Protein AF-A0A2T8T087-F1 (afdb_monomer)

Organism: Salmonella enterica (NCBI:txid28901)

pLDDT: mean 82.42, std 15.11, range [34.19, 97.88]

Secondary structure (DSSP, 8-state):
--------------S---EETTEEEE-TT-EEEEESTTS-TTSGGGB--EEEEPTTS-EEEEPSSEEE-TTS-EEETTEE-EEE-SS--EEEEE-TTS-EEEEES-GGGG-TTHHHHHHHSTTGGGTSBPTTSSBHHHHS---S-EEEEE--TT-EE-STTEEEE-TTS-EEEE-SSSSEE--TT----TTTSSEEE-TT-SSS-TTBGGGT-S-TTSS--HHHHHHHHHHHHHTT--EEEE-TT-EEEE-S-EEE-SEETTEE-EEEEEES--TT-SS---EEEE-TTS--EEE-SSEEEEEEEEEEE--S-S-EEEEEE-SSEEEESS-SSTTTPPP--B-S-EE-TTS-EESSBEEEEETTEEEEEEEEEE-TTS-EEEEEEEESSSS--TTT--EEEEEPP-GGGSPTTSS-TT--SEEESS--S-EEEEEEEEEEEEEEEE----TTSTT---EEEEEEEEEEEEEEEEEEEES--STT----EEEEEEEEEEEEEEEEEEEEEEEES-EEEEEEEE--S--SS--EEEEEEEEES-EEES-EE-----TT-S-BPPPEEEE-SEEES-EEES-EEEEEESSB--EEEEE-TTSEEES-EEES-EEEEEESS--TTSEEEEE-SEEES-EEE--B----TTS---SSEEEE-SSTT-EEEES-EESS-EEE-SPTT-EEE-S--SS--EEETTT----S---PPEETTT--SSS-TT-SEEEEEEE--S-EEEEPPPHHHHHHHT-SEEEEEEEEEE-TT--EEEEETTEEEEEE-S-SEEEEEEETTEEEE-

Sequence (798 aa):
MSDSINANVVVSMPSQLFTMARSFKAAANGKIYIGQIDTDPTNPDNQIPVYLEREDGTHVQAAQPIIINAGGYPVYNGQIAKFVTVQGHSMAVYDANGSQQFYFPNVLKYDPDQFEQRLSSPGGDKIVGSTYGGTVYSDYQRSPFVKKGIFTSGLSTTSKNDAYLYFDGLWYVWAGDLPHTISGDEVPDVETTKWSCVGLLNGYEICSALNYGDAWGVRDDSALLRKAVISLIRVGYARFCINAGVSVNLFTECVIPFYLDGRGVSFRLYGETCIGSMGRMSELVVALGIRGLVIEAIQTEIDHITIRQWTGNAGQKIVSHTVDTVTLSFDPWPDNRTPVMWPFGAQSGDGTTYTSFLEFTTDHGGYYAGGVTRNGDGTVTLTNVHPVGSDSYLDLATTVNFFQSHAPRYEEGSFLDTAAIITLAVSENPFIHNIWVLAAFRAFAHSLGSGAGPGALMGNMGMWSDILVDGAVYFISNTDLTIESQQGINNGMFSNIQLSSTRRGIRARRAYNLALNNVQHIASVSVPFDGVTILAGEIEGVTVSGCQFGWTSIDWVTETFVPKLFKCTRLRYASVTGCVFGRHSEKMTRGAVIDVKDGAIFGLTLTGNSMVTVDEDGSTDNYGWIETNELKSSVISGNSTGTGGSFGGSEHLSLRTATNNRLNFINTYFGQPVHTNAEAGVFDIEKVSSVNYFDSTTDYRDAGKILIFGDVNNAAVWPDNSRNIIPFGGVLTGGKTLGLPTQETLALLKRRKVLVDLSTVNFSGHSIQVYSESSLVATISSPGVYEFLQVGATYIKL

Radius of gyration: 44.44 Å; Cα contacts (8 Å, |Δi|>4): 2136; chains: 1; bounding box: 96×54×150 Å

Structure (mmCIF, N/CA/C/O backbone):
data_AF-A0A2T8T087-F1
#
_entry.id   AF-A0A2T8T087-F1
#
loop_
_atom_site.group_PDB
_atom_site.id
_atom_site.type_symbol
_atom_site.label_atom_id
_atom_site.label_alt_id
_atom_site.label_comp_id
_atom_site.label_asym_id
_atom_site.label_entity_id
_atom_site.label_seq_id
_atom_site.pdbx_PDB_ins_code
_atom_site.Cartn_x
_atom_site.Cartn_y
_atom_site.Cartn_z
_atom_site.occupancy
_atom_site.B_iso_or_equiv
_atom_site.auth_seq_id
_atom_site.auth_comp_id
_atom_site.auth_asym_id
_atom_site.auth_atom_id
_atom_site.pdbx_PDB_model_num
ATOM 1 N N . MET A 1 1 ? 8.169 37.744 38.898 1.00 40.69 1 MET A N 1
ATOM 2 C CA . MET A 1 1 ? 7.891 36.844 40.031 1.00 40.69 1 MET A CA 1
ATOM 3 C C . MET A 1 1 ? 6.397 36.851 40.255 1.00 40.69 1 MET A C 1
ATOM 5 O O . MET A 1 1 ? 5.815 37.927 40.329 1.00 40.69 1 MET A O 1
ATOM 9 N N . SER A 1 2 ? 5.833 35.651 40.205 1.00 47.81 2 SER A N 1
ATOM 10 C CA . SER A 1 2 ? 4.455 35.256 40.502 1.00 47.81 2 SER A CA 1
ATOM 11 C C . SER A 1 2 ? 4.070 35.671 41.940 1.00 47.81 2 SER A C 1
ATOM 13 O O . SER A 1 2 ? 4.947 35.992 42.731 1.00 47.81 2 SER A O 1
ATOM 15 N N . ASP A 1 3 ? 2.801 35.839 42.311 1.00 44.50 3 ASP A N 1
ATOM 16 C CA . ASP A 1 3 ? 1.844 34.741 42.452 1.00 44.50 3 ASP A CA 1
ATOM 17 C C . ASP A 1 3 ? 0.388 35.200 42.295 1.00 44.50 3 ASP A C 1
ATOM 19 O O . ASP A 1 3 ? -0.114 36.058 43.020 1.00 44.50 3 ASP A O 1
ATOM 23 N N . SER A 1 4 ? -0.312 34.555 41.363 1.00 50.62 4 SER A N 1
ATOM 24 C CA . SER A 1 4 ? -1.771 34.480 41.332 1.00 50.62 4 SER A CA 1
ATOM 25 C C . SER A 1 4 ? -2.193 33.342 42.267 1.00 50.62 4 SER A C 1
ATOM 27 O O . SER A 1 4 ? -2.104 32.175 41.886 1.00 50.62 4 SER A O 1
ATOM 29 N N . ILE A 1 5 ? -2.648 33.663 43.480 1.00 51.00 5 ILE A N 1
ATOM 30 C CA . ILE A 1 5 ? -3.284 32.691 44.382 1.00 51.00 5 ILE A CA 1
ATOM 31 C C . ILE A 1 5 ? -4.667 32.333 43.822 1.00 51.00 5 ILE A C 1
ATOM 33 O O . ILE A 1 5 ? -5.597 33.130 43.883 1.00 51.00 5 ILE A O 1
ATOM 37 N N . ASN A 1 6 ? -4.796 31.114 43.298 1.00 51.41 6 ASN A N 1
ATOM 38 C CA . ASN A 1 6 ? -6.069 30.483 42.954 1.00 51.41 6 ASN A CA 1
ATOM 39 C C . ASN A 1 6 ? -6.223 29.205 43.789 1.00 51.41 6 ASN A C 1
ATOM 41 O O . ASN A 1 6 ? -5.843 28.133 43.333 1.00 51.41 6 ASN A O 1
ATOM 45 N N . ALA A 1 7 ? -6.714 29.368 45.025 1.00 51.66 7 ALA A N 1
ATOM 46 C CA . ALA A 1 7 ? -7.455 28.404 45.862 1.00 51.66 7 ALA A CA 1
ATOM 47 C C . ALA A 1 7 ? -7.332 28.818 47.343 1.00 51.66 7 ALA A C 1
ATOM 49 O O . ALA A 1 7 ? -6.542 28.260 48.100 1.00 51.66 7 ALA A O 1
ATOM 50 N N . ASN A 1 8 ? -8.115 29.810 47.779 1.00 52.50 8 ASN A N 1
ATOM 51 C CA . ASN A 1 8 ? -8.232 30.103 49.208 1.00 52.50 8 ASN A CA 1
ATOM 52 C C . ASN A 1 8 ? -9.241 29.133 49.825 1.00 52.50 8 ASN A C 1
ATOM 54 O O . ASN A 1 8 ? -10.442 29.401 49.827 1.00 52.50 8 ASN A O 1
ATOM 58 N N . VAL A 1 9 ? -8.763 28.004 50.349 1.00 52.44 9 VAL A N 1
ATOM 59 C CA . VAL A 1 9 ? -9.567 27.214 51.286 1.00 52.44 9 VAL A CA 1
ATOM 60 C C . VAL A 1 9 ? -9.647 28.018 52.580 1.00 52.44 9 VAL A C 1
ATOM 62 O O . VAL A 1 9 ? -8.633 28.277 53.229 1.00 52.44 9 VAL A O 1
ATOM 65 N N . VAL A 1 10 ? -10.847 28.479 52.929 1.00 59.88 10 VAL A N 1
ATOM 66 C CA . VAL A 1 10 ? -11.072 29.244 54.159 1.00 59.88 10 VAL A CA 1
ATOM 67 C C . VAL A 1 10 ? -10.753 28.350 55.358 1.00 59.88 10 VAL A C 1
ATOM 69 O O . VAL A 1 10 ? -11.374 27.303 55.534 1.00 59.88 10 VAL A O 1
ATOM 72 N N . VAL A 1 11 ? -9.814 28.775 56.210 1.00 55.56 11 VAL A N 1
ATOM 73 C CA . VAL A 1 11 ? -9.599 28.152 57.524 1.00 55.56 11 VAL A CA 1
ATOM 74 C C . VAL A 1 11 ? -10.847 28.422 58.364 1.00 55.56 11 VAL A C 1
ATOM 76 O O . VAL A 1 11 ? -11.062 29.538 58.834 1.00 55.56 11 VAL A O 1
ATOM 79 N N . SER A 1 12 ? -11.701 27.413 58.507 1.00 63.41 12 SER A N 1
ATOM 80 C CA . SER A 1 12 ? -12.933 27.467 59.295 1.00 63.41 12 SER A CA 1
ATOM 81 C C . SER A 1 12 ? -12.900 26.403 60.386 1.00 63.41 12 SER A C 1
ATOM 83 O O . SER A 1 12 ? -12.212 25.392 60.259 1.00 63.41 12 SER A O 1
ATOM 85 N N . MET A 1 13 ? -13.615 26.647 61.487 1.00 64.50 13 MET A N 1
ATOM 86 C CA . MET A 1 13 ? -13.826 25.629 62.513 1.00 64.50 13 MET A CA 1
ATOM 87 C C . MET A 1 13 ? -14.930 24.680 62.016 1.00 64.50 13 MET A C 1
ATOM 89 O O . MET A 1 13 ? -16.068 25.132 61.892 1.00 64.50 13 MET A O 1
ATOM 93 N N . PRO A 1 14 ? -14.641 23.395 61.741 1.00 64.81 14 PRO A N 1
ATOM 94 C CA . PRO A 1 14 ? -15.618 22.470 61.158 1.00 64.81 14 PRO A CA 1
ATOM 95 C C . PRO A 1 14 ? -16.689 22.004 62.159 1.00 64.81 14 PRO A C 1
ATOM 97 O O . PRO A 1 14 ? -17.688 21.404 61.769 1.00 64.81 14 PRO A O 1
ATOM 100 N N . SER A 1 15 ? -16.502 22.266 63.456 1.00 69.31 15 SER A N 1
ATOM 101 C CA . SER A 1 15 ? -17.454 21.881 64.500 1.00 69.31 15 SER A CA 1
ATOM 102 C C . SER A 1 15 ? -18.584 22.902 64.634 1.00 69.31 15 SER A C 1
ATOM 104 O O . SER A 1 15 ? -18.368 24.026 65.090 1.00 69.31 15 SER A O 1
ATOM 106 N N . GLN A 1 16 ? -19.804 22.483 64.297 1.00 75.12 16 GLN A N 1
ATOM 107 C CA . GLN A 1 16 ? -20.998 23.321 64.388 1.00 75.12 16 GLN A CA 1
ATOM 108 C C . GLN A 1 16 ? -21.443 23.536 65.847 1.00 75.12 16 GLN A C 1
ATOM 110 O O . GLN A 1 16 ? -21.582 22.588 66.622 1.00 75.12 16 GLN A O 1
ATOM 115 N N . LEU A 1 17 ? -21.709 24.796 66.202 1.00 85.06 17 LEU A N 1
ATOM 116 C CA . LEU A 1 17 ? -22.251 25.209 67.500 1.00 85.06 17 LEU A CA 1
ATOM 117 C C . LEU A 1 17 ? -23.786 25.246 67.481 1.00 85.06 17 LEU A C 1
ATOM 119 O O . LEU A 1 17 ? -24.386 25.809 66.564 1.00 85.06 17 LEU A O 1
ATOM 123 N N . PHE A 1 18 ? -24.419 24.745 68.542 1.00 88.50 18 PHE A N 1
ATOM 124 C CA . PHE A 1 18 ? -25.855 24.879 68.787 1.00 88.50 18 PHE A CA 1
ATOM 125 C C . PHE A 1 18 ? -26.132 26.029 69.761 1.00 88.50 18 PHE A C 1
ATOM 127 O O . PHE A 1 18 ? -25.744 26.009 70.934 1.00 88.50 18 PHE A O 1
ATOM 134 N N . THR A 1 19 ? -26.825 27.051 69.265 1.00 88.62 19 THR A N 1
ATOM 135 C CA . THR A 1 19 ? -27.181 28.262 70.011 1.00 88.62 19 THR A CA 1
ATOM 136 C C . THR A 1 19 ? -28.680 28.324 70.300 1.00 88.62 19 THR A C 1
ATOM 138 O O . THR A 1 19 ? -29.470 27.524 69.807 1.00 88.62 19 THR A O 1
ATOM 141 N N . MET A 1 20 ? -29.088 29.265 71.143 1.00 86.25 20 MET A N 1
ATOM 142 C CA . MET A 1 20 ? -30.492 29.567 71.405 1.00 86.25 20 MET A CA 1
ATOM 143 C C . MET A 1 20 ? -31.086 30.367 70.238 1.00 86.25 20 MET A C 1
ATOM 145 O O . MET A 1 20 ? -30.453 31.281 69.712 1.00 86.25 20 MET A O 1
ATOM 149 N N . ALA A 1 21 ? -32.338 30.096 69.874 1.00 84.00 21 ALA A N 1
ATOM 150 C CA . ALA A 1 21 ? -32.967 30.697 68.694 1.00 84.00 21 ALA A CA 1
ATOM 151 C C . ALA A 1 21 ? -33.260 32.201 68.836 1.00 84.00 21 ALA A C 1
ATOM 153 O O . ALA A 1 21 ? -33.361 32.918 67.844 1.00 84.00 21 ALA A O 1
ATOM 154 N N . ARG A 1 22 ? -33.423 32.692 70.073 1.00 82.50 22 ARG A N 1
ATOM 155 C CA . ARG A 1 22 ? -33.849 34.077 70.371 1.00 82.50 22 ARG A CA 1
ATOM 156 C C . ARG A 1 22 ? -32.794 34.919 71.089 1.00 82.50 22 ARG A C 1
ATOM 158 O O . ARG A 1 22 ? -33.056 36.063 71.446 1.00 82.50 22 ARG A O 1
ATOM 165 N N . SER A 1 23 ? -31.615 34.361 71.341 1.00 79.88 23 SER A N 1
ATOM 166 C CA . SER A 1 23 ? -30.508 35.064 71.992 1.00 79.88 23 SER A CA 1
ATOM 167 C C . SER A 1 23 ? -29.196 34.391 71.629 1.00 79.88 23 SER A C 1
ATOM 169 O O . SER A 1 23 ? -29.137 33.168 71.633 1.00 79.88 23 SER A O 1
ATOM 171 N N . PHE A 1 24 ? -28.128 35.147 71.400 1.00 79.88 24 PHE A N 1
ATOM 172 C CA . PHE A 1 24 ? -26.825 34.563 71.084 1.00 79.88 24 PHE A CA 1
ATOM 173 C C . PHE A 1 24 ? -26.152 33.971 72.338 1.00 79.88 24 PHE A C 1
ATOM 175 O O . PHE A 1 24 ? -25.300 34.590 72.971 1.00 79.88 24 PHE A O 1
ATOM 182 N N . LYS A 1 25 ? -26.610 32.784 72.745 1.00 84.62 25 LYS A N 1
ATOM 183 C CA . LYS A 1 25 ? -26.120 31.983 73.875 1.00 84.62 25 LYS A CA 1
ATOM 184 C C . LYS A 1 25 ? -26.056 30.521 73.443 1.00 84.62 25 LYS A C 1
ATOM 186 O O . LYS A 1 25 ? -26.870 30.110 72.620 1.00 84.62 25 LYS A O 1
ATOM 191 N N . ALA A 1 26 ? -25.136 29.738 73.999 1.00 86.12 26 ALA A N 1
ATOM 192 C CA . ALA A 1 26 ? -25.125 28.292 73.793 1.00 86.12 26 ALA A CA 1
ATOM 193 C C . ALA A 1 26 ? -26.443 27.671 74.285 1.00 86.12 26 ALA A C 1
ATOM 195 O O . ALA A 1 26 ? -26.951 28.066 75.340 1.00 86.12 26 ALA A O 1
ATOM 196 N N . ALA A 1 27 ? -26.966 26.678 73.563 1.00 88.12 27 ALA A N 1
ATOM 197 C CA . ALA A 1 27 ? -28.073 25.838 74.026 1.00 88.12 27 ALA A CA 1
ATOM 198 C C . ALA A 1 27 ? -27.571 24.824 75.075 1.00 88.12 27 ALA A C 1
ATOM 200 O O . ALA A 1 27 ? -27.705 23.613 74.919 1.00 88.12 27 ALA A O 1
ATOM 201 N N . ALA A 1 28 ? -26.918 25.332 76.124 1.00 87.62 28 ALA A N 1
ATOM 202 C CA . ALA A 1 28 ? -26.245 24.546 77.149 1.00 87.62 28 ALA A CA 1
ATOM 203 C C . ALA A 1 28 ? -27.222 23.597 77.853 1.00 87.62 28 ALA A C 1
ATOM 205 O O . ALA A 1 28 ? -28.325 24.005 78.216 1.00 87.62 28 ALA A O 1
ATOM 206 N N . ASN A 1 29 ? -26.805 22.343 78.054 1.00 88.81 29 ASN A N 1
ATOM 207 C CA . ASN A 1 29 ? -27.636 21.238 78.551 1.00 88.81 29 ASN A CA 1
ATOM 208 C C . ASN A 1 29 ? -28.898 20.974 77.707 1.00 88.81 29 ASN A C 1
ATOM 210 O O . ASN A 1 29 ? -29.851 20.355 78.182 1.00 88.81 29 ASN A O 1
ATOM 214 N N . GLY A 1 30 ? -28.906 21.443 76.459 1.00 90.50 30 GLY A N 1
ATOM 215 C CA . GLY A 1 30 ? -29.943 21.153 75.485 1.00 90.50 30 GLY A CA 1
ATOM 216 C C . GLY A 1 30 ? -29.872 19.725 74.945 1.00 90.50 30 GLY A C 1
ATOM 217 O O . GLY A 1 30 ? -28.929 18.973 75.212 1.00 90.50 30 GLY A O 1
ATOM 218 N N . LYS A 1 31 ? -30.897 19.363 74.176 1.00 93.69 31 LYS A N 1
ATOM 219 C CA . LYS A 1 31 ? -31.112 18.026 73.611 1.00 93.69 31 LYS A CA 1
ATOM 220 C C . LYS A 1 31 ? -31.311 18.112 72.104 1.00 93.69 31 LYS A C 1
ATOM 222 O O . LYS A 1 31 ? -32.127 18.910 71.645 1.00 93.69 31 LYS A O 1
ATOM 227 N N . ILE A 1 32 ? -30.610 17.267 71.358 1.00 93.94 32 ILE A N 1
ATOM 228 C CA . ILE A 1 32 ? -30.771 17.113 69.910 1.00 93.94 32 ILE A CA 1
ATOM 229 C C . ILE A 1 32 ? -31.409 15.750 69.636 1.00 93.94 32 ILE A C 1
ATOM 231 O O . ILE A 1 32 ? -30.939 14.729 70.144 1.00 93.94 32 ILE A O 1
ATOM 235 N N . TYR A 1 33 ? -32.462 15.753 68.826 1.00 94.69 33 TYR A N 1
ATOM 236 C CA . TYR A 1 33 ? -33.149 14.564 68.329 1.00 94.69 33 TYR A CA 1
ATOM 237 C C . TYR A 1 33 ? -33.004 14.484 66.811 1.00 94.69 33 TYR A C 1
ATOM 239 O O . TYR A 1 33 ? -33.107 15.507 66.133 1.00 94.69 33 TYR A O 1
ATOM 247 N N . ILE A 1 34 ? -32.800 13.276 66.299 1.00 94.56 34 ILE A N 1
ATOM 248 C CA . ILE A 1 34 ? -32.529 12.943 64.903 1.00 94.56 34 ILE A CA 1
ATOM 249 C C . ILE A 1 34 ? -33.490 11.838 64.454 1.00 94.56 34 ILE A C 1
ATOM 251 O O . ILE A 1 34 ? -33.555 10.771 65.071 1.00 94.56 34 ILE A O 1
ATOM 255 N N . GLY A 1 35 ? -34.229 12.073 63.374 1.00 92.88 35 GLY A N 1
ATOM 256 C CA . GLY A 1 35 ? -35.286 11.165 62.927 1.00 92.88 35 GLY A CA 1
ATOM 257 C C . GLY A 1 35 ? -35.407 11.039 61.417 1.00 92.88 35 GLY A C 1
ATOM 258 O O . GLY A 1 35 ? -34.583 11.556 60.661 1.00 92.88 35 GLY A O 1
ATOM 259 N N . GLN A 1 36 ? -36.428 10.310 60.972 1.00 88.56 36 GLN A N 1
ATOM 260 C CA . GLN A 1 36 ? -36.738 10.160 59.552 1.00 88.56 36 GLN A CA 1
ATOM 261 C C . GLN A 1 36 ? -37.130 11.511 58.938 1.00 88.56 36 GLN A C 1
ATOM 263 O O . GLN A 1 36 ? -37.748 12.355 59.591 1.00 88.56 36 GLN A O 1
ATOM 268 N N . ILE A 1 37 ? -36.774 11.713 57.668 1.00 87.50 37 ILE A N 1
ATOM 269 C CA . ILE A 1 37 ? -37.111 12.927 56.914 1.00 87.50 37 ILE A CA 1
ATOM 270 C C . ILE A 1 37 ? -38.618 13.211 57.000 1.00 87.50 37 ILE A C 1
ATOM 272 O O . ILE A 1 37 ? -39.433 12.299 56.908 1.00 87.50 37 ILE A O 1
ATOM 276 N N . ASP A 1 38 ? -38.966 14.484 57.174 1.00 85.38 38 ASP A N 1
ATOM 277 C CA . ASP A 1 38 ? -40.332 15.010 57.262 1.00 85.38 38 ASP A CA 1
ATOM 278 C C . ASP A 1 38 ? -41.157 14.486 58.460 1.00 85.38 38 ASP A C 1
ATOM 280 O O . ASP A 1 38 ? -42.370 14.690 58.518 1.00 85.38 38 ASP A O 1
ATOM 284 N N . THR A 1 39 ? -40.504 13.881 59.462 1.00 89.12 39 THR A N 1
ATOM 285 C CA . THR A 1 39 ? -41.138 13.401 60.705 1.00 89.12 39 THR A CA 1
ATOM 286 C C . THR A 1 39 ? -40.597 14.101 61.956 1.00 89.12 39 THR A C 1
ATOM 288 O O . THR A 1 39 ? -39.467 14.591 61.965 1.00 89.12 39 THR A O 1
ATOM 291 N N . ASP A 1 40 ? -41.393 14.122 63.034 1.00 90.12 40 ASP A N 1
ATOM 292 C CA . ASP A 1 40 ? -40.982 14.656 64.340 1.00 90.12 40 ASP A CA 1
ATOM 293 C C . ASP A 1 40 ? -40.046 13.666 65.070 1.00 90.12 40 ASP A C 1
ATOM 295 O O . ASP A 1 40 ? -40.511 12.596 65.480 1.00 90.12 40 ASP A O 1
ATOM 299 N N . PRO A 1 41 ? -38.758 14.006 65.279 1.00 91.62 41 PRO A N 1
ATOM 300 C CA . PRO A 1 41 ? -37.764 13.104 65.860 1.00 91.62 41 PRO A CA 1
ATOM 301 C C . PRO A 1 41 ? -37.868 12.978 67.391 1.00 91.62 41 PRO A C 1
ATOM 303 O O . PRO A 1 41 ? -37.130 12.201 68.001 1.00 91.62 41 PRO A O 1
ATOM 306 N N . THR A 1 42 ? -38.759 13.728 68.048 1.00 90.12 42 THR A N 1
ATOM 307 C CA . THR A 1 42 ? -39.006 13.561 69.491 1.00 90.12 42 THR A CA 1
ATOM 308 C C . THR A 1 42 ? -39.821 12.311 69.809 1.00 90.12 42 THR A C 1
ATOM 310 O O . THR A 1 42 ? -39.727 11.794 70.923 1.00 90.12 42 THR A O 1
ATOM 313 N N . ASN A 1 43 ? -40.562 11.786 68.829 1.00 90.19 43 ASN A N 1
ATOM 314 C CA . ASN A 1 43 ? -41.203 10.483 68.927 1.00 90.19 43 ASN A CA 1
ATOM 315 C C . ASN A 1 43 ? -40.152 9.370 68.725 1.00 90.19 43 ASN A C 1
ATOM 317 O O . ASN A 1 43 ? -39.529 9.340 67.661 1.00 90.19 43 ASN A O 1
ATOM 321 N N . PRO A 1 44 ? -39.961 8.442 69.686 1.00 89.75 44 PRO A N 1
ATOM 322 C CA . PRO A 1 44 ? -39.013 7.336 69.550 1.00 89.75 44 PRO A CA 1
ATOM 323 C C . PRO A 1 44 ? -39.192 6.497 68.278 1.00 89.75 44 PRO A C 1
ATOM 325 O O . PRO A 1 44 ? -38.196 6.063 67.709 1.00 89.75 44 PRO A O 1
ATOM 328 N N . ASP A 1 45 ? -40.426 6.329 67.790 1.00 90.38 45 ASP A N 1
ATOM 329 C CA . ASP A 1 45 ? -40.709 5.544 66.575 1.00 90.38 45 ASP A CA 1
ATOM 330 C C . ASP A 1 45 ? -40.149 6.191 65.299 1.00 90.38 45 ASP A C 1
ATOM 332 O O . ASP A 1 45 ? -39.882 5.515 64.305 1.00 90.38 45 ASP A O 1
ATOM 336 N N . ASN A 1 46 ? -39.947 7.509 65.332 1.00 91.19 46 ASN A N 1
ATOM 337 C CA . ASN A 1 46 ? -39.411 8.281 64.218 1.00 91.19 46 ASN A CA 1
ATOM 338 C C . ASN A 1 46 ? -37.884 8.428 64.290 1.00 91.19 46 ASN A C 1
ATOM 340 O O . ASN A 1 46 ? -37.281 8.939 63.345 1.00 91.19 46 ASN A O 1
ATOM 344 N N . GLN A 1 47 ? -37.245 8.023 65.394 1.00 92.38 47 GLN A N 1
ATOM 345 C CA . GLN A 1 47 ? -35.803 8.174 65.588 1.00 92.38 47 GLN A CA 1
ATOM 346 C C . GLN A 1 47 ? -35.023 7.174 64.739 1.00 92.38 47 GLN A C 1
ATOM 348 O O . GLN A 1 47 ? -35.361 5.995 64.651 1.00 92.38 47 GLN A O 1
ATOM 353 N N . ILE A 1 48 ? -33.934 7.647 64.136 1.00 91.44 48 ILE A N 1
ATOM 354 C CA . ILE A 1 48 ? -33.018 6.800 63.366 1.00 91.44 48 ILE A CA 1
ATOM 355 C C . ILE A 1 48 ? -31.715 6.565 64.143 1.00 91.44 48 ILE A C 1
ATOM 357 O O . ILE A 1 48 ? -31.371 7.355 65.027 1.00 91.44 48 ILE A O 1
ATOM 361 N N . PRO A 1 49 ? -30.954 5.500 63.843 1.00 90.25 49 PRO A N 1
ATOM 362 C CA . PRO A 1 49 ? -29.654 5.283 64.467 1.00 90.25 49 PRO A CA 1
ATOM 363 C C . PRO A 1 49 ? -28.692 6.453 64.220 1.00 90.25 49 PRO A C 1
ATOM 365 O O . PRO A 1 49 ? -28.493 6.878 63.081 1.00 90.25 49 PRO A O 1
ATOM 368 N N . VAL A 1 50 ? -28.074 6.939 65.298 1.00 90.81 50 VAL A N 1
ATOM 369 C CA . VAL A 1 50 ? -26.995 7.933 65.259 1.00 90.81 50 VAL A CA 1
ATOM 370 C C . VAL A 1 50 ? -25.712 7.267 65.731 1.00 90.81 50 VAL A C 1
ATOM 372 O O . VAL A 1 50 ? -25.724 6.509 66.703 1.00 90.81 50 VAL A O 1
ATOM 375 N N . TYR A 1 51 ? -24.602 7.562 65.067 1.00 90.94 51 TYR A N 1
ATOM 376 C CA . TYR A 1 51 ? -23.301 6.989 65.380 1.00 90.94 51 TYR A CA 1
ATOM 377 C C . TYR A 1 51 ? -22.324 8.078 65.811 1.00 90.94 51 TYR A C 1
ATOM 379 O O . TYR A 1 51 ? -22.229 9.122 65.177 1.00 90.94 51 TYR A O 1
ATOM 387 N N . LEU A 1 52 ? -21.589 7.823 66.886 1.00 89.12 52 LEU A N 1
ATOM 388 C CA . LEU A 1 52 ? -20.368 8.531 67.241 1.00 89.12 52 LEU A CA 1
ATOM 389 C C . LEU A 1 52 ? -19.248 8.068 66.304 1.00 89.12 52 LEU A C 1
ATOM 391 O O . LEU A 1 52 ? -18.923 6.879 66.296 1.00 89.12 52 LEU A O 1
ATOM 395 N N . GLU A 1 53 ? -18.650 8.996 65.566 1.00 87.62 53 GLU A N 1
ATOM 396 C CA . GLU A 1 53 ? -17.442 8.761 64.773 1.00 87.62 53 GLU A CA 1
ATOM 397 C C . GLU A 1 53 ? -16.211 9.062 65.637 1.00 87.62 53 GLU A C 1
ATOM 399 O O . GLU A 1 53 ? -16.073 10.160 66.189 1.00 87.62 53 GLU A O 1
ATOM 404 N N . ARG A 1 54 ? -15.342 8.066 65.810 1.00 85.06 54 ARG A N 1
ATOM 405 C CA . ARG A 1 54 ? -14.080 8.199 66.548 1.00 85.06 54 ARG A CA 1
ATOM 406 C C . ARG A 1 54 ? -12.977 8.763 65.652 1.00 85.06 54 ARG A C 1
ATOM 408 O O . ARG A 1 54 ? -13.093 8.773 64.434 1.00 85.06 54 ARG A O 1
ATOM 415 N N . GLU A 1 55 ? -11.871 9.178 66.265 1.00 81.62 55 GLU A N 1
ATOM 416 C CA . GLU A 1 55 ? -10.693 9.702 65.554 1.00 81.62 55 GLU A CA 1
ATOM 417 C C . GLU A 1 55 ? -10.069 8.690 64.573 1.00 81.62 55 GLU A C 1
ATOM 419 O O . GLU A 1 55 ? -9.447 9.089 63.595 1.00 81.62 55 GLU A O 1
ATOM 424 N N . ASP A 1 56 ? -10.263 7.388 64.808 1.00 78.12 56 ASP A N 1
ATOM 425 C CA . ASP A 1 56 ? -9.825 6.297 63.926 1.00 78.12 56 ASP A CA 1
ATOM 426 C C . ASP A 1 56 ? -10.820 5.983 62.785 1.00 78.12 56 ASP A C 1
ATOM 428 O O . ASP A 1 56 ? -10.608 5.035 62.027 1.00 78.12 56 ASP A O 1
ATOM 432 N N . GLY A 1 57 ? -11.909 6.753 62.660 1.00 78.62 57 GLY A N 1
ATOM 433 C CA . GLY A 1 57 ? -12.963 6.571 61.656 1.00 78.62 57 GLY A CA 1
ATOM 434 C C . GLY A 1 57 ? -13.974 5.463 61.978 1.00 78.62 57 GLY A C 1
ATOM 435 O O . GLY A 1 57 ? -14.865 5.184 61.170 1.00 78.62 57 GLY A O 1
ATOM 436 N N . THR A 1 58 ? -13.873 4.808 63.141 1.00 84.25 58 THR A N 1
ATOM 437 C CA . THR A 1 58 ? -14.840 3.783 63.561 1.00 84.25 58 THR A CA 1
ATOM 438 C C . THR A 1 58 ? -16.127 4.394 64.121 1.00 84.25 58 THR A C 1
ATOM 440 O O . THR A 1 58 ? -16.135 5.499 64.666 1.00 84.25 58 THR A O 1
ATOM 443 N N . HIS A 1 59 ? -17.234 3.654 63.996 1.00 87.75 59 HIS A N 1
ATOM 444 C CA . HIS A 1 59 ? -18.578 4.120 64.340 1.00 87.75 59 HIS A CA 1
ATOM 445 C C . HIS A 1 59 ? -19.154 3.340 65.527 1.00 87.75 59 HIS A C 1
ATOM 447 O O . HIS A 1 59 ? -19.225 2.111 65.496 1.00 87.75 59 HIS A O 1
ATOM 453 N N . VAL A 1 60 ? -19.613 4.048 66.562 1.00 89.50 60 VAL A N 1
ATOM 454 C CA . VAL A 1 60 ? -20.300 3.463 67.727 1.00 89.50 60 VAL A CA 1
ATOM 455 C C . VAL A 1 60 ? -21.694 4.057 67.837 1.00 89.50 60 VAL A C 1
ATOM 457 O O . VAL A 1 60 ? -21.837 5.272 67.896 1.00 89.50 60 VAL A O 1
ATOM 460 N N . GLN A 1 61 ? -22.733 3.226 67.888 1.00 89.56 61 GLN A N 1
ATOM 461 C CA . GLN A 1 61 ? -24.101 3.730 68.006 1.00 89.56 61 GLN A CA 1
ATOM 462 C C . GLN A 1 61 ? -24.296 4.473 69.337 1.00 89.56 61 GLN A C 1
ATOM 464 O O . GLN A 1 61 ? -23.996 3.940 70.407 1.00 89.56 61 GLN A O 1
ATOM 469 N N . ALA A 1 62 ? -24.807 5.700 69.262 1.00 88.62 62 ALA A N 1
ATOM 470 C CA . ALA A 1 62 ? -25.106 6.548 70.406 1.00 88.62 62 ALA A CA 1
ATOM 471 C C . ALA A 1 62 ? -26.617 6.591 70.667 1.00 88.62 62 ALA A C 1
ATOM 473 O O . ALA A 1 62 ? -27.430 6.595 69.740 1.00 88.62 62 ALA A O 1
ATOM 474 N N . ALA A 1 63 ? -26.995 6.633 71.944 1.00 89.25 63 ALA A N 1
ATOM 475 C CA . ALA A 1 63 ? -28.385 6.812 72.340 1.00 89.25 63 ALA A CA 1
ATOM 476 C C . ALA A 1 63 ? -28.826 8.269 72.137 1.00 89.25 63 ALA A C 1
ATOM 478 O O . ALA A 1 63 ? -28.060 9.202 72.385 1.00 89.25 63 ALA A O 1
ATOM 479 N N . GLN A 1 64 ? -30.076 8.452 71.719 1.00 92.62 64 GLN A N 1
ATOM 480 C CA . GLN A 1 64 ? -30.720 9.759 71.641 1.00 92.62 64 GLN A CA 1
ATOM 481 C C . GLN A 1 64 ? -31.508 10.053 72.932 1.00 92.62 64 GLN A C 1
ATOM 483 O O . GLN A 1 64 ? -32.013 9.115 73.554 1.00 92.62 64 GLN A O 1
ATOM 488 N N . PRO A 1 65 ? -31.656 11.325 73.351 1.00 92.38 65 PRO A N 1
ATOM 489 C CA . PRO A 1 65 ? -31.158 12.544 72.708 1.00 92.38 65 PRO A CA 1
ATOM 490 C C . PRO A 1 65 ? -29.658 12.780 72.913 1.00 92.38 65 PRO A C 1
ATOM 492 O O . PRO A 1 65 ? -29.097 12.440 73.954 1.00 92.38 65 PRO A O 1
ATOM 495 N N . ILE A 1 66 ? -29.032 13.453 71.949 1.00 93.19 66 ILE A N 1
ATOM 496 C CA . ILE A 1 66 ? -27.640 13.906 72.053 1.00 93.19 66 ILE A CA 1
ATOM 497 C C . ILE A 1 66 ? -27.601 15.159 72.932 1.00 93.19 66 ILE A C 1
ATOM 499 O O . ILE A 1 66 ? -28.412 16.073 72.759 1.00 93.19 66 ILE A O 1
ATOM 503 N N . ILE A 1 67 ? -26.666 15.207 73.879 1.00 92.56 67 ILE A N 1
ATOM 504 C CA . ILE A 1 67 ? -26.565 16.293 74.860 1.00 92.56 67 ILE A CA 1
ATOM 505 C C . ILE A 1 67 ? -25.638 17.397 74.354 1.00 92.56 67 ILE A C 1
ATOM 507 O O . ILE A 1 67 ? -24.585 17.116 73.786 1.00 92.56 67 ILE A O 1
ATOM 511 N N . ILE A 1 68 ? -26.011 18.654 74.603 1.00 91.88 68 ILE A N 1
ATOM 512 C CA . ILE A 1 68 ? -25.208 19.841 74.278 1.00 91.88 68 ILE A CA 1
ATOM 513 C C . ILE A 1 68 ? -24.492 20.344 75.542 1.00 91.88 68 ILE A C 1
ATOM 515 O O . ILE A 1 68 ? -25.131 20.576 76.570 1.00 91.88 68 ILE A O 1
ATOM 519 N N . ASN A 1 69 ? -23.173 20.550 75.491 1.00 89.81 69 ASN A N 1
ATOM 520 C CA . ASN A 1 69 ? -22.405 21.076 76.628 1.00 89.81 69 ASN A CA 1
ATOM 521 C C . ASN A 1 69 ? -22.530 22.605 76.792 1.00 89.81 69 ASN A C 1
ATOM 523 O O . ASN A 1 69 ? -23.146 23.299 75.987 1.00 89.81 69 ASN A O 1
ATOM 527 N N . ALA A 1 70 ? -21.895 23.156 77.832 1.00 86.94 70 ALA A N 1
ATOM 528 C CA . ALA A 1 70 ? -21.897 24.596 78.110 1.00 86.94 70 ALA A CA 1
ATOM 529 C C . ALA A 1 70 ? -21.306 25.463 76.978 1.00 86.94 70 ALA A C 1
ATOM 531 O O . ALA A 1 70 ? -21.645 26.639 76.871 1.00 86.94 70 ALA A O 1
ATOM 532 N N . GLY A 1 71 ? -20.445 24.885 76.134 1.00 84.44 71 GLY A N 1
ATOM 533 C CA . GLY A 1 71 ? -19.867 25.544 74.966 1.00 84.44 71 GLY A CA 1
ATOM 534 C C . GLY A 1 71 ? -20.755 25.508 73.722 1.00 84.44 71 GLY A C 1
ATOM 535 O O . GLY A 1 71 ? -20.396 26.140 72.740 1.00 84.44 71 GLY A O 1
ATOM 536 N N . GLY A 1 72 ? -21.895 24.807 73.748 1.00 87.06 72 GLY A N 1
ATOM 537 C CA . GLY A 1 72 ? -22.787 24.662 72.592 1.00 87.06 72 GLY A CA 1
ATOM 538 C C . GLY A 1 72 ? -22.427 23.500 71.663 1.00 87.06 72 GLY A C 1
ATOM 539 O O . GLY A 1 72 ? -22.973 23.420 70.567 1.00 87.06 72 GLY A O 1
ATOM 540 N N . TYR A 1 73 ? -21.537 22.597 72.079 1.00 89.81 73 TYR A N 1
ATOM 541 C CA . TYR A 1 73 ? -21.130 21.441 71.280 1.00 89.81 73 TYR A CA 1
ATOM 542 C C . TYR A 1 73 ? -21.895 20.176 71.677 1.00 89.81 73 TYR A C 1
ATOM 544 O O . TYR A 1 73 ? -22.141 19.975 72.872 1.00 89.81 73 TYR A O 1
ATOM 552 N N . PRO A 1 74 ? -22.218 19.293 70.716 1.00 90.75 74 PRO A N 1
ATOM 553 C CA . PRO A 1 74 ? -22.721 17.967 71.032 1.00 90.75 74 PRO A CA 1
ATOM 554 C C . PRO A 1 74 ? -21.622 17.151 71.725 1.00 90.75 74 PRO A C 1
ATOM 556 O O . PRO A 1 74 ? -20.457 17.160 71.313 1.00 90.75 74 PRO A O 1
ATOM 559 N N . VAL A 1 75 ? -21.985 16.462 72.805 1.00 89.44 75 VAL A N 1
ATOM 560 C CA . VAL A 1 75 ? -21.044 15.689 73.618 1.00 89.44 75 VAL A CA 1
ATOM 561 C C . VAL A 1 75 ? -21.490 14.253 73.834 1.00 89.44 75 VAL A C 1
ATOM 563 O O . VAL A 1 75 ? -22.676 13.957 73.970 1.00 89.44 75 VAL A O 1
ATOM 566 N N . TYR A 1 76 ? -20.504 13.369 73.946 1.00 87.50 76 TYR A N 1
ATOM 567 C CA . TYR A 1 76 ? -20.664 11.998 74.413 1.00 87.50 76 TYR A CA 1
ATOM 568 C C . TYR A 1 76 ? -19.784 11.802 75.649 1.00 87.50 76 TYR A C 1
ATOM 570 O O . TYR A 1 76 ? -18.589 12.088 75.610 1.00 87.50 76 TYR A O 1
ATOM 578 N N . ASN A 1 77 ? -20.367 11.385 76.778 1.00 84.94 77 ASN A N 1
ATOM 579 C CA . ASN A 1 77 ? -19.663 11.266 78.067 1.00 84.94 77 ASN A CA 1
ATOM 580 C C . ASN A 1 77 ? -18.838 12.515 78.465 1.00 84.94 77 ASN A C 1
ATOM 582 O O . ASN A 1 77 ? -17.774 12.408 79.069 1.00 84.94 77 ASN A O 1
ATOM 586 N N . GLY A 1 78 ? -19.327 13.713 78.124 1.00 81.56 78 GLY A N 1
ATOM 587 C CA . GLY A 1 78 ? -18.688 14.989 78.469 1.00 81.56 78 GLY A CA 1
ATOM 588 C C . GLY A 1 78 ? -17.580 15.454 77.515 1.00 81.56 78 GLY A C 1
ATOM 589 O O . GLY A 1 78 ? -17.117 16.585 77.655 1.00 81.56 78 GLY A O 1
ATOM 590 N N . GLN A 1 79 ? -17.194 14.645 76.526 1.00 84.38 79 GLN A N 1
ATOM 591 C CA . GLN A 1 79 ? -16.245 15.027 75.477 1.00 84.38 79 GLN A CA 1
ATOM 592 C C . GLN A 1 79 ? -16.976 15.473 74.210 1.00 84.38 79 GLN A C 1
ATOM 594 O O . GLN A 1 79 ? -18.028 14.926 73.878 1.00 84.38 79 GLN A O 1
ATOM 599 N N . ILE A 1 80 ? -16.423 16.469 73.509 1.00 86.25 80 ILE A N 1
ATOM 600 C CA . ILE A 1 80 ? -16.941 16.913 72.207 1.00 86.25 80 ILE A CA 1
ATOM 601 C C . ILE A 1 80 ? -16.777 15.771 71.212 1.00 86.25 80 ILE A C 1
ATOM 603 O O . ILE A 1 80 ? -15.702 15.188 71.104 1.00 86.25 80 ILE A O 1
ATOM 607 N N . ALA A 1 81 ? -17.860 15.457 70.515 1.00 86.31 81 ALA A N 1
ATOM 608 C CA . ALA A 1 81 ? -17.975 14.269 69.692 1.00 86.31 81 ALA A CA 1
ATOM 609 C C . ALA A 1 81 ? -18.598 14.605 68.335 1.00 86.31 81 ALA A C 1
ATOM 611 O O . ALA A 1 81 ? -19.494 15.449 68.249 1.00 86.31 81 ALA A O 1
ATOM 612 N N . LYS A 1 82 ? -18.154 13.910 67.283 1.00 87.00 82 LYS A N 1
ATOM 613 C CA . LYS A 1 82 ? -18.772 13.974 65.957 1.00 87.00 82 LYS A CA 1
ATOM 614 C C . LYS A 1 82 ? -19.848 12.897 65.859 1.00 87.00 82 LYS A C 1
ATOM 616 O O . LYS A 1 82 ? -19.574 11.721 66.081 1.00 87.00 82 LYS A O 1
ATOM 621 N N . PHE A 1 83 ? -21.067 13.309 65.530 1.00 88.75 83 PHE A N 1
ATOM 622 C CA . PHE A 1 83 ? -22.195 12.404 65.335 1.00 88.75 83 PHE A CA 1
ATOM 623 C C . PHE A 1 83 ? -22.579 12.367 63.858 1.00 88.75 83 PHE A C 1
ATOM 625 O O . PHE A 1 83 ? -22.706 13.418 63.232 1.00 88.75 83 PHE A O 1
ATOM 632 N N . VAL A 1 84 ? -22.769 11.167 63.316 1.00 86.25 84 VAL A N 1
ATOM 633 C CA . VAL A 1 84 ? -23.097 10.929 61.906 1.00 86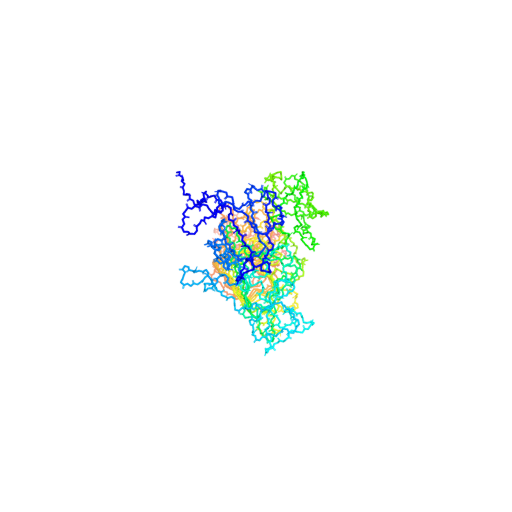.25 84 VAL A CA 1
ATOM 634 C C . VAL A 1 84 ? -24.276 9.970 61.752 1.00 86.25 84 VAL A C 1
ATOM 636 O O . VAL A 1 84 ? -24.564 9.140 62.620 1.00 86.25 84 VAL A O 1
ATOM 639 N N . THR A 1 85 ? -24.964 10.090 60.620 1.00 86.38 85 THR A N 1
ATOM 640 C CA . THR A 1 85 ? -26.094 9.245 60.213 1.00 86.38 85 THR A CA 1
ATOM 641 C C . THR A 1 85 ? -25.854 8.699 58.813 1.00 86.38 85 THR A C 1
ATOM 643 O O . THR A 1 85 ? -25.240 9.366 57.990 1.00 86.38 85 THR A O 1
ATOM 646 N N . VAL A 1 86 ? -26.390 7.515 58.517 1.00 78.00 86 VAL A N 1
ATOM 647 C CA . VAL A 1 86 ? -26.217 6.856 57.205 1.00 78.00 86 VAL A CA 1
ATOM 648 C C . VAL A 1 86 ? -27.076 7.490 56.101 1.00 78.00 86 VAL A C 1
ATOM 650 O O . VAL A 1 86 ? -26.734 7.425 54.926 1.00 78.00 86 VAL A O 1
ATOM 653 N N . GLN A 1 87 ? -28.198 8.105 56.471 1.00 76.94 87 GLN A N 1
ATOM 654 C CA . GLN A 1 87 ? -29.190 8.660 55.550 1.00 76.94 87 GLN A CA 1
ATOM 655 C C . GLN A 1 87 ? -29.566 10.090 55.949 1.00 76.94 87 GLN A C 1
ATOM 657 O O . GLN A 1 87 ? -29.259 10.533 57.059 1.00 76.94 87 GLN A O 1
ATOM 662 N N . GLY A 1 88 ? -30.251 10.807 55.054 1.00 81.19 88 GLY A N 1
ATOM 663 C CA . GLY A 1 88 ? -30.828 12.111 55.379 1.00 81.19 88 GLY A CA 1
ATOM 664 C C . GLY A 1 88 ? -31.819 12.019 56.534 1.00 81.19 88 GLY A C 1
ATOM 665 O O . GLY A 1 88 ? -32.487 10.998 56.708 1.00 81.19 88 GLY A O 1
ATOM 666 N N . HIS A 1 89 ? -31.901 13.081 57.330 1.00 89.50 89 HIS A N 1
ATOM 667 C CA . HIS A 1 89 ? -32.628 13.062 58.594 1.00 89.50 89 HIS A CA 1
ATOM 668 C C . HIS A 1 89 ? -33.363 14.376 58.875 1.00 89.50 89 HIS A C 1
ATOM 670 O O . HIS A 1 89 ? -32.994 15.438 58.358 1.00 89.50 89 HIS A O 1
ATOM 676 N N . SER A 1 90 ? -34.395 14.293 59.714 1.00 90.94 90 SER A N 1
ATOM 677 C CA . SER A 1 90 ? -34.971 15.441 60.414 1.00 90.94 90 SER A CA 1
ATOM 678 C C . SER A 1 90 ? -34.199 15.704 61.711 1.00 90.94 90 SER A C 1
ATOM 680 O O . SER A 1 90 ? -33.597 14.791 62.282 1.00 90.94 90 SER A O 1
ATOM 682 N N . MET A 1 91 ? -34.190 16.951 62.183 1.00 93.88 91 MET A N 1
ATOM 683 C CA . MET A 1 91 ? -33.500 17.337 63.416 1.00 93.88 91 MET A CA 1
ATOM 684 C C . MET A 1 91 ? -34.343 18.303 64.249 1.00 93.88 91 MET A C 1
ATOM 686 O O . MET A 1 91 ? -34.821 19.314 63.736 1.00 93.88 91 MET A O 1
ATOM 690 N N . ALA A 1 92 ? -34.473 18.035 65.549 1.00 93.12 92 ALA A N 1
ATOM 691 C CA . ALA A 1 92 ? -35.084 18.948 66.513 1.00 93.12 92 ALA A CA 1
ATOM 692 C C . ALA A 1 92 ? -34.110 19.261 67.654 1.00 93.12 92 ALA A C 1
ATOM 694 O O . ALA A 1 92 ? -33.500 18.356 68.223 1.00 93.12 92 ALA A O 1
ATOM 695 N N . VAL A 1 93 ? -33.987 20.540 68.007 1.00 92.94 93 VAL A N 1
ATOM 696 C CA . VAL A 1 93 ? -33.069 21.023 69.048 1.00 92.94 93 VAL A CA 1
ATOM 697 C C . VAL A 1 93 ? -33.871 21.703 70.149 1.00 92.94 93 VAL A C 1
ATOM 699 O O . VAL A 1 93 ? -34.621 22.641 69.878 1.00 92.94 93 VAL A O 1
ATOM 702 N N . TYR A 1 94 ? -33.690 21.257 71.387 1.00 92.62 94 TYR A N 1
ATOM 703 C CA . TYR A 1 94 ? -34.347 21.775 72.586 1.00 92.62 94 TYR A CA 1
ATOM 704 C C . TYR A 1 94 ? -33.321 22.349 73.558 1.00 92.62 94 TYR A C 1
ATOM 706 O O . TYR A 1 94 ? -32.199 21.853 73.643 1.00 92.62 94 TYR A O 1
ATOM 714 N N . ASP A 1 95 ? -33.709 23.373 74.314 1.00 90.50 95 ASP A N 1
ATOM 715 C CA . ASP A 1 95 ? -32.898 23.905 75.411 1.00 90.50 95 ASP A CA 1
ATOM 716 C C . ASP A 1 95 ? -33.049 23.081 76.708 1.00 90.50 95 ASP A C 1
ATOM 718 O O . ASP A 1 95 ? -33.828 22.127 76.785 1.00 90.50 95 ASP A O 1
ATOM 722 N N . ALA A 1 96 ? -32.311 23.466 77.754 1.00 89.62 96 ALA A N 1
ATOM 723 C CA . ALA A 1 96 ? -32.385 22.830 79.072 1.00 89.62 96 ALA A CA 1
ATOM 724 C C . ALA A 1 96 ? -33.765 22.934 79.750 1.00 89.62 96 ALA A C 1
ATOM 726 O O . ALA A 1 96 ? -34.076 22.128 80.625 1.00 89.62 96 ALA A O 1
ATOM 727 N N . ASN A 1 97 ? -34.591 23.909 79.358 1.00 88.12 97 ASN A N 1
ATOM 728 C CA . ASN A 1 97 ? -35.941 24.107 79.886 1.00 88.12 97 ASN A CA 1
ATOM 729 C C . ASN A 1 97 ? -36.998 23.323 79.087 1.00 88.12 97 ASN A C 1
ATOM 731 O O . ASN A 1 97 ? -38.185 23.412 79.398 1.00 88.12 97 ASN A O 1
ATOM 735 N N . GLY A 1 98 ? -36.591 22.569 78.060 1.00 85.56 98 GLY A N 1
ATOM 736 C CA . GLY A 1 98 ? -37.493 21.808 77.199 1.00 85.56 98 GLY A CA 1
ATOM 737 C C . GLY A 1 98 ? -38.208 22.650 76.140 1.00 85.56 98 GLY A C 1
ATOM 738 O O . GLY A 1 98 ? -39.172 22.174 75.545 1.00 85.56 98 GLY A O 1
ATOM 739 N N . SER A 1 99 ? -37.754 23.877 75.872 1.00 88.94 99 SER A N 1
ATOM 740 C CA . SER A 1 99 ? -38.286 24.717 74.796 1.00 88.94 99 SER A CA 1
ATOM 741 C C . SER A 1 99 ? -37.565 24.435 73.478 1.00 88.94 99 SER A C 1
ATOM 743 O O . SER A 1 99 ? -36.330 24.439 73.419 1.00 88.94 99 SER A O 1
ATOM 745 N N . GLN A 1 100 ? -38.333 24.214 72.408 1.00 91.38 100 GLN A N 1
ATOM 746 C CA . GLN A 1 100 ? -37.800 23.968 71.069 1.00 91.38 100 GLN A CA 1
ATOM 747 C C . GLN A 1 100 ? -37.121 25.230 70.525 1.00 91.38 100 GLN A C 1
ATOM 749 O O . GLN A 1 100 ? -37.740 26.288 70.405 1.00 91.38 100 GLN A O 1
ATOM 754 N N . GLN A 1 101 ? -35.840 25.108 70.188 1.00 91.06 101 GLN A N 1
ATOM 755 C CA . GLN A 1 101 ? -35.058 26.167 69.556 1.00 91.06 101 GLN A CA 1
ATOM 756 C C . GLN A 1 101 ? -35.162 26.073 68.034 1.00 91.06 101 GLN A C 1
ATOM 758 O O . GLN A 1 101 ? -35.479 27.062 67.378 1.00 91.06 101 GLN A O 1
ATOM 763 N N . PHE A 1 102 ? -34.945 24.879 67.476 1.00 89.62 102 PHE A N 1
ATOM 764 C CA . PHE A 1 102 ? -34.948 24.659 66.031 1.00 89.62 102 PHE A CA 1
ATOM 765 C C . PHE A 1 102 ? -35.615 23.340 65.653 1.00 89.62 102 PHE A C 1
ATOM 767 O O . PHE A 1 102 ? -35.559 22.362 66.402 1.00 89.62 102 PHE A O 1
ATOM 774 N N . TYR A 1 103 ? -36.203 23.326 64.459 1.00 90.56 103 TYR A N 1
ATOM 775 C CA . TYR A 1 103 ? -36.714 22.137 63.793 1.00 90.56 103 TYR A CA 1
ATOM 776 C C . TYR A 1 103 ? -36.377 22.197 62.308 1.00 90.56 103 TYR A C 1
ATOM 778 O O . TYR A 1 103 ? -36.701 23.177 61.635 1.00 90.56 103 TYR A O 1
ATOM 786 N N . PHE A 1 104 ? -35.755 21.138 61.810 1.00 89.44 104 PHE A N 1
ATOM 787 C CA . PHE A 1 104 ? -35.434 20.951 60.406 1.00 89.44 104 PHE A CA 1
ATOM 788 C C . PHE A 1 104 ? -36.110 19.662 59.931 1.00 89.44 104 PHE A C 1
ATOM 790 O O . PHE A 1 104 ? -35.703 18.586 60.367 1.00 89.44 104 PHE A O 1
ATOM 797 N N . PRO A 1 105 ? -37.123 19.735 59.051 1.00 84.19 105 PRO A N 1
ATOM 798 C CA . PRO A 1 105 ? -37.801 18.538 58.550 1.00 84.19 105 PRO A CA 1
ATOM 799 C C . PRO A 1 105 ? -36.887 17.674 57.662 1.00 84.19 105 PRO A C 1
ATOM 801 O O . PRO A 1 105 ? -37.009 16.455 57.663 1.00 84.19 105 PRO A O 1
ATOM 804 N N . ASN A 1 106 ? -35.922 18.279 56.960 1.00 83.56 106 ASN A N 1
ATOM 805 C CA . ASN A 1 106 ? -34.896 17.573 56.190 1.00 83.56 106 ASN A CA 1
ATOM 806 C C . ASN A 1 106 ? -33.597 18.388 56.165 1.00 83.56 106 ASN A C 1
ATOM 808 O O . ASN A 1 106 ? -33.555 19.455 55.548 1.00 83.56 106 ASN A O 1
ATOM 812 N N . VAL A 1 107 ? -32.541 17.894 56.810 1.00 80.31 107 VAL A N 1
ATOM 813 C CA . VAL A 1 107 ? -31.250 18.597 56.892 1.00 80.31 107 VAL A CA 1
ATOM 814 C C . VAL A 1 107 ? -30.499 18.592 55.549 1.00 80.31 107 VAL A C 1
ATOM 816 O O . VAL A 1 107 ? -29.904 19.608 55.197 1.00 80.31 107 VAL A O 1
ATOM 819 N N . LEU A 1 108 ? -30.613 17.536 54.727 1.00 70.62 108 LEU A N 1
ATOM 820 C CA . LEU A 1 108 ? -29.921 17.435 53.424 1.00 70.62 108 LEU A CA 1
ATOM 821 C C . LEU A 1 108 ? -30.395 18.457 52.382 1.00 70.62 108 LEU A C 1
ATOM 823 O O . LEU A 1 108 ? -29.706 18.695 51.394 1.00 70.62 108 LEU A O 1
ATOM 827 N N . LYS A 1 109 ? -31.561 19.082 52.581 1.00 59.97 109 LYS A N 1
ATOM 828 C CA . LYS A 1 109 ? -32.035 20.185 51.726 1.00 59.97 109 LYS A CA 1
ATOM 829 C C . LYS A 1 109 ? -31.153 21.438 51.846 1.00 59.97 109 LYS A C 1
ATOM 831 O O . LYS A 1 109 ? -31.219 22.314 50.987 1.00 59.97 109 LYS A O 1
ATOM 836 N N . TYR A 1 110 ? -30.362 21.521 52.911 1.00 57.94 110 TYR A N 1
ATOM 837 C CA . TYR A 1 110 ? -29.500 22.652 53.240 1.00 57.94 110 TYR A CA 1
ATOM 838 C C . TYR A 1 110 ? -28.008 22.331 53.054 1.00 57.94 110 TYR A C 1
ATOM 840 O O . TYR A 1 110 ? -27.172 23.167 53.388 1.00 57.94 110 TYR A O 1
ATOM 848 N N . ASP A 1 111 ? -27.686 21.145 52.524 1.00 60.00 111 ASP A N 1
ATOM 849 C CA . ASP A 1 111 ? -26.317 20.691 52.287 1.00 60.00 111 ASP A CA 1
ATOM 850 C C . ASP A 1 111 ? -25.776 21.243 50.947 1.00 60.00 111 ASP A C 1
ATOM 852 O O . ASP A 1 111 ? -26.394 21.008 49.899 1.00 60.00 111 ASP A O 1
ATOM 856 N N . PRO A 1 112 ? -24.662 22.002 50.942 1.00 56.56 112 PRO A N 1
ATOM 857 C CA . PRO A 1 112 ? -24.041 22.500 49.715 1.00 56.56 112 PRO A CA 1
ATOM 858 C C . PRO A 1 112 ? -23.512 21.398 48.769 1.00 56.56 112 PRO A C 1
ATOM 860 O O . PRO A 1 112 ? -23.359 21.678 47.577 1.00 56.56 112 PRO A O 1
ATOM 863 N N . ASP A 1 113 ? -23.324 20.152 49.226 1.00 62.09 113 ASP A N 1
ATOM 864 C CA . ASP A 1 113 ? -22.708 19.068 48.431 1.00 62.09 113 ASP A CA 1
ATOM 865 C C . ASP A 1 113 ? -23.659 18.338 47.453 1.00 62.09 113 ASP A C 1
ATOM 867 O O . ASP A 1 113 ? -23.259 17.417 46.736 1.00 62.09 113 ASP A O 1
ATOM 871 N N . GLN A 1 114 ? -24.914 18.782 47.298 1.00 62.53 114 GLN A N 1
ATOM 872 C CA . GLN A 1 114 ? -25.811 18.227 46.263 1.00 62.53 114 GLN A CA 1
ATOM 873 C C . GLN A 1 114 ? -25.377 18.550 44.824 1.00 62.53 114 GLN A C 1
ATOM 875 O O . GLN A 1 114 ? -25.882 17.958 43.866 1.00 62.53 114 GLN A O 1
ATOM 880 N N . PHE A 1 115 ? -24.477 19.515 44.639 1.00 69.81 115 PHE A N 1
ATOM 881 C CA . PHE A 1 115 ? -24.058 19.961 43.315 1.00 69.81 115 PHE A CA 1
ATOM 882 C C . PHE A 1 115 ? -23.242 18.894 42.569 1.00 69.81 115 PHE A C 1
ATOM 884 O O . PHE A 1 115 ? -23.535 18.615 41.406 1.00 69.81 115 PHE A O 1
ATOM 891 N N . GLU A 1 116 ? -22.294 18.235 43.241 1.00 70.75 116 GLU A N 1
ATOM 892 C CA . GLU A 1 116 ? -21.443 17.198 42.639 1.00 70.75 116 GLU A CA 1
ATOM 893 C C . GLU A 1 116 ? -22.255 15.959 42.229 1.00 70.75 116 GLU A C 1
ATOM 895 O O . GLU A 1 116 ? -22.118 15.445 41.114 1.00 70.75 116 GLU A O 1
ATOM 900 N N . GLN A 1 117 ? -23.193 15.529 43.078 1.00 71.31 117 GLN A N 1
ATOM 901 C CA . GLN A 1 117 ? -24.109 14.426 42.765 1.00 71.31 117 GLN A CA 1
ATOM 902 C C . GLN A 1 117 ? -25.037 14.749 41.584 1.00 71.31 117 GLN A C 1
ATOM 904 O O . GLN A 1 117 ? -25.329 13.887 40.757 1.00 71.31 117 GLN A O 1
ATOM 909 N N . ARG A 1 118 ? -25.489 16.003 41.454 1.00 75.75 118 ARG A N 1
ATOM 910 C CA . ARG A 1 118 ? -26.324 16.431 40.320 1.00 75.75 118 ARG A CA 1
ATOM 911 C C . ARG A 1 118 ? -25.540 16.499 39.012 1.00 75.75 118 ARG A C 1
ATOM 913 O O . ARG A 1 118 ? -26.080 16.098 37.983 1.00 75.75 118 ARG A O 1
ATOM 920 N N . LEU A 1 119 ? -24.289 16.957 39.042 1.00 77.69 119 LEU A N 1
ATOM 921 C CA . LEU A 1 119 ? -23.419 16.983 37.862 1.00 77.69 119 LEU A CA 1
ATOM 922 C C . LEU A 1 119 ? -23.017 15.580 37.388 1.00 77.69 119 LEU A C 1
ATOM 924 O O . LEU A 1 119 ? -22.933 15.354 36.185 1.00 77.69 119 LEU A O 1
ATOM 928 N N . SER A 1 120 ? -22.804 14.642 38.315 1.00 74.69 120 SER A N 1
ATOM 929 C CA . SER A 1 120 ? -22.456 13.245 38.007 1.00 74.69 120 SER A CA 1
ATOM 930 C C . SER A 1 120 ? -23.654 12.377 37.595 1.00 74.69 120 SER A C 1
ATOM 932 O O . SER A 1 120 ? -23.471 11.289 37.048 1.00 74.69 120 SER A O 1
ATOM 934 N N . SER A 1 121 ? -24.885 12.844 37.824 1.00 75.56 121 SER A N 1
ATOM 935 C CA . SER A 1 121 ? -26.101 12.123 37.440 1.00 75.56 121 SER A CA 1
ATOM 936 C C . SER A 1 121 ? -26.360 12.137 35.920 1.00 75.56 121 SER A C 1
ATOM 938 O O . SER A 1 121 ? -25.955 13.076 35.226 1.00 75.56 121 SER A O 1
ATOM 940 N N . PRO A 1 122 ? -27.078 11.139 35.365 1.00 68.50 122 PRO A N 1
ATOM 941 C CA . PRO A 1 122 ? -27.505 11.165 33.967 1.00 68.50 122 PRO A CA 1
ATOM 942 C C . PRO A 1 122 ? -28.307 12.434 33.640 1.00 68.50 122 PRO A C 1
ATOM 944 O O . PRO A 1 122 ? -29.373 12.672 34.205 1.00 68.50 122 PRO A O 1
ATOM 947 N N . GLY A 1 123 ? -27.811 13.239 32.697 1.00 73.31 123 GLY A N 1
ATOM 948 C CA . GLY A 1 123 ? -28.392 14.542 32.358 1.00 73.31 123 GLY A CA 1
ATOM 949 C C . GLY A 1 123 ? -27.777 15.732 33.103 1.00 73.31 123 GLY A C 1
ATOM 950 O O . GLY A 1 123 ? -28.286 16.843 32.958 1.00 73.31 123 GLY A O 1
ATOM 951 N N . GLY A 1 124 ? -26.700 15.536 33.870 1.00 80.25 124 GLY A N 1
ATOM 952 C CA . GLY A 1 124 ? -25.930 16.625 34.479 1.00 80.25 124 GLY A CA 1
ATOM 953 C C . GLY A 1 124 ? -25.372 17.618 33.451 1.00 80.25 124 GLY A C 1
ATOM 954 O O . GLY A 1 124 ? -25.369 18.820 33.667 1.00 80.25 124 GLY A O 1
ATOM 955 N N . ASP A 1 125 ? -25.031 17.168 32.252 1.00 79.00 125 ASP A N 1
ATOM 956 C CA . ASP A 1 125 ? -24.663 18.018 31.111 1.00 79.00 125 ASP A CA 1
ATOM 957 C C . ASP A 1 125 ? -25.779 18.985 30.655 1.00 79.00 125 ASP A C 1
ATOM 959 O O . ASP A 1 125 ? -25.502 20.045 30.088 1.00 79.00 125 ASP A O 1
ATOM 963 N N . LYS A 1 126 ? -27.048 18.666 30.937 1.00 84.94 126 LYS A N 1
ATOM 964 C CA . LYS A 1 126 ? -28.210 19.533 30.660 1.00 84.94 126 LYS A CA 1
ATOM 965 C C . LYS A 1 126 ? -28.409 20.629 31.701 1.00 84.94 126 LYS A C 1
ATOM 967 O O . LYS A 1 126 ? -29.251 21.498 31.494 1.00 84.94 126 LYS A O 1
ATOM 972 N N . ILE A 1 127 ? -27.702 20.577 32.831 1.00 84.06 127 ILE A N 1
ATOM 973 C CA . ILE A 1 127 ? -27.836 21.570 33.910 1.00 84.06 127 ILE A CA 1
ATOM 974 C C . ILE A 1 127 ? -26.647 22.535 33.963 1.00 84.06 127 ILE A C 1
ATOM 976 O O . ILE A 1 127 ? -26.719 23.544 34.662 1.00 84.06 127 ILE A O 1
ATOM 980 N N . VAL A 1 128 ? -25.577 22.253 33.212 1.00 82.19 128 VAL A N 1
ATOM 981 C CA . VAL A 1 128 ? -24.414 23.136 33.071 1.00 82.19 128 VAL A CA 1
ATOM 982 C C . VAL A 1 128 ? -24.649 24.084 31.902 1.00 82.19 128 VAL A C 1
ATOM 984 O O . VAL A 1 128 ? -24.862 23.642 30.775 1.00 82.19 128 VAL A O 1
ATOM 987 N N . GLY A 1 129 ? -24.628 25.389 32.170 1.00 83.31 129 GLY A N 1
ATOM 988 C CA . GLY A 1 129 ? -24.745 26.418 31.138 1.00 83.31 129 GLY A CA 1
ATOM 989 C C . GLY A 1 129 ? -23.531 26.439 30.208 1.00 83.31 129 GLY A C 1
ATOM 990 O O . GLY A 1 129 ? -22.411 26.164 30.633 1.00 83.31 129 GLY A O 1
ATOM 991 N N . SER A 1 130 ? -23.758 26.786 28.945 1.00 85.25 130 SER A N 1
ATOM 992 C CA . SER A 1 130 ? -22.702 26.984 27.954 1.00 85.25 130 SER A CA 1
ATOM 993 C C . SER A 1 130 ? -22.426 28.470 27.694 1.00 85.25 130 SER A C 1
ATOM 995 O O . SER A 1 130 ? -23.346 29.291 27.658 1.00 85.25 130 SER A O 1
ATOM 997 N N . THR A 1 131 ? -21.163 28.791 27.398 1.00 84.00 131 THR A N 1
ATOM 998 C CA . THR A 1 131 ? -20.702 30.088 26.876 1.00 84.00 131 THR A CA 1
ATOM 999 C C . THR A 1 131 ? -21.399 30.507 25.571 1.00 84.00 131 THR A C 1
ATOM 1001 O O . THR A 1 131 ? -21.464 31.699 25.279 1.00 84.00 131 THR A O 1
ATOM 1004 N N . TYR A 1 132 ? -21.959 29.568 24.801 1.00 77.50 132 TYR A N 1
ATOM 1005 C CA . TYR A 1 132 ? -22.637 29.828 23.523 1.00 77.50 132 TYR A CA 1
ATOM 1006 C C . TYR A 1 132 ? -24.159 30.049 23.640 1.00 77.50 132 TYR A C 1
ATOM 1008 O O . TYR A 1 132 ? -24.836 30.179 22.622 1.00 77.50 132 TYR A O 1
ATOM 1016 N N . GLY A 1 133 ? -24.713 30.154 24.857 1.00 70.19 133 GLY A N 1
ATOM 1017 C CA . GLY A 1 133 ? -26.118 30.548 25.064 1.00 70.19 133 GLY A CA 1
ATOM 1018 C C . GLY A 1 133 ? -27.114 29.389 25.187 1.00 70.19 133 GLY A C 1
ATOM 1019 O O . GLY A 1 133 ? -28.262 29.509 24.762 1.00 70.19 133 GLY A O 1
ATOM 1020 N N . GLY A 1 134 ? -26.691 28.283 25.799 1.00 83.00 134 GLY A N 1
ATOM 1021 C CA . GLY A 1 134 ? -27.521 27.105 26.052 1.00 83.00 134 GLY A CA 1
ATOM 1022 C C . GLY A 1 134 ? -27.010 26.282 27.233 1.00 83.00 134 GLY A C 1
ATOM 1023 O O . GLY A 1 134 ? -26.543 26.827 28.232 1.00 83.00 134 GLY A O 1
ATOM 1024 N N . THR A 1 135 ? -27.087 24.961 27.117 1.00 84.25 135 THR A N 1
ATOM 1025 C CA . THR A 1 135 ? -26.479 24.010 28.062 1.00 84.25 135 THR A CA 1
ATOM 1026 C C . THR A 1 135 ? -25.302 23.325 27.387 1.00 84.25 135 THR A C 1
ATOM 1028 O O . THR A 1 135 ? -25.254 23.251 26.165 1.00 84.25 135 THR A O 1
ATOM 1031 N N . VAL A 1 136 ? -24.380 22.754 28.147 1.00 81.00 136 VAL A N 1
ATOM 1032 C CA . VAL A 1 136 ? -23.307 21.926 27.583 1.00 81.00 136 VAL A CA 1
ATOM 1033 C C . VAL A 1 136 ? -23.882 20.824 26.664 1.00 81.00 136 VAL A C 1
ATOM 1035 O O . VAL A 1 136 ? -23.360 20.574 25.582 1.00 81.00 136 VAL A O 1
ATOM 1038 N N . TYR A 1 137 ? -25.051 20.273 27.004 1.00 78.19 137 TYR A N 1
ATOM 1039 C CA . TYR A 1 137 ? -25.796 19.320 26.170 1.00 78.19 137 TYR A CA 1
ATOM 1040 C C . TYR A 1 137 ? -26.337 19.861 24.828 1.00 78.19 137 TYR A C 1
ATOM 1042 O O . TYR A 1 137 ? -26.585 19.078 23.901 1.00 78.19 137 TYR A O 1
ATOM 1050 N N . SER A 1 138 ? -26.607 21.165 24.707 1.00 74.50 138 SER A N 1
ATOM 1051 C CA . SER A 1 138 ? -27.091 21.757 23.446 1.00 74.50 138 SER A CA 1
ATOM 1052 C C . SER A 1 138 ? -25.974 22.016 22.444 1.00 74.50 138 SER A C 1
ATOM 1054 O O . SER A 1 138 ? -26.259 22.178 21.262 1.00 74.50 138 SER A O 1
ATOM 1056 N N . ASP A 1 139 ? -24.731 22.014 22.910 1.00 71.44 139 ASP A N 1
ATOM 1057 C CA . ASP A 1 139 ? -23.566 22.347 22.098 1.00 71.44 139 ASP A CA 1
ATOM 1058 C C . ASP A 1 139 ? -22.926 21.119 21.452 1.00 71.44 139 ASP A C 1
ATOM 1060 O O . ASP A 1 139 ? -22.183 21.237 20.480 1.00 71.44 139 ASP A O 1
ATOM 1064 N N . TYR A 1 140 ? -23.219 19.923 21.970 1.00 71.50 140 TYR A N 1
ATOM 1065 C CA . TYR A 1 140 ? -22.716 18.685 21.393 1.00 71.50 140 TYR A CA 1
ATOM 1066 C C . TYR A 1 140 ? -23.404 18.361 20.068 1.00 71.50 140 TYR A C 1
ATOM 1068 O O . TYR A 1 140 ? -24.635 18.315 19.969 1.00 71.50 140 TYR A O 1
ATOM 1076 N N . GLN A 1 141 ? -22.601 18.010 19.064 1.00 60.59 141 GLN A N 1
ATOM 1077 C CA . GLN A 1 141 ? -23.099 17.389 17.845 1.00 60.59 141 GLN A CA 1
ATOM 1078 C C . GLN A 1 141 ? -23.523 15.950 18.181 1.00 60.59 141 GLN A C 1
ATOM 1080 O O . GLN A 1 141 ? -22.696 15.057 18.358 1.00 60.59 141 GLN A O 1
ATOM 1085 N N . ARG A 1 142 ? -24.829 15.724 18.364 1.00 63.72 142 ARG A N 1
ATOM 1086 C CA . ARG A 1 142 ? -25.339 14.402 18.756 1.00 63.72 142 ARG A CA 1
ATOM 1087 C C . ARG A 1 142 ? -25.143 13.406 17.622 1.00 63.72 142 ARG A C 1
ATOM 1089 O O . ARG A 1 142 ? -25.558 13.669 16.495 1.00 63.72 142 ARG A O 1
ATOM 1096 N N . SER A 1 143 ? -24.583 12.241 17.951 1.00 73.62 143 SER A N 1
ATOM 1097 C CA . SER A 1 143 ? -24.671 11.074 17.073 1.00 73.62 143 SER A CA 1
ATOM 1098 C C . SER A 1 143 ? -26.140 10.840 16.694 1.00 73.62 143 SER A C 1
ATOM 1100 O O . SER A 1 143 ? -27.009 10.941 17.569 1.00 73.62 143 SER A O 1
ATOM 1102 N N . PRO A 1 144 ? -26.448 10.526 15.421 1.00 85.06 144 PRO A N 1
ATOM 1103 C CA . PRO A 1 144 ? -27.807 10.168 15.032 1.00 85.06 144 PRO A CA 1
ATOM 1104 C C . PRO A 1 144 ? -28.281 8.892 15.739 1.00 85.06 144 PRO A C 1
ATOM 1106 O O . PRO A 1 144 ? -29.488 8.703 15.880 1.00 85.06 144 PRO A O 1
ATOM 1109 N N . PHE A 1 145 ? -27.353 8.049 16.207 1.00 92.44 145 PHE A N 1
ATOM 1110 C CA . PHE A 1 145 ? -27.629 6.787 16.884 1.00 92.44 145 PHE A CA 1
ATOM 1111 C C . PHE A 1 145 ? -27.899 6.980 18.377 1.00 92.44 145 PHE A C 1
ATOM 1113 O O . PHE A 1 145 ? -27.157 7.655 19.095 1.00 92.44 145 PHE A O 1
ATOM 1120 N N . VAL A 1 146 ? -28.963 6.343 18.857 1.00 90.31 146 VAL A N 1
ATOM 1121 C CA . VAL A 1 146 ? -29.468 6.465 20.223 1.00 90.31 146 VAL A CA 1
ATOM 1122 C C . VAL A 1 146 ? -29.206 5.166 20.971 1.00 90.31 146 VAL A C 1
ATOM 1124 O O . VAL A 1 146 ? -29.749 4.123 20.619 1.00 90.31 146 VAL A O 1
ATOM 1127 N N . LYS A 1 147 ? -28.418 5.240 22.046 1.00 92.12 147 LYS A N 1
ATOM 1128 C CA . LYS A 1 147 ? -28.162 4.117 22.960 1.00 92.12 147 LYS A CA 1
ATOM 1129 C C . LYS A 1 147 ? -29.471 3.691 23.641 1.00 92.12 147 LYS A C 1
ATOM 1131 O O . LYS A 1 147 ? -29.988 4.425 24.483 1.00 92.12 147 LYS A O 1
ATOM 1136 N N . LYS A 1 148 ? -30.026 2.536 23.263 1.00 92.44 148 LYS A N 1
ATOM 1137 C CA . LYS A 1 148 ? -31.304 2.011 23.782 1.00 92.44 148 LYS A CA 1
ATOM 1138 C C . LYS A 1 148 ? -31.148 1.029 24.932 1.00 92.44 148 LYS A C 1
ATOM 1140 O O . LYS A 1 148 ? -32.013 0.983 25.799 1.00 92.44 148 LYS A O 1
ATOM 1145 N N . GLY A 1 149 ? -30.071 0.254 24.945 1.00 91.31 149 GLY A N 1
ATOM 1146 C CA . GLY A 1 149 ? -29.835 -0.745 25.980 1.00 91.31 149 GLY A CA 1
ATOM 1147 C C . GLY A 1 149 ? -28.829 -1.799 25.547 1.00 91.31 149 GLY A C 1
ATOM 1148 O O . GLY A 1 149 ? -28.094 -1.607 24.583 1.00 91.31 149 GLY A O 1
ATOM 1149 N N . ILE A 1 150 ? -28.806 -2.908 26.277 1.00 94.69 150 ILE A N 1
ATOM 1150 C CA . ILE A 1 150 ? -27.978 -4.077 25.970 1.00 94.69 150 ILE A CA 1
ATOM 1151 C C . ILE A 1 150 ? -28.702 -4.921 24.919 1.00 94.69 150 ILE A C 1
ATOM 1153 O O . ILE A 1 150 ? -29.925 -5.032 24.954 1.00 94.69 150 ILE A O 1
ATOM 1157 N N . PHE A 1 151 ? -27.957 -5.503 23.989 1.00 95.44 151 PHE A N 1
ATOM 1158 C CA . PHE A 1 151 ? -28.461 -6.414 22.970 1.00 95.44 151 PHE A CA 1
ATOM 1159 C C . PHE A 1 151 ? -28.970 -7.701 23.636 1.00 95.44 151 PHE A C 1
ATOM 1161 O O . PHE A 1 151 ? -28.187 -8.554 24.056 1.00 95.44 151 PHE A O 1
ATOM 1168 N N . THR A 1 152 ? -30.289 -7.821 23.781 1.00 93.75 152 THR A N 1
ATOM 1169 C CA . THR A 1 152 ? -30.950 -8.966 24.416 1.00 93.75 152 THR A CA 1
ATOM 1170 C C . THR A 1 152 ? -32.238 -9.336 23.688 1.00 93.75 152 THR A C 1
ATOM 1172 O O . THR A 1 152 ? -32.908 -8.494 23.086 1.00 93.75 152 THR A O 1
ATOM 1175 N N . SER A 1 153 ? -32.588 -10.623 23.764 1.00 94.31 153 SER A N 1
ATOM 1176 C CA . SER A 1 153 ? -33.805 -11.179 23.171 1.00 94.31 153 SER A CA 1
ATOM 1177 C C . SER A 1 153 ? -35.057 -10.408 23.594 1.00 94.31 153 SER A C 1
ATOM 1179 O O . SER A 1 153 ? -35.248 -10.108 24.772 1.00 94.31 153 SER A O 1
ATOM 1181 N N . GLY A 1 154 ? -35.962 -10.173 22.644 1.00 90.25 154 GLY A N 1
ATOM 1182 C CA . GLY A 1 154 ? -37.275 -9.569 22.884 1.00 90.25 154 GLY A CA 1
ATOM 1183 C C . GLY A 1 154 ? -37.304 -8.039 22.817 1.00 90.25 154 GLY A C 1
ATOM 1184 O O . GLY A 1 154 ? -38.391 -7.459 22.805 1.00 90.25 154 GLY A O 1
ATOM 1185 N N . LEU A 1 155 ? -36.153 -7.366 22.712 1.00 90.31 155 LEU A N 1
ATOM 1186 C CA . LEU A 1 155 ? -36.116 -5.934 22.412 1.00 90.31 155 LEU A CA 1
ATOM 1187 C C . LEU A 1 155 ? -36.501 -5.687 20.952 1.00 90.31 155 LEU A C 1
ATOM 1189 O O . LEU A 1 155 ? -36.063 -6.401 20.054 1.00 90.31 155 LEU A O 1
ATOM 1193 N N . SER A 1 156 ? -37.324 -4.664 20.715 1.00 90.50 156 SER A N 1
ATOM 1194 C CA . SER A 1 156 ? -37.749 -4.275 19.368 1.00 90.50 156 SER A CA 1
ATOM 1195 C C . SER A 1 156 ? -37.094 -2.967 18.941 1.00 90.50 156 SER A C 1
ATOM 1197 O O . SER A 1 156 ? -37.219 -1.950 19.623 1.00 90.50 156 SER A O 1
ATOM 1199 N N . THR A 1 157 ? -36.425 -3.008 17.796 1.00 91.31 157 THR A N 1
ATOM 1200 C CA . THR A 1 157 ? -35.901 -1.853 17.071 1.00 91.31 157 THR A CA 1
ATOM 1201 C C . THR A 1 157 ? -37.031 -1.238 16.257 1.00 91.31 157 THR A C 1
ATOM 1203 O O . THR A 1 157 ? -37.650 -1.904 15.425 1.00 91.31 157 THR A O 1
ATOM 1206 N N . THR A 1 158 ? -37.304 0.041 16.495 1.00 93.19 158 THR A N 1
ATOM 1207 C CA . THR A 1 158 ? -38.396 0.787 15.839 1.00 93.19 158 THR A CA 1
ATOM 1208 C C . THR A 1 158 ? -37.883 1.910 14.944 1.00 93.19 158 THR A C 1
ATOM 1210 O O . THR A 1 158 ? -38.610 2.399 14.082 1.00 93.19 158 THR A O 1
ATOM 1213 N N . SER A 1 159 ? -36.617 2.288 15.114 1.00 93.81 159 SER A N 1
ATOM 1214 C CA . SER A 1 159 ? -35.906 3.271 14.308 1.00 93.81 159 SER A CA 1
ATOM 1215 C C . SER A 1 159 ? -34.571 2.705 13.832 1.00 93.81 159 SER A C 1
ATOM 1217 O O . SER A 1 159 ? -33.909 1.974 14.560 1.00 93.81 159 SER A O 1
ATOM 1219 N N . LYS A 1 160 ? -34.113 3.123 12.644 1.00 93.38 160 LYS A N 1
ATOM 1220 C CA . LYS A 1 160 ? -32.767 2.801 12.118 1.00 93.38 160 LYS A CA 1
ATOM 1221 C C . LYS A 1 160 ? -31.636 3.298 13.022 1.00 93.38 160 LYS A C 1
ATOM 1223 O O . LYS A 1 160 ? -30.491 2.890 12.864 1.00 93.38 160 LYS A O 1
ATOM 1228 N N . ASN A 1 161 ? -31.972 4.185 13.954 1.00 93.88 161 ASN A N 1
ATOM 1229 C CA . ASN A 1 161 ? -31.036 4.811 14.864 1.00 93.88 161 ASN A CA 1
ATOM 1230 C C . ASN A 1 161 ? -30.977 4.133 16.241 1.00 93.88 161 ASN A C 1
ATOM 1232 O O . ASN A 1 161 ? -30.191 4.562 17.083 1.00 93.88 161 ASN A O 1
ATOM 1236 N N . ASP A 1 162 ? -31.811 3.125 16.500 1.00 95.25 162 ASP A N 1
ATOM 1237 C CA . ASP A 1 162 ? -31.837 2.423 17.782 1.00 95.25 162 ASP A CA 1
ATOM 1238 C C . ASP A 1 162 ? -30.592 1.531 17.905 1.00 95.25 162 ASP A C 1
ATOM 1240 O O . ASP A 1 162 ? -30.438 0.568 17.154 1.00 95.25 162 ASP A O 1
ATOM 1244 N N . ALA A 1 163 ? -29.694 1.875 18.834 1.00 95.94 163 ALA A N 1
ATOM 1245 C CA . ALA A 1 163 ? -28.418 1.197 19.029 1.00 95.94 163 ALA A CA 1
ATOM 1246 C C . ALA A 1 163 ? -28.403 0.353 20.307 1.00 95.94 163 ALA A C 1
ATOM 1248 O O . ALA A 1 163 ? -28.794 0.827 21.381 1.00 95.94 163 ALA A O 1
ATOM 1249 N N . TYR A 1 164 ? -27.874 -0.864 20.207 1.00 96.56 164 TYR A N 1
ATOM 1250 C CA . TYR A 1 164 ? -27.798 -1.826 21.305 1.00 96.56 164 TYR A CA 1
ATOM 1251 C C . TYR A 1 164 ? -26.356 -2.274 21.545 1.00 96.56 164 TYR A C 1
ATOM 1253 O O . TYR A 1 164 ? -25.636 -2.586 20.599 1.00 96.56 164 TYR A O 1
ATOM 1261 N N . LEU A 1 165 ? -25.936 -2.286 22.809 1.00 96.50 165 LEU A N 1
ATOM 1262 C CA . LEU A 1 165 ? -24.593 -2.686 23.226 1.00 96.50 165 LEU A CA 1
ATOM 1263 C C . LEU A 1 165 ? -24.466 -4.208 23.214 1.00 96.50 165 LEU A C 1
ATOM 1265 O O . LEU A 1 165 ? -25.235 -4.886 23.899 1.00 96.50 165 LEU A O 1
ATOM 1269 N N . TYR A 1 166 ? -23.485 -4.735 22.492 1.00 96.38 166 TYR A N 1
ATOM 1270 C CA . TYR A 1 166 ? -23.176 -6.162 22.481 1.00 96.38 166 TYR A CA 1
ATOM 1271 C C . TYR A 1 166 ? -22.009 -6.504 23.416 1.00 96.38 166 TYR A C 1
ATOM 1273 O O . TYR A 1 166 ? -21.348 -5.621 23.965 1.00 96.38 166 TYR A O 1
ATOM 1281 N N . PHE A 1 167 ? -21.760 -7.800 23.628 1.00 94.75 167 PHE A N 1
ATOM 1282 C CA . PHE A 1 167 ? -20.753 -8.264 24.591 1.00 94.75 167 PHE A CA 1
ATOM 1283 C C . PHE A 1 167 ? -19.319 -7.860 24.221 1.00 94.75 167 PHE A C 1
ATOM 1285 O O . PHE A 1 167 ? -18.450 -7.853 25.088 1.00 94.75 167 PHE A O 1
ATOM 1292 N N . ASP A 1 168 ? -19.064 -7.540 22.951 1.00 93.12 168 ASP A N 1
ATOM 1293 C CA . ASP A 1 168 ? -17.762 -7.082 22.460 1.00 93.12 168 ASP A CA 1
ATOM 1294 C C . ASP A 1 168 ? -17.489 -5.600 22.772 1.00 93.12 168 ASP A C 1
ATOM 1296 O O . ASP A 1 168 ? -16.447 -5.073 22.393 1.00 93.12 168 ASP A O 1
ATOM 1300 N N . GLY A 1 169 ? -18.410 -4.928 23.472 1.00 94.00 169 GLY A N 1
ATOM 1301 C CA . GLY A 1 169 ? -18.282 -3.530 23.876 1.00 94.00 169 GLY A CA 1
ATOM 1302 C C . GLY A 1 169 ? -18.710 -2.526 22.804 1.00 94.00 169 GLY A C 1
ATOM 1303 O O . GLY A 1 169 ? -18.660 -1.320 23.055 1.00 94.00 169 GLY A O 1
ATOM 1304 N N . LEU A 1 170 ? -19.161 -2.993 21.636 1.00 96.69 170 LEU A N 1
ATOM 1305 C CA . LEU A 1 170 ? -19.582 -2.148 20.521 1.00 96.69 170 LEU A CA 1
ATOM 1306 C C . LEU A 1 170 ? -21.109 -2.034 20.438 1.00 96.69 170 LEU A C 1
ATOM 1308 O O . LEU A 1 170 ? -21.864 -2.891 20.907 1.00 96.69 170 LEU A O 1
ATOM 1312 N N . TRP A 1 171 ? -21.571 -0.944 19.833 1.00 97.38 171 TRP A N 1
ATOM 1313 C CA . TRP A 1 171 ? -22.982 -0.644 19.625 1.00 97.38 171 TRP A CA 1
ATOM 1314 C C . TRP A 1 171 ? -23.422 -1.031 18.216 1.00 97.38 171 TRP A C 1
ATOM 1316 O O . TRP A 1 171 ? -22.725 -0.746 17.243 1.00 97.38 171 TRP A O 1
ATOM 1326 N N . TYR A 1 172 ? -24.609 -1.623 18.105 1.00 97.69 172 TYR A N 1
ATOM 1327 C CA . TYR A 1 172 ? -25.148 -2.151 16.853 1.00 97.69 172 TYR A CA 1
ATOM 1328 C C . TYR A 1 172 ? -26.542 -1.611 16.550 1.00 97.69 172 TYR A C 1
ATOM 1330 O O . TYR A 1 172 ? -27.367 -1.483 17.453 1.00 97.69 172 TYR A O 1
ATOM 1338 N N . VAL A 1 173 ? -26.809 -1.335 15.274 1.00 97.06 173 VAL A N 1
ATOM 1339 C CA . VAL A 1 173 ? -28.100 -0.850 14.761 1.00 97.06 173 VAL A CA 1
ATOM 1340 C C . VAL A 1 173 ? -28.639 -1.770 13.674 1.00 97.06 173 VAL A C 1
ATOM 1342 O O . VAL A 1 173 ? -27.872 -2.367 12.917 1.00 97.06 173 VAL A O 1
ATOM 1345 N N . TRP A 1 174 ? -29.961 -1.876 13.572 1.00 96.38 174 TRP A N 1
ATOM 1346 C CA . TRP A 1 174 ? -30.602 -2.706 12.557 1.00 96.38 174 TRP A CA 1
ATOM 1347 C C . TRP A 1 174 ? -30.807 -1.935 11.252 1.00 96.38 174 TRP A C 1
ATOM 1349 O O . TRP A 1 174 ? -31.521 -0.929 11.202 1.00 96.38 174 TRP A O 1
ATOM 1359 N N . ALA A 1 175 ? -30.227 -2.437 10.165 1.00 93.44 175 ALA A N 1
ATOM 1360 C CA . ALA A 1 175 ? -30.359 -1.837 8.843 1.00 93.44 175 ALA A CA 1
ATOM 1361 C C . ALA A 1 175 ? -31.366 -2.557 7.927 1.00 93.44 175 ALA A C 1
ATOM 1363 O O . ALA A 1 175 ? -31.667 -2.034 6.851 1.00 93.44 175 ALA A O 1
ATOM 1364 N N . GLY A 1 176 ? -31.957 -3.678 8.355 1.00 93.12 176 GLY A N 1
ATOM 1365 C CA . GLY A 1 176 ? -33.041 -4.376 7.644 1.00 93.12 176 GLY A CA 1
ATOM 1366 C C . GLY A 1 176 ? -34.422 -3.742 7.856 1.00 93.12 176 GLY A C 1
ATOM 1367 O O . GLY A 1 176 ? -34.535 -2.646 8.405 1.00 93.12 176 GLY A O 1
ATOM 1368 N N . ASP A 1 177 ? -35.493 -4.407 7.435 1.00 94.19 177 ASP A N 1
ATOM 1369 C CA . ASP A 1 177 ? -36.855 -3.864 7.553 1.00 94.19 177 ASP A CA 1
ATOM 1370 C C . ASP A 1 177 ? -37.288 -3.674 9.015 1.00 94.19 177 ASP A C 1
ATOM 1372 O O . ASP A 1 177 ? -36.895 -4.436 9.895 1.00 94.19 177 ASP A O 1
ATOM 1376 N N . LEU A 1 178 ? -38.063 -2.618 9.283 1.00 95.50 178 LEU A N 1
ATOM 1377 C CA . LEU A 1 178 ? -38.524 -2.252 10.626 1.00 95.50 178 LEU A CA 1
ATOM 1378 C C . LEU A 1 178 ? -40.036 -2.488 10.779 1.00 95.50 178 LEU A C 1
ATOM 1380 O O . LEU A 1 178 ? -40.769 -2.283 9.808 1.00 95.50 178 LEU A O 1
ATOM 1384 N N . PRO A 1 179 ? -40.526 -2.802 11.995 1.00 95.25 179 PRO A N 1
ATOM 1385 C CA . PRO A 1 179 ? -39.754 -3.041 13.216 1.00 95.25 179 PRO A CA 1
ATOM 1386 C C . PRO A 1 179 ? -39.073 -4.416 13.206 1.00 95.25 179 PRO A C 1
ATOM 1388 O O . PRO A 1 179 ? -39.557 -5.346 12.569 1.00 95.25 179 PRO A O 1
ATOM 1391 N N . HIS A 1 180 ? -37.975 -4.546 13.947 1.00 95.50 180 HIS A N 1
ATOM 1392 C CA . HIS A 1 180 ? -37.256 -5.814 14.107 1.00 95.50 180 HIS A CA 1
ATOM 1393 C C . HIS A 1 180 ? -37.147 -6.184 15.579 1.00 95.50 180 HIS A C 1
ATOM 1395 O O . HIS A 1 180 ? -36.751 -5.343 16.385 1.00 95.50 180 HIS A O 1
ATOM 1401 N N . THR A 1 181 ? -37.489 -7.418 15.938 1.00 95.06 181 THR A N 1
ATOM 1402 C CA . THR A 1 181 ? -37.396 -7.915 17.316 1.00 95.06 181 THR A CA 1
ATOM 1403 C C . THR A 1 181 ? -36.240 -8.894 17.420 1.00 95.06 181 THR A C 1
ATOM 1405 O O . THR A 1 181 ? -36.225 -9.891 16.704 1.00 95.06 181 THR A O 1
ATOM 1408 N N . ILE A 1 182 ? -35.315 -8.624 18.343 1.00 94.75 182 ILE A N 1
ATOM 1409 C CA . ILE A 1 182 ? -34.113 -9.435 18.544 1.00 94.75 182 ILE A CA 1
ATOM 1410 C C . ILE A 1 182 ? -34.512 -10.842 19.006 1.00 94.75 182 ILE A C 1
ATOM 1412 O O . ILE A 1 182 ? -35.181 -10.976 20.043 1.00 94.75 182 ILE A O 1
ATOM 1416 N N . SER A 1 183 ? -34.119 -11.884 18.269 1.00 92.56 183 SER A N 1
ATOM 1417 C CA . SER A 1 183 ? -34.350 -13.277 18.686 1.00 92.56 183 SER A CA 1
ATOM 1418 C C . SER A 1 183 ? -33.316 -13.748 19.717 1.00 92.56 183 SER A C 1
ATOM 1420 O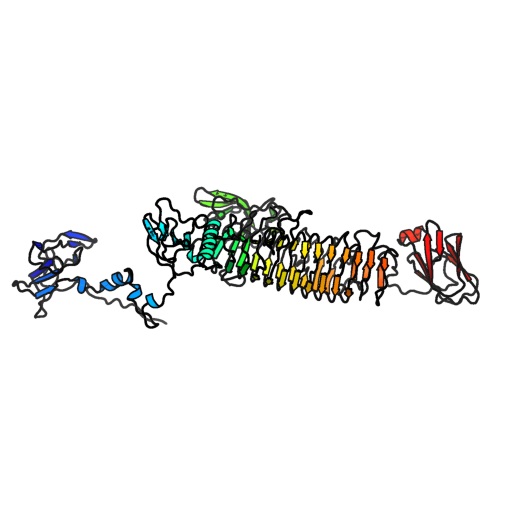 O . SER A 1 183 ? -32.276 -13.125 19.922 1.00 92.56 183 SER A O 1
ATOM 1422 N N . GLY A 1 184 ? -33.612 -14.842 20.427 1.00 89.62 184 GLY A N 1
ATOM 1423 C CA . GLY A 1 184 ? -32.750 -15.343 21.508 1.00 89.62 184 GLY A CA 1
ATOM 1424 C C . GLY A 1 184 ? -31.408 -15.913 21.050 1.00 89.62 184 GLY A C 1
ATOM 1425 O O . GLY A 1 184 ? -30.472 -15.984 21.841 1.00 89.62 184 GLY A O 1
ATOM 1426 N N . ASP A 1 185 ? -31.326 -16.305 19.785 1.00 89.88 185 ASP A N 1
ATOM 1427 C CA . ASP A 1 185 ? -30.164 -16.854 19.090 1.00 89.88 185 ASP A CA 1
ATOM 1428 C C . ASP A 1 185 ? -29.506 -15.845 18.132 1.00 89.88 185 ASP A C 1
ATOM 1430 O O . ASP A 1 185 ? -28.530 -16.179 17.461 1.00 89.88 185 ASP A O 1
ATOM 1434 N N . GLU A 1 186 ? -30.019 -14.613 18.063 1.00 94.56 186 GLU A N 1
ATOM 1435 C CA . GLU A 1 186 ? -29.511 -13.599 17.148 1.00 94.56 186 GLU A CA 1
ATOM 1436 C C . GLU A 1 186 ? -28.146 -13.067 17.587 1.00 94.56 186 GLU A C 1
ATOM 1438 O O . GLU A 1 186 ? -27.911 -12.741 18.753 1.00 94.56 186 GLU A O 1
ATOM 1443 N N . VAL A 1 187 ? -27.247 -12.926 16.616 1.00 93.56 187 VAL A N 1
ATOM 1444 C CA . VAL A 1 187 ? -25.921 -12.334 16.786 1.00 93.56 187 VAL A CA 1
ATOM 1445 C C . VAL A 1 187 ? -25.810 -11.163 15.812 1.00 93.56 187 VAL A C 1
ATOM 1447 O O . VAL A 1 187 ? -26.175 -11.324 14.645 1.00 93.56 187 VAL A O 1
ATOM 1450 N N . PRO A 1 188 ? -25.294 -9.993 16.229 1.00 95.25 188 PRO A N 1
ATOM 1451 C CA . PRO A 1 188 ? -25.117 -8.852 15.343 1.00 95.25 188 PRO A CA 1
ATOM 1452 C C . PRO A 1 188 ? -23.864 -9.005 14.460 1.00 95.25 188 PRO A C 1
ATOM 1454 O O . PRO A 1 188 ? -22.967 -8.162 14.459 1.00 95.25 188 PRO A O 1
ATOM 1457 N N . ASP A 1 189 ? -23.787 -10.100 13.702 1.00 93.94 189 ASP A N 1
ATOM 1458 C CA . ASP A 1 189 ? -22.732 -10.330 12.716 1.00 93.94 189 ASP A CA 1
ATOM 1459 C C . ASP A 1 189 ? -22.983 -9.455 11.486 1.00 93.94 189 ASP A C 1
ATOM 1461 O O . ASP A 1 189 ? -23.954 -9.636 10.749 1.00 93.94 189 ASP A O 1
ATOM 1465 N N . VAL A 1 190 ? -22.096 -8.492 11.258 1.00 94.44 190 VAL A N 1
ATOM 1466 C CA . VAL A 1 190 ? -22.269 -7.492 10.206 1.00 94.44 190 VAL A CA 1
ATOM 1467 C C . VAL A 1 190 ? -22.130 -8.075 8.800 1.00 94.44 190 VAL A C 1
ATOM 1469 O O . VAL A 1 190 ? -22.621 -7.461 7.851 1.00 94.44 190 VAL A O 1
ATOM 1472 N N . GLU A 1 191 ? -21.498 -9.237 8.646 1.00 90.88 191 GLU A N 1
ATOM 1473 C CA . GLU A 1 191 ? -21.294 -9.874 7.343 1.00 90.88 191 GLU A CA 1
ATOM 1474 C C . GLU A 1 191 ? -22.509 -10.692 6.917 1.00 90.88 191 GLU A C 1
ATOM 1476 O O . GLU A 1 191 ? -22.930 -10.621 5.762 1.00 90.88 191 GLU A O 1
ATOM 1481 N N . THR A 1 192 ? -23.083 -11.455 7.848 1.00 91.19 192 THR A N 1
ATOM 1482 C CA . THR A 1 192 ? -24.154 -12.418 7.551 1.00 91.19 192 THR A CA 1
ATOM 1483 C C . THR A 1 192 ? -25.553 -11.896 7.871 1.00 91.19 192 THR A C 1
ATOM 1485 O O . THR A 1 192 ? -26.535 -12.378 7.302 1.00 91.19 192 THR A O 1
ATOM 1488 N N . THR A 1 193 ? -25.670 -10.885 8.733 1.00 93.00 193 THR A N 1
ATOM 1489 C CA . THR A 1 193 ? -26.952 -10.283 9.124 1.00 93.00 193 THR A CA 1
ATOM 1490 C C . THR A 1 193 ? -27.094 -8.849 8.605 1.00 93.00 193 THR A C 1
ATOM 1492 O O . THR A 1 193 ? -26.226 -8.315 7.914 1.00 93.00 193 THR A O 1
ATOM 1495 N N . LYS A 1 194 ? -28.218 -8.196 8.934 1.00 94.00 194 LYS A N 1
ATOM 1496 C CA . LYS A 1 194 ? -28.457 -6.774 8.634 1.00 94.00 194 LYS A CA 1
ATOM 1497 C C . LYS A 1 194 ? -28.082 -5.843 9.791 1.00 94.00 194 LYS A C 1
ATOM 1499 O O . LYS A 1 194 ? -28.434 -4.665 9.743 1.00 94.00 194 LYS A O 1
ATOM 1504 N N . TRP A 1 195 ? -27.392 -6.332 10.819 1.00 96.38 195 TRP A N 1
ATOM 1505 C CA . TRP A 1 195 ? -26.853 -5.476 11.875 1.00 96.38 195 TRP A CA 1
ATOM 1506 C C . TRP A 1 195 ? -25.628 -4.708 11.392 1.00 96.38 195 TRP A C 1
ATOM 1508 O O . TRP A 1 195 ? -24.792 -5.239 10.670 1.00 96.38 195 TRP A O 1
ATOM 1518 N N . SER A 1 196 ? -25.504 -3.454 11.806 1.00 96.94 196 SER A N 1
ATOM 1519 C CA . SER A 1 196 ? -24.336 -2.614 11.546 1.00 96.94 196 SER A CA 1
ATOM 1520 C C . SER A 1 196 ? -23.730 -2.157 12.858 1.00 96.94 196 SER A C 1
ATOM 1522 O O . SER A 1 196 ? -24.438 -1.624 13.708 1.00 96.94 196 SER A O 1
ATOM 1524 N N . CYS A 1 197 ? -22.421 -2.316 13.004 1.00 97.38 197 CYS A N 1
ATOM 1525 C CA . CYS A 1 197 ? -21.664 -1.746 14.107 1.00 97.38 197 CYS A CA 1
ATOM 1526 C C . CYS A 1 197 ? -21.502 -0.231 13.909 1.00 97.38 197 CYS A C 1
ATOM 1528 O O . CYS A 1 197 ? -20.998 0.218 12.883 1.00 97.38 197 CYS A O 1
ATOM 1530 N N . VAL A 1 198 ? -21.905 0.560 14.900 1.00 96.38 198 VAL A N 1
ATOM 1531 C CA . VAL A 1 198 ? -21.736 2.025 14.936 1.00 96.38 198 VAL A CA 1
ATOM 1532 C C . VAL A 1 198 ? -20.645 2.454 15.925 1.00 96.38 198 VAL A C 1
ATOM 1534 O O . VAL A 1 198 ? -20.571 3.621 16.314 1.00 96.38 198 VAL A O 1
ATOM 1537 N N . GLY A 1 199 ? -19.785 1.509 16.315 1.00 95.69 199 GLY A N 1
ATOM 1538 C CA . GLY A 1 199 ? -18.628 1.719 17.179 1.00 95.69 199 GLY A CA 1
ATOM 1539 C C . GLY A 1 199 ? -18.977 1.839 18.665 1.00 95.69 199 GLY A C 1
ATOM 1540 O O . GLY A 1 199 ? -19.945 1.265 19.153 1.00 95.69 199 GLY A O 1
ATOM 1541 N N . LEU A 1 200 ? -18.168 2.597 19.394 1.00 95.12 200 LEU A N 1
ATOM 1542 C CA . LEU A 1 200 ? -18.237 2.859 20.829 1.00 95.12 200 LEU A CA 1
ATOM 1543 C C . LEU A 1 200 ? -19.244 3.971 21.153 1.00 95.12 200 LEU A C 1
ATOM 1545 O O . LEU A 1 200 ? -19.691 4.091 22.301 1.00 95.12 200 LEU A O 1
ATOM 1549 N N . LEU A 1 201 ? -19.609 4.789 20.153 1.00 92.06 201 LEU A N 1
ATOM 1550 C CA . LEU A 1 201 ? -20.440 5.983 20.320 1.00 92.06 201 LEU A CA 1
ATOM 1551 C C . LEU A 1 201 ? -19.887 6.857 21.459 1.00 92.06 201 LEU A C 1
ATOM 1553 O O . LEU A 1 201 ? -20.595 7.190 22.418 1.00 92.06 201 LEU A O 1
ATOM 1557 N N . ASN A 1 202 ? -18.588 7.143 21.378 1.00 89.31 202 ASN A N 1
ATOM 1558 C CA . ASN A 1 202 ? -17.767 7.818 22.390 1.00 89.31 202 ASN A CA 1
ATOM 1559 C C . ASN A 1 202 ? -17.509 9.304 22.072 1.00 89.31 202 ASN A C 1
ATOM 1561 O O . ASN A 1 202 ? -16.685 9.936 22.722 1.00 89.31 202 ASN A O 1
ATOM 1565 N N . GLY A 1 203 ? -18.227 9.868 21.096 1.00 85.44 203 GLY A N 1
ATOM 1566 C CA . GLY A 1 203 ? -18.123 11.277 20.701 1.00 85.44 203 GLY A CA 1
ATOM 1567 C C . GLY A 1 203 ? -17.244 11.530 19.475 1.00 85.44 203 GLY A C 1
ATOM 1568 O O . GLY A 1 203 ? -17.312 12.623 18.920 1.00 85.44 203 GLY A O 1
ATOM 1569 N N . TYR A 1 204 ? -16.486 10.533 19.009 1.00 89.94 204 TYR A N 1
ATOM 1570 C CA . TYR A 1 204 ? -15.828 10.593 17.702 1.00 89.94 204 TYR A CA 1
ATOM 1571 C C . TYR A 1 204 ? -16.832 10.409 16.555 1.00 89.94 204 TYR A C 1
ATOM 1573 O O . TYR A 1 204 ? -17.935 9.884 16.740 1.00 89.94 204 TYR A O 1
ATOM 1581 N N . GLU A 1 205 ? -16.447 10.840 15.350 1.00 91.31 205 GLU A N 1
ATOM 1582 C CA . GLU A 1 205 ? -17.247 10.604 14.149 1.00 91.31 205 GLU A CA 1
ATOM 1583 C C . GLU A 1 205 ? -17.489 9.106 13.920 1.00 91.31 205 GLU A C 1
ATOM 1585 O O . GLU A 1 205 ? -16.624 8.271 14.173 1.00 91.31 205 GLU A O 1
ATOM 1590 N N . ILE A 1 206 ? -18.639 8.758 13.341 1.00 93.31 206 ILE A N 1
ATOM 1591 C CA . ILE A 1 206 ? -19.020 7.356 13.103 1.00 93.31 206 ILE A CA 1
ATOM 1592 C C . ILE A 1 206 ? -18.008 6.608 12.230 1.00 93.31 206 ILE A C 1
ATOM 1594 O O . ILE A 1 206 ? -17.812 5.413 12.421 1.00 93.31 206 ILE A O 1
ATOM 1598 N N . CYS A 1 207 ? -17.355 7.301 11.299 1.00 94.75 207 CYS A N 1
ATOM 1599 C CA . CYS A 1 207 ? -16.338 6.755 10.401 1.00 94.75 207 CYS A CA 1
ATOM 1600 C C . CYS A 1 207 ? -14.904 6.814 10.946 1.00 94.75 207 CYS A C 1
ATOM 1602 O O . CYS A 1 207 ? -13.995 6.372 10.251 1.00 94.75 207 CYS A O 1
ATOM 1604 N N . SER A 1 208 ? -14.674 7.373 12.136 1.00 94.94 208 SER A N 1
ATOM 1605 C CA . SER A 1 208 ? -13.339 7.484 12.737 1.00 94.94 208 SER A CA 1
ATOM 1606 C C . SER A 1 208 ? -12.887 6.152 13.332 1.00 94.94 208 SER A C 1
ATOM 1608 O O . SER A 1 208 ? -13.655 5.494 14.031 1.00 94.94 208 SER A O 1
ATOM 1610 N N . ALA A 1 209 ? -11.620 5.786 13.126 1.00 95.88 209 ALA A N 1
ATOM 1611 C CA . ALA A 1 209 ? -11.007 4.618 13.757 1.00 95.88 209 ALA A CA 1
ATOM 1612 C C . ALA A 1 209 ? -11.130 4.653 15.295 1.00 95.88 209 ALA A C 1
ATOM 1614 O O . ALA A 1 209 ? -11.438 3.633 15.914 1.00 95.88 209 ALA A O 1
ATOM 1615 N N . LEU A 1 210 ? -11.004 5.836 15.908 1.00 94.75 210 LEU A N 1
ATOM 1616 C CA . LEU A 1 210 ? -11.142 6.044 17.359 1.00 94.75 210 LEU A CA 1
ATOM 1617 C C . LEU A 1 210 ? -12.564 5.787 17.891 1.00 94.75 210 LEU A C 1
ATOM 1619 O O . LEU A 1 210 ? -12.760 5.609 19.095 1.00 94.75 210 LEU A O 1
ATOM 1623 N N . ASN A 1 211 ? -13.570 5.738 17.012 1.00 95.31 211 ASN A N 1
ATOM 1624 C CA . ASN A 1 211 ? -14.909 5.291 17.383 1.00 95.31 211 ASN A CA 1
ATOM 1625 C C . ASN A 1 211 ? -15.011 3.758 17.447 1.00 95.31 211 ASN A C 1
ATOM 1627 O O . ASN A 1 211 ? -15.964 3.262 18.021 1.00 95.31 211 ASN A O 1
ATOM 1631 N N . TYR A 1 212 ? -14.080 2.977 16.901 1.00 95.81 212 TYR A N 1
ATOM 1632 C CA . TYR A 1 212 ? -14.171 1.505 16.904 1.00 95.81 212 TYR A CA 1
ATOM 1633 C C . TYR A 1 212 ? -13.187 0.831 17.861 1.00 95.81 212 TYR A C 1
ATOM 1635 O O . TYR A 1 212 ? -13.425 -0.306 18.257 1.00 95.81 212 TYR A O 1
ATOM 1643 N N . GLY A 1 213 ? -12.113 1.515 18.253 1.00 90.75 213 GLY A N 1
ATOM 1644 C CA . GLY A 1 213 ? -11.121 0.983 19.181 1.00 90.75 213 GLY A CA 1
ATOM 1645 C C . GLY A 1 213 ? -10.071 2.019 19.567 1.00 90.75 213 GLY A C 1
ATOM 1646 O O . GLY A 1 213 ? -9.873 3.010 18.863 1.00 90.75 213 GLY A O 1
ATOM 1647 N N . ASP A 1 214 ? -9.401 1.774 20.687 1.00 84.19 214 ASP A N 1
ATOM 1648 C CA . ASP A 1 214 ? -8.318 2.590 21.250 1.00 84.19 214 ASP A CA 1
ATOM 1649 C C . ASP A 1 214 ? -6.939 1.901 21.188 1.00 84.19 214 ASP A C 1
ATOM 1651 O O . ASP A 1 214 ? -5.925 2.537 21.463 1.00 84.19 214 ASP A O 1
ATOM 1655 N N . ALA A 1 215 ? -6.889 0.630 20.771 1.00 87.44 215 ALA A N 1
ATOM 1656 C CA . ALA A 1 215 ? -5.683 -0.205 20.719 1.00 87.44 215 ALA A CA 1
ATOM 1657 C C . ALA A 1 215 ? -5.283 -0.640 19.291 1.00 87.44 215 ALA A C 1
ATOM 1659 O O . ALA A 1 215 ? -4.729 -1.724 19.100 1.00 87.44 215 ALA A O 1
ATOM 1660 N N . TRP A 1 216 ? -5.574 0.192 18.288 1.00 92.94 216 TRP A N 1
ATOM 1661 C CA . TRP A 1 216 ? -5.158 -0.040 16.900 1.00 92.94 216 TRP A CA 1
ATOM 1662 C C . TRP A 1 216 ? -3.638 -0.197 16.782 1.00 92.94 216 TRP A C 1
ATOM 1664 O O . TRP A 1 216 ? -2.877 0.493 17.466 1.00 92.94 216 TRP A O 1
ATOM 1674 N N . GLY A 1 217 ? -3.194 -1.108 15.921 1.00 90.12 217 GLY A N 1
ATOM 1675 C CA . GLY A 1 217 ? -1.776 -1.317 15.632 1.00 90.12 217 GLY A CA 1
ATOM 1676 C C . GLY A 1 217 ? -1.048 -2.140 16.694 1.00 90.12 217 GLY A C 1
ATOM 1677 O O . GLY A 1 217 ? 0.160 -2.353 16.581 1.00 90.12 217 GLY A O 1
ATOM 1678 N N . VAL A 1 218 ? -1.766 -2.631 17.711 1.00 89.12 218 VAL A N 1
ATOM 1679 C CA . VAL A 1 218 ? -1.211 -3.496 18.762 1.00 89.12 218 VAL A CA 1
ATOM 1680 C C . VAL A 1 218 ? -1.351 -4.975 18.410 1.00 89.12 218 VAL A C 1
ATOM 1682 O O . VAL A 1 218 ? -0.465 -5.744 18.769 1.00 89.12 218 VAL A O 1
ATOM 1685 N N . ARG A 1 219 ? -2.424 -5.389 17.723 1.00 91.75 219 ARG A N 1
ATOM 1686 C CA . ARG A 1 219 ? -2.729 -6.787 17.338 1.00 91.75 219 ARG A CA 1
ATOM 1687 C C . ARG A 1 219 ? -3.230 -6.858 15.892 1.00 91.75 219 ARG A C 1
ATOM 1689 O O . ARG A 1 219 ? -3.059 -5.897 15.150 1.00 91.75 219 ARG A O 1
ATOM 1696 N N . ASP A 1 220 ? -3.802 -7.990 15.484 1.00 93.69 220 ASP A N 1
ATOM 1697 C CA . ASP A 1 220 ? -4.569 -8.093 14.238 1.00 93.69 220 ASP A CA 1
ATOM 1698 C C . ASP A 1 220 ? -5.829 -7.204 14.265 1.00 93.69 220 ASP A C 1
ATOM 1700 O O . ASP A 1 220 ? -6.807 -7.512 14.950 1.00 93.69 220 ASP A O 1
ATOM 1704 N N . ASP A 1 221 ? -5.836 -6.136 13.467 1.00 96.06 221 ASP A N 1
ATOM 1705 C CA . ASP A 1 221 ? -6.972 -5.222 13.336 1.00 96.06 221 ASP A CA 1
ATOM 1706 C C . ASP A 1 221 ? -7.931 -5.608 12.192 1.00 96.06 221 ASP A C 1
ATOM 1708 O O . ASP A 1 221 ? -8.961 -4.958 11.986 1.00 96.06 221 ASP A O 1
ATOM 1712 N N . SER A 1 222 ? -7.630 -6.668 11.433 1.00 95.06 222 SER A N 1
ATOM 1713 C CA . SER A 1 222 ? -8.327 -7.005 10.181 1.00 95.06 222 SER A CA 1
ATOM 1714 C C . SER A 1 222 ? -9.826 -7.223 10.388 1.00 95.06 222 SER A C 1
ATOM 1716 O O . SER A 1 222 ? -10.640 -6.702 9.624 1.00 95.06 222 SER A O 1
ATOM 1718 N N . ALA A 1 223 ? -10.211 -7.953 11.440 1.00 94.00 223 ALA A N 1
ATOM 1719 C CA . ALA A 1 223 ? -11.614 -8.233 11.743 1.00 94.00 223 ALA A CA 1
ATOM 1720 C C . ALA A 1 223 ? -12.378 -6.971 12.179 1.00 94.00 223 ALA A C 1
ATOM 1722 O O . ALA A 1 223 ? -13.536 -6.783 11.799 1.00 94.00 223 ALA A O 1
ATOM 1723 N N . LEU A 1 224 ? -11.734 -6.088 12.950 1.00 95.38 224 LEU A N 1
ATOM 1724 C CA . LEU A 1 224 ? -12.345 -4.839 13.401 1.00 95.38 224 LEU A CA 1
ATOM 1725 C C . LEU A 1 224 ? -12.515 -3.857 12.239 1.00 95.38 224 LEU A C 1
ATOM 1727 O O . LEU A 1 224 ? -13.596 -3.285 12.085 1.00 95.38 224 LEU A O 1
ATOM 1731 N N . LEU A 1 225 ? -11.495 -3.715 11.385 1.00 96.00 225 LEU A N 1
ATOM 1732 C CA . LEU A 1 225 ? -11.579 -2.889 10.182 1.00 96.00 225 LEU A CA 1
ATOM 1733 C C . LEU A 1 225 ? -12.683 -3.397 9.253 1.00 96.00 225 LEU A C 1
ATOM 1735 O O . LEU A 1 225 ? -13.544 -2.620 8.847 1.00 96.00 225 LEU A O 1
ATOM 1739 N N . ARG A 1 226 ? -12.706 -4.700 8.956 1.00 95.00 226 ARG A N 1
ATOM 1740 C CA . ARG A 1 226 ? -13.734 -5.315 8.104 1.00 95.00 226 ARG A CA 1
ATOM 1741 C C . ARG A 1 226 ? -15.137 -5.068 8.656 1.00 95.00 226 ARG A C 1
ATOM 1743 O O . ARG A 1 226 ? -16.029 -4.652 7.912 1.00 95.00 226 ARG A O 1
ATOM 1750 N N . LYS A 1 227 ? -15.307 -5.231 9.973 1.00 95.38 227 LYS A N 1
ATOM 1751 C CA . LYS A 1 227 ? -16.565 -4.945 10.669 1.00 95.38 227 LYS A CA 1
ATOM 1752 C C . LYS A 1 227 ? -16.983 -3.482 10.501 1.00 95.38 227 LYS A C 1
ATOM 1754 O O . LYS A 1 227 ? -18.141 -3.213 10.168 1.00 95.38 227 LYS A O 1
ATOM 1759 N N . ALA A 1 228 ? -16.056 -2.548 10.712 1.00 96.12 228 ALA A N 1
ATOM 1760 C CA . ALA A 1 228 ? -16.300 -1.118 10.558 1.00 96.12 228 ALA A CA 1
ATOM 1761 C C . ALA A 1 228 ? -16.698 -0.775 9.117 1.00 96.12 228 ALA A C 1
ATOM 1763 O O . ALA A 1 228 ? -17.745 -0.170 8.906 1.00 96.12 228 ALA A O 1
ATOM 1764 N N . VAL A 1 229 ? -15.928 -1.222 8.121 1.00 95.12 229 VAL A N 1
ATOM 1765 C CA . VAL A 1 229 ? -16.162 -0.916 6.701 1.00 95.12 229 VAL A CA 1
ATOM 1766 C C . VAL A 1 229 ? -17.545 -1.374 6.237 1.00 95.12 229 VAL A C 1
ATOM 1768 O O . VAL A 1 229 ? -18.306 -0.568 5.699 1.00 95.12 229 VAL A O 1
ATOM 1771 N N . ILE A 1 230 ? -17.908 -2.637 6.480 1.00 95.00 230 ILE A N 1
ATOM 1772 C CA . ILE A 1 230 ? -19.215 -3.181 6.070 1.00 95.00 230 ILE A CA 1
ATOM 1773 C C . ILE A 1 230 ? -20.355 -2.405 6.735 1.00 95.00 230 ILE A C 1
ATOM 1775 O O . ILE A 1 230 ? -21.335 -2.032 6.084 1.00 95.00 230 ILE A O 1
ATOM 1779 N N . SER A 1 231 ? -20.204 -2.108 8.025 1.00 95.88 231 SER A N 1
ATOM 1780 C CA . SER A 1 231 ? -21.211 -1.371 8.786 1.00 95.88 231 SER A CA 1
ATOM 1781 C C . SER A 1 231 ? -21.395 0.045 8.256 1.00 95.88 231 SER A C 1
ATOM 1783 O O . SER A 1 231 ? -22.528 0.475 8.045 1.00 95.88 231 SER A O 1
ATOM 1785 N N . LEU A 1 232 ? -20.288 0.737 7.988 1.00 95.31 232 LEU A N 1
ATOM 1786 C CA . LEU A 1 232 ? -20.226 2.099 7.472 1.00 95.31 232 LEU A CA 1
ATOM 1787 C C . LEU A 1 232 ? -20.890 2.235 6.106 1.00 95.31 232 LEU A C 1
ATOM 1789 O O . LEU A 1 232 ? -21.701 3.142 5.906 1.00 95.31 232 LEU A O 1
ATOM 1793 N N . ILE A 1 233 ? -20.635 1.291 5.201 1.00 93.88 233 ILE A N 1
ATOM 1794 C CA . ILE A 1 233 ? -21.339 1.208 3.917 1.00 93.88 233 ILE A CA 1
ATOM 1795 C C . ILE A 1 233 ? -22.847 1.070 4.158 1.00 93.88 233 ILE A C 1
ATOM 1797 O O . ILE A 1 233 ? -23.640 1.820 3.585 1.00 93.88 233 ILE A O 1
ATOM 1801 N N . ARG A 1 234 ? -23.255 0.153 5.044 1.00 93.12 234 ARG A N 1
ATOM 1802 C CA . ARG A 1 234 ? -24.671 -0.144 5.302 1.00 93.12 234 ARG A CA 1
ATOM 1803 C C . ARG A 1 234 ? -25.420 1.019 5.969 1.00 93.12 234 ARG A C 1
ATOM 1805 O O . ARG A 1 234 ? -26.596 1.223 5.673 1.00 93.12 234 ARG A O 1
ATOM 1812 N N . VAL A 1 235 ? -24.757 1.807 6.819 1.00 92.62 235 VAL A N 1
ATOM 1813 C CA . VAL A 1 235 ? -25.347 3.002 7.458 1.00 92.62 235 VAL A CA 1
ATOM 1814 C C . VAL A 1 235 ? -25.214 4.285 6.624 1.00 92.62 235 VAL A C 1
ATOM 1816 O O . VAL A 1 235 ? -25.635 5.348 7.073 1.00 92.62 235 VAL A O 1
ATOM 1819 N N . GLY A 1 236 ? -24.661 4.206 5.409 1.00 90.94 236 GLY A N 1
ATOM 1820 C CA . GLY A 1 236 ? -24.558 5.340 4.482 1.00 90.94 236 GLY A CA 1
ATOM 1821 C C . GLY A 1 236 ? -23.348 6.255 4.699 1.00 90.94 236 GLY A C 1
ATOM 1822 O O . GLY A 1 236 ? -23.261 7.309 4.075 1.00 90.94 236 GLY A O 1
ATOM 1823 N N . TYR A 1 237 ? -22.393 5.853 5.536 1.00 91.56 237 TYR A N 1
ATOM 1824 C CA . TYR A 1 237 ? -21.120 6.535 5.762 1.00 91.56 237 TYR A CA 1
ATOM 1825 C C . TYR A 1 237 ? -20.001 5.775 5.053 1.00 91.56 237 TYR A C 1
ATOM 1827 O O . TYR A 1 237 ? -19.096 5.304 5.721 1.00 91.56 237 TYR A O 1
ATOM 1835 N N . ALA A 1 238 ? -20.050 5.607 3.729 1.00 90.06 238 ALA A N 1
ATOM 1836 C CA . ALA A 1 238 ? -19.111 4.775 2.958 1.00 90.06 238 ALA A CA 1
ATOM 1837 C C . ALA A 1 238 ? -17.665 5.335 2.874 1.00 90.06 238 ALA A C 1
ATOM 1839 O O . ALA A 1 238 ? -17.058 5.408 1.807 1.00 90.06 238 ALA A O 1
ATOM 1840 N N . ARG A 1 239 ? -17.123 5.762 4.015 1.00 94.62 239 ARG A N 1
ATOM 1841 C CA . ARG A 1 239 ? -15.771 6.240 4.246 1.00 94.62 239 ARG A CA 1
ATOM 1842 C C . ARG A 1 239 ? -15.257 5.697 5.579 1.00 94.62 239 ARG A C 1
ATOM 1844 O O . ARG A 1 239 ? -16.029 5.643 6.532 1.00 94.62 239 ARG A O 1
ATOM 1851 N N . PHE A 1 240 ? -13.971 5.389 5.681 1.00 96.69 240 PHE A N 1
ATOM 1852 C CA . PHE A 1 240 ? -13.295 5.139 6.958 1.00 96.69 240 PHE A CA 1
ATOM 1853 C C . PHE A 1 240 ? -12.106 6.085 7.115 1.00 96.69 240 PHE A C 1
ATOM 1855 O O . PHE A 1 240 ? -11.314 6.243 6.185 1.00 96.69 240 PHE A O 1
ATOM 1862 N N . CYS A 1 241 ? -12.019 6.721 8.282 1.00 95.62 241 CYS A N 1
ATOM 1863 C CA . CYS A 1 241 ? -11.026 7.733 8.611 1.00 95.62 241 CYS A CA 1
ATOM 1864 C C . CYS A 1 241 ? -10.009 7.167 9.609 1.00 95.62 241 CYS A C 1
ATOM 1866 O O . CYS A 1 241 ? -10.361 6.871 10.754 1.00 95.62 241 CYS A O 1
ATOM 1868 N N . ILE A 1 242 ? -8.748 7.058 9.198 1.00 95.44 242 ILE A N 1
ATOM 1869 C CA . ILE A 1 242 ? -7.629 6.687 10.069 1.00 95.44 242 ILE A CA 1
ATOM 1870 C C . ILE A 1 242 ? -7.082 7.969 10.687 1.00 95.44 242 ILE A C 1
ATOM 1872 O O . ILE A 1 242 ? -6.457 8.785 10.009 1.00 95.44 242 ILE A O 1
ATOM 1876 N N . ASN A 1 243 ? -7.346 8.167 11.975 1.00 93.81 243 ASN A N 1
ATOM 1877 C CA . ASN A 1 243 ? -6.946 9.386 12.668 1.00 93.81 243 ASN A CA 1
ATOM 1878 C C . ASN A 1 243 ? -5.420 9.528 12.770 1.00 93.81 243 ASN A C 1
ATOM 1880 O O . ASN A 1 243 ? -4.679 8.547 12.672 1.00 93.81 243 ASN A O 1
ATOM 1884 N N . ALA A 1 244 ? -4.941 10.750 12.989 1.00 91.19 244 ALA A N 1
ATOM 1885 C CA . ALA A 1 244 ? -3.511 11.025 13.073 1.00 91.19 244 ALA A CA 1
ATOM 1886 C C . ALA A 1 244 ? -2.848 10.241 14.223 1.00 91.19 244 ALA A C 1
ATOM 1888 O O . ALA A 1 244 ? -3.194 10.413 15.396 1.00 91.19 244 ALA A O 1
ATOM 1889 N N . GLY A 1 245 ? -1.841 9.426 13.900 1.00 88.25 245 GLY A N 1
ATOM 1890 C CA . GLY A 1 245 ? -1.109 8.599 14.867 1.00 88.25 245 GLY A CA 1
ATOM 1891 C C . GLY A 1 245 ? -1.751 7.238 15.129 1.00 88.25 245 GLY A C 1
ATOM 1892 O O . GLY A 1 245 ? -1.311 6.539 16.037 1.00 88.25 245 GLY A O 1
ATOM 1893 N N . VAL A 1 246 ? -2.788 6.879 14.368 1.00 91.88 246 VAL A N 1
ATOM 1894 C CA . VAL A 1 246 ? -3.373 5.538 14.360 1.00 91.88 246 VAL A CA 1
ATOM 1895 C C . VAL A 1 246 ? -2.688 4.704 13.282 1.00 91.88 246 VAL A C 1
ATOM 1897 O O . VAL A 1 246 ? -2.646 5.101 12.115 1.00 91.88 246 VAL A O 1
ATOM 1900 N N . SER A 1 247 ? -2.219 3.521 13.671 1.00 91.94 247 SER A N 1
ATOM 1901 C CA . SER A 1 247 ? -1.705 2.500 12.758 1.00 91.94 247 SER A CA 1
ATOM 1902 C C . SER A 1 247 ? -2.666 1.318 12.745 1.00 91.94 247 SER A C 1
ATOM 1904 O O . SER A 1 247 ? -3.064 0.856 13.806 1.00 91.94 247 SER A O 1
ATOM 1906 N N . VAL A 1 248 ? -3.049 0.828 11.567 1.00 95.31 248 VAL A N 1
ATOM 1907 C CA . VAL A 1 248 ? -3.954 -0.321 11.408 1.00 95.31 248 VAL A CA 1
ATOM 1908 C C . VAL A 1 248 ? -3.174 -1.515 10.867 1.00 95.31 248 VAL A C 1
ATOM 1910 O O . VAL A 1 248 ? -2.664 -1.460 9.748 1.00 95.31 248 VAL A O 1
ATOM 1913 N N . ASN A 1 249 ? -3.097 -2.600 11.633 1.00 94.88 249 ASN A N 1
ATOM 1914 C CA . ASN A 1 249 ? -2.373 -3.817 11.268 1.00 94.88 249 ASN A CA 1
ATOM 1915 C C . ASN A 1 249 ? -3.293 -4.831 10.569 1.00 94.88 249 ASN A C 1
ATOM 1917 O O . ASN A 1 249 ? -4.175 -5.419 11.194 1.00 94.88 249 ASN A O 1
ATOM 1921 N N . LEU A 1 250 ? -3.047 -5.104 9.284 1.00 96.19 250 LEU A N 1
ATOM 1922 C CA . LEU A 1 250 ? -3.743 -6.146 8.529 1.00 96.19 250 LEU A CA 1
ATOM 1923 C C . LEU A 1 250 ? -2.906 -7.403 8.405 1.00 96.19 250 LEU A C 1
ATOM 1925 O O . LEU A 1 250 ? -1.841 -7.448 7.788 1.00 96.19 250 LEU A O 1
ATOM 1929 N N . PHE A 1 251 ? -3.436 -8.450 8.995 1.00 94.44 251 PHE A N 1
ATOM 1930 C CA . PHE A 1 251 ? -2.792 -9.732 9.222 1.00 94.44 251 PHE A CA 1
ATOM 1931 C C . PHE A 1 251 ? -3.544 -10.854 8.510 1.00 94.44 251 PHE A C 1
ATOM 1933 O O . PHE A 1 251 ? -2.947 -11.891 8.209 1.00 94.44 251 PHE A O 1
ATOM 1940 N N . THR A 1 252 ? -4.806 -10.602 8.180 1.00 94.62 252 THR A N 1
ATOM 1941 C CA . THR A 1 252 ? -5.636 -11.367 7.260 1.00 94.62 252 THR A CA 1
ATOM 1942 C C . THR A 1 252 ? -6.243 -10.415 6.228 1.00 94.62 252 THR A C 1
ATOM 1944 O O . THR A 1 252 ? -6.061 -9.198 6.285 1.00 94.62 252 THR A O 1
ATOM 1947 N N . GLU A 1 253 ? -6.910 -10.965 5.220 1.00 94.06 253 GLU A N 1
ATOM 1948 C CA . GLU A 1 253 ? -7.457 -10.162 4.131 1.00 94.06 253 GLU A CA 1
ATOM 1949 C C . GLU A 1 253 ? -8.708 -9.400 4.578 1.00 94.06 253 GLU A C 1
ATOM 1951 O O . GLU A 1 253 ? -9.707 -9.990 5.002 1.00 94.06 253 GLU A O 1
ATOM 1956 N N . CYS A 1 254 ? -8.684 -8.079 4.421 1.00 95.06 254 CYS A N 1
ATOM 1957 C CA . CYS A 1 254 ? -9.848 -7.233 4.648 1.00 95.06 254 CYS A CA 1
ATOM 1958 C C . CYS A 1 254 ? -10.497 -6.927 3.298 1.00 95.06 254 CYS A C 1
ATOM 1960 O O . CYS A 1 254 ? -9.943 -6.164 2.513 1.00 95.06 254 CYS A O 1
ATOM 1962 N N . VAL A 1 255 ? -11.655 -7.529 3.012 1.00 92.94 255 VAL A N 1
ATOM 1963 C CA . VAL A 1 255 ? -12.333 -7.382 1.716 1.00 92.94 255 VAL A CA 1
ATOM 1964 C C . VAL A 1 255 ? -13.465 -6.371 1.827 1.00 92.94 255 VAL A C 1
ATOM 1966 O O . VAL A 1 255 ? -14.372 -6.530 2.642 1.00 92.94 255 VAL A O 1
ATOM 1969 N N . ILE A 1 256 ? -13.422 -5.357 0.970 1.00 92.44 256 ILE A N 1
ATOM 1970 C CA . ILE A 1 256 ? -14.522 -4.436 0.703 1.00 92.44 256 ILE A 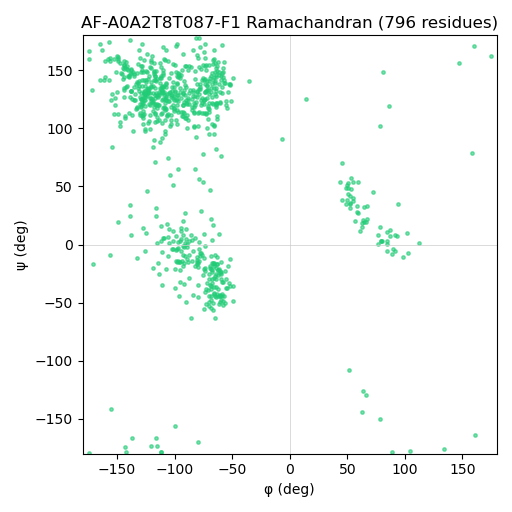CA 1
ATOM 1971 C C . ILE A 1 256 ? -15.292 -5.010 -0.487 1.00 92.44 256 ILE A C 1
ATOM 1973 O O . ILE A 1 256 ? -14.738 -5.014 -1.585 1.00 92.44 256 ILE A O 1
ATOM 1977 N N . PRO A 1 257 ? -16.521 -5.513 -0.300 1.00 89.69 257 PRO A N 1
ATOM 1978 C CA . PRO A 1 257 ? -17.218 -6.262 -1.339 1.00 89.69 257 PRO A CA 1
ATOM 1979 C C . PRO A 1 257 ? -17.722 -5.355 -2.468 1.00 89.69 257 PRO A C 1
ATOM 1981 O O . PRO A 1 257 ? -18.054 -4.194 -2.234 1.00 89.69 257 PRO A O 1
ATOM 1984 N N . PHE A 1 258 ? -17.867 -5.911 -3.676 1.00 87.94 258 PHE A N 1
ATOM 1985 C CA . PHE A 1 258 ? -18.475 -5.205 -4.817 1.00 87.94 258 PHE A CA 1
ATOM 1986 C C . PHE A 1 258 ? -19.958 -4.897 -4.588 1.00 87.94 258 PHE A C 1
ATOM 1988 O O . PHE A 1 258 ? -20.437 -3.803 -4.896 1.00 87.94 258 PHE A O 1
ATOM 1995 N N . TYR A 1 259 ? -20.683 -5.865 -4.021 1.00 88.81 259 TYR A N 1
ATOM 1996 C CA . TYR A 1 259 ? -22.084 -5.733 -3.643 1.00 88.81 259 TYR A CA 1
ATOM 1997 C C . TYR A 1 259 ? -22.255 -5.921 -2.141 1.00 88.81 259 TYR A C 1
ATOM 1999 O O . TYR A 1 259 ? -21.754 -6.885 -1.566 1.00 88.81 259 TYR A O 1
ATOM 2007 N N . LEU A 1 260 ? -23.061 -5.058 -1.531 1.00 91.25 260 LEU A N 1
ATOM 2008 C CA . LEU A 1 260 ? -23.588 -5.259 -0.188 1.00 91.25 260 LEU A CA 1
ATOM 2009 C C . LEU A 1 260 ? -25.105 -5.104 -0.249 1.00 91.25 260 LEU A C 1
ATOM 2011 O O . LEU A 1 260 ? -25.620 -4.112 -0.764 1.00 91.25 260 LEU A O 1
ATOM 2015 N N . ASP A 1 261 ? -25.834 -6.110 0.233 1.00 90.31 261 ASP A N 1
ATOM 2016 C CA . ASP A 1 261 ? -27.301 -6.100 0.282 1.00 90.31 261 ASP A CA 1
ATOM 2017 C C . ASP A 1 261 ? -27.977 -5.823 -1.081 1.00 90.31 261 ASP A C 1
ATOM 2019 O O . ASP A 1 261 ? -29.001 -5.145 -1.165 1.00 90.31 261 ASP A O 1
ATOM 2023 N N . GLY A 1 262 ? -27.392 -6.354 -2.163 1.00 88.44 262 GLY A N 1
ATOM 2024 C CA . GLY A 1 262 ? -27.893 -6.199 -3.535 1.00 88.44 262 GLY A CA 1
ATOM 2025 C C . GLY A 1 262 ? -27.604 -4.834 -4.169 1.00 88.44 262 GLY A C 1
ATOM 2026 O O . GLY A 1 262 ? -28.118 -4.546 -5.249 1.00 88.44 262 GLY A O 1
ATOM 2027 N N . ARG A 1 263 ? -26.797 -3.985 -3.521 1.00 87.88 263 ARG A N 1
ATOM 2028 C CA . ARG A 1 263 ? -26.419 -2.655 -4.012 1.00 87.88 263 ARG A CA 1
ATOM 2029 C C . ARG A 1 263 ? -24.924 -2.576 -4.254 1.00 87.88 263 ARG A C 1
ATOM 2031 O O . ARG A 1 263 ? -24.142 -3.139 -3.494 1.00 87.88 263 ARG A O 1
ATOM 2038 N N . GLY A 1 264 ? -24.555 -1.890 -5.330 1.00 87.88 264 GLY A N 1
ATOM 2039 C CA . GLY A 1 264 ? -23.163 -1.599 -5.636 1.00 87.88 264 GLY A CA 1
ATOM 2040 C C . GLY A 1 264 ? -22.527 -0.753 -4.540 1.00 87.88 264 GLY A C 1
ATOM 2041 O O . GLY A 1 264 ? -23.160 0.173 -4.027 1.00 87.88 264 GLY A O 1
ATOM 2042 N N . VAL A 1 265 ? -21.295 -1.087 -4.177 1.00 90.19 265 VAL A N 1
ATOM 2043 C CA . VAL A 1 265 ? -20.541 -0.406 -3.124 1.00 90.19 265 VAL A CA 1
ATOM 2044 C C . VAL A 1 265 ? -19.521 0.523 -3.762 1.00 90.19 265 VAL A C 1
ATOM 2046 O O . VAL A 1 265 ? -18.769 0.100 -4.630 1.00 90.19 265 VAL A O 1
ATOM 2049 N N . SER A 1 266 ? -19.457 1.763 -3.289 1.00 91.00 266 SER A N 1
ATOM 2050 C CA . SER A 1 266 ? -18.296 2.641 -3.465 1.00 91.00 266 SER A CA 1
ATOM 2051 C C . SER A 1 266 ? -17.745 2.966 -2.086 1.00 91.00 266 SER A C 1
ATOM 2053 O O . SER A 1 266 ? -18.525 3.041 -1.135 1.00 91.00 266 SER A O 1
ATOM 2055 N N . PHE A 1 267 ? -16.433 3.135 -1.948 1.00 93.06 267 PHE A N 1
ATOM 2056 C CA . PHE A 1 267 ? -15.821 3.313 -0.633 1.00 93.06 267 PHE A CA 1
ATOM 2057 C C . PHE A 1 267 ? -14.646 4.291 -0.643 1.00 93.06 267 PHE A C 1
ATOM 2059 O O . PHE A 1 267 ? -13.864 4.324 -1.587 1.00 93.06 267 PHE A O 1
ATOM 2066 N N . ARG A 1 268 ? -14.498 5.068 0.432 1.00 95.38 268 ARG A N 1
ATOM 2067 C CA . ARG A 1 268 ? -13.353 5.962 0.640 1.00 95.38 268 ARG A CA 1
ATOM 2068 C C . ARG A 1 268 ? -12.528 5.536 1.853 1.00 95.38 268 ARG A C 1
ATOM 2070 O O . ARG A 1 268 ? -13.059 5.415 2.952 1.00 95.38 268 ARG A O 1
ATOM 2077 N N . LEU A 1 269 ? -11.222 5.386 1.687 1.00 95.25 269 LEU A N 1
ATOM 2078 C CA . LEU A 1 269 ? -10.281 5.255 2.795 1.00 95.25 269 LEU A CA 1
ATOM 2079 C C . LEU A 1 269 ? -9.463 6.542 2.901 1.00 95.25 269 LEU A C 1
ATOM 2081 O O . LEU A 1 269 ? -8.806 6.931 1.942 1.00 95.25 269 LEU A O 1
ATOM 2085 N N . TYR A 1 270 ? -9.518 7.203 4.051 1.00 94.62 270 TYR A N 1
ATOM 2086 C CA . TYR A 1 270 ? -8.889 8.506 4.254 1.00 94.62 270 TYR A CA 1
ATOM 2087 C C . TYR A 1 270 ? -8.059 8.500 5.537 1.00 94.62 270 TYR A C 1
ATOM 2089 O O . TYR A 1 270 ? -8.550 8.065 6.578 1.00 94.62 270 TYR A O 1
ATOM 2097 N N . GLY A 1 271 ? -6.822 8.983 5.495 1.00 94.19 271 GLY A N 1
ATOM 2098 C CA . GLY A 1 271 ? -6.052 9.298 6.698 1.00 94.19 271 GLY A CA 1
ATOM 2099 C C . GLY A 1 271 ? -6.094 10.792 7.020 1.00 94.19 271 GLY A C 1
ATOM 2100 O O . GLY A 1 271 ? -6.200 11.630 6.137 1.00 94.19 271 GLY A O 1
ATOM 2101 N N . GLU A 1 272 ? -6.031 11.162 8.297 1.00 91.62 272 GLU A N 1
ATOM 2102 C CA . GLU A 1 272 ? -5.925 12.577 8.688 1.00 91.62 272 GLU A CA 1
ATOM 2103 C C . GLU A 1 272 ? -4.534 13.163 8.418 1.00 91.62 272 GLU A C 1
ATOM 2105 O O . GLU A 1 272 ? -4.403 14.383 8.303 1.00 91.62 272 GLU A O 1
ATOM 2110 N N . THR A 1 273 ? -3.498 12.320 8.332 1.00 87.44 273 THR A N 1
ATOM 2111 C CA . THR A 1 273 ? -2.123 12.750 8.061 1.00 87.44 273 THR A CA 1
ATOM 2112 C C . THR A 1 273 ? -1.339 11.758 7.199 1.00 87.44 273 THR A C 1
ATOM 2114 O O . THR A 1 273 ? -1.384 10.546 7.395 1.00 87.44 273 THR A O 1
ATOM 2117 N N . CYS A 1 274 ? -0.511 12.301 6.305 1.00 75.94 274 CYS A N 1
ATOM 2118 C CA . CYS A 1 274 ? 0.572 11.606 5.602 1.00 75.94 274 CYS A CA 1
ATOM 2119 C C . CYS A 1 274 ? 1.926 12.294 5.912 1.00 75.94 274 CYS A C 1
ATOM 2121 O O . CYS A 1 274 ? 1.978 13.185 6.762 1.00 75.94 274 CYS A O 1
ATOM 2123 N N . ILE A 1 275 ? 3.024 11.886 5.257 1.00 66.12 275 ILE A N 1
ATOM 2124 C CA . ILE A 1 275 ? 4.404 12.409 5.443 1.00 66.12 275 ILE A CA 1
ATOM 2125 C C . ILE A 1 275 ? 4.479 13.908 5.735 1.00 66.12 275 ILE A C 1
ATOM 2127 O O . ILE A 1 275 ? 3.831 14.711 5.072 1.00 66.12 275 ILE A O 1
ATOM 2131 N N . GLY A 1 276 ? 5.392 14.286 6.636 1.00 55.19 276 GLY A N 1
ATOM 2132 C CA . GLY A 1 276 ? 5.772 15.681 6.897 1.00 55.19 276 GLY A CA 1
ATOM 2133 C C . GLY A 1 276 ? 5.158 16.268 8.170 1.00 55.19 276 GLY A C 1
ATOM 2134 O O . GLY A 1 276 ? 5.555 17.345 8.606 1.00 55.19 276 GLY A O 1
ATOM 2135 N N . SER A 1 277 ? 4.244 15.543 8.817 1.00 52.91 277 SER A N 1
ATOM 2136 C CA . SER A 1 277 ? 3.764 15.807 10.178 1.00 52.91 277 SER A CA 1
ATOM 2137 C C . SER A 1 277 ? 4.857 15.477 11.210 1.00 52.91 277 SER A C 1
ATOM 2139 O O . SER A 1 277 ? 5.285 14.331 11.318 1.00 52.91 277 SER A O 1
ATOM 2141 N N . MET A 1 278 ? 5.310 16.458 12.002 1.00 51.38 278 MET A N 1
ATOM 2142 C CA . MET A 1 278 ? 6.367 16.305 13.025 1.00 51.38 278 MET A CA 1
ATOM 2143 C C . MET A 1 278 ? 5.992 15.405 14.229 1.00 51.38 278 MET A C 1
ATOM 2145 O O . MET A 1 278 ? 6.660 15.470 15.260 1.00 51.38 278 MET A O 1
ATOM 2149 N N . GLY A 1 279 ? 4.950 14.566 14.160 1.00 64.25 279 GLY A N 1
ATOM 2150 C CA . GLY A 1 279 ? 4.664 13.697 15.306 1.00 64.25 279 GLY A CA 1
ATOM 2151 C C . GLY A 1 279 ? 3.621 12.596 15.174 1.00 64.25 279 GLY A C 1
ATOM 2152 O O . GLY A 1 279 ? 3.624 11.718 16.033 1.00 64.25 279 GLY A O 1
ATOM 2153 N N . ARG A 1 280 ? 2.729 12.596 14.170 1.00 81.06 280 ARG A N 1
ATOM 2154 C CA . ARG A 1 280 ? 1.657 11.582 14.062 1.00 81.06 280 ARG A CA 1
ATOM 2155 C C . ARG A 1 280 ? 1.233 11.331 12.612 1.00 81.06 280 ARG A C 1
ATOM 2157 O O . ARG A 1 280 ? 0.768 12.264 11.955 1.00 81.06 280 ARG A O 1
ATOM 2164 N N . MET A 1 281 ? 1.375 10.088 12.145 1.00 86.75 281 MET A N 1
ATOM 2165 C CA . MET A 1 281 ? 1.001 9.622 10.798 1.00 86.75 281 MET A CA 1
ATOM 2166 C C . MET A 1 281 ? -0.212 8.691 10.866 1.00 86.75 281 MET A C 1
ATOM 2168 O O . MET A 1 281 ? -0.342 7.946 11.835 1.00 86.75 281 MET A O 1
ATOM 2172 N N . SER A 1 282 ? -1.078 8.718 9.855 1.00 92.69 282 SER A N 1
ATOM 2173 C CA . SER A 1 282 ? -2.093 7.685 9.637 1.00 92.69 282 SER A CA 1
ATOM 2174 C C . SER A 1 282 ? -1.470 6.527 8.855 1.00 92.69 282 SER A C 1
ATOM 2176 O O . SER A 1 282 ? -1.010 6.723 7.726 1.00 92.69 282 SER A O 1
ATOM 2178 N N . GLU A 1 283 ? -1.436 5.326 9.437 1.00 92.06 283 GLU A N 1
ATOM 2179 C CA . GLU A 1 283 ? -0.752 4.173 8.840 1.00 92.06 283 GLU A CA 1
ATOM 2180 C C . GLU A 1 283 ? -1.681 2.981 8.567 1.00 92.06 283 GLU A C 1
ATOM 2182 O O . GLU A 1 283 ? -2.499 2.598 9.402 1.00 92.06 283 GLU A O 1
ATOM 2187 N N . LEU A 1 284 ? -1.473 2.325 7.424 1.00 95.38 284 LEU A N 1
ATOM 2188 C CA . LEU A 1 284 ? -1.951 0.974 7.136 1.00 95.38 284 LEU A CA 1
ATOM 2189 C C . LEU A 1 284 ? -0.749 0.043 6.968 1.00 95.38 284 LEU A C 1
ATOM 2191 O O . LEU A 1 284 ? 0.070 0.198 6.060 1.00 95.38 284 LEU A O 1
ATOM 2195 N N . VAL A 1 285 ? -0.650 -0.947 7.841 1.00 94.19 285 VAL A N 1
ATOM 2196 C CA . VAL A 1 285 ? 0.514 -1.820 7.946 1.00 94.19 285 VAL A CA 1
ATOM 2197 C C . VAL A 1 285 ? 0.075 -3.247 7.657 1.00 94.19 285 VAL A C 1
ATOM 2199 O O . VAL A 1 285 ? -0.812 -3.770 8.320 1.00 94.19 285 VAL A O 1
ATOM 2202 N N . VAL A 1 286 ? 0.660 -3.894 6.651 1.00 95.56 286 VAL A N 1
ATOM 2203 C CA . VAL A 1 286 ? 0.141 -5.180 6.149 1.00 95.56 286 VAL A CA 1
ATOM 2204 C C . VAL A 1 286 ? 1.181 -6.278 6.276 1.00 95.56 286 VAL A C 1
ATOM 2206 O O . VAL A 1 286 ? 2.347 -6.079 5.947 1.00 95.56 286 VAL A O 1
ATOM 2209 N N . ALA A 1 287 ? 0.782 -7.456 6.741 1.00 93.19 287 ALA A N 1
ATOM 2210 C CA . ALA A 1 287 ? 1.645 -8.627 6.816 1.00 93.19 287 ALA A CA 1
ATOM 2211 C C . ALA A 1 287 ? 2.111 -9.114 5.436 1.00 93.19 287 ALA A C 1
ATOM 2213 O O . ALA A 1 287 ? 1.451 -8.921 4.417 1.00 93.19 287 ALA A O 1
ATOM 2214 N N . LEU A 1 288 ? 3.282 -9.745 5.395 1.00 90.56 288 LEU A N 1
ATOM 2215 C CA . LEU A 1 288 ? 3.848 -10.255 4.150 1.00 90.56 288 LEU A CA 1
ATOM 2216 C C . LEU A 1 288 ? 3.092 -11.509 3.682 1.00 90.56 288 LEU A C 1
ATOM 2218 O O . LEU A 1 288 ? 2.693 -12.339 4.495 1.00 90.56 288 LEU A O 1
ATOM 2222 N N . GLY A 1 289 ? 2.898 -11.647 2.368 1.00 90.50 289 GLY A N 1
ATOM 2223 C CA . GLY A 1 289 ? 2.296 -12.838 1.755 1.00 90.50 289 GLY A CA 1
ATOM 2224 C C . GLY A 1 289 ? 0.763 -12.890 1.709 1.00 90.50 289 GLY A C 1
ATOM 2225 O O . GLY A 1 289 ? 0.225 -13.878 1.216 1.00 90.50 289 GLY A O 1
ATOM 2226 N N . ILE A 1 290 ? 0.056 -11.848 2.157 1.00 92.69 290 ILE A N 1
ATOM 2227 C CA . ILE A 1 290 ? -1.411 -11.733 2.036 1.00 92.69 290 ILE A CA 1
ATOM 2228 C C . ILE A 1 290 ? -1.816 -10.693 0.979 1.00 92.69 290 ILE A C 1
ATOM 2230 O O . ILE A 1 290 ? -0.984 -9.903 0.532 1.00 92.69 290 ILE A O 1
ATOM 2234 N N . ARG A 1 291 ? -3.099 -10.665 0.585 1.00 92.19 291 ARG A N 1
ATOM 2235 C CA . ARG A 1 291 ? -3.662 -9.641 -0.326 1.00 92.19 291 ARG A CA 1
ATOM 2236 C C . ARG A 1 291 ? -3.916 -8.272 0.330 1.00 92.19 291 ARG A C 1
ATOM 2238 O O . ARG A 1 291 ? -4.252 -7.320 -0.374 1.00 92.19 291 ARG A O 1
ATOM 2245 N N . GLY A 1 292 ? -3.782 -8.193 1.656 1.00 94.50 292 GLY A N 1
ATOM 2246 C CA . GLY A 1 292 ? -3.946 -6.969 2.436 1.00 94.50 292 GLY A CA 1
ATOM 2247 C C . GLY A 1 292 ? -5.376 -6.437 2.425 1.00 94.50 292 GLY A C 1
ATOM 2248 O O . GLY A 1 292 ? -6.322 -7.178 2.709 1.00 94.50 292 GLY A O 1
ATOM 2249 N N . LEU A 1 293 ? -5.528 -5.151 2.108 1.00 95.56 293 LEU A N 1
ATOM 2250 C CA . LEU A 1 293 ? -6.829 -4.527 1.883 1.00 95.56 293 LEU A CA 1
ATOM 2251 C C . LEU A 1 293 ? -7.287 -4.798 0.446 1.00 95.56 293 LEU A C 1
ATOM 2253 O O . LEU A 1 293 ? -6.698 -4.295 -0.509 1.00 95.56 293 LEU A O 1
ATOM 2257 N N . VAL A 1 294 ? -8.351 -5.576 0.289 1.00 94.06 294 VAL A N 1
ATOM 2258 C CA . VAL A 1 294 ? -8.906 -5.956 -1.012 1.00 94.06 294 VAL A CA 1
ATOM 2259 C C . VAL A 1 294 ? -10.119 -5.090 -1.317 1.00 94.06 294 VAL A C 1
ATOM 2261 O O . VAL A 1 294 ? -11.120 -5.137 -0.607 1.00 94.06 294 VAL A O 1
ATOM 2264 N N . ILE A 1 295 ? -10.041 -4.311 -2.389 1.00 91.31 295 ILE A N 1
ATOM 2265 C CA . ILE A 1 295 ? -11.100 -3.410 -2.827 1.00 91.31 295 ILE A CA 1
ATOM 2266 C C . ILE A 1 295 ? -11.799 -4.023 -4.031 1.00 91.31 295 ILE A C 1
ATOM 2268 O O . ILE A 1 295 ? -11.306 -3.975 -5.163 1.00 91.31 295 ILE A O 1
ATOM 2272 N N . GLU A 1 296 ? -12.968 -4.596 -3.770 1.00 88.56 296 GLU A N 1
ATOM 2273 C CA . GLU A 1 296 ? -13.901 -5.039 -4.797 1.00 88.56 296 GLU A CA 1
ATOM 2274 C C . GLU A 1 296 ? -14.995 -3.990 -5.068 1.00 88.56 296 GLU A C 1
ATOM 2276 O O . GLU A 1 296 ? -15.866 -4.216 -5.885 1.00 88.56 296 GLU A O 1
ATOM 2281 N N . ALA A 1 297 ? -14.983 -2.828 -4.418 1.00 85.88 297 ALA A N 1
ATOM 2282 C CA . ALA A 1 297 ? -15.972 -1.770 -4.642 1.00 85.88 297 ALA A CA 1
ATOM 2283 C C . ALA A 1 297 ? -15.935 -1.202 -6.081 1.00 85.88 297 ALA A C 1
ATOM 2285 O O . ALA A 1 297 ? -14.865 -1.107 -6.677 1.00 85.88 297 ALA A O 1
ATOM 2286 N N . ILE A 1 298 ? -17.083 -0.742 -6.596 1.00 84.06 298 ILE A N 1
ATOM 2287 C CA . ILE A 1 298 ? -17.261 -0.131 -7.928 1.00 84.06 298 ILE A CA 1
ATOM 2288 C C . ILE A 1 298 ? -16.336 1.075 -8.104 1.00 84.06 298 ILE A C 1
ATOM 2290 O O . ILE A 1 298 ? -15.603 1.153 -9.083 1.00 84.06 298 ILE A O 1
ATOM 2294 N N . GLN A 1 299 ? -16.342 2.005 -7.148 1.00 87.25 299 GLN A N 1
ATOM 2295 C CA . GLN A 1 299 ? -15.436 3.154 -7.126 1.00 87.25 299 GLN A CA 1
ATOM 2296 C C . GLN A 1 299 ? -14.748 3.241 -5.773 1.00 87.25 299 GLN A C 1
ATOM 2298 O O . GLN A 1 299 ? -15.374 3.010 -4.733 1.00 87.25 299 GLN A O 1
ATOM 2303 N N . THR A 1 300 ? -13.469 3.603 -5.788 1.00 90.56 300 THR A N 1
ATOM 2304 C CA . THR A 1 300 ? -12.701 3.802 -4.562 1.00 90.56 300 THR A CA 1
ATOM 2305 C C . THR A 1 300 ? -11.915 5.097 -4.585 1.00 90.56 300 THR A C 1
ATOM 2307 O O . THR A 1 300 ? -11.414 5.523 -5.624 1.00 90.56 300 THR A O 1
ATOM 2310 N N . GLU A 1 301 ? -11.771 5.684 -3.407 1.00 94.88 301 GLU A N 1
ATOM 2311 C CA . GLU A 1 301 ? -10.863 6.797 -3.161 1.00 94.88 301 GLU A CA 1
ATOM 2312 C C . GLU A 1 301 ? -9.952 6.441 -1.989 1.00 94.88 301 GLU A C 1
ATOM 2314 O O . GLU A 1 301 ? -10.432 5.952 -0.964 1.00 94.88 301 GLU A O 1
ATOM 2319 N N . ILE A 1 302 ? -8.646 6.624 -2.163 1.00 95.56 302 ILE A N 1
ATOM 2320 C CA . ILE A 1 302 ? -7.633 6.388 -1.134 1.00 95.56 302 ILE A CA 1
ATOM 2321 C C . ILE A 1 302 ? -6.790 7.645 -1.023 1.00 95.56 302 ILE A C 1
ATOM 2323 O O . ILE A 1 302 ? -6.192 8.069 -2.013 1.00 95.56 302 ILE A O 1
ATOM 2327 N N . ASP A 1 303 ? -6.752 8.218 0.174 1.00 94.81 303 ASP A N 1
ATOM 2328 C CA . ASP A 1 303 ? -6.174 9.538 0.379 1.00 94.81 303 ASP A CA 1
ATOM 2329 C C . ASP A 1 303 ? -5.481 9.694 1.742 1.00 94.81 303 ASP A C 1
ATOM 2331 O O . ASP A 1 303 ? -5.916 9.119 2.744 1.00 94.81 303 ASP A O 1
ATOM 2335 N N . HIS A 1 304 ? -4.412 10.496 1.762 1.00 92.62 304 HIS A N 1
ATOM 2336 C CA . HIS A 1 304 ? -3.663 10.935 2.946 1.00 92.62 304 HIS A CA 1
ATOM 2337 C C . HIS A 1 304 ? -3.237 9.790 3.879 1.00 92.62 304 HIS A C 1
ATOM 2339 O O . HIS A 1 304 ? -3.425 9.857 5.092 1.00 92.62 304 HIS A O 1
ATOM 2345 N N . ILE A 1 305 ? -2.642 8.725 3.334 1.00 92.75 305 ILE A N 1
ATOM 2346 C CA . ILE A 1 305 ? -2.271 7.540 4.119 1.00 92.75 305 ILE A CA 1
ATOM 2347 C C . ILE A 1 305 ? -0.831 7.088 3.866 1.00 92.75 305 ILE A C 1
ATOM 2349 O O . ILE A 1 305 ? -0.338 7.081 2.737 1.00 92.75 305 ILE A O 1
ATOM 2353 N N . THR A 1 306 ? -0.156 6.661 4.933 1.00 93.50 306 THR A N 1
ATOM 2354 C CA . THR A 1 306 ? 1.112 5.929 4.842 1.00 93.50 306 THR A CA 1
ATOM 2355 C C . THR A 1 306 ? 0.834 4.431 4.835 1.00 93.50 306 THR A C 1
ATOM 2357 O O . THR A 1 306 ? 0.117 3.926 5.695 1.00 93.50 306 THR A O 1
ATOM 2360 N N . ILE A 1 307 ? 1.415 3.698 3.893 1.00 94.06 307 ILE A N 1
ATOM 2361 C CA . ILE A 1 307 ? 1.317 2.245 3.815 1.00 94.06 307 ILE A CA 1
ATOM 2362 C C . ILE A 1 307 ? 2.696 1.602 3.897 1.00 94.06 307 ILE A C 1
ATOM 2364 O O . ILE A 1 307 ? 3.647 2.057 3.259 1.00 94.06 307 ILE A O 1
ATOM 2368 N N . ARG A 1 308 ? 2.824 0.522 4.671 1.00 91.44 308 ARG A N 1
ATOM 2369 C CA . ARG A 1 308 ? 4.105 -0.186 4.804 1.00 91.44 308 ARG A CA 1
ATOM 2370 C C . ARG A 1 308 ? 3.951 -1.675 5.058 1.00 91.44 308 ARG A C 1
ATOM 2372 O O . ARG A 1 308 ? 2.915 -2.146 5.530 1.00 91.44 308 ARG A O 1
ATOM 2379 N N . GLN A 1 309 ? 5.010 -2.422 4.766 1.00 93.56 309 GLN A N 1
ATOM 2380 C CA . GLN A 1 309 ? 5.070 -3.832 5.133 1.00 93.56 309 GLN A CA 1
ATOM 2381 C C . GLN A 1 309 ? 5.237 -3.982 6.651 1.00 93.56 309 GLN A C 1
ATOM 2383 O O . GLN A 1 309 ? 6.097 -3.343 7.259 1.00 93.56 309 GLN A O 1
ATOM 2388 N N . TRP A 1 310 ? 4.436 -4.854 7.256 1.00 93.56 310 TRP A N 1
ATOM 2389 C CA . TRP A 1 310 ? 4.534 -5.199 8.665 1.00 93.56 310 TRP A CA 1
ATOM 2390 C C . TRP A 1 310 ? 5.746 -6.086 8.937 1.00 93.56 310 TRP A C 1
ATOM 2392 O O . TRP A 1 310 ? 5.950 -7.111 8.282 1.00 93.56 310 TRP A O 1
ATOM 2402 N N . THR A 1 311 ? 6.505 -5.704 9.954 1.00 91.62 311 THR A N 1
ATOM 2403 C CA . THR A 1 311 ? 7.718 -6.391 10.410 1.00 91.62 311 THR A CA 1
ATOM 2404 C C . THR A 1 311 ? 7.754 -6.599 11.915 1.00 91.62 311 THR A C 1
ATOM 2406 O O . THR A 1 311 ? 8.600 -7.354 12.375 1.00 91.62 311 THR A O 1
ATOM 2409 N N . GLY A 1 312 ? 6.861 -5.953 12.665 1.00 91.62 312 GLY A N 1
ATOM 2410 C CA . GLY A 1 312 ? 6.819 -5.926 14.125 1.00 91.62 312 GLY A CA 1
ATOM 2411 C C . GLY A 1 312 ? 6.297 -4.579 14.633 1.00 91.62 312 GLY A C 1
ATOM 2412 O O . GLY A 1 312 ? 6.369 -3.566 13.927 1.00 91.62 312 GLY A O 1
ATOM 2413 N N . ASN A 1 313 ? 5.759 -4.563 15.851 1.00 89.75 313 ASN A N 1
ATOM 2414 C CA . ASN A 1 313 ? 5.253 -3.345 16.484 1.00 89.75 313 ASN A CA 1
ATOM 2415 C C . ASN A 1 313 ? 6.399 -2.387 16.860 1.00 89.75 313 ASN A C 1
ATOM 2417 O O . ASN A 1 313 ? 7.458 -2.804 17.326 1.00 89.75 313 ASN A O 1
ATOM 2421 N N . ALA A 1 314 ? 6.170 -1.089 16.660 1.00 85.44 314 ALA A N 1
ATOM 2422 C CA . ALA A 1 314 ? 7.110 -0.012 16.976 1.00 85.44 314 ALA A CA 1
ATOM 2423 C C . ALA A 1 314 ? 7.135 0.326 18.483 1.00 85.44 314 ALA A C 1
ATOM 2425 O O . ALA A 1 314 ? 6.276 -0.132 19.240 1.00 85.44 314 ALA A O 1
ATOM 2426 N N . GLY A 1 315 ? 8.104 1.140 18.915 1.00 87.94 315 GLY A N 1
ATOM 2427 C CA . GLY A 1 315 ? 8.131 1.761 20.250 1.00 87.94 315 GLY A CA 1
ATOM 2428 C C . GLY A 1 315 ? 8.310 0.798 21.431 1.00 87.94 315 GLY A C 1
ATOM 2429 O O . GLY A 1 315 ? 7.754 1.025 22.505 1.00 87.94 315 GLY A O 1
ATOM 2430 N N . GLN A 1 316 ? 9.051 -0.294 21.250 1.00 91.50 316 GLN A N 1
ATOM 2431 C CA . GLN A 1 316 ? 9.202 -1.333 22.271 1.00 91.50 316 GLN A CA 1
ATOM 2432 C C . GLN A 1 316 ? 10.279 -0.945 23.285 1.00 91.50 316 GLN A C 1
ATOM 2434 O O . GLN A 1 316 ? 11.445 -0.778 22.930 1.00 91.50 316 GLN A O 1
ATOM 2439 N N . LYS A 1 317 ? 9.917 -0.828 24.566 1.00 95.56 317 LYS A N 1
ATOM 2440 C CA . LYS A 1 317 ? 10.882 -0.486 25.622 1.00 95.56 317 LYS A CA 1
ATOM 2441 C C . LYS A 1 317 ? 11.872 -1.631 25.853 1.00 95.56 317 LYS A C 1
ATOM 2443 O O . LYS A 1 317 ? 11.452 -2.783 25.997 1.00 95.56 317 LYS A O 1
ATOM 2448 N N . ILE A 1 318 ? 13.154 -1.292 25.959 1.00 96.44 318 ILE A N 1
ATOM 2449 C CA . ILE A 1 318 ? 14.246 -2.202 26.320 1.00 96.44 318 ILE A CA 1
ATOM 2450 C C . ILE A 1 318 ? 14.289 -2.338 27.849 1.00 96.44 318 ILE A C 1
ATOM 2452 O O . ILE A 1 318 ? 14.287 -1.347 28.581 1.00 96.44 318 ILE A O 1
ATOM 2456 N N . VAL A 1 319 ? 14.281 -3.576 28.340 1.00 96.19 319 VAL A N 1
ATOM 2457 C CA . VAL A 1 319 ? 14.290 -3.915 29.776 1.00 96.19 319 VAL A CA 1
ATOM 2458 C C . VAL A 1 319 ? 15.692 -4.281 30.246 1.00 96.19 319 VAL A C 1
ATOM 2460 O O . VAL A 1 319 ? 16.085 -3.931 31.357 1.00 96.19 319 VAL A O 1
ATOM 2463 N N . SER A 1 320 ? 16.4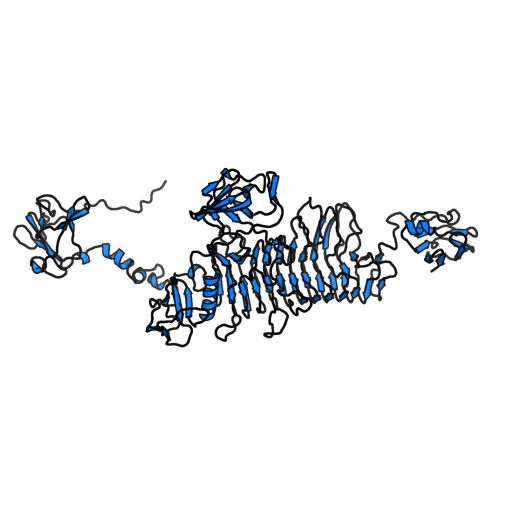52 -4.978 29.406 1.00 95.19 320 SER A N 1
ATOM 2464 C CA . SER A 1 320 ? 17.844 -5.336 29.664 1.00 95.19 320 SER A CA 1
ATOM 2465 C C . SER A 1 320 ? 18.580 -5.595 28.352 1.00 95.19 320 SER A C 1
ATOM 2467 O O . SER A 1 320 ? 17.958 -5.860 27.322 1.00 95.19 320 SER A O 1
ATOM 2469 N N . HIS A 1 321 ? 19.906 -5.528 28.389 1.00 95.06 321 HIS A N 1
ATOM 2470 C CA . HIS A 1 321 ? 20.771 -5.899 27.275 1.00 95.06 321 HIS A CA 1
ATOM 2471 C C . HIS A 1 321 ? 22.055 -6.557 27.799 1.00 95.06 321 HIS A C 1
ATOM 2473 O O . HIS A 1 321 ? 22.449 -6.358 28.952 1.00 95.06 321 HIS A O 1
ATOM 2479 N N . THR A 1 322 ? 22.703 -7.342 26.945 1.00 94.38 322 THR A N 1
ATOM 2480 C CA . THR A 1 322 ? 24.103 -7.772 27.091 1.00 94.38 322 THR A CA 1
ATOM 2481 C C . THR A 1 322 ? 24.912 -7.188 25.932 1.00 94.38 322 THR A C 1
ATOM 2483 O O . THR A 1 322 ? 24.437 -6.308 25.220 1.00 94.38 322 THR A O 1
ATOM 2486 N N . VAL A 1 323 ? 26.138 -7.675 25.727 1.00 87.69 323 VAL A N 1
ATOM 2487 C CA . VAL A 1 323 ? 26.941 -7.318 24.548 1.00 87.69 323 VAL A CA 1
ATOM 2488 C C . VAL A 1 323 ? 26.292 -7.762 23.226 1.00 87.69 323 VAL A C 1
ATOM 2490 O O . VAL A 1 323 ? 26.544 -7.148 22.200 1.00 87.69 323 VAL A O 1
ATOM 2493 N N . ASP A 1 324 ? 25.455 -8.804 23.257 1.00 92.38 324 ASP A N 1
ATOM 2494 C CA . ASP A 1 324 ? 24.928 -9.518 22.087 1.00 92.38 324 ASP A CA 1
ATOM 2495 C C . ASP A 1 324 ? 23.430 -9.875 22.191 1.00 92.38 324 ASP A C 1
ATOM 2497 O O . ASP A 1 324 ? 22.899 -10.613 21.356 1.00 92.38 324 ASP A O 1
ATOM 2501 N N . THR A 1 325 ? 22.724 -9.384 23.212 1.00 96.12 325 THR A N 1
ATOM 2502 C CA . THR A 1 325 ? 21.282 -9.615 23.383 1.00 96.12 325 THR A CA 1
ATOM 2503 C C . THR A 1 325 ? 20.557 -8.354 23.825 1.00 96.12 325 THR A C 1
ATOM 2505 O O . THR A 1 325 ? 21.118 -7.505 24.518 1.00 96.12 325 THR A O 1
ATOM 2508 N N . VAL A 1 326 ? 19.282 -8.251 23.452 1.00 96.94 326 VAL A N 1
ATOM 2509 C CA . VAL A 1 326 ? 18.382 -7.158 23.847 1.00 96.94 326 VAL A CA 1
ATOM 2510 C C . VAL A 1 326 ? 17.051 -7.756 24.265 1.00 96.94 326 VAL A C 1
ATOM 2512 O O . VAL A 1 326 ? 16.429 -8.465 23.481 1.00 96.94 326 VAL A O 1
ATOM 2515 N N . THR A 1 327 ? 16.589 -7.465 25.477 1.00 96.94 327 THR A N 1
ATOM 2516 C CA . THR A 1 327 ? 15.290 -7.932 25.979 1.00 96.94 327 THR A CA 1
ATOM 2517 C C . THR A 1 327 ? 14.277 -6.797 25.976 1.00 96.94 327 THR A C 1
ATOM 2519 O O . THR A 1 327 ? 14.485 -5.753 26.594 1.00 96.94 327 THR A O 1
ATOM 2522 N N . LEU A 1 328 ? 13.168 -7.020 25.283 1.00 96.38 328 LEU A N 1
ATOM 2523 C CA . LEU A 1 328 ? 12.056 -6.102 25.093 1.00 96.38 328 LEU A CA 1
ATOM 2524 C C . LEU A 1 328 ? 10.944 -6.391 26.099 1.00 96.38 328 LEU A C 1
ATOM 2526 O O . LEU A 1 328 ? 10.671 -7.540 26.443 1.00 96.38 328 LEU A O 1
ATOM 2530 N N . SER A 1 329 ? 10.283 -5.330 26.545 1.00 93.94 329 SER A N 1
ATOM 2531 C CA . SER A 1 329 ? 9.217 -5.367 27.557 1.00 93.94 329 SER A CA 1
ATOM 2532 C C . SER A 1 329 ? 7.917 -6.033 27.104 1.00 93.94 329 SER A C 1
ATOM 2534 O O . SER A 1 329 ? 7.108 -6.399 27.952 1.00 93.94 329 SER A O 1
ATOM 2536 N N . PHE A 1 330 ? 7.711 -6.174 25.796 1.00 90.44 330 PHE A N 1
ATOM 2537 C CA . PHE A 1 330 ? 6.524 -6.771 25.198 1.00 90.44 330 PHE A CA 1
ATOM 2538 C C . PHE A 1 330 ? 6.894 -7.462 23.880 1.00 90.44 330 PHE A C 1
ATOM 2540 O O . PHE A 1 330 ? 7.917 -7.130 23.278 1.00 90.44 330 PHE A O 1
ATOM 2547 N N . ASP A 1 331 ? 6.075 -8.422 23.441 1.00 91.44 331 ASP A N 1
ATOM 2548 C CA . ASP A 1 331 ? 6.263 -9.129 22.172 1.00 91.44 331 ASP A CA 1
ATOM 2549 C C . ASP A 1 331 ? 5.917 -8.229 20.970 1.00 91.44 331 ASP A C 1
ATOM 2551 O O . ASP A 1 331 ? 4.741 -7.912 20.761 1.00 91.44 331 ASP A O 1
ATOM 2555 N N . PRO A 1 332 ? 6.898 -7.846 20.130 1.00 92.56 332 PRO A N 1
ATOM 2556 C CA . PRO A 1 332 ? 6.631 -7.057 18.929 1.00 92.56 332 PRO A CA 1
ATOM 2557 C C . PRO A 1 332 ? 5.818 -7.818 17.873 1.00 92.56 332 PRO A C 1
ATOM 2559 O O . PRO A 1 332 ? 5.290 -7.197 16.948 1.00 92.56 332 PRO A O 1
ATOM 2562 N N . TRP A 1 333 ? 5.728 -9.146 17.991 1.00 93.19 333 TRP A N 1
ATOM 2563 C CA . TRP A 1 333 ? 5.009 -10.047 17.094 1.00 93.19 333 TRP A CA 1
ATOM 2564 C C . TRP A 1 333 ? 3.868 -10.749 17.846 1.00 93.19 333 TRP A C 1
ATOM 2566 O O . TRP A 1 333 ? 3.949 -11.957 18.098 1.00 93.19 333 TRP A O 1
ATOM 2576 N N . PRO A 1 334 ? 2.801 -10.009 18.205 1.00 88.19 334 PRO A N 1
ATOM 2577 C CA . PRO A 1 334 ? 1.650 -10.527 18.946 1.00 88.19 334 PRO A CA 1
ATOM 2578 C C . PRO A 1 334 ? 0.961 -11.682 18.204 1.00 88.19 334 PRO A C 1
ATOM 2580 O O . PRO A 1 334 ? 1.259 -11.980 17.050 1.00 88.19 334 PRO A O 1
ATOM 2583 N N . ASP A 1 335 ? 0.013 -12.342 18.872 1.00 88.62 335 ASP A N 1
ATOM 2584 C CA . ASP A 1 335 ? -0.798 -13.425 18.294 1.00 88.62 335 ASP A CA 1
ATOM 2585 C C . ASP A 1 335 ? 0.054 -14.605 1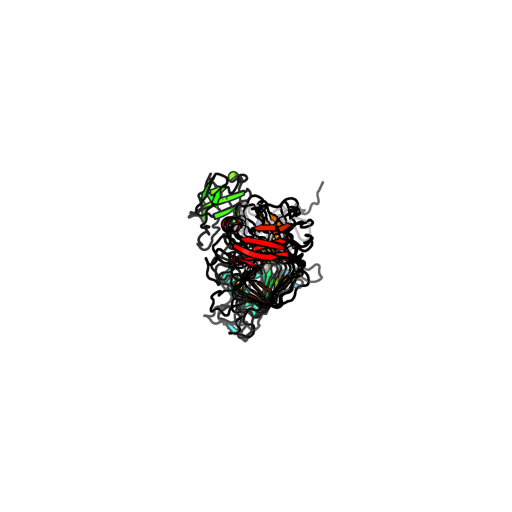7.770 1.00 88.62 335 ASP A C 1
ATOM 2587 O O . ASP A 1 335 ? -0.289 -15.277 16.797 1.00 88.62 335 ASP A O 1
ATOM 2591 N N . ASN A 1 336 ? 1.184 -14.862 18.448 1.00 85.19 336 ASN A N 1
ATOM 2592 C CA . ASN A 1 336 ? 2.168 -15.913 18.153 1.00 85.19 336 ASN A CA 1
ATOM 2593 C C . ASN A 1 336 ? 2.782 -15.838 16.745 1.00 85.19 336 ASN A C 1
ATOM 2595 O O . ASN A 1 336 ? 3.208 -16.856 16.191 1.00 85.19 336 ASN A O 1
ATOM 2599 N N . ARG A 1 337 ? 2.855 -14.643 16.156 1.00 87.69 337 ARG A N 1
ATOM 2600 C CA . ARG A 1 337 ? 3.416 -14.458 14.814 1.00 87.69 337 ARG A CA 1
ATOM 2601 C C . ARG A 1 337 ? 4.909 -14.747 14.765 1.00 87.69 337 ARG A C 1
ATOM 2603 O O . ARG A 1 337 ? 5.662 -14.400 15.667 1.00 87.69 337 ARG A O 1
ATOM 2610 N N . THR A 1 338 ? 5.376 -15.366 13.690 1.00 88.19 338 THR A N 1
ATOM 2611 C CA . THR A 1 338 ? 6.814 -15.583 13.506 1.00 88.19 338 THR A CA 1
ATOM 2612 C C . THR A 1 338 ? 7.502 -14.260 13.147 1.00 88.19 338 THR A C 1
ATOM 2614 O O . THR A 1 338 ? 7.021 -13.572 12.243 1.00 88.19 338 THR A O 1
ATOM 2617 N N . PRO A 1 339 ? 8.615 -13.898 13.813 1.00 90.31 339 PRO A N 1
ATOM 2618 C CA . PRO A 1 339 ? 9.433 -12.761 13.410 1.00 90.31 339 PRO A CA 1
ATOM 2619 C C . PRO A 1 339 ? 9.898 -12.903 11.961 1.00 90.31 339 PRO A C 1
ATOM 2621 O O . PRO A 1 339 ? 10.279 -13.993 11.526 1.00 90.31 339 PRO A O 1
ATOM 2624 N N . VAL A 1 340 ? 9.880 -11.803 11.212 1.00 89.00 340 VAL A N 1
ATOM 2625 C CA . VAL A 1 340 ? 10.354 -11.803 9.826 1.00 89.00 340 VAL A CA 1
ATOM 2626 C C . VAL A 1 340 ? 11.878 -11.732 9.832 1.00 89.00 340 VAL A C 1
ATOM 2628 O O . VAL A 1 340 ? 12.455 -10.669 10.044 1.00 89.00 340 VAL A O 1
ATOM 2631 N N . MET A 1 341 ? 12.518 -12.877 9.597 1.00 91.12 341 MET A N 1
ATOM 2632 C CA . MET A 1 341 ? 13.961 -12.976 9.382 1.00 91.12 341 MET A CA 1
ATOM 2633 C C . MET A 1 341 ? 14.248 -12.903 7.882 1.00 91.12 341 MET A C 1
ATOM 2635 O O . MET A 1 341 ? 13.761 -13.724 7.102 1.00 91.12 341 MET A O 1
ATOM 2639 N N . TRP A 1 342 ? 15.024 -11.911 7.464 1.00 91.94 342 TRP A N 1
ATOM 2640 C CA . TRP A 1 342 ? 15.389 -11.687 6.071 1.00 91.94 342 TRP A CA 1
ATOM 2641 C C . TRP A 1 342 ? 16.461 -12.697 5.639 1.00 91.94 342 TRP A C 1
ATOM 2643 O O . TRP A 1 342 ? 17.480 -12.788 6.316 1.00 91.94 342 TRP A O 1
ATOM 2653 N N . PRO A 1 343 ? 16.273 -13.461 4.547 1.00 90.50 343 PRO A N 1
ATOM 2654 C CA . PRO A 1 343 ? 17.069 -14.658 4.247 1.00 90.50 343 PRO A CA 1
ATOM 2655 C C . PRO A 1 343 ? 18.315 -14.394 3.379 1.00 90.50 343 PRO A C 1
ATOM 2657 O O . PRO A 1 343 ? 18.727 -15.264 2.615 1.00 90.50 343 PRO A O 1
ATOM 2660 N N . PHE A 1 344 ? 18.891 -13.193 3.431 1.00 87.12 344 PHE A N 1
ATOM 2661 C CA . PHE A 1 344 ? 20.064 -12.824 2.632 1.00 87.12 344 PHE A CA 1
ATOM 2662 C C . PHE A 1 344 ? 21.195 -12.275 3.503 1.00 87.12 344 PHE A C 1
ATOM 2664 O O . PHE A 1 344 ? 20.981 -11.824 4.628 1.00 87.12 344 PHE A O 1
ATOM 2671 N N . GLY A 1 345 ? 22.412 -12.334 2.956 1.00 86.12 345 GLY A N 1
ATOM 2672 C CA . GLY A 1 345 ? 23.633 -12.006 3.680 1.00 86.12 345 GLY A CA 1
ATOM 2673 C C . GLY A 1 345 ? 23.750 -10.529 4.058 1.00 86.12 345 GLY A C 1
ATOM 2674 O O . GLY A 1 345 ? 23.473 -9.653 3.238 1.00 86.12 345 GLY A O 1
ATOM 2675 N N . ALA A 1 346 ? 24.213 -10.261 5.278 1.00 89.31 346 ALA A N 1
ATOM 2676 C CA . ALA A 1 346 ? 24.594 -8.929 5.745 1.00 89.31 346 ALA A CA 1
ATOM 2677 C C . ALA A 1 346 ? 25.843 -9.009 6.632 1.00 89.31 346 ALA A C 1
ATOM 2679 O O . ALA A 1 346 ? 26.101 -10.034 7.266 1.00 89.31 346 ALA A O 1
ATOM 2680 N N . GLN A 1 347 ? 26.606 -7.919 6.683 1.00 91.81 347 GLN A N 1
ATOM 2681 C CA . GLN A 1 347 ? 27.731 -7.760 7.600 1.00 91.81 347 GLN A CA 1
ATOM 2682 C C . GLN A 1 347 ? 27.457 -6.564 8.516 1.00 91.81 347 GLN A C 1
ATOM 2684 O O . GLN A 1 347 ? 27.068 -5.499 8.037 1.00 91.81 347 GLN A O 1
ATOM 2689 N N . SER A 1 348 ? 27.611 -6.754 9.824 1.00 92.38 348 SER A N 1
ATOM 2690 C CA . SER A 1 348 ? 27.522 -5.688 10.828 1.00 92.38 348 SER A CA 1
ATOM 2691 C C . SER A 1 348 ? 28.768 -4.798 10.817 1.00 92.38 348 SER A C 1
ATOM 2693 O O . SER A 1 348 ? 29.819 -5.169 10.288 1.00 92.38 348 SER A O 1
ATOM 2695 N N . GLY A 1 349 ? 28.675 -3.639 11.470 1.00 89.75 349 GLY A N 1
ATOM 2696 C CA . GLY A 1 349 ? 29.779 -2.688 11.616 1.00 89.75 349 GLY A CA 1
ATOM 2697 C C . GLY A 1 349 ? 30.993 -3.244 12.372 1.00 89.75 349 GLY A C 1
ATOM 2698 O O . GLY A 1 349 ? 32.100 -2.746 12.194 1.00 89.75 349 GLY A O 1
ATOM 2699 N N . ASP A 1 350 ? 30.811 -4.298 13.171 1.00 90.50 350 ASP A N 1
ATOM 2700 C CA . ASP A 1 350 ? 31.887 -5.008 13.878 1.00 90.50 350 ASP A CA 1
ATOM 2701 C C . ASP A 1 350 ? 32.431 -6.242 13.127 1.00 90.50 350 ASP A C 1
ATOM 2703 O O . ASP A 1 350 ? 33.295 -6.954 13.639 1.00 90.50 350 ASP A O 1
ATOM 2707 N N . GLY A 1 351 ? 31.958 -6.490 11.901 1.00 91.50 351 GLY A N 1
ATOM 2708 C CA . GLY A 1 351 ? 32.425 -7.570 11.029 1.00 91.50 351 GLY A CA 1
ATOM 2709 C C . GLY A 1 351 ? 31.664 -8.895 11.151 1.00 91.50 351 GLY A C 1
ATOM 2710 O O . GLY A 1 351 ? 31.912 -9.798 10.342 1.00 91.50 351 GLY A O 1
ATOM 2711 N N . THR A 1 352 ? 30.720 -9.023 12.090 1.00 93.81 352 THR A N 1
ATOM 2712 C CA . THR A 1 352 ? 29.859 -10.212 12.232 1.00 93.81 352 THR A CA 1
ATOM 2713 C C . THR A 1 352 ? 29.026 -10.436 10.968 1.00 93.81 352 THR A C 1
ATOM 2715 O O . THR A 1 352 ? 28.414 -9.521 10.420 1.00 93.81 352 THR A O 1
ATOM 2718 N N . THR A 1 353 ? 29.017 -11.672 10.466 1.00 95.06 353 THR A N 1
ATOM 2719 C CA . THR A 1 353 ? 28.312 -12.035 9.227 1.00 95.06 353 THR A CA 1
ATOM 2720 C C . THR A 1 353 ? 27.024 -12.783 9.541 1.00 95.06 353 THR A C 1
ATOM 2722 O O . THR A 1 353 ? 27.032 -13.767 10.279 1.00 95.06 353 THR A O 1
ATOM 2725 N N . TYR A 1 354 ? 25.933 -12.351 8.921 1.00 93.94 354 TYR A N 1
ATOM 2726 C CA . TYR A 1 354 ? 24.620 -12.975 9.006 1.00 93.94 354 TYR A CA 1
ATOM 2727 C C . TYR A 1 354 ? 24.281 -13.637 7.677 1.00 93.94 354 TYR A C 1
ATOM 2729 O O . TYR A 1 354 ? 24.480 -13.039 6.624 1.00 93.94 354 TYR A O 1
ATOM 2737 N N . THR A 1 355 ? 23.733 -14.850 7.718 1.00 93.19 355 THR A N 1
ATOM 2738 C CA . THR A 1 355 ? 23.069 -15.489 6.564 1.00 93.19 355 THR A CA 1
ATOM 2739 C C . THR A 1 355 ? 21.592 -15.116 6.482 1.00 93.19 355 THR A C 1
ATOM 2741 O O . THR A 1 355 ? 21.015 -15.085 5.399 1.00 93.19 355 THR A O 1
ATOM 2744 N N . SER A 1 356 ? 20.996 -14.829 7.637 1.00 93.00 356 SER A N 1
ATOM 2745 C CA . SER A 1 356 ? 19.676 -14.245 7.788 1.00 93.00 356 SER A CA 1
ATOM 2746 C C . SER A 1 356 ? 19.657 -13.346 9.012 1.00 93.00 356 SER A C 1
ATOM 2748 O O . SER A 1 356 ? 20.337 -13.647 9.997 1.00 93.00 356 SER A O 1
ATOM 2750 N N . PHE A 1 357 ? 18.868 -12.283 8.983 1.00 94.75 357 PHE A N 1
ATOM 2751 C CA . PHE A 1 357 ? 18.840 -11.313 10.070 1.00 94.75 357 PHE A CA 1
ATOM 2752 C C . PHE A 1 357 ? 17.475 -10.654 10.208 1.00 94.75 357 PHE A C 1
ATOM 2754 O O . PHE A 1 357 ? 16.668 -10.637 9.282 1.00 94.75 357 PHE A O 1
ATOM 2761 N N . LEU A 1 358 ? 17.246 -10.060 11.364 1.00 94.38 358 LEU A N 1
ATOM 2762 C CA . LEU A 1 358 ? 16.245 -9.031 11.568 1.00 94.38 358 LEU A CA 1
ATOM 2763 C C . LEU A 1 358 ? 16.977 -7.715 11.827 1.00 94.38 358 LEU A C 1
ATOM 2765 O O . LEU A 1 358 ? 17.947 -7.696 12.573 1.00 94.38 358 LEU A O 1
ATOM 2769 N N . GLU A 1 359 ? 16.533 -6.625 11.209 1.00 94.00 359 GLU A N 1
ATOM 2770 C CA . GLU A 1 359 ? 17.076 -5.292 11.468 1.00 94.00 359 GLU A CA 1
ATOM 2771 C C . GLU A 1 359 ? 16.072 -4.454 12.256 1.00 94.00 359 GLU A C 1
ATOM 2773 O O . GLU A 1 359 ? 14.869 -4.463 11.973 1.00 94.00 359 GLU A O 1
ATOM 2778 N N . PHE A 1 360 ? 16.573 -3.719 13.239 1.00 94.38 360 PHE A N 1
ATOM 2779 C CA . PHE A 1 360 ? 15.789 -2.793 14.040 1.00 94.38 360 PHE A CA 1
ATOM 2780 C C . PHE A 1 360 ? 16.607 -1.553 14.389 1.00 94.38 360 PHE A C 1
ATOM 2782 O O . PHE A 1 360 ? 17.836 -1.590 14.457 1.00 94.38 360 PHE A O 1
ATOM 2789 N N . THR A 1 361 ? 15.912 -0.449 14.628 1.00 93.62 361 THR A N 1
ATOM 2790 C CA . THR A 1 361 ? 16.515 0.808 15.068 1.00 93.62 361 THR A CA 1
ATOM 2791 C C . THR A 1 361 ? 16.096 1.116 16.493 1.00 93.62 361 THR A C 1
ATOM 2793 O O . THR A 1 361 ? 14.971 0.835 16.916 1.00 93.62 361 THR A O 1
ATOM 2796 N N . THR A 1 362 ? 17.007 1.708 17.249 1.00 94.06 362 THR A N 1
ATOM 2797 C CA . THR A 1 362 ? 16.750 2.230 18.587 1.00 94.06 362 THR A CA 1
ATOM 2798 C C . THR A 1 362 ? 16.825 3.753 18.579 1.00 94.06 362 THR A C 1
ATOM 2800 O O . THR A 1 362 ? 17.036 4.388 17.543 1.00 94.06 362 THR A O 1
ATOM 2803 N N . ASP A 1 363 ? 16.644 4.358 19.744 1.00 93.38 363 ASP A N 1
ATOM 2804 C CA . ASP A 1 363 ? 16.962 5.761 20.009 1.00 93.38 363 ASP A CA 1
ATOM 2805 C C . ASP A 1 363 ? 18.469 6.083 19.915 1.00 93.38 363 ASP A C 1
ATOM 2807 O O . ASP A 1 363 ? 18.828 7.257 19.893 1.00 93.38 363 ASP A O 1
ATOM 2811 N N . HIS A 1 364 ? 19.339 5.069 19.801 1.00 93.50 364 HIS A N 1
ATOM 2812 C CA . HIS A 1 364 ? 20.800 5.209 19.788 1.00 93.50 364 HIS A CA 1
ATOM 2813 C C . HIS A 1 364 ? 21.506 4.307 18.752 1.00 93.50 364 HIS A C 1
ATOM 2815 O O . HIS A 1 364 ? 22.620 3.841 18.993 1.00 93.50 364 HIS A O 1
ATOM 2821 N N . GLY A 1 365 ? 20.890 4.060 17.591 1.00 92.75 365 GLY A N 1
ATOM 2822 C CA . GLY A 1 365 ? 21.550 3.392 16.460 1.00 92.75 365 GLY A CA 1
ATOM 2823 C C . GLY A 1 365 ? 20.731 2.287 15.798 1.00 92.75 365 GLY A C 1
ATOM 2824 O O . GLY A 1 365 ? 19.569 2.058 16.132 1.00 92.75 365 GLY A O 1
ATOM 2825 N N . GLY A 1 366 ? 21.340 1.611 14.824 1.00 94.38 366 GLY A N 1
ATOM 2826 C CA . GLY A 1 366 ? 20.742 0.493 14.090 1.00 94.38 366 GLY A CA 1
ATOM 2827 C C . GLY A 1 366 ? 21.441 -0.818 14.425 1.00 94.38 366 GLY A C 1
ATOM 2828 O O . GLY A 1 366 ? 22.661 -0.843 14.587 1.00 94.38 366 GLY A O 1
ATOM 2829 N N . TYR A 1 367 ? 20.686 -1.912 14.501 1.00 95.75 367 TYR A N 1
ATOM 2830 C CA . TYR A 1 367 ? 21.205 -3.226 14.877 1.00 95.75 367 TYR A CA 1
ATOM 2831 C C . TYR A 1 367 ? 20.630 -4.338 14.007 1.00 95.75 367 TYR A C 1
ATOM 2833 O O . TYR A 1 367 ? 19.463 -4.307 13.611 1.00 95.75 367 TYR A O 1
ATOM 2841 N N . TYR A 1 368 ? 21.450 -5.358 13.780 1.00 96.31 368 TYR A N 1
ATOM 2842 C CA . TYR A 1 368 ? 21.017 -6.663 13.304 1.00 96.31 368 TYR A CA 1
ATOM 2843 C C . TYR A 1 368 ? 20.833 -7.610 14.488 1.00 96.31 368 TYR A C 1
ATOM 2845 O O . TYR A 1 368 ? 21.582 -7.526 15.454 1.00 96.31 368 TYR A O 1
ATOM 2853 N N . ALA A 1 369 ? 19.866 -8.519 14.398 1.00 96.38 369 ALA A N 1
ATOM 2854 C CA . ALA A 1 369 ? 19.672 -9.652 15.296 1.00 96.38 369 ALA A CA 1
ATOM 2855 C C . ALA A 1 369 ? 19.628 -10.953 14.487 1.00 96.38 369 ALA A C 1
ATOM 2857 O O . ALA A 1 369 ? 19.043 -11.002 13.402 1.00 96.38 369 ALA A O 1
ATOM 2858 N N . GLY A 1 370 ? 20.220 -12.020 15.024 1.00 94.75 370 GLY A N 1
ATOM 2859 C CA . GLY A 1 370 ? 20.237 -13.346 14.399 1.00 94.75 370 GLY A CA 1
ATOM 2860 C C . GLY A 1 370 ? 19.088 -14.255 14.836 1.00 94.75 370 GLY A C 1
ATOM 2861 O O . GLY A 1 370 ? 18.818 -15.256 14.175 1.00 94.75 370 GLY A O 1
ATOM 2862 N N . GLY A 1 371 ? 18.399 -13.923 15.929 1.00 93.81 371 GLY A N 1
ATOM 2863 C CA . GLY A 1 371 ? 17.303 -14.734 16.445 1.00 93.81 371 GLY A CA 1
ATOM 2864 C C . GLY A 1 371 ? 16.431 -14.018 17.469 1.00 93.81 371 GLY A C 1
ATOM 2865 O O . GLY A 1 371 ? 16.721 -12.904 17.906 1.00 93.81 371 GLY A O 1
ATOM 2866 N N . VAL A 1 372 ? 15.335 -14.684 17.832 1.00 94.25 372 VAL A N 1
ATOM 2867 C CA . VAL A 1 372 ? 14.332 -14.189 18.778 1.00 94.25 372 VAL A CA 1
ATOM 2868 C C . VAL A 1 372 ? 13.903 -15.324 19.702 1.00 94.25 372 VAL A C 1
ATOM 2870 O O . VAL A 1 372 ? 13.548 -16.408 19.236 1.00 94.25 372 VAL A O 1
ATOM 2873 N N . THR A 1 373 ? 13.876 -15.050 21.002 1.00 94.19 373 THR A N 1
ATOM 2874 C CA . THR A 1 373 ? 13.394 -15.956 22.048 1.00 94.19 373 THR A CA 1
ATOM 2875 C C . THR A 1 373 ? 12.253 -15.289 22.806 1.00 94.19 373 THR A C 1
ATOM 2877 O O . THR A 1 373 ? 12.406 -14.182 23.317 1.00 94.19 373 THR A O 1
ATOM 2880 N N . ARG A 1 374 ? 11.101 -15.961 22.899 1.00 94.00 374 ARG A N 1
ATOM 2881 C CA . ARG A 1 374 ? 9.974 -15.515 23.732 1.00 94.00 374 ARG A CA 1
ATOM 2882 C C . ARG A 1 374 ? 10.123 -16.059 25.144 1.00 94.00 374 ARG A C 1
ATOM 2884 O O . ARG A 1 374 ? 10.239 -17.273 25.316 1.00 94.00 374 ARG A O 1
ATOM 2891 N N . ASN A 1 375 ? 10.085 -15.180 26.136 1.00 92.94 375 ASN A N 1
ATOM 2892 C CA . ASN A 1 375 ? 10.222 -15.552 27.537 1.00 92.94 375 ASN A CA 1
ATOM 2893 C C . ASN A 1 375 ? 8.842 -15.835 28.154 1.00 92.94 375 ASN A C 1
ATOM 2895 O O . ASN A 1 375 ? 7.818 -15.310 27.717 1.00 92.94 375 ASN A O 1
ATOM 2899 N N . GLY A 1 376 ? 8.799 -16.677 29.191 1.00 89.81 376 GLY A N 1
ATOM 2900 C CA . GLY A 1 376 ? 7.543 -17.069 29.848 1.00 89.81 376 GLY A CA 1
ATOM 2901 C C . GLY A 1 376 ? 6.844 -15.946 30.628 1.00 89.81 376 GLY A C 1
ATOM 2902 O O . GLY A 1 376 ? 5.707 -16.125 31.052 1.00 89.81 376 GLY A O 1
ATOM 2903 N N . ASP A 1 377 ? 7.509 -14.807 30.817 1.00 91.25 377 ASP A N 1
ATOM 2904 C CA . ASP A 1 377 ? 7.003 -13.618 31.511 1.00 91.25 377 ASP A CA 1
ATOM 2905 C C . ASP A 1 377 ? 6.401 -12.561 30.563 1.00 91.25 377 ASP A C 1
ATOM 2907 O O . ASP A 1 377 ? 5.977 -11.501 31.018 1.00 91.25 377 ASP A O 1
ATOM 2911 N N . GLY A 1 378 ? 6.343 -12.844 29.256 1.00 88.38 378 GLY A N 1
ATOM 2912 C CA . GLY A 1 378 ? 5.826 -11.929 28.232 1.00 88.38 378 GLY A CA 1
ATOM 2913 C C . GLY A 1 378 ? 6.875 -10.996 27.618 1.00 88.38 378 GLY A C 1
ATOM 2914 O O . GLY A 1 378 ? 6.548 -10.269 26.679 1.00 88.38 378 GLY A O 1
ATOM 2915 N N . THR A 1 379 ? 8.124 -11.032 28.095 1.00 94.31 379 THR A N 1
ATOM 2916 C CA . THR A 1 379 ? 9.245 -10.329 27.455 1.00 94.31 379 THR A CA 1
ATOM 2917 C C . THR A 1 379 ? 9.786 -11.113 26.256 1.00 94.31 379 THR A C 1
ATOM 2919 O O . THR A 1 379 ? 9.572 -12.322 26.119 1.00 94.31 379 THR A O 1
ATOM 2922 N N . VAL A 1 380 ? 10.505 -10.430 25.364 1.00 95.25 380 VAL A N 1
ATOM 2923 C CA . VAL A 1 380 ? 11.116 -11.048 24.177 1.00 95.25 380 VAL A CA 1
ATOM 2924 C C . VAL A 1 380 ? 12.581 -10.663 24.077 1.00 95.25 380 VAL A C 1
ATOM 2926 O O . VAL A 1 380 ? 12.910 -9.483 24.078 1.00 95.25 380 VAL A O 1
ATOM 2929 N N . THR A 1 381 ? 13.463 -11.649 23.955 1.00 96.25 381 THR A N 1
ATOM 2930 C CA . THR A 1 381 ? 14.906 -11.440 23.825 1.00 96.25 381 THR A CA 1
ATOM 2931 C C . THR A 1 381 ? 15.346 -11.633 22.377 1.00 96.25 381 THR A C 1
ATOM 2933 O O . THR A 1 381 ? 15.220 -12.721 21.818 1.00 96.25 381 THR A O 1
ATOM 2936 N N . LEU A 1 382 ? 15.890 -10.579 21.775 1.00 96.56 382 LEU A N 1
ATOM 2937 C CA . LEU A 1 382 ? 16.647 -10.636 20.529 1.00 96.56 382 LEU A CA 1
ATOM 2938 C C . LEU A 1 382 ? 18.057 -11.155 20.834 1.00 96.56 382 LEU A C 1
ATOM 2940 O O . LEU A 1 382 ? 18.677 -10.716 21.805 1.00 96.56 382 LEU A O 1
ATOM 2944 N N . THR A 1 383 ? 18.558 -12.082 20.021 1.00 96.44 383 THR A N 1
ATOM 2945 C CA . THR A 1 383 ? 19.860 -12.740 20.212 1.00 96.44 383 THR A CA 1
ATOM 2946 C C . THR A 1 383 ? 20.794 -12.510 19.032 1.00 96.44 383 THR A C 1
ATOM 2948 O O . THR A 1 383 ? 20.335 -12.262 17.912 1.00 96.44 383 THR A O 1
ATOM 2951 N N . ASN A 1 384 ? 22.104 -12.628 19.285 1.00 95.88 384 ASN A N 1
ATOM 2952 C CA . ASN A 1 384 ? 23.155 -12.338 18.309 1.00 95.88 384 ASN A CA 1
ATOM 2953 C C . ASN A 1 384 ? 22.945 -10.933 17.731 1.00 95.88 384 ASN A C 1
ATOM 2955 O O . ASN A 1 384 ? 22.688 -10.790 16.538 1.00 95.88 384 ASN A O 1
ATOM 2959 N N . VAL A 1 385 ? 22.906 -9.936 18.619 1.00 96.50 385 VAL A N 1
ATOM 2960 C CA . VAL A 1 385 ? 22.642 -8.533 18.298 1.00 96.50 385 VAL A CA 1
ATOM 2961 C C . VAL A 1 385 ? 23.957 -7.804 18.069 1.00 96.50 385 VAL A C 1
ATOM 2963 O O . VAL A 1 385 ? 24.771 -7.720 18.982 1.00 96.50 385 VAL A O 1
ATOM 2966 N N . HIS A 1 386 ? 24.144 -7.238 16.877 1.00 95.81 386 HIS A N 1
ATOM 2967 C CA . HIS A 1 386 ? 25.353 -6.493 16.520 1.00 95.81 386 HIS A CA 1
ATOM 2968 C C . HIS A 1 386 ? 25.007 -5.199 15.766 1.00 95.81 386 HIS A C 1
ATOM 2970 O O . HIS A 1 386 ? 24.005 -5.160 15.046 1.00 95.81 386 HIS A O 1
ATOM 2976 N N . PRO A 1 387 ? 25.801 -4.126 15.916 1.00 95.25 387 PRO A N 1
ATOM 2977 C CA . PRO A 1 387 ? 25.485 -2.822 15.341 1.00 95.25 387 PRO A CA 1
ATOM 2978 C C . PRO A 1 387 ? 25.596 -2.821 13.810 1.00 95.25 387 PRO A C 1
ATOM 2980 O O . PRO A 1 387 ? 26.497 -3.435 13.241 1.00 95.25 387 PRO A O 1
ATOM 2983 N N . VAL A 1 388 ? 24.711 -2.102 13.118 1.00 92.50 388 VAL A N 1
ATOM 2984 C CA . VAL A 1 388 ? 24.748 -1.960 11.648 1.00 92.50 388 VAL A CA 1
ATOM 2985 C C . VAL A 1 388 ? 25.959 -1.131 11.205 1.00 92.50 388 VAL A C 1
ATOM 2987 O O . VAL A 1 388 ? 26.560 -1.426 10.177 1.00 92.50 388 VAL A O 1
ATOM 2990 N N . GLY A 1 389 ? 26.353 -0.128 11.995 1.00 87.12 389 GLY A N 1
ATOM 2991 C CA . GLY A 1 389 ? 27.496 0.750 11.726 1.00 87.12 389 GLY A CA 1
ATOM 2992 C C . GLY A 1 389 ? 28.269 1.113 12.996 1.00 87.12 389 GLY A C 1
ATOM 2993 O O . GLY A 1 389 ? 27.929 0.662 14.085 1.00 87.12 389 GLY A O 1
ATOM 2994 N N . SER A 1 390 ? 29.312 1.936 12.865 1.00 81.31 390 SER A N 1
ATOM 2995 C CA . SER A 1 390 ? 30.173 2.342 13.992 1.00 81.31 390 SER A CA 1
ATOM 2996 C C . SER A 1 390 ? 29.477 3.225 15.034 1.00 81.31 390 SER A C 1
ATOM 2998 O O . SER A 1 390 ? 29.918 3.273 16.179 1.00 81.31 390 SER A O 1
ATOM 3000 N N . ASP A 1 391 ? 28.390 3.898 14.651 1.00 84.50 391 ASP A N 1
ATOM 3001 C CA . ASP A 1 391 ? 27.718 4.926 15.454 1.00 84.50 391 ASP A CA 1
ATOM 3002 C C . ASP A 1 391 ? 26.454 4.362 16.126 1.00 84.50 391 ASP A C 1
ATOM 3004 O O . ASP A 1 391 ? 25.348 4.875 15.960 1.00 84.50 391 ASP A O 1
ATOM 3008 N N . SER A 1 392 ? 26.578 3.227 16.816 1.00 89.00 392 SER A N 1
ATOM 3009 C CA . SER A 1 392 ? 25.459 2.558 17.497 1.00 89.00 392 SER A CA 1
ATOM 3010 C C . SER A 1 392 ? 25.847 2.168 18.925 1.00 89.00 392 SER A C 1
ATOM 3012 O O . SER A 1 392 ? 26.760 1.370 19.130 1.00 89.00 392 SER A O 1
ATOM 3014 N N . TYR A 1 393 ? 25.141 2.723 19.914 1.00 90.31 393 TYR A N 1
ATOM 3015 C CA . TYR A 1 393 ? 25.466 2.648 21.346 1.00 90.31 393 TYR A CA 1
ATOM 3016 C C . TYR A 1 393 ? 24.356 1.928 22.118 1.00 90.31 393 TYR A C 1
ATOM 3018 O O . TYR A 1 393 ? 23.375 2.534 22.552 1.00 90.31 393 TYR A O 1
ATOM 3026 N N . LEU A 1 394 ? 24.478 0.601 22.243 1.00 90.44 394 LEU A N 1
ATOM 3027 C CA . LEU A 1 394 ? 23.383 -0.232 22.762 1.00 90.44 394 LEU A CA 1
ATOM 3028 C C . LEU A 1 394 ? 23.146 -0.010 24.260 1.00 90.44 394 LEU A C 1
ATOM 3030 O O . LEU A 1 394 ? 22.023 -0.117 24.743 1.00 90.44 394 LEU A O 1
ATOM 3034 N N . ASP A 1 395 ? 24.206 0.347 24.972 1.00 90.56 395 ASP A N 1
ATOM 3035 C CA . ASP A 1 395 ? 24.229 0.694 26.387 1.00 90.56 395 ASP A CA 1
ATOM 3036 C C . ASP A 1 395 ? 23.417 1.953 26.722 1.00 90.56 395 ASP A C 1
ATOM 3038 O O . ASP A 1 395 ? 22.915 2.083 27.841 1.00 90.56 395 ASP A O 1
ATOM 3042 N N . LEU A 1 396 ? 23.245 2.852 25.750 1.00 92.81 396 LEU A N 1
ATOM 3043 C CA . LEU A 1 396 ? 22.425 4.059 25.871 1.00 92.81 396 LEU A CA 1
ATOM 3044 C C . LEU A 1 396 ? 20.989 3.861 25.366 1.00 92.81 396 LEU A C 1
ATOM 3046 O O . LEU A 1 396 ? 20.120 4.684 25.654 1.00 92.81 396 LEU A O 1
ATOM 3050 N N . ALA A 1 397 ? 20.727 2.780 24.627 1.00 93.38 397 ALA A N 1
ATOM 3051 C CA . ALA A 1 397 ? 19.433 2.532 24.014 1.00 93.38 397 ALA A CA 1
ATOM 3052 C C . ALA A 1 397 ? 18.358 2.194 25.058 1.00 93.38 397 ALA A C 1
ATOM 3054 O O . ALA A 1 397 ? 18.514 1.294 25.886 1.00 93.38 397 ALA A O 1
ATOM 3055 N N . THR A 1 398 ? 17.220 2.880 24.978 1.00 95.50 398 THR A N 1
ATOM 3056 C CA . THR A 1 398 ? 16.082 2.673 25.886 1.00 95.50 398 THR A CA 1
ATOM 3057 C C . THR A 1 398 ? 14.861 2.095 25.186 1.00 95.50 398 THR A C 1
ATOM 3059 O O . THR A 1 398 ? 14.030 1.442 25.826 1.00 95.50 398 THR A O 1
ATOM 3062 N N . THR A 1 399 ? 14.740 2.316 23.877 1.00 94.25 399 THR A N 1
ATOM 3063 C CA . THR A 1 399 ? 13.549 1.962 23.102 1.00 94.25 399 THR A CA 1
ATOM 3064 C C . THR A 1 399 ? 13.950 1.488 21.714 1.00 94.25 399 THR A C 1
ATOM 3066 O O . THR A 1 399 ? 14.760 2.121 21.043 1.00 94.25 399 THR A O 1
ATOM 3069 N N . VAL A 1 400 ? 13.350 0.393 21.255 1.00 93.50 400 VAL A N 1
ATOM 3070 C CA . VAL A 1 400 ? 13.336 0.015 19.840 1.00 93.50 400 VAL A CA 1
ATOM 3071 C C . VAL A 1 400 ? 12.260 0.842 19.150 1.00 93.50 400 VAL A C 1
ATOM 3073 O O . VAL A 1 400 ? 11.069 0.678 19.420 1.00 93.50 400 VAL A O 1
ATOM 3076 N N . ASN A 1 401 ? 12.678 1.739 18.263 1.00 89.88 401 ASN A N 1
ATOM 3077 C CA . ASN A 1 401 ? 11.787 2.656 17.566 1.00 89.88 401 ASN A CA 1
ATOM 3078 C C . ASN A 1 401 ? 10.971 1.920 16.508 1.00 89.88 401 ASN A C 1
ATOM 3080 O O . ASN A 1 401 ? 9.746 2.014 16.516 1.00 89.88 401 ASN A O 1
ATOM 3084 N N . PHE A 1 402 ? 11.619 1.153 15.631 1.00 88.19 402 PHE A N 1
ATOM 3085 C CA . PHE A 1 402 ? 10.933 0.364 14.611 1.00 88.19 402 PHE A CA 1
ATOM 3086 C C . PHE A 1 402 ? 11.784 -0.807 14.107 1.00 88.19 402 PHE A C 1
ATOM 3088 O O . PHE A 1 402 ? 13.009 -0.817 14.219 1.00 88.19 402 PHE A O 1
ATOM 3095 N N . PHE A 1 403 ? 11.107 -1.789 13.512 1.00 92.19 403 PHE A N 1
ATOM 3096 C CA . PHE A 1 403 ? 11.715 -2.914 12.805 1.00 92.19 403 PHE A CA 1
ATOM 3097 C C . PHE A 1 403 ? 11.757 -2.623 11.307 1.00 92.19 403 PHE A C 1
ATOM 3099 O O . PHE A 1 403 ? 10.732 -2.278 10.710 1.00 92.19 403 PHE A O 1
ATOM 3106 N N . GLN A 1 404 ? 12.921 -2.780 10.685 1.00 90.69 404 GLN A N 1
ATOM 3107 C CA . GLN A 1 404 ? 13.112 -2.421 9.286 1.00 90.69 404 GLN A CA 1
ATOM 3108 C C . GLN A 1 404 ? 12.573 -3.512 8.358 1.00 90.69 404 GLN A C 1
ATOM 3110 O O . GLN A 1 404 ? 12.878 -4.701 8.502 1.00 90.69 404 GLN A O 1
ATOM 3115 N N . SER A 1 405 ? 11.783 -3.094 7.367 1.00 91.44 405 SER A N 1
ATOM 3116 C CA . SER A 1 405 ? 11.389 -3.971 6.269 1.00 91.44 405 SER A CA 1
ATOM 3117 C C . SER A 1 405 ? 12.461 -4.003 5.196 1.00 91.44 405 SER A C 1
ATOM 3119 O O . SER A 1 405 ? 12.905 -2.966 4.705 1.00 91.44 405 SER A O 1
ATOM 3121 N N . HIS A 1 406 ? 12.810 -5.218 4.782 1.00 88.94 406 HIS A N 1
ATOM 3122 C CA . HIS A 1 406 ? 13.582 -5.477 3.574 1.00 88.94 406 HIS A CA 1
ATOM 3123 C C . HIS A 1 406 ? 12.782 -6.282 2.550 1.00 88.94 406 HIS A C 1
ATOM 3125 O O . HIS A 1 406 ? 13.349 -6.926 1.667 1.00 88.94 406 HIS A O 1
ATOM 3131 N N . ALA A 1 407 ? 11.451 -6.207 2.620 1.00 88.88 407 ALA A N 1
ATOM 3132 C CA . ALA A 1 407 ? 10.566 -6.785 1.616 1.00 88.88 407 ALA A CA 1
ATOM 3133 C C . ALA A 1 407 ? 10.945 -6.414 0.163 1.00 88.88 407 ALA A C 1
ATOM 3135 O O . ALA A 1 407 ? 10.874 -7.297 -0.692 1.00 88.88 407 ALA A O 1
ATOM 3136 N N . PRO A 1 408 ? 11.444 -5.192 -0.136 1.00 85.38 408 PRO A N 1
ATOM 3137 C CA . PRO A 1 408 ? 11.908 -4.824 -1.478 1.00 85.38 408 PRO A CA 1
ATOM 3138 C C . PRO A 1 408 ? 13.113 -5.620 -2.003 1.00 85.38 408 PRO A C 1
ATOM 3140 O O . PRO A 1 408 ? 13.397 -5.569 -3.198 1.00 85.38 408 PRO A O 1
ATOM 3143 N N . ARG A 1 409 ? 13.852 -6.322 -1.133 1.00 83.88 409 ARG A N 1
ATOM 3144 C CA . ARG A 1 409 ? 15.032 -7.119 -1.510 1.00 83.88 409 ARG A CA 1
ATOM 3145 C C . ARG A 1 409 ? 14.698 -8.571 -1.849 1.00 83.88 409 ARG A C 1
ATOM 3147 O O . ARG A 1 409 ? 15.568 -9.278 -2.347 1.00 83.88 409 ARG A O 1
ATOM 3154 N N . TYR A 1 410 ? 13.468 -9.019 -1.591 1.00 86.31 410 TYR A N 1
ATOM 3155 C CA . TYR A 1 410 ? 13.041 -10.359 -1.985 1.00 86.31 410 TYR A CA 1
ATOM 3156 C C . TYR A 1 410 ? 13.052 -10.530 -3.504 1.00 86.31 410 TYR A C 1
ATOM 3158 O O . TYR A 1 410 ? 12.887 -9.579 -4.276 1.00 86.31 410 TYR A O 1
ATOM 3166 N N . GLU A 1 411 ? 13.227 -11.775 -3.933 1.00 85.38 411 GLU A N 1
ATOM 3167 C CA . GLU A 1 411 ? 13.195 -12.113 -5.345 1.00 85.38 411 GLU A CA 1
ATOM 3168 C C . GLU A 1 411 ? 11.807 -11.860 -5.951 1.00 85.38 411 GLU A C 1
ATOM 3170 O O . GLU A 1 411 ? 10.753 -11.977 -5.318 1.00 85.38 411 GLU A O 1
ATOM 3175 N N . GLU A 1 412 ? 11.799 -11.494 -7.230 1.00 85.62 412 GLU A N 1
ATOM 3176 C CA . GLU A 1 412 ? 10.554 -11.340 -7.968 1.00 85.62 412 GLU A CA 1
ATOM 3177 C C . GLU A 1 412 ? 9.801 -12.679 -7.996 1.00 85.62 412 GLU A C 1
ATOM 3179 O O . GLU A 1 412 ? 10.314 -13.666 -8.511 1.00 85.62 412 GLU A O 1
ATOM 3184 N N . GLY A 1 413 ? 8.567 -12.703 -7.485 1.00 83.19 413 GLY A N 1
ATOM 3185 C CA . GLY A 1 413 ? 7.730 -13.911 -7.477 1.00 83.19 413 GLY A CA 1
ATOM 3186 C C . GLY A 1 413 ? 7.850 -14.778 -6.219 1.00 83.19 413 GLY A C 1
ATOM 3187 O O . GLY A 1 413 ? 7.268 -15.855 -6.188 1.00 83.19 413 GLY A O 1
ATOM 3188 N N . SER A 1 414 ? 8.544 -14.323 -5.164 1.00 88.81 414 SER A N 1
ATOM 3189 C CA . SER A 1 414 ? 8.604 -15.049 -3.880 1.00 88.81 414 SER A CA 1
ATOM 3190 C C . SER A 1 414 ? 7.244 -15.242 -3.191 1.00 88.81 414 SER A C 1
ATOM 3192 O O . SER A 1 414 ? 7.096 -16.146 -2.374 1.00 88.81 414 SER A O 1
ATOM 3194 N N . PHE A 1 415 ? 6.253 -14.406 -3.506 1.00 88.75 415 PHE A N 1
ATOM 3195 C CA . PHE A 1 415 ? 4.890 -14.495 -2.980 1.00 88.75 415 PHE A CA 1
ATOM 3196 C C . PHE A 1 415 ? 3.888 -14.688 -4.114 1.00 88.75 415 PHE A C 1
ATOM 3198 O O . PHE A 1 415 ? 4.194 -14.391 -5.269 1.00 88.75 415 PHE A O 1
ATOM 3205 N N . LEU A 1 416 ? 2.679 -15.145 -3.764 1.00 85.75 416 LEU A N 1
ATOM 3206 C CA . LEU A 1 416 ? 1.564 -15.254 -4.704 1.00 85.75 416 LEU A CA 1
ATOM 3207 C C . LEU A 1 416 ? 1.390 -13.953 -5.489 1.00 85.75 416 LEU A C 1
ATOM 3209 O O . LEU A 1 416 ? 1.495 -12.858 -4.929 1.00 85.75 416 LEU A O 1
ATOM 3213 N N . ASP A 1 417 ? 1.027 -14.064 -6.766 1.00 80.06 417 ASP A N 1
ATOM 3214 C CA . ASP A 1 417 ? 0.834 -12.893 -7.619 1.00 80.06 417 ASP A CA 1
ATOM 3215 C C . ASP A 1 417 ? -0.307 -11.982 -7.145 1.00 80.06 417 ASP A C 1
ATOM 3217 O O . ASP A 1 417 ? -0.384 -10.836 -7.571 1.00 80.06 417 ASP A O 1
ATOM 3221 N N . THR A 1 418 ? -1.129 -12.403 -6.188 1.00 86.38 418 THR A N 1
ATOM 3222 C CA . THR A 1 418 ? -2.129 -11.547 -5.539 1.00 86.38 418 THR A CA 1
ATOM 3223 C C . THR A 1 418 ? -1.614 -10.791 -4.310 1.00 86.38 418 THR A C 1
ATOM 3225 O O . THR A 1 418 ? -2.288 -9.872 -3.862 1.00 86.38 418 THR A O 1
ATOM 3228 N N . ALA A 1 419 ? -0.461 -11.152 -3.737 1.00 91.69 419 ALA A N 1
ATOM 3229 C CA . ALA A 1 419 ? 0.017 -10.572 -2.481 1.00 91.69 419 ALA A CA 1
ATOM 3230 C C . ALA A 1 419 ? 0.383 -9.086 -2.642 1.00 91.69 419 ALA A C 1
ATOM 3232 O O . ALA A 1 419 ? 1.166 -8.734 -3.528 1.00 91.69 419 ALA A O 1
ATOM 3233 N N . ALA A 1 420 ? -0.178 -8.219 -1.801 1.00 94.62 420 ALA A N 1
ATOM 3234 C CA . ALA A 1 420 ? 0.030 -6.772 -1.824 1.00 94.62 420 ALA A CA 1
ATOM 3235 C C . ALA A 1 420 ? -0.418 -6.133 -0.506 1.00 94.62 420 ALA A C 1
ATOM 3237 O O . ALA A 1 420 ? -1.136 -6.751 0.279 1.00 94.62 420 ALA A O 1
ATOM 3238 N N . ILE A 1 421 ? -0.041 -4.872 -0.292 1.00 96.56 421 ILE A N 1
ATOM 3239 C CA . ILE A 1 421 ? -0.654 -4.054 0.762 1.00 96.56 421 ILE A CA 1
ATOM 3240 C C . ILE A 1 421 ? -2.110 -3.745 0.388 1.00 96.56 421 ILE A C 1
ATOM 3242 O O . ILE A 1 421 ? -3.013 -3.934 1.204 1.00 96.56 421 ILE A O 1
ATOM 3246 N N . ILE A 1 422 ? -2.342 -3.300 -0.849 1.00 95.25 422 ILE A N 1
ATOM 3247 C CA . ILE A 1 422 ? -3.678 -3.005 -1.371 1.00 95.25 422 ILE A CA 1
ATOM 3248 C C . ILE A 1 422 ? -3.895 -3.789 -2.664 1.00 95.25 422 ILE A C 1
ATOM 3250 O O . ILE A 1 422 ? -3.090 -3.732 -3.592 1.00 95.25 422 ILE A O 1
ATOM 3254 N N . THR A 1 423 ? -5.011 -4.501 -2.748 1.00 93.31 423 THR A N 1
ATOM 3255 C CA . THR A 1 423 ? -5.434 -5.219 -3.951 1.00 93.31 423 THR A CA 1
ATOM 3256 C C . THR A 1 423 ? -6.667 -4.548 -4.539 1.00 93.31 423 THR A C 1
ATOM 3258 O O . THR A 1 423 ? -7.744 -4.592 -3.951 1.00 93.31 423 THR A O 1
ATOM 3261 N N . LEU A 1 424 ? -6.529 -3.957 -5.722 1.00 89.62 424 LEU A N 1
ATOM 3262 C CA . LEU A 1 424 ? -7.627 -3.412 -6.517 1.00 89.62 424 LEU A CA 1
ATOM 3263 C C . LEU A 1 424 ? -8.159 -4.523 -7.421 1.00 89.62 424 LEU A C 1
ATOM 3265 O O . LEU A 1 424 ? -7.545 -4.867 -8.435 1.00 89.62 424 LEU A O 1
ATOM 3269 N N . ALA A 1 425 ? -9.264 -5.140 -7.013 1.00 83.38 425 ALA A N 1
ATOM 3270 C CA . ALA A 1 425 ? -9.771 -6.319 -7.697 1.00 83.38 425 ALA A CA 1
ATOM 3271 C C . ALA A 1 425 ? -10.672 -5.945 -8.884 1.00 83.38 425 ALA A C 1
ATOM 3273 O O . ALA A 1 425 ? -10.343 -6.209 -10.036 1.00 83.38 425 ALA A O 1
ATOM 3274 N N . VAL A 1 426 ? -11.789 -5.282 -8.592 1.00 77.88 426 VAL A N 1
ATOM 3275 C CA . VAL A 1 426 ? -12.831 -4.917 -9.574 1.00 77.88 426 VAL A CA 1
ATOM 3276 C C . VAL A 1 426 ? -13.137 -3.416 -9.571 1.00 77.88 426 VAL A C 1
ATOM 3278 O O . VAL A 1 426 ? -14.074 -2.977 -10.227 1.00 77.88 426 VAL A O 1
ATOM 3281 N N . SER A 1 427 ? -12.320 -2.619 -8.877 1.00 74.19 427 SER A N 1
ATOM 3282 C CA . SER A 1 427 ? -12.494 -1.168 -8.823 1.00 74.19 427 SER A CA 1
ATOM 3283 C C . SER A 1 427 ? -12.303 -0.496 -10.181 1.00 74.19 427 SER A C 1
ATOM 3285 O O . SER A 1 427 ? -11.387 -0.831 -10.935 1.00 74.19 427 SER A O 1
ATOM 3287 N N . GLU A 1 428 ? -13.169 0.473 -10.473 1.00 76.81 428 GLU A N 1
ATOM 3288 C CA . GLU A 1 428 ? -13.159 1.265 -11.693 1.00 76.81 428 GLU A CA 1
ATOM 3289 C C . GLU A 1 428 ? -12.837 2.726 -11.387 1.00 76.81 428 GLU A C 1
ATOM 3291 O O . GLU A 1 428 ? -13.476 3.354 -10.541 1.00 76.81 428 GLU A O 1
ATOM 3296 N N . ASN A 1 429 ? -11.896 3.294 -12.146 1.00 82.31 429 ASN A N 1
ATOM 3297 C CA . ASN A 1 429 ? -11.499 4.698 -12.028 1.00 82.31 429 ASN A CA 1
ATOM 3298 C C . ASN A 1 429 ? -11.180 5.110 -10.575 1.00 82.31 429 ASN A C 1
ATOM 3300 O O . ASN A 1 429 ? -11.772 6.073 -10.080 1.00 82.31 429 ASN A O 1
ATOM 3304 N N . PRO A 1 430 ? -10.291 4.387 -9.867 1.00 89.56 430 PRO A N 1
ATOM 3305 C CA . PRO A 1 430 ? -9.930 4.765 -8.512 1.00 89.56 430 PRO A CA 1
ATOM 3306 C C . PRO A 1 430 ? -9.281 6.161 -8.491 1.00 89.56 430 PRO A C 1
ATOM 3308 O O . PRO A 1 430 ? -8.599 6.560 -9.441 1.00 89.56 430 PRO A O 1
ATOM 3311 N N . PHE A 1 431 ? -9.486 6.888 -7.393 1.00 93.69 431 PHE A N 1
ATOM 3312 C CA . PHE A 1 431 ? -8.775 8.128 -7.076 1.00 93.69 431 PHE A CA 1
ATOM 3313 C C . PHE A 1 431 ? -7.783 7.842 -5.957 1.00 93.69 431 PHE A C 1
ATOM 3315 O O . PHE A 1 431 ? -8.185 7.533 -4.838 1.00 93.69 431 PHE A O 1
ATOM 3322 N N . ILE A 1 432 ? -6.491 7.877 -6.260 1.00 95.50 432 ILE A N 1
ATOM 3323 C CA . ILE A 1 432 ? -5.449 7.466 -5.319 1.00 95.50 432 ILE A CA 1
ATOM 3324 C C . ILE A 1 432 ? -4.441 8.596 -5.200 1.00 95.50 432 ILE A C 1
ATOM 3326 O O . ILE A 1 432 ? -3.742 8.906 -6.163 1.00 95.50 432 ILE A O 1
ATOM 3330 N N . HIS A 1 433 ? -4.379 9.233 -4.035 1.00 95.06 433 HIS A N 1
ATOM 3331 C CA . HIS A 1 433 ? -3.543 10.414 -3.873 1.00 95.06 433 HIS A CA 1
ATOM 3332 C C . HIS A 1 433 ? -2.979 10.603 -2.467 1.00 95.06 433 HIS A C 1
ATOM 3334 O O . HIS A 1 433 ? -3.454 9.999 -1.511 1.00 95.06 433 HIS A O 1
ATOM 3340 N N . ASN A 1 434 ? -1.922 11.413 -2.351 1.00 93.62 434 ASN A N 1
ATOM 3341 C CA . ASN A 1 434 ? -1.251 11.719 -1.079 1.00 93.62 434 ASN A CA 1
ATOM 3342 C C . ASN A 1 434 ? -0.833 10.455 -0.306 1.00 93.62 434 ASN A C 1
ATOM 3344 O O . ASN A 1 434 ? -1.107 10.308 0.890 1.00 93.62 434 ASN A O 1
ATOM 3348 N N . ILE A 1 435 ? -0.196 9.515 -1.007 1.00 94.06 435 ILE A N 1
ATOM 3349 C CA . ILE A 1 435 ? 0.207 8.226 -0.434 1.00 94.06 435 ILE A CA 1
ATOM 3350 C C . ILE A 1 435 ? 1.713 8.168 -0.238 1.00 94.06 435 ILE A C 1
ATOM 3352 O O . ILE A 1 435 ? 2.486 8.533 -1.126 1.00 94.06 435 ILE A O 1
ATOM 3356 N N . TRP A 1 436 ? 2.124 7.606 0.897 1.00 93.62 436 TRP A N 1
ATOM 3357 C CA . TRP A 1 436 ? 3.489 7.125 1.080 1.00 93.62 436 TRP A CA 1
ATOM 3358 C C . TRP A 1 436 ? 3.537 5.614 1.143 1.00 93.62 436 TRP A C 1
ATOM 3360 O O . TRP A 1 436 ? 2.890 5.017 1.994 1.00 93.62 436 TRP A O 1
ATOM 3370 N N . VAL A 1 437 ? 4.341 4.996 0.293 1.00 93.75 437 VAL A N 1
ATOM 3371 C CA . VAL A 1 437 ? 4.670 3.577 0.379 1.00 93.75 437 VAL A CA 1
ATOM 3372 C C . VAL A 1 437 ? 6.069 3.423 0.954 1.00 93.75 437 VAL A C 1
ATOM 3374 O O . VAL A 1 437 ? 7.017 3.983 0.410 1.00 93.75 437 VAL A O 1
ATOM 3377 N N . LEU A 1 438 ? 6.200 2.615 2.002 1.00 90.25 438 LEU A N 1
ATOM 3378 C CA . LEU A 1 438 ? 7.469 2.323 2.664 1.00 90.25 438 LEU A CA 1
ATOM 3379 C C . LEU A 1 438 ? 7.793 0.828 2.620 1.00 90.25 438 LEU A C 1
ATOM 3381 O O . LEU A 1 438 ? 7.039 -0.001 3.143 1.00 90.25 438 LEU A O 1
ATOM 3385 N N . ALA A 1 439 ? 8.952 0.503 2.049 1.00 90.25 439 ALA A N 1
ATOM 3386 C CA . ALA A 1 439 ? 9.610 -0.798 2.106 1.00 90.25 439 ALA A CA 1
ATOM 3387 C C . ALA A 1 439 ? 8.653 -1.990 1.897 1.00 90.25 439 ALA A C 1
ATOM 3389 O O . ALA A 1 439 ? 8.580 -2.914 2.714 1.00 90.25 439 ALA A O 1
ATOM 3390 N N . ALA A 1 440 ? 7.900 -1.964 0.799 1.00 93.00 440 ALA A N 1
ATOM 3391 C CA . ALA A 1 440 ? 6.869 -2.948 0.480 1.00 93.00 440 ALA A CA 1
ATOM 3392 C C . ALA A 1 440 ? 7.381 -4.034 -0.477 1.00 93.00 440 ALA A C 1
ATOM 3394 O O . ALA A 1 440 ? 8.173 -3.760 -1.372 1.00 93.00 440 ALA A O 1
ATOM 3395 N N . PHE A 1 441 ? 6.888 -5.273 -0.379 1.00 93.12 441 PHE A N 1
ATOM 3396 C CA . PHE A 1 441 ? 7.095 -6.210 -1.494 1.00 93.12 441 PHE A CA 1
ATOM 3397 C C . PHE A 1 441 ? 6.316 -5.717 -2.721 1.00 93.12 441 PHE A C 1
ATOM 3399 O O . PHE A 1 441 ? 6.880 -5.433 -3.777 1.00 93.12 441 PHE A O 1
ATOM 3406 N N . ARG A 1 442 ? 5.007 -5.522 -2.549 1.00 94.31 442 ARG A N 1
ATOM 3407 C CA . ARG A 1 442 ? 4.114 -4.948 -3.554 1.00 94.31 442 ARG A CA 1
ATOM 3408 C C . ARG A 1 442 ? 3.180 -3.946 -2.894 1.00 94.31 442 ARG A C 1
ATOM 3410 O O . ARG A 1 442 ? 2.470 -4.311 -1.958 1.00 94.31 442 ARG A O 1
ATOM 3417 N N . ALA A 1 443 ? 3.154 -2.715 -3.398 1.00 95.56 443 ALA A N 1
ATOM 3418 C CA . ALA A 1 443 ? 2.246 -1.699 -2.873 1.00 95.56 443 ALA A CA 1
ATOM 3419 C C . ALA A 1 443 ? 0.811 -1.967 -3.340 1.00 95.56 443 ALA A C 1
ATOM 3421 O O . ALA A 1 443 ? -0.078 -2.183 -2.517 1.00 95.56 443 ALA A O 1
ATOM 3422 N N . PHE A 1 444 ? 0.622 -2.060 -4.659 1.00 94.69 444 PHE A N 1
ATOM 3423 C CA . PHE A 1 444 ? -0.673 -2.309 -5.277 1.00 94.69 444 PHE A CA 1
ATOM 3424 C C . PHE A 1 444 ? -0.646 -3.550 -6.171 1.00 94.69 444 PHE A C 1
ATOM 3426 O O . PHE A 1 444 ? 0.208 -3.698 -7.051 1.00 94.69 444 PHE A O 1
ATOM 3433 N N . ALA A 1 445 ? -1.617 -4.436 -5.973 1.00 91.62 445 ALA A N 1
ATOM 3434 C CA . ALA A 1 445 ? -1.977 -5.466 -6.937 1.00 91.62 445 ALA A CA 1
ATOM 3435 C C . ALA A 1 445 ? -3.235 -5.043 -7.699 1.00 91.62 445 ALA A C 1
ATOM 3437 O O . ALA A 1 445 ? -4.172 -4.515 -7.109 1.00 91.62 445 ALA A O 1
ATOM 3438 N N . HIS A 1 446 ? -3.266 -5.306 -9.001 1.00 85.50 446 HIS A N 1
ATOM 3439 C CA . HIS A 1 446 ? -4.416 -5.045 -9.857 1.00 85.50 446 HIS A CA 1
ATOM 3440 C C . HIS A 1 446 ? -4.873 -6.344 -10.519 1.00 85.50 446 HIS A C 1
ATOM 3442 O O . HIS A 1 446 ? -4.103 -6.962 -11.260 1.00 85.50 446 HIS A O 1
ATOM 3448 N N . SER A 1 447 ? -6.114 -6.767 -10.284 1.00 74.56 447 SER A N 1
ATOM 3449 C CA . SER A 1 447 ? -6.673 -7.951 -10.953 1.00 74.56 447 SER A CA 1
ATOM 3450 C C . SER A 1 447 ? -7.569 -7.559 -12.135 1.00 74.56 447 SER A C 1
ATOM 3452 O O . SER A 1 447 ? -7.340 -6.514 -12.752 1.00 74.56 447 SER A O 1
ATOM 3454 N N . LEU A 1 448 ? -8.507 -8.423 -12.531 1.00 62.81 448 LEU A N 1
ATOM 3455 C CA . LEU A 1 448 ? -9.436 -8.215 -13.645 1.00 62.81 448 LEU A CA 1
ATOM 3456 C C . LEU A 1 448 ? -10.369 -7.029 -13.341 1.00 62.81 448 LEU A C 1
ATOM 3458 O O . LEU A 1 448 ? -11.496 -7.227 -12.897 1.00 62.81 448 LEU A O 1
ATOM 3462 N N . GLY A 1 449 ? -9.912 -5.796 -13.573 1.00 53.72 449 GLY A N 1
ATOM 3463 C CA . GLY A 1 449 ? -10.775 -4.630 -13.416 1.00 53.72 449 GLY A CA 1
ATOM 3464 C C . GLY A 1 449 ? -11.914 -4.706 -14.428 1.00 53.72 449 GLY A C 1
ATOM 3465 O O . GLY A 1 449 ? -11.695 -4.808 -15.633 1.00 53.72 449 GLY A O 1
ATOM 3466 N N . SER A 1 450 ? -13.139 -4.730 -13.920 1.00 46.22 450 SER A N 1
ATOM 3467 C CA . SER A 1 450 ? -14.324 -5.126 -14.666 1.00 46.22 450 SER A CA 1
ATOM 3468 C C . SER A 1 450 ? -15.072 -3.921 -15.213 1.00 46.22 450 SER A C 1
ATOM 3470 O O . SER A 1 450 ? -16.224 -3.738 -14.857 1.00 46.22 450 SER A O 1
ATOM 3472 N N . GLY A 1 451 ? -14.482 -3.147 -16.126 1.00 43.97 451 GLY A N 1
ATOM 3473 C CA . GLY A 1 451 ? -15.140 -1.972 -16.732 1.00 43.97 451 GLY A CA 1
ATOM 3474 C C . GLY A 1 451 ? -16.435 -2.241 -17.533 1.00 43.97 451 GLY A C 1
ATOM 3475 O O . GLY A 1 451 ? -16.905 -1.353 -18.239 1.00 43.97 451 GLY A O 1
ATOM 3476 N N . ALA A 1 452 ? -16.993 -3.458 -17.491 1.00 41.09 452 ALA A N 1
ATOM 3477 C CA . ALA A 1 452 ? -18.306 -3.810 -18.044 1.00 41.09 452 ALA A CA 1
ATOM 3478 C C . ALA A 1 452 ? -19.017 -4.947 -17.265 1.00 41.09 452 ALA A C 1
ATOM 3480 O O . ALA A 1 452 ? -19.908 -5.603 -17.807 1.00 41.09 452 ALA A O 1
ATOM 3481 N N . GLY A 1 453 ? -18.615 -5.219 -16.016 1.00 43.62 453 GLY A N 1
ATOM 3482 C CA . GLY A 1 453 ? -19.000 -6.427 -15.274 1.00 43.62 453 GLY A CA 1
ATOM 3483 C C . GLY A 1 453 ? -18.047 -7.620 -15.495 1.00 43.62 453 GLY A C 1
ATOM 3484 O O . GLY A 1 453 ? -17.029 -7.485 -16.186 1.00 43.62 453 GLY A O 1
ATOM 3485 N N . PRO A 1 454 ? -18.330 -8.791 -14.884 1.00 38.50 454 PRO A N 1
ATOM 3486 C CA . PRO A 1 454 ? -17.468 -9.972 -14.959 1.00 38.50 454 PRO A CA 1
ATOM 3487 C C . PRO A 1 454 ? -17.171 -10.353 -16.419 1.00 38.50 454 PRO A C 1
ATOM 3489 O O . PRO A 1 454 ? -18.089 -10.679 -17.167 1.00 38.50 454 PRO A O 1
ATOM 3492 N N . GLY A 1 455 ? -15.898 -10.315 -16.834 1.00 45.28 455 GLY A N 1
ATOM 3493 C CA . GLY A 1 455 ? -15.472 -10.737 -18.179 1.00 45.28 455 GLY A CA 1
ATOM 3494 C C . GLY A 1 455 ? -14.959 -9.643 -19.128 1.00 45.28 455 GLY A C 1
ATOM 3495 O O . GLY A 1 455 ? -14.573 -9.975 -20.247 1.00 45.28 455 GLY A O 1
ATOM 3496 N N . ALA A 1 456 ? -14.881 -8.372 -18.715 1.00 51.94 456 ALA A N 1
ATOM 3497 C CA . ALA A 1 456 ? -14.050 -7.369 -19.396 1.00 51.94 456 ALA A CA 1
ATOM 3498 C C . ALA A 1 456 ? -12.663 -7.346 -18.741 1.00 51.94 456 ALA A C 1
ATOM 3500 O O . ALA A 1 456 ? -12.525 -7.046 -17.564 1.00 51.94 456 ALA A O 1
ATOM 3501 N N . LEU A 1 457 ? -11.634 -7.758 -19.473 1.00 56.62 457 LEU A N 1
ATOM 3502 C CA . LEU A 1 457 ? -10.428 -8.332 -18.866 1.00 56.62 457 LEU A CA 1
ATOM 3503 C C . LEU A 1 457 ? -9.310 -7.293 -18.624 1.00 56.62 457 LEU A C 1
ATOM 3505 O O . LEU A 1 457 ? -8.170 -7.653 -18.371 1.00 56.62 457 LEU A O 1
ATOM 3509 N N . MET A 1 458 ? -9.600 -5.990 -18.700 1.00 64.62 458 MET A N 1
ATOM 3510 C CA . MET A 1 458 ? -8.596 -4.927 -18.549 1.00 64.62 458 MET A CA 1
ATOM 3511 C C . MET A 1 458 ? -9.052 -3.872 -17.549 1.00 64.62 458 MET A C 1
ATOM 3513 O O . MET A 1 458 ? -10.071 -3.217 -17.758 1.00 64.62 458 MET A O 1
ATOM 3517 N N . GLY A 1 459 ? -8.264 -3.682 -16.492 1.00 66.19 459 GLY A N 1
ATOM 3518 C CA . GLY A 1 459 ? -8.613 -2.781 -15.409 1.00 66.19 459 GLY A CA 1
ATOM 3519 C C . GLY A 1 459 ? -8.331 -1.319 -15.708 1.00 66.19 459 GLY A C 1
ATOM 3520 O O . GLY A 1 459 ? -7.247 -0.977 -16.176 1.00 66.19 459 GLY A O 1
ATOM 3521 N N . ASN A 1 460 ? -9.318 -0.465 -15.439 1.00 80.25 460 ASN A N 1
ATOM 3522 C CA . ASN A 1 460 ? -9.188 0.976 -15.587 1.00 80.25 460 ASN A CA 1
ATOM 3523 C C . ASN A 1 460 ? -8.564 1.579 -14.325 1.00 80.25 460 ASN A C 1
ATOM 3525 O O . ASN A 1 460 ? -9.163 1.538 -13.251 1.00 80.25 460 ASN A O 1
ATOM 3529 N N . MET A 1 461 ? -7.372 2.145 -14.478 1.00 85.81 461 MET A N 1
ATOM 3530 C CA . MET A 1 461 ? -6.551 2.595 -13.365 1.00 85.81 461 MET A CA 1
ATOM 3531 C C . MET A 1 461 ? -6.949 3.956 -12.798 1.00 85.81 461 MET A C 1
ATOM 3533 O O . MET A 1 461 ? -6.503 4.257 -11.702 1.00 85.81 461 MET A O 1
ATOM 3537 N N . GLY A 1 462 ? -7.754 4.777 -13.476 1.00 89.94 462 GLY A N 1
ATOM 3538 C CA . GLY A 1 462 ? -8.169 6.074 -12.927 1.00 89.94 462 GLY A CA 1
ATOM 3539 C C . GLY A 1 462 ? -7.012 7.057 -12.696 1.00 89.94 462 GLY A C 1
ATOM 3540 O O . GLY A 1 462 ? -6.072 7.123 -13.493 1.00 89.94 462 GLY A O 1
ATOM 3541 N N . MET A 1 463 ? -7.094 7.850 -11.623 1.00 94.50 463 MET A N 1
ATOM 3542 C CA . MET A 1 463 ? -6.163 8.950 -11.340 1.00 94.50 463 MET A CA 1
ATOM 3543 C C . MET A 1 463 ? -5.277 8.662 -10.126 1.00 94.50 463 MET A C 1
ATOM 3545 O O . MET A 1 463 ? -5.772 8.305 -9.058 1.00 94.50 463 MET A O 1
ATOM 3549 N N . TRP A 1 464 ? -3.975 8.889 -10.295 1.00 96.75 464 TRP A N 1
ATOM 3550 C CA . TRP A 1 464 ? -2.935 8.697 -9.290 1.00 96.75 464 TRP A CA 1
ATOM 3551 C C . TRP A 1 464 ? -2.100 9.969 -9.172 1.00 96.75 464 TRP A C 1
ATOM 3553 O O . TRP A 1 464 ? -1.495 10.391 -10.167 1.00 96.75 464 TRP A O 1
ATOM 3563 N N . SER A 1 465 ? -2.040 10.577 -7.986 1.00 96.19 465 SER A N 1
ATOM 3564 C CA . SER A 1 465 ? -1.232 11.784 -7.796 1.00 96.19 465 SER A CA 1
ATOM 3565 C C . SER A 1 465 ? -0.554 11.913 -6.442 1.00 96.19 465 SER A C 1
ATOM 3567 O O . SER A 1 465 ? -1.055 11.431 -5.436 1.00 96.19 465 SER A O 1
ATOM 3569 N N . ASP A 1 466 ? 0.590 12.594 -6.418 1.00 94.94 466 ASP A N 1
ATOM 3570 C CA . ASP A 1 466 ? 1.264 12.993 -5.175 1.00 94.94 466 ASP A CA 1
ATOM 3571 C C . ASP A 1 466 ? 1.612 11.770 -4.310 1.00 94.94 466 ASP A C 1
ATOM 3573 O O . ASP A 1 466 ? 1.219 11.637 -3.150 1.00 94.94 466 ASP A O 1
ATOM 3577 N N . ILE A 1 467 ? 2.319 10.823 -4.932 1.00 95.62 467 ILE A N 1
ATOM 3578 C CA . ILE A 1 467 ? 2.681 9.543 -4.320 1.00 95.62 467 ILE A CA 1
ATOM 3579 C C . ILE A 1 467 ? 4.191 9.442 -4.217 1.00 95.62 467 ILE A C 1
ATOM 3581 O O . ILE A 1 467 ? 4.905 9.562 -5.215 1.00 95.62 467 ILE A O 1
ATOM 3585 N N . LEU A 1 468 ? 4.660 9.132 -3.015 1.00 93.75 468 LEU A N 1
ATOM 3586 C CA . LEU A 1 468 ? 6.034 8.730 -2.770 1.00 93.75 468 LEU A CA 1
ATOM 3587 C C . LEU A 1 468 ? 6.081 7.223 -2.534 1.00 93.75 468 LEU A C 1
ATOM 3589 O O . LEU A 1 468 ? 5.346 6.687 -1.709 1.00 93.75 468 LEU A O 1
ATOM 3593 N N . VAL A 1 469 ? 6.978 6.539 -3.226 1.00 92.94 469 VAL A N 1
ATOM 3594 C CA . VAL A 1 469 ? 7.331 5.145 -2.975 1.00 92.94 469 VAL A CA 1
ATOM 3595 C C . VAL A 1 469 ? 8.793 5.115 -2.587 1.00 92.94 469 VAL A C 1
ATOM 3597 O O . VAL A 1 469 ? 9.641 5.547 -3.361 1.00 92.94 469 VAL A O 1
ATOM 3600 N N . ASP A 1 470 ? 9.088 4.608 -1.400 1.00 89.12 470 ASP A N 1
ATOM 3601 C CA . ASP A 1 470 ? 10.444 4.429 -0.906 1.00 89.12 470 ASP A CA 1
ATOM 3602 C C . ASP A 1 470 ? 10.679 2.954 -0.578 1.00 89.12 470 ASP A C 1
ATOM 3604 O O . ASP A 1 470 ? 10.234 2.430 0.445 1.00 89.12 470 ASP A O 1
ATOM 3608 N N . GLY A 1 471 ? 11.334 2.263 -1.509 1.00 86.81 471 GLY A N 1
ATOM 3609 C CA . GLY A 1 471 ? 11.601 0.835 -1.423 1.00 86.81 471 GLY A CA 1
ATOM 3610 C C . GLY A 1 471 ? 10.381 -0.010 -1.783 1.00 86.81 471 GLY A C 1
ATOM 3611 O O . GLY A 1 471 ? 9.497 -0.240 -0.957 1.00 86.81 471 GLY A O 1
ATOM 3612 N N . ALA A 1 472 ? 10.361 -0.561 -2.999 1.00 90.88 472 ALA A N 1
ATOM 3613 C CA . ALA A 1 472 ? 9.390 -1.588 -3.373 1.00 90.88 472 ALA A CA 1
ATOM 3614 C C . ALA A 1 472 ? 9.914 -2.560 -4.440 1.00 90.88 472 ALA A C 1
ATOM 3616 O O . ALA A 1 472 ? 10.660 -2.148 -5.330 1.00 90.88 472 ALA A O 1
ATOM 3617 N N . VAL A 1 473 ? 9.484 -3.833 -4.428 1.00 90.69 473 VAL A N 1
ATOM 3618 C CA . VAL A 1 473 ? 9.702 -4.698 -5.611 1.00 90.69 473 VAL A CA 1
ATOM 3619 C C . VAL A 1 473 ? 8.797 -4.221 -6.744 1.00 90.69 473 VAL A C 1
ATOM 3621 O O . VAL A 1 473 ? 9.267 -3.980 -7.856 1.00 90.69 473 VAL A O 1
ATOM 3624 N N . TYR A 1 474 ? 7.510 -4.035 -6.448 1.00 92.56 474 TYR A N 1
ATOM 3625 C CA . TYR A 1 474 ? 6.524 -3.510 -7.388 1.00 92.56 474 TYR A CA 1
ATOM 3626 C C . TYR A 1 474 ? 5.748 -2.357 -6.751 1.00 92.56 474 TYR A C 1
ATOM 3628 O O . TYR A 1 474 ? 5.122 -2.546 -5.703 1.00 92.56 474 TYR A O 1
ATOM 3636 N N . PHE A 1 475 ? 5.715 -1.191 -7.398 1.00 94.44 475 PHE A N 1
ATOM 3637 C CA . PHE A 1 475 ? 4.714 -0.184 -7.045 1.00 94.44 475 PHE A CA 1
ATOM 3638 C C . PHE A 1 475 ? 3.320 -0.688 -7.453 1.00 94.44 475 PHE A C 1
ATOM 3640 O O . PHE A 1 475 ? 2.455 -0.849 -6.594 1.00 94.44 475 PHE A O 1
ATOM 3647 N N . ILE A 1 476 ? 3.130 -1.069 -8.718 1.00 93.69 476 ILE A N 1
ATOM 3648 C CA . ILE A 1 476 ? 1.891 -1.682 -9.216 1.00 93.69 476 ILE A CA 1
ATOM 3649 C C . ILE A 1 476 ? 2.216 -2.974 -9.967 1.00 93.69 476 ILE A C 1
ATOM 3651 O O . ILE A 1 476 ? 3.135 -3.009 -10.786 1.00 93.69 476 ILE A O 1
ATOM 3655 N N . SER A 1 477 ? 1.447 -4.040 -9.736 1.00 91.69 477 SER A N 1
ATOM 3656 C CA . SER A 1 477 ? 1.547 -5.277 -10.521 1.00 91.69 477 SER A CA 1
ATOM 3657 C C . SER A 1 477 ? 0.188 -5.880 -10.848 1.00 91.69 477 SER A C 1
ATOM 3659 O O . SER A 1 477 ? -0.711 -5.842 -10.012 1.00 91.69 477 SER A O 1
ATOM 3661 N N . ASN A 1 478 ? 0.050 -6.524 -12.010 1.00 89.25 478 ASN A N 1
ATOM 3662 C CA . ASN A 1 478 ? -1.082 -7.426 -12.229 1.00 89.25 478 ASN A CA 1
ATOM 3663 C C . ASN A 1 478 ? -1.003 -8.665 -11.327 1.00 89.25 478 ASN A C 1
ATOM 3665 O O . ASN A 1 478 ? 0.091 -9.063 -10.916 1.00 89.25 478 ASN A O 1
ATOM 3669 N N . THR A 1 479 ? -2.167 -9.265 -11.062 1.00 87.56 479 THR A N 1
ATOM 3670 C CA . THR A 1 479 ? -2.296 -10.518 -10.294 1.00 87.56 479 THR A CA 1
ATOM 3671 C C . THR A 1 479 ? -2.121 -11.796 -11.105 1.00 87.56 479 THR A C 1
ATOM 3673 O O . THR A 1 479 ? -1.978 -12.862 -10.525 1.00 87.56 479 THR A O 1
ATOM 3676 N N . ASP A 1 480 ? -2.167 -11.709 -12.431 1.00 85.94 480 ASP A N 1
ATOM 3677 C CA . ASP A 1 480 ? -1.862 -12.820 -13.328 1.00 85.94 480 ASP A CA 1
ATOM 3678 C C . ASP A 1 480 ? -1.053 -12.291 -14.511 1.00 85.94 480 ASP A C 1
ATOM 3680 O O . ASP A 1 480 ? -1.541 -11.504 -15.332 1.00 85.94 480 ASP A O 1
ATOM 3684 N N . LEU A 1 481 ? 0.204 -12.720 -14.570 1.00 85.31 481 LEU A N 1
ATOM 3685 C CA . LEU A 1 481 ? 1.182 -12.321 -15.577 1.00 85.31 481 LEU A CA 1
ATOM 3686 C C . LEU A 1 481 ? 1.447 -13.420 -16.613 1.00 85.31 481 LEU A C 1
ATOM 3688 O O . LEU A 1 481 ? 2.343 -13.264 -17.448 1.00 85.31 481 LEU A O 1
ATOM 3692 N N . THR A 1 482 ? 0.700 -14.526 -16.571 1.00 85.06 482 THR A N 1
ATOM 3693 C CA . THR A 1 482 ? 0.859 -15.627 -17.524 1.00 85.06 482 THR A CA 1
ATOM 3694 C C . THR A 1 482 ? 0.562 -15.170 -18.954 1.00 85.06 482 THR A C 1
ATOM 3696 O O . THR A 1 482 ? -0.136 -14.187 -19.205 1.00 85.06 482 THR A O 1
ATOM 3699 N N . ILE A 1 483 ? 1.105 -15.880 -19.943 1.00 81.19 483 ILE A N 1
ATOM 3700 C CA . ILE A 1 483 ? 0.914 -15.515 -21.355 1.00 81.19 483 ILE A CA 1
ATOM 3701 C C . ILE A 1 483 ? -0.552 -15.620 -21.806 1.00 81.19 483 ILE A C 1
ATOM 3703 O O . ILE A 1 483 ? -0.960 -14.841 -22.672 1.00 81.19 483 ILE A O 1
ATOM 3707 N N . GLU A 1 484 ? -1.316 -16.530 -21.190 1.00 81.44 484 GLU A N 1
ATOM 3708 C CA . GLU A 1 484 ? -2.749 -16.765 -21.418 1.00 81.44 484 GLU A CA 1
ATOM 3709 C C . GLU A 1 484 ? -3.630 -15.745 -20.691 1.00 81.44 484 GLU A C 1
ATOM 3711 O O . GLU A 1 484 ? -4.781 -15.537 -21.082 1.00 81.44 484 GLU A O 1
ATOM 3716 N N . SER A 1 485 ? -3.076 -15.075 -19.673 1.00 81.00 485 SER A N 1
ATOM 3717 C CA . SER A 1 485 ? -3.765 -14.038 -18.921 1.00 81.00 485 SER A CA 1
ATOM 3718 C C . SER A 1 485 ? -4.281 -12.964 -19.857 1.00 81.00 485 SER A C 1
ATOM 3720 O O . SER A 1 485 ? -3.545 -12.301 -20.599 1.00 81.00 485 SER A O 1
ATOM 3722 N N . GLN A 1 486 ? -5.584 -12.756 -19.762 1.00 77.25 486 GLN A N 1
ATOM 3723 C CA . GLN A 1 486 ? -6.226 -11.607 -20.350 1.00 77.25 486 GLN A CA 1
ATOM 3724 C C . GLN A 1 486 ? -6.178 -10.408 -19.398 1.00 77.25 486 GLN A C 1
ATOM 3726 O O . GLN A 1 486 ? -6.778 -9.400 -19.727 1.00 77.25 486 GLN A O 1
ATOM 3731 N N . GLN A 1 487 ? -5.464 -10.433 -18.270 1.00 82.50 487 GLN A N 1
ATOM 3732 C CA . GLN A 1 487 ? -5.321 -9.233 -17.444 1.00 82.50 487 GLN A CA 1
ATOM 3733 C C . GLN A 1 487 ? -4.538 -8.135 -18.179 1.00 82.50 487 GLN A C 1
ATOM 3735 O O . GLN A 1 487 ? -3.758 -8.365 -19.113 1.00 82.50 487 GLN A O 1
ATOM 3740 N N . GLY A 1 488 ? -4.774 -6.903 -17.757 1.00 83.06 488 GLY A N 1
ATOM 3741 C CA . GLY A 1 488 ? -4.058 -5.732 -18.221 1.00 83.06 488 GLY A CA 1
ATOM 3742 C C . GLY A 1 488 ? -4.482 -4.513 -17.429 1.00 83.06 488 GLY A C 1
ATOM 3743 O O . GLY A 1 488 ? -5.492 -4.534 -16.725 1.00 83.06 488 GLY A O 1
ATOM 3744 N N . ILE A 1 489 ? -3.701 -3.457 -17.563 1.00 87.19 489 ILE A N 1
ATOM 3745 C CA . ILE A 1 489 ? -4.009 -2.145 -17.016 1.00 87.19 489 ILE A CA 1
ATOM 3746 C C . ILE A 1 489 ? -4.269 -1.168 -18.159 1.00 87.19 489 ILE A C 1
ATOM 3748 O O . ILE A 1 489 ? -3.635 -1.255 -19.216 1.00 87.19 489 ILE A O 1
ATOM 3752 N N . ASN A 1 490 ? -5.221 -0.269 -17.956 1.00 87.50 490 ASN A N 1
ATOM 3753 C CA . ASN A 1 490 ? -5.681 0.671 -18.963 1.00 87.50 490 ASN A CA 1
ATOM 3754 C C . ASN A 1 490 ? -6.039 2.029 -18.341 1.00 87.50 490 ASN A C 1
ATOM 3756 O O . ASN A 1 490 ? -6.451 2.075 -17.184 1.00 87.50 490 ASN A O 1
ATOM 3760 N N . ASN A 1 491 ? -5.963 3.107 -19.124 1.00 89.81 491 ASN A N 1
ATOM 3761 C CA . ASN A 1 491 ? -6.509 4.432 -18.787 1.00 89.81 491 ASN A CA 1
ATOM 3762 C C . ASN A 1 491 ? -6.017 5.008 -17.440 1.00 89.81 491 ASN A C 1
ATOM 3764 O O . ASN A 1 491 ? -6.790 5.593 -16.685 1.00 89.81 491 ASN A O 1
ATOM 3768 N N . GLY A 1 492 ? -4.736 4.823 -17.120 1.00 91.06 492 GLY A N 1
ATOM 3769 C CA . GLY A 1 492 ? -4.133 5.355 -15.897 1.00 91.06 492 GLY A CA 1
ATOM 3770 C C . GLY A 1 4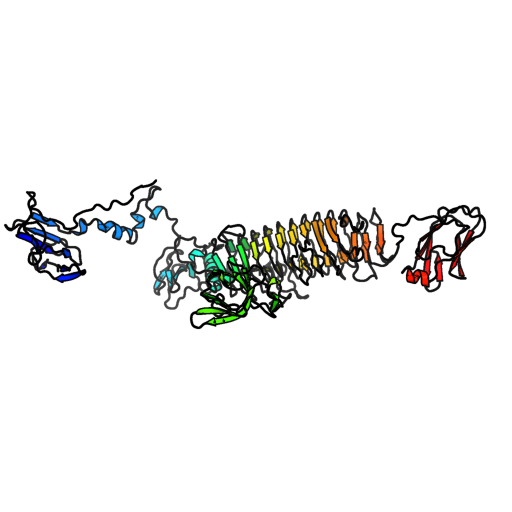92 ? -3.491 6.715 -16.100 1.00 91.06 492 GLY A C 1
ATOM 3771 O O . GLY A 1 492 ? -2.657 6.877 -16.989 1.00 91.06 492 GLY A O 1
ATOM 3772 N N . MET A 1 493 ? -3.830 7.675 -15.246 1.00 95.44 493 MET A N 1
ATOM 3773 C CA . MET A 1 493 ? -3.188 8.986 -15.190 1.00 95.44 493 MET A CA 1
ATOM 3774 C C . MET A 1 493 ? -2.314 9.086 -13.943 1.00 95.44 493 MET A C 1
ATOM 3776 O O . MET A 1 493 ? -2.832 9.058 -12.833 1.00 95.44 493 MET A O 1
ATOM 3780 N N . PHE A 1 494 ? -1.007 9.239 -14.131 1.00 97.50 494 PHE A N 1
ATOM 3781 C CA . PHE A 1 494 ? -0.008 9.338 -13.071 1.00 97.50 494 PHE A CA 1
ATOM 3782 C C . PHE A 1 494 ? 0.630 10.724 -13.093 1.00 97.50 494 PHE A C 1
ATOM 3784 O O . PHE A 1 494 ? 1.235 11.110 -14.097 1.00 97.50 494 PHE A O 1
ATOM 3791 N N . SER A 1 495 ? 0.504 11.467 -11.995 1.00 96.75 495 SER A N 1
ATOM 3792 C CA . SER A 1 495 ? 1.064 12.812 -11.848 1.00 96.75 495 SER A CA 1
ATOM 3793 C C . SER A 1 495 ? 1.839 12.943 -10.543 1.00 96.75 495 SER A C 1
ATOM 3795 O O . SER A 1 495 ? 1.341 12.528 -9.509 1.00 96.75 495 SER A O 1
ATOM 3797 N N . ASN A 1 496 ? 3.023 13.557 -10.549 1.00 95.44 496 ASN A N 1
ATOM 3798 C CA . ASN A 1 496 ? 3.806 13.788 -9.321 1.00 95.44 496 ASN A CA 1
ATOM 3799 C C . ASN A 1 496 ? 4.063 12.489 -8.530 1.00 95.44 496 ASN A C 1
ATOM 3801 O O . ASN A 1 496 ? 3.725 12.377 -7.351 1.00 95.44 496 ASN A O 1
ATOM 3805 N N . ILE A 1 497 ? 4.621 11.482 -9.200 1.00 95.88 497 ILE A N 1
ATOM 3806 C CA . ILE A 1 497 ? 4.941 10.194 -8.575 1.00 95.88 497 ILE A CA 1
ATOM 3807 C C . ILE A 1 497 ? 6.448 10.098 -8.418 1.00 95.88 497 ILE A C 1
ATOM 3809 O O . ILE A 1 497 ? 7.164 10.248 -9.404 1.00 95.88 497 ILE A O 1
ATOM 3813 N N . GLN A 1 498 ? 6.935 9.793 -7.223 1.00 93.12 498 GLN A N 1
ATOM 3814 C CA . GLN A 1 498 ? 8.345 9.515 -6.986 1.00 93.12 498 GLN A CA 1
ATOM 3815 C C . GLN A 1 498 ? 8.524 8.054 -6.584 1.00 93.12 498 GLN A C 1
ATOM 3817 O O . GLN A 1 498 ? 7.989 7.601 -5.579 1.00 93.12 498 GLN A O 1
ATOM 3822 N N . LEU A 1 499 ? 9.301 7.321 -7.373 1.00 91.31 499 LEU A N 1
ATOM 3823 C CA . LEU A 1 499 ? 9.672 5.933 -7.142 1.00 91.31 499 LEU A CA 1
ATOM 3824 C C . LEU A 1 499 ? 11.146 5.881 -6.740 1.00 91.31 499 LEU A C 1
ATOM 3826 O O . LEU A 1 499 ? 12.024 5.863 -7.598 1.00 91.31 499 LEU A O 1
ATOM 3830 N N . SER A 1 500 ? 11.420 5.866 -5.444 1.00 86.31 500 SER A N 1
ATOM 3831 C CA . SER A 1 500 ? 12.757 5.717 -4.867 1.00 86.31 500 SER A CA 1
ATOM 3832 C C . SER A 1 500 ? 13.006 4.252 -4.514 1.00 86.31 500 SER A C 1
ATOM 3834 O O . SER A 1 500 ? 12.134 3.579 -3.960 1.00 86.31 500 SER A O 1
ATOM 3836 N N . SER A 1 501 ? 14.181 3.723 -4.860 1.00 81.25 501 SER A N 1
ATOM 3837 C CA . SER A 1 501 ? 14.595 2.342 -4.536 1.00 81.25 501 SER A CA 1
ATOM 3838 C C . SER A 1 501 ? 13.566 1.282 -4.960 1.00 81.25 501 SER A C 1
ATOM 3840 O O . SER A 1 501 ? 13.381 0.256 -4.304 1.00 81.25 501 SER A O 1
ATOM 3842 N N . THR A 1 502 ? 12.845 1.557 -6.047 1.00 85.69 502 THR A N 1
ATOM 3843 C CA . THR A 1 502 ? 11.787 0.693 -6.567 1.00 85.69 502 THR A CA 1
ATOM 3844 C C . THR A 1 502 ? 12.333 -0.139 -7.724 1.00 85.69 502 THR A C 1
ATOM 3846 O O . THR A 1 502 ? 12.987 0.384 -8.621 1.00 85.69 502 THR A O 1
ATOM 3849 N N . ARG A 1 503 ? 12.090 -1.452 -7.728 1.00 86.38 503 ARG A N 1
ATOM 3850 C CA . ARG A 1 503 ? 12.587 -2.345 -8.790 1.00 86.38 503 ARG A CA 1
ATOM 3851 C C . ARG A 1 503 ? 11.720 -2.271 -10.045 1.00 86.38 503 ARG A C 1
ATOM 3853 O O . ARG A 1 503 ? 12.232 -2.219 -11.168 1.00 86.38 503 ARG A O 1
ATOM 3860 N N . ARG A 1 504 ? 10.399 -2.295 -9.875 1.00 89.56 504 ARG A N 1
ATOM 3861 C CA . ARG A 1 504 ? 9.409 -2.158 -10.949 1.00 89.56 504 ARG A CA 1
ATOM 3862 C C . ARG A 1 504 ? 8.406 -1.076 -10.570 1.00 89.56 504 ARG A C 1
ATOM 3864 O O . ARG A 1 504 ? 7.727 -1.206 -9.554 1.00 89.56 504 ARG A O 1
ATOM 3871 N N . GLY A 1 505 ? 8.260 -0.050 -11.404 1.00 92.69 505 GLY A N 1
ATOM 3872 C CA . GLY A 1 505 ? 7.147 0.888 -11.252 1.00 92.69 505 GLY A CA 1
ATOM 3873 C C . GLY A 1 505 ? 5.829 0.161 -11.508 1.00 92.69 505 GLY A C 1
ATOM 3874 O O . GLY A 1 505 ? 5.014 -0.041 -10.615 1.00 92.69 505 GLY A O 1
ATOM 3875 N N . ILE A 1 506 ? 5.664 -0.330 -12.729 1.00 93.44 506 ILE A N 1
ATOM 3876 C CA . ILE A 1 506 ? 4.486 -1.058 -13.175 1.00 93.44 506 ILE A CA 1
ATOM 3877 C C . ILE A 1 506 ? 4.932 -2.389 -13.779 1.00 93.44 506 ILE A C 1
ATOM 3879 O O . ILE A 1 506 ? 5.718 -2.409 -14.727 1.00 93.44 506 ILE A O 1
ATOM 3883 N N . ARG A 1 507 ? 4.405 -3.504 -13.265 1.00 92.56 507 ARG A N 1
ATOM 3884 C CA . ARG A 1 507 ? 4.575 -4.844 -13.841 1.00 92.56 507 ARG A CA 1
ATOM 3885 C C . ARG A 1 507 ? 3.233 -5.399 -14.309 1.00 92.56 507 ARG A C 1
ATOM 3887 O O . ARG A 1 507 ? 2.405 -5.803 -13.503 1.00 92.56 507 ARG A O 1
ATOM 3894 N N . ALA A 1 508 ? 3.008 -5.447 -15.612 1.00 90.38 508 ALA A N 1
ATOM 3895 C CA . ALA A 1 508 ? 1.706 -5.810 -16.164 1.00 90.38 508 ALA A CA 1
ATOM 3896 C C . ALA A 1 508 ? 1.805 -6.883 -17.246 1.00 90.38 508 ALA A C 1
ATOM 3898 O O . ALA A 1 508 ? 2.843 -7.070 -17.876 1.00 90.38 508 ALA A O 1
ATOM 3899 N N . ARG A 1 509 ? 0.699 -7.573 -17.526 1.00 88.50 509 ARG A N 1
ATOM 3900 C CA . ARG A 1 509 ? 0.616 -8.424 -18.722 1.00 88.50 509 ARG A CA 1
ATOM 3901 C C . ARG A 1 509 ? 0.474 -7.571 -19.987 1.00 88.50 509 ARG A C 1
ATOM 3903 O O . ARG A 1 509 ? 1.115 -7.860 -21.004 1.00 88.50 509 ARG A O 1
ATOM 3910 N N . ARG A 1 510 ? -0.341 -6.516 -19.903 1.00 88.81 510 ARG A N 1
ATOM 3911 C CA . ARG A 1 510 ? -0.607 -5.501 -20.936 1.00 88.81 510 ARG A CA 1
ATOM 3912 C C . ARG A 1 510 ? -0.760 -4.139 -20.269 1.00 88.81 510 ARG A C 1
ATOM 3914 O O . ARG A 1 510 ? -1.453 -4.058 -19.257 1.00 88.81 510 ARG A O 1
ATOM 3921 N N . ALA A 1 511 ? -0.140 -3.103 -20.822 1.00 91.88 511 ALA A N 1
ATOM 3922 C CA . ALA A 1 511 ? -0.204 -1.739 -20.300 1.00 91.88 511 ALA A CA 1
ATOM 3923 C C . ALA A 1 511 ? -0.634 -0.768 -21.401 1.00 91.88 511 ALA A C 1
ATOM 3925 O O . ALA A 1 511 ? 0.163 -0.454 -22.289 1.00 91.88 511 ALA A O 1
ATOM 3926 N N . TYR A 1 512 ? -1.893 -0.329 -21.359 1.00 91.88 512 TYR A N 1
ATOM 3927 C CA . TYR A 1 512 ? -2.503 0.482 -22.412 1.00 91.88 512 TYR A CA 1
ATOM 3928 C C . TYR A 1 512 ? -2.921 1.870 -21.912 1.00 91.88 512 TYR A C 1
ATOM 3930 O O . TYR A 1 512 ? -3.351 2.017 -20.773 1.00 91.88 512 TYR A O 1
ATOM 3938 N N . ASN A 1 513 ? -2.812 2.886 -22.770 1.00 93.62 513 ASN A N 1
ATOM 3939 C CA . ASN A 1 513 ? -3.337 4.241 -22.546 1.00 93.62 513 ASN A CA 1
ATOM 3940 C C . ASN A 1 513 ? -2.971 4.827 -21.170 1.00 93.62 513 ASN A C 1
ATOM 3942 O O . ASN A 1 513 ? -3.832 5.303 -20.431 1.00 93.62 513 ASN A O 1
ATOM 3946 N N . LEU A 1 514 ? -1.692 4.738 -20.800 1.00 95.94 514 LEU A N 1
ATOM 3947 C CA . LEU A 1 514 ? -1.184 5.305 -19.552 1.00 95.94 514 LEU A CA 1
ATOM 3948 C C . LEU A 1 514 ? -0.546 6.666 -19.822 1.00 95.94 514 LEU A C 1
ATOM 3950 O O . LEU A 1 514 ? 0.188 6.812 -20.796 1.00 95.94 514 LEU A O 1
ATOM 3954 N N . ALA A 1 515 ? -0.776 7.635 -18.946 1.00 97.38 515 ALA A N 1
ATOM 3955 C CA . ALA A 1 515 ? -0.170 8.957 -19.014 1.00 97.38 515 ALA A CA 1
ATOM 3956 C C . ALA A 1 515 ? 0.696 9.196 -17.777 1.00 97.38 515 ALA A C 1
ATOM 3958 O O . ALA A 1 515 ? 0.187 9.203 -16.659 1.00 97.38 515 ALA A O 1
ATOM 3959 N N . LEU A 1 516 ? 1.998 9.392 -17.974 1.00 97.81 516 LEU A N 1
ATOM 3960 C CA . LEU A 1 516 ? 2.963 9.704 -16.925 1.00 97.81 516 LEU A CA 1
ATOM 3961 C C . LEU A 1 516 ? 3.397 11.165 -17.070 1.00 97.81 516 LEU A C 1
ATOM 3963 O O . LEU A 1 516 ? 3.996 11.541 -18.079 1.00 97.81 516 LEU A O 1
ATOM 3967 N N . ASN A 1 517 ? 3.114 11.975 -16.054 1.00 96.88 517 ASN A N 1
ATOM 3968 C CA . ASN A 1 517 ? 3.467 13.390 -15.992 1.00 96.88 517 ASN A CA 1
ATOM 3969 C C . ASN A 1 517 ? 4.240 13.664 -14.702 1.00 96.88 517 ASN A C 1
ATOM 3971 O O . ASN A 1 517 ? 3.767 13.329 -13.619 1.00 96.88 517 ASN A O 1
ATOM 3975 N N . ASN A 1 518 ? 5.425 14.271 -14.797 1.00 94.44 518 ASN A N 1
ATOM 3976 C CA . ASN A 1 518 ? 6.266 14.542 -13.623 1.00 94.44 518 ASN A CA 1
ATOM 3977 C C . ASN A 1 518 ? 6.477 13.291 -12.731 1.00 94.44 518 ASN A C 1
ATOM 3979 O O . ASN A 1 518 ? 6.346 13.336 -11.509 1.00 94.44 518 ASN A O 1
ATOM 3983 N N . VAL A 1 519 ? 6.741 12.143 -13.362 1.00 95.06 519 VAL A N 1
ATOM 3984 C CA . VAL A 1 519 ? 7.096 10.898 -12.669 1.00 95.06 519 VAL A CA 1
ATOM 3985 C C . VAL A 1 519 ? 8.608 10.823 -12.540 1.00 95.06 519 VAL A C 1
ATOM 3987 O O . VAL A 1 519 ? 9.328 11.041 -13.513 1.00 95.06 519 VAL A O 1
ATOM 3990 N N . GLN A 1 520 ? 9.087 10.487 -11.350 1.00 91.69 520 GLN A N 1
ATOM 3991 C CA . GLN A 1 520 ? 10.488 10.256 -11.051 1.00 91.69 520 GLN A CA 1
ATOM 3992 C C . GLN A 1 520 ? 10.710 8.784 -10.714 1.00 91.69 520 GLN A C 1
ATOM 3994 O O . GLN A 1 520 ? 9.995 8.234 -9.884 1.00 91.69 520 GLN A O 1
ATOM 3999 N N . HIS A 1 521 ? 11.699 8.136 -11.326 1.00 88.81 521 HIS A N 1
ATOM 4000 C CA . HIS A 1 521 ? 12.115 6.784 -10.944 1.00 88.81 521 HIS A CA 1
ATOM 4001 C C . HIS A 1 521 ? 13.615 6.753 -10.681 1.00 88.81 521 HIS A C 1
ATOM 4003 O O . HIS A 1 521 ? 14.425 6.868 -11.600 1.00 88.81 521 HIS A O 1
ATOM 4009 N N . ILE A 1 522 ? 13.970 6.612 -9.411 1.00 79.81 522 ILE A N 1
ATOM 4010 C CA . ILE A 1 522 ? 15.319 6.692 -8.869 1.00 79.81 522 ILE A CA 1
ATOM 4011 C C . ILE A 1 522 ? 15.646 5.317 -8.285 1.00 79.81 522 ILE A C 1
ATOM 4013 O O . ILE A 1 522 ? 15.131 4.927 -7.237 1.00 79.81 522 ILE A O 1
ATOM 4017 N N . ALA A 1 523 ? 16.491 4.557 -8.977 1.00 66.31 523 ALA A N 1
ATOM 4018 C CA . ALA A 1 523 ? 17.009 3.301 -8.454 1.00 66.31 523 ALA A CA 1
ATOM 4019 C C . ALA A 1 523 ? 18.205 3.630 -7.551 1.00 66.31 523 ALA A C 1
ATOM 4021 O O . ALA A 1 523 ? 19.277 3.961 -8.044 1.00 66.31 523 ALA A O 1
ATOM 4022 N N . SER A 1 524 ? 18.019 3.603 -6.231 1.00 55.84 524 SER A N 1
ATOM 4023 C CA . SER A 1 524 ? 19.117 3.813 -5.282 1.00 55.84 524 SER A CA 1
ATOM 4024 C C . SER A 1 524 ? 19.635 2.474 -4.742 1.00 55.84 524 SER A C 1
ATOM 4026 O O . SER A 1 524 ? 18.881 1.501 -4.678 1.00 55.84 524 SER A O 1
ATOM 4028 N N . VAL A 1 525 ? 20.907 2.467 -4.322 1.00 51.09 525 VAL A N 1
ATOM 4029 C CA . VAL A 1 525 ? 21.671 1.337 -3.748 1.00 51.09 525 VAL A CA 1
ATOM 4030 C C . VAL A 1 525 ? 22.240 0.352 -4.789 1.00 51.09 525 VAL A C 1
ATOM 4032 O O . VAL A 1 525 ? 21.657 0.144 -5.848 1.00 51.09 525 VAL A O 1
ATOM 4035 N N . SER A 1 526 ? 23.399 -0.250 -4.485 1.00 50.38 526 SER A N 1
ATOM 4036 C CA . SER A 1 526 ? 24.032 -1.365 -5.213 1.00 50.38 526 SER A CA 1
ATOM 4037 C C . SER A 1 526 ? 23.117 -2.595 -5.248 1.00 50.38 526 SER A C 1
ATOM 4039 O O . SER A 1 526 ? 23.288 -3.539 -4.477 1.00 50.38 526 SER A O 1
ATOM 4041 N N . VAL A 1 527 ? 22.090 -2.567 -6.092 1.00 50.53 527 VAL A N 1
ATOM 4042 C CA . VAL A 1 527 ? 21.132 -3.661 -6.243 1.00 50.53 527 VAL A CA 1
ATOM 4043 C C . VAL A 1 527 ? 21.446 -4.473 -7.505 1.00 50.53 527 VAL A C 1
ATOM 4045 O O . VAL A 1 527 ? 21.672 -3.887 -8.562 1.00 50.53 527 VAL A O 1
ATOM 4048 N N . PRO A 1 528 ? 21.432 -5.819 -7.445 1.00 55.44 528 PRO A N 1
ATOM 4049 C CA . PRO A 1 528 ? 21.796 -6.690 -8.567 1.00 55.44 528 PRO A CA 1
ATOM 4050 C C . PRO A 1 528 ? 20.680 -6.803 -9.630 1.00 55.44 528 PRO A C 1
ATOM 4052 O O . PRO A 1 528 ? 20.510 -7.848 -10.257 1.00 55.44 528 PRO A O 1
ATOM 4055 N N . PHE A 1 529 ? 19.845 -5.773 -9.795 1.00 64.56 529 PHE A N 1
ATOM 4056 C CA . PHE A 1 529 ? 18.697 -5.798 -10.699 1.00 64.56 529 PHE A CA 1
ATOM 4057 C C . PHE A 1 529 ? 18.493 -4.474 -11.446 1.00 64.56 529 PHE A C 1
ATOM 4059 O O . PHE A 1 529 ? 18.665 -3.396 -10.885 1.00 64.56 529 PHE A O 1
ATOM 4066 N N . ASP A 1 530 ? 18.027 -4.562 -12.700 1.00 68.19 530 ASP A N 1
ATOM 4067 C CA . ASP A 1 530 ? 17.557 -3.405 -13.477 1.00 68.19 530 ASP A CA 1
ATOM 4068 C C . ASP A 1 530 ? 16.420 -2.684 -12.733 1.00 68.19 530 ASP A C 1
ATOM 4070 O O . ASP A 1 530 ? 15.506 -3.352 -12.250 1.00 68.19 530 ASP A O 1
ATOM 4074 N N . GLY A 1 531 ? 16.386 -1.351 -12.723 1.00 78.06 531 GLY A N 1
ATOM 4075 C CA . GLY A 1 531 ? 15.166 -0.587 -12.427 1.00 78.06 531 GLY A CA 1
ATOM 4076 C C . GLY A 1 531 ? 14.323 -0.428 -13.696 1.00 78.06 531 GLY A C 1
ATOM 4077 O O . GLY A 1 531 ? 14.838 0.043 -14.711 1.00 78.06 531 GLY A O 1
ATOM 4078 N N . VAL A 1 532 ? 13.044 -0.828 -13.674 1.00 87.94 532 VAL A N 1
ATOM 4079 C CA . VAL A 1 532 ? 12.150 -0.732 -14.849 1.00 87.94 532 VAL A CA 1
ATOM 4080 C C . VAL A 1 532 ? 10.873 0.027 -14.501 1.00 87.94 532 VAL A C 1
ATOM 4082 O O . VAL A 1 532 ? 10.106 -0.420 -13.650 1.00 87.94 532 VAL A O 1
ATOM 4085 N N . THR A 1 533 ? 10.609 1.157 -15.158 1.00 92.56 533 THR A N 1
ATOM 4086 C CA . THR A 1 533 ? 9.389 1.946 -14.913 1.00 92.56 533 THR A CA 1
ATOM 4087 C C . THR A 1 533 ? 8.146 1.187 -15.361 1.00 92.56 533 THR A C 1
ATOM 4089 O O . THR A 1 533 ? 7.228 1.039 -14.562 1.00 92.56 533 THR A O 1
ATOM 4092 N N . ILE A 1 534 ? 8.117 0.657 -16.588 1.00 94.88 534 ILE A N 1
ATOM 4093 C CA . ILE A 1 534 ? 7.027 -0.198 -17.076 1.00 94.88 534 ILE A CA 1
ATOM 4094 C C . ILE A 1 534 ? 7.600 -1.471 -17.698 1.00 94.88 534 ILE A C 1
ATOM 4096 O O . ILE A 1 534 ? 8.248 -1.449 -18.748 1.00 94.88 534 ILE A O 1
ATOM 4100 N N . LEU A 1 535 ? 7.326 -2.595 -17.043 1.00 93.56 535 LEU A N 1
ATOM 4101 C CA . LEU A 1 535 ? 7.593 -3.940 -17.529 1.00 93.56 535 LEU A CA 1
ATOM 4102 C C . LEU A 1 535 ? 6.267 -4.580 -17.938 1.00 93.56 535 LEU A C 1
ATOM 4104 O O . LEU A 1 535 ? 5.444 -4.893 -17.076 1.00 93.56 535 LEU A O 1
ATOM 4108 N N . ALA A 1 536 ? 6.063 -4.801 -19.235 1.00 92.25 536 ALA A N 1
ATOM 4109 C CA . ALA A 1 536 ? 4.866 -5.485 -19.713 1.00 92.25 536 ALA A CA 1
ATOM 4110 C C . ALA A 1 536 ? 5.113 -6.321 -20.963 1.00 92.25 536 ALA A C 1
ATOM 4112 O O . ALA A 1 536 ? 6.025 -6.039 -21.727 1.00 92.25 536 ALA A O 1
ATOM 4113 N N . GLY A 1 537 ? 4.284 -7.337 -21.215 1.00 89.44 537 GLY A N 1
ATOM 4114 C CA . GLY A 1 537 ? 4.363 -8.088 -22.473 1.00 89.44 537 GLY A CA 1
ATOM 4115 C C . GLY A 1 537 ? 4.116 -7.181 -23.684 1.00 89.44 537 GLY A C 1
ATOM 4116 O O . GLY A 1 537 ? 4.872 -7.213 -24.658 1.00 89.44 537 GLY A O 1
ATOM 4117 N N . GLU A 1 538 ? 3.099 -6.325 -23.579 1.00 89.81 538 GLU A N 1
ATOM 4118 C CA . GLU A 1 538 ? 2.711 -5.344 -24.592 1.00 89.81 538 GLU A CA 1
ATOM 4119 C C . GLU A 1 538 ? 2.453 -3.979 -23.959 1.00 89.81 538 GLU A C 1
ATOM 4121 O O . GLU A 1 538 ? 1.793 -3.888 -22.918 1.00 89.81 538 GLU A O 1
ATOM 4126 N N . ILE A 1 539 ? 2.932 -2.931 -24.625 1.00 95.12 539 ILE A N 1
ATOM 4127 C CA . ILE A 1 539 ? 2.723 -1.535 -24.244 1.00 95.12 539 ILE A CA 1
ATOM 4128 C C . ILE A 1 539 ? 2.101 -0.801 -25.433 1.00 95.12 539 ILE A C 1
ATOM 4130 O O . ILE A 1 539 ? 2.620 -0.878 -26.550 1.00 95.12 539 ILE A O 1
ATOM 4134 N N . GLU A 1 540 ? 0.993 -0.097 -25.206 1.00 95.00 540 GLU A N 1
ATOM 4135 C CA . GLU A 1 540 ? 0.273 0.632 -26.256 1.00 95.00 540 GLU A CA 1
ATOM 4136 C C . GLU A 1 540 ? -0.276 1.974 -25.762 1.00 95.00 540 GLU A C 1
ATOM 4138 O O . GLU A 1 540 ? -0.834 2.049 -24.673 1.00 95.00 540 GLU A O 1
ATOM 4143 N N . GLY A 1 541 ? -0.146 3.044 -26.549 1.00 96.06 541 GLY A N 1
ATOM 4144 C CA . GLY A 1 541 ? -0.798 4.324 -26.239 1.00 96.06 541 GLY A CA 1
ATOM 4145 C C . GLY A 1 541 ? -0.258 5.022 -24.985 1.00 96.06 541 GLY A C 1
ATOM 4146 O O . GLY A 1 541 ? -0.967 5.817 -24.375 1.00 96.06 541 GLY A O 1
ATOM 4147 N N . VAL A 1 542 ? 0.967 4.701 -24.553 1.00 97.75 542 VAL A N 1
ATOM 4148 C CA . VAL A 1 542 ? 1.563 5.287 -23.344 1.00 97.75 542 VAL A CA 1
ATOM 4149 C C . VAL A 1 542 ? 2.216 6.629 -23.658 1.00 97.75 542 VAL A C 1
ATOM 4151 O O . VAL A 1 542 ? 3.067 6.717 -24.544 1.00 97.75 542 VAL A O 1
ATOM 4154 N N . THR A 1 543 ? 1.860 7.665 -22.904 1.00 97.88 543 THR A N 1
ATOM 4155 C CA . THR A 1 543 ? 2.461 8.999 -22.982 1.00 97.88 543 THR A CA 1
ATOM 4156 C C . THR A 1 543 ? 3.300 9.283 -21.740 1.00 97.88 543 THR A C 1
ATOM 4158 O O . THR A 1 543 ? 2.904 8.989 -20.614 1.00 97.88 543 THR A O 1
ATOM 4161 N N . VAL A 1 544 ? 4.492 9.836 -21.941 1.00 97.81 544 VAL A N 1
ATOM 4162 C CA . VAL A 1 544 ? 5.450 10.168 -20.885 1.00 97.81 544 VAL A CA 1
ATOM 4163 C C . VAL A 1 544 ? 5.959 11.577 -21.151 1.00 97.81 544 VAL A C 1
ATOM 4165 O O . VAL A 1 544 ? 6.557 11.834 -22.197 1.00 97.81 544 VAL A O 1
ATOM 4168 N N . SER A 1 545 ? 5.686 12.496 -20.229 1.00 95.50 545 SER A N 1
ATOM 4169 C CA . SER A 1 545 ? 5.961 13.923 -20.397 1.00 95.50 545 SER A CA 1
ATOM 4170 C C . SER A 1 545 ? 6.622 14.512 -19.155 1.00 95.50 545 SER A C 1
ATOM 4172 O O . SER A 1 545 ? 6.141 14.315 -18.036 1.00 95.50 545 SER A O 1
ATOM 4174 N N . GLY A 1 546 ? 7.736 15.228 -19.334 1.00 90.94 546 GLY A N 1
ATOM 4175 C CA . GLY A 1 546 ? 8.389 15.966 -18.242 1.00 90.94 546 GLY A CA 1
ATOM 4176 C C . GLY A 1 546 ? 8.832 15.093 -17.060 1.00 90.94 546 GLY A C 1
ATOM 4177 O O . GLY A 1 546 ? 8.847 15.559 -15.926 1.00 90.94 546 GLY A O 1
ATOM 4178 N N . CYS A 1 547 ? 9.112 13.811 -17.300 1.00 94.12 547 CYS A N 1
ATOM 4179 C CA . CYS A 1 547 ? 9.477 12.840 -16.267 1.00 94.12 547 CYS A CA 1
ATOM 4180 C C . CYS A 1 547 ? 10.999 12.751 -16.087 1.00 94.12 547 CYS A C 1
ATOM 4182 O O . CYS A 1 547 ? 11.761 13.177 -16.956 1.00 94.12 547 CYS A O 1
ATOM 4184 N N . GLN A 1 548 ? 11.453 12.168 -14.978 1.00 89.25 548 GLN A N 1
ATOM 4185 C CA . GLN A 1 548 ? 12.869 11.935 -14.701 1.00 89.25 548 GLN A CA 1
ATOM 4186 C C . GLN A 1 548 ? 13.117 10.464 -14.356 1.00 89.25 548 GLN A C 1
ATOM 4188 O O . GLN A 1 548 ? 12.451 9.892 -13.502 1.00 89.25 548 GLN A O 1
ATOM 4193 N N . PHE A 1 549 ? 14.090 9.821 -14.983 1.00 86.38 549 PHE A N 1
ATOM 4194 C CA . PHE A 1 549 ? 14.378 8.406 -14.751 1.00 86.38 549 PHE A CA 1
ATOM 4195 C C . PHE A 1 549 ? 15.877 8.209 -14.545 1.00 86.38 549 PHE A C 1
ATOM 4197 O O . PHE A 1 549 ? 16.664 8.803 -15.268 1.00 86.38 549 PHE A O 1
ATOM 4204 N N . GLY A 1 550 ? 16.294 7.352 -13.614 1.00 71.69 550 GLY A N 1
ATOM 4205 C CA . GLY A 1 550 ? 17.614 6.731 -13.686 1.00 71.69 550 GLY A CA 1
ATOM 4206 C C . GLY A 1 550 ? 18.753 7.241 -12.811 1.00 71.69 550 GLY A C 1
ATOM 4207 O O . GLY A 1 550 ? 19.887 6.807 -12.989 1.00 71.69 550 GLY A O 1
ATOM 4208 N N . TRP A 1 551 ? 18.491 8.109 -11.840 1.00 61.59 551 TRP A N 1
ATOM 4209 C CA . TRP A 1 551 ? 19.539 8.528 -10.908 1.00 61.59 551 TRP A CA 1
ATOM 4210 C C . TRP A 1 551 ? 19.914 7.392 -9.943 1.00 61.59 551 TRP A C 1
ATOM 4212 O O . TRP A 1 551 ? 19.079 6.948 -9.159 1.00 61.59 551 TRP A O 1
ATOM 4222 N N . THR A 1 552 ? 21.167 6.935 -10.004 1.00 54.16 552 THR A N 1
ATOM 4223 C CA . THR A 1 552 ? 21.807 6.075 -8.995 1.00 54.16 552 THR A CA 1
ATOM 4224 C C . THR A 1 552 ? 22.713 6.956 -8.138 1.00 54.16 552 THR A C 1
ATOM 4226 O O . THR A 1 552 ? 23.524 7.703 -8.677 1.00 54.16 552 THR A O 1
ATOM 4229 N N . SER A 1 553 ? 22.564 6.931 -6.816 1.00 44.59 553 SER A N 1
ATOM 4230 C CA . SER A 1 553 ? 23.083 7.981 -5.926 1.00 44.59 553 SER A CA 1
ATOM 4231 C C . SER A 1 553 ? 24.489 7.758 -5.336 1.00 44.59 553 SER A C 1
ATOM 4233 O O . SER A 1 553 ? 24.755 8.327 -4.281 1.00 44.59 553 SER A O 1
ATOM 4235 N N . ILE A 1 554 ? 25.365 6.906 -5.894 1.00 48.78 554 ILE A N 1
ATOM 4236 C CA . ILE A 1 554 ? 26.622 6.524 -5.205 1.00 48.78 554 ILE A CA 1
ATOM 4237 C C . ILE A 1 554 ? 27.822 6.341 -6.160 1.00 48.78 554 ILE A C 1
ATOM 4239 O O . ILE A 1 554 ? 27.728 5.602 -7.138 1.00 48.78 554 ILE A O 1
ATOM 4243 N N . ASP A 1 555 ? 28.959 6.939 -5.778 1.00 45.22 555 ASP A N 1
ATOM 4244 C CA . ASP A 1 555 ? 30.276 6.963 -6.453 1.00 45.22 555 ASP A CA 1
ATOM 4245 C C . ASP A 1 555 ? 31.091 5.644 -6.365 1.00 45.22 555 ASP A C 1
ATOM 4247 O O . ASP A 1 555 ? 32.261 5.624 -6.706 1.00 45.22 555 ASP A O 1
ATOM 4251 N N . TRP A 1 556 ? 30.522 4.534 -5.869 1.00 46.81 556 TRP A N 1
ATOM 4252 C CA . TRP A 1 556 ? 31.275 3.303 -5.524 1.00 46.81 556 TRP A CA 1
ATOM 4253 C C . TRP A 1 556 ? 30.570 1.995 -5.932 1.00 46.81 556 TRP A C 1
ATOM 4255 O O . TRP A 1 556 ? 30.754 0.948 -5.304 1.00 46.81 556 TRP A O 1
ATOM 4265 N N . VAL A 1 557 ? 29.691 2.039 -6.939 1.00 46.47 557 VAL A N 1
ATOM 4266 C CA . VAL A 1 557 ? 28.918 0.865 -7.383 1.00 46.47 557 VAL A CA 1
ATOM 4267 C C . VAL A 1 557 ? 29.632 0.166 -8.542 1.00 46.47 557 VAL A C 1
ATOM 4269 O O . VAL A 1 557 ? 29.714 0.701 -9.643 1.00 46.47 557 VAL A O 1
ATOM 4272 N N . THR A 1 558 ? 30.091 -1.067 -8.310 1.00 44.88 558 THR A N 1
ATOM 4273 C CA . THR A 1 558 ? 30.891 -1.861 -9.262 1.00 44.88 558 THR A CA 1
ATOM 4274 C C . THR A 1 558 ? 30.093 -2.518 -10.396 1.00 44.88 558 THR A C 1
ATOM 4276 O O . THR A 1 558 ? 30.699 -3.037 -11.332 1.00 44.88 558 THR A O 1
ATOM 4279 N N . GLU A 1 559 ? 28.757 -2.500 -10.339 1.00 45.91 559 GLU A N 1
ATOM 4280 C CA . GLU A 1 559 ? 27.851 -2.976 -11.394 1.00 45.91 559 GLU A CA 1
ATOM 4281 C C . GLU A 1 559 ? 26.626 -2.055 -11.461 1.00 45.91 559 GLU A C 1
ATOM 4283 O O . GLU A 1 559 ? 25.798 -2.052 -10.549 1.00 45.91 559 GLU A O 1
ATOM 4288 N N . THR A 1 560 ? 26.500 -1.247 -12.518 1.00 49.50 560 THR A N 1
ATOM 4289 C CA . THR A 1 560 ? 25.347 -0.345 -12.677 1.00 49.50 560 THR A CA 1
ATOM 4290 C C . THR A 1 560 ? 24.523 -0.709 -13.906 1.00 49.50 560 THR A C 1
ATOM 4292 O O . THR A 1 560 ? 25.006 -0.683 -15.039 1.00 49.50 560 THR A O 1
ATOM 4295 N N . PHE A 1 561 ? 23.253 -1.036 -13.670 1.00 54.81 561 PHE A N 1
ATOM 4296 C CA . PHE A 1 561 ? 22.274 -1.361 -14.703 1.00 54.81 561 PHE A CA 1
ATOM 4297 C C . PHE A 1 561 ? 21.663 -0.098 -15.320 1.00 54.81 561 PHE A C 1
ATOM 4299 O O . PHE A 1 561 ? 21.495 0.924 -14.653 1.00 54.81 561 PHE A O 1
ATOM 4306 N N . VAL A 1 562 ? 21.283 -0.170 -16.600 1.00 57.62 562 VAL A N 1
ATOM 4307 C CA . VAL A 1 562 ? 20.594 0.937 -17.279 1.00 57.62 562 VAL A CA 1
ATOM 4308 C C . VAL A 1 562 ? 19.136 1.003 -16.799 1.00 57.62 562 VAL A C 1
ATOM 4310 O O . VAL A 1 562 ? 18.413 0.013 -16.941 1.00 57.62 562 VAL A O 1
ATOM 4313 N N . PRO A 1 563 ? 18.665 2.150 -16.282 1.00 67.75 563 PRO A N 1
ATOM 4314 C CA . PRO A 1 563 ? 17.270 2.343 -15.912 1.00 67.75 563 PRO A CA 1
ATOM 4315 C C . PRO A 1 563 ? 16.401 2.309 -17.172 1.00 67.75 563 PRO A C 1
ATOM 4317 O O . PRO A 1 563 ? 16.586 3.098 -18.102 1.00 67.75 563 PRO A O 1
ATOM 4320 N N . LYS A 1 564 ? 15.452 1.373 -17.217 1.00 82.94 564 LYS A N 1
ATOM 4321 C CA . LYS A 1 564 ? 14.586 1.155 -18.380 1.00 82.94 564 LYS A CA 1
ATOM 4322 C C . LYS A 1 564 ? 13.257 1.856 -18.152 1.00 82.94 564 LYS A C 1
ATOM 4324 O O . LYS A 1 564 ? 12.565 1.588 -17.171 1.00 82.94 564 LYS A O 1
ATOM 4329 N N . LEU A 1 565 ? 12.855 2.714 -19.081 1.00 91.44 565 LEU A N 1
ATOM 4330 C CA . LEU A 1 565 ? 11.494 3.238 -19.105 1.00 91.44 565 LEU A CA 1
ATOM 4331 C C . LEU A 1 565 ? 10.522 2.126 -19.506 1.00 91.44 565 LEU A C 1
ATOM 4333 O O . LEU A 1 565 ? 9.568 1.845 -18.783 1.00 91.44 565 LEU A O 1
ATOM 4337 N N . PHE A 1 566 ? 10.806 1.464 -20.629 1.00 94.06 566 PHE A N 1
ATOM 4338 C CA . PHE A 1 566 ? 9.983 0.386 -21.166 1.00 94.06 566 PHE A CA 1
ATOM 4339 C C . PHE A 1 566 ? 10.803 -0.888 -21.312 1.00 94.06 566 PHE A C 1
ATOM 4341 O O . PHE A 1 566 ? 11.895 -0.862 -21.876 1.00 94.06 566 PHE A O 1
ATOM 4348 N N . LYS A 1 567 ? 10.242 -2.009 -20.857 1.00 92.19 567 LYS A N 1
ATOM 4349 C CA . LYS A 1 567 ? 10.713 -3.354 -21.194 1.00 92.19 567 LYS A CA 1
ATOM 4350 C C . LYS A 1 567 ? 9.522 -4.187 -21.653 1.00 92.19 567 LYS A C 1
ATOM 4352 O O . LYS A 1 567 ? 8.625 -4.454 -20.851 1.00 92.19 567 LYS A O 1
ATOM 4357 N N . CYS A 1 568 ? 9.483 -4.544 -22.936 1.00 91.88 568 CYS A N 1
ATOM 4358 C CA . CYS A 1 568 ? 8.351 -5.263 -23.525 1.00 91.88 568 CYS A CA 1
ATOM 4359 C C . CYS A 1 568 ? 8.709 -6.053 -24.786 1.00 91.88 568 CYS A C 1
ATOM 4361 O O . CYS A 1 568 ? 9.820 -5.962 -25.286 1.00 91.88 568 CYS A O 1
ATOM 4363 N N . THR A 1 569 ? 7.762 -6.834 -25.314 1.00 88.94 569 THR A N 1
ATOM 4364 C CA . THR A 1 569 ? 7.931 -7.516 -26.616 1.00 88.94 569 THR A CA 1
ATOM 4365 C C . THR A 1 569 ? 7.322 -6.734 -27.778 1.00 88.94 569 THR A C 1
ATOM 4367 O O . THR A 1 569 ? 7.684 -6.944 -28.933 1.00 88.94 569 THR A O 1
ATOM 4370 N N . ARG A 1 570 ? 6.371 -5.836 -27.498 1.00 89.81 570 ARG A N 1
ATOM 4371 C CA . ARG A 1 570 ? 5.715 -4.981 -28.494 1.00 89.81 570 ARG A CA 1
ATOM 4372 C C . ARG A 1 570 ? 5.433 -3.617 -27.888 1.00 89.81 570 ARG A C 1
ATOM 4374 O O . ARG A 1 570 ? 4.761 -3.542 -26.858 1.00 89.81 570 ARG A O 1
ATOM 4381 N N . LEU A 1 571 ? 5.884 -2.571 -28.573 1.00 96.38 571 LEU A N 1
ATOM 4382 C CA . LEU A 1 571 ? 5.629 -1.180 -28.211 1.00 96.38 571 LEU A CA 1
ATOM 4383 C C . LEU A 1 571 ? 4.868 -0.489 -29.342 1.00 96.38 571 LEU A C 1
ATOM 4385 O O . LEU A 1 571 ? 5.331 -0.482 -30.486 1.00 96.38 571 LEU A O 1
ATOM 4389 N N . ARG A 1 572 ? 3.703 0.082 -29.034 1.00 96.50 572 ARG A N 1
ATOM 4390 C CA . ARG A 1 572 ? 2.828 0.720 -30.024 1.00 96.50 572 ARG A CA 1
ATOM 4391 C C . ARG A 1 572 ? 2.355 2.098 -29.568 1.00 96.50 572 ARG A C 1
ATOM 4393 O O . ARG A 1 572 ? 1.993 2.267 -28.411 1.00 96.50 572 ARG A O 1
ATOM 4400 N N . TYR A 1 573 ? 2.321 3.070 -30.475 1.00 96.38 573 TYR A N 1
ATOM 4401 C CA . TYR A 1 573 ? 1.722 4.395 -30.255 1.00 96.38 573 TYR A CA 1
ATOM 4402 C C . TYR A 1 573 ? 2.186 5.088 -28.961 1.00 96.38 573 TYR A C 1
ATOM 4404 O O . TYR A 1 573 ? 1.382 5.687 -28.249 1.00 96.38 573 TYR A O 1
ATOM 4412 N N . ALA A 1 574 ? 3.467 4.953 -28.616 1.00 97.62 574 ALA A N 1
ATOM 4413 C CA . ALA A 1 574 ? 4.021 5.524 -27.394 1.00 97.62 574 ALA A CA 1
ATOM 4414 C C . ALA A 1 574 ? 4.658 6.888 -27.675 1.00 97.62 574 ALA A C 1
ATOM 4416 O O . ALA A 1 574 ? 5.292 7.076 -28.712 1.00 97.62 574 ALA A O 1
ATOM 4417 N N . SER A 1 575 ? 4.534 7.831 -26.745 1.00 97.25 575 SER A N 1
ATOM 4418 C CA . SER A 1 575 ? 5.169 9.149 -26.838 1.00 97.25 575 SER A CA 1
ATOM 4419 C C . SER A 1 575 ? 5.990 9.430 -25.592 1.00 97.25 575 SER A C 1
ATOM 4421 O O . SER A 1 575 ? 5.476 9.334 -24.484 1.00 97.25 575 SER A O 1
ATOM 4423 N N . VAL A 1 576 ? 7.250 9.810 -25.769 1.00 96.38 576 VAL A N 1
ATOM 4424 C CA . VAL A 1 576 ? 8.183 10.170 -24.701 1.00 96.38 576 VAL A CA 1
ATOM 4425 C C . VAL A 1 576 ? 8.781 11.528 -25.045 1.00 96.38 576 VAL A C 1
ATOM 4427 O O . VAL A 1 576 ? 9.542 11.656 -26.012 1.00 96.38 576 VAL A O 1
ATOM 4430 N N . THR A 1 577 ? 8.407 12.549 -24.277 1.00 94.12 577 THR A N 1
ATOM 4431 C CA . THR A 1 577 ? 8.737 13.941 -24.585 1.00 94.12 577 THR A CA 1
ATOM 4432 C C . THR A 1 577 ? 9.232 14.702 -23.361 1.00 94.12 577 THR A C 1
ATOM 4434 O O . THR A 1 577 ? 8.652 14.609 -22.280 1.00 94.12 577 THR A O 1
ATOM 4437 N N . GLY A 1 578 ? 10.301 15.488 -23.520 1.00 91.38 578 GLY A N 1
ATOM 4438 C CA . GLY A 1 578 ? 10.768 16.402 -22.470 1.00 91.38 578 GLY A CA 1
ATOM 4439 C C . GLY A 1 578 ? 11.238 15.717 -21.182 1.00 91.38 578 GLY A C 1
ATOM 4440 O O . GLY A 1 578 ? 11.212 16.343 -20.126 1.00 91.38 578 GLY A O 1
ATOM 4441 N N . CYS A 1 579 ? 11.602 14.435 -21.233 1.00 91.19 579 CYS A N 1
ATOM 4442 C CA . CYS A 1 579 ? 12.037 13.673 -20.066 1.00 91.19 579 CYS A CA 1
ATOM 4443 C C . CYS A 1 579 ? 13.553 13.767 -19.862 1.00 91.19 579 CYS A C 1
ATOM 4445 O O . CYS A 1 579 ? 14.310 13.930 -20.821 1.00 91.19 579 CYS A O 1
ATOM 4447 N N . VAL A 1 580 ? 13.999 13.613 -18.617 1.00 86.62 580 VAL A N 1
ATOM 4448 C CA . VAL A 1 580 ? 15.416 13.555 -18.242 1.00 86.62 580 VAL A CA 1
ATOM 4449 C C . VAL A 1 580 ? 15.777 12.135 -17.827 1.00 86.62 580 VAL A C 1
ATOM 4451 O O . VAL A 1 580 ? 15.105 11.530 -16.999 1.00 86.62 580 VAL A O 1
ATOM 4454 N N . PHE A 1 581 ? 16.863 11.611 -18.371 1.00 81.75 581 PHE A N 1
ATOM 4455 C CA . PHE A 1 581 ? 17.401 10.300 -18.039 1.00 81.75 581 PHE A CA 1
ATOM 4456 C C . PHE A 1 581 ? 18.772 10.489 -17.390 1.00 81.75 581 PHE A C 1
ATOM 4458 O O . PHE A 1 581 ? 19.704 10.933 -18.053 1.00 81.75 581 PHE A O 1
ATOM 4465 N N . GLY A 1 582 ? 18.881 10.221 -16.092 1.00 73.81 582 GLY A N 1
ATOM 4466 C CA . GLY A 1 582 ? 20.129 10.249 -15.332 1.00 73.81 582 GLY A CA 1
ATOM 4467 C C . GLY A 1 582 ? 20.865 8.910 -15.392 1.00 73.81 582 GLY A C 1
ATOM 4468 O O . GLY A 1 582 ? 20.242 7.867 -15.601 1.00 73.81 582 GLY A O 1
ATOM 4469 N N . ARG A 1 583 ? 22.193 8.949 -15.225 1.00 69.25 583 ARG A N 1
ATOM 4470 C CA . ARG A 1 583 ? 23.061 7.767 -15.145 1.00 69.25 583 ARG A CA 1
ATOM 4471 C C . ARG A 1 583 ? 24.431 8.080 -14.516 1.00 69.25 583 ARG A C 1
ATOM 4473 O O . ARG A 1 583 ? 25.038 9.087 -14.879 1.00 69.25 583 ARG A O 1
ATOM 4480 N N . HIS A 1 584 ? 24.954 7.158 -13.700 1.00 64.75 584 HIS A N 1
ATOM 4481 C CA . HIS A 1 584 ? 26.321 7.149 -13.146 1.00 64.75 584 HIS A CA 1
ATOM 4482 C C . HIS A 1 584 ? 26.916 5.722 -13.204 1.00 64.75 584 HIS A C 1
ATOM 4484 O O . HIS A 1 584 ? 26.192 4.801 -12.839 1.00 64.75 584 HIS A O 1
ATOM 4490 N N . SER A 1 585 ? 28.148 5.474 -13.690 1.00 57.91 585 SER A N 1
ATOM 4491 C CA . SER A 1 585 ? 28.754 4.116 -13.650 1.00 57.91 585 SER A CA 1
ATOM 4492 C C . SER A 1 585 ? 30.273 4.053 -13.900 1.00 57.91 585 SER A C 1
ATOM 4494 O O . SER A 1 585 ? 30.756 4.692 -14.837 1.00 57.91 585 SER A O 1
ATOM 4496 N N . GLU A 1 586 ? 30.946 3.159 -13.152 1.00 53.28 586 GLU A N 1
ATOM 4497 C CA . GLU A 1 586 ? 32.346 2.710 -13.314 1.00 53.28 586 GLU A CA 1
ATOM 4498 C C . GLU A 1 586 ? 32.511 1.399 -14.117 1.00 53.28 586 GLU A C 1
ATOM 4500 O O . GLU A 1 586 ? 33.632 1.056 -14.457 1.00 53.28 586 GLU A O 1
ATOM 4505 N N . LYS A 1 587 ? 31.448 0.604 -14.354 1.00 53.91 587 LYS A N 1
ATOM 4506 C CA . LYS A 1 587 ? 31.484 -0.650 -15.146 1.00 53.91 587 LYS A CA 1
ATOM 4507 C C . LYS A 1 587 ? 30.132 -0.947 -15.786 1.00 53.91 587 LYS A C 1
ATOM 4509 O O . LYS A 1 587 ? 29.152 -1.305 -15.131 1.00 53.91 587 LYS A O 1
ATOM 4514 N N . MET A 1 588 ? 30.103 -0.867 -17.108 1.00 54.91 588 MET A N 1
ATOM 4515 C CA . MET A 1 588 ? 28.882 -0.919 -17.910 1.00 54.91 588 MET A CA 1
ATOM 4516 C C . MET A 1 588 ? 28.512 -2.321 -18.412 1.00 54.91 588 MET A C 1
ATOM 4518 O O . MET A 1 588 ? 29.122 -2.844 -19.348 1.00 54.91 588 MET A O 1
ATOM 4522 N N . THR A 1 589 ? 27.427 -2.897 -17.884 1.00 49.97 589 THR A N 1
ATOM 4523 C CA . THR A 1 589 ? 26.761 -4.079 -18.460 1.00 49.97 589 THR A CA 1
ATOM 4524 C C . THR A 1 589 ? 25.480 -3.665 -19.203 1.00 49.97 589 THR A C 1
ATOM 4526 O O . THR A 1 589 ? 24.492 -3.267 -18.608 1.00 49.97 589 THR A O 1
ATOM 4529 N N . ARG A 1 590 ? 25.540 -3.716 -20.543 1.00 55.19 590 ARG A N 1
ATOM 4530 C CA . ARG A 1 590 ? 24.453 -3.690 -21.561 1.00 55.19 590 ARG A CA 1
ATOM 4531 C C . ARG A 1 590 ? 23.028 -3.263 -21.117 1.00 55.19 590 ARG A C 1
ATOM 4533 O O . ARG A 1 590 ? 22.375 -3.973 -20.362 1.00 55.19 590 ARG A O 1
ATOM 4540 N N . GLY A 1 591 ? 22.436 -2.259 -21.779 1.00 65.00 591 GLY A N 1
ATOM 4541 C CA . GLY A 1 591 ? 20.978 -2.034 -21.757 1.00 65.00 591 GLY A CA 1
ATOM 4542 C C . GLY A 1 591 ? 20.517 -0.760 -22.479 1.00 65.00 591 GLY A C 1
ATOM 4543 O O . GLY A 1 591 ? 21.327 0.131 -22.722 1.00 65.00 591 GLY A O 1
ATOM 4544 N N . ALA A 1 592 ? 19.223 -0.679 -22.819 1.00 78.38 592 ALA A N 1
ATOM 4545 C CA . ALA A 1 592 ? 18.593 0.503 -23.415 1.00 78.38 592 ALA A CA 1
ATOM 4546 C C . ALA A 1 592 ? 17.435 1.063 -22.575 1.00 78.38 592 ALA A C 1
ATOM 4548 O O . ALA A 1 592 ? 16.765 0.302 -21.875 1.00 78.38 592 ALA A O 1
ATOM 4549 N N . VAL A 1 593 ? 17.179 2.376 -22.685 1.00 84.06 593 VAL A N 1
ATOM 4550 C CA . VAL A 1 593 ? 16.038 3.056 -22.028 1.00 84.06 593 VAL A CA 1
ATOM 4551 C C . VAL A 1 593 ? 14.709 2.447 -22.478 1.00 84.06 593 VAL A C 1
ATOM 4553 O O . VAL A 1 593 ? 13.814 2.213 -21.663 1.00 84.06 593 VAL A O 1
ATOM 4556 N N . ILE A 1 594 ? 14.587 2.179 -23.777 1.00 90.81 594 ILE A N 1
ATOM 4557 C CA . ILE A 1 594 ? 13.463 1.472 -24.383 1.00 90.81 594 ILE A CA 1
ATOM 4558 C C . ILE A 1 594 ? 13.976 0.114 -24.861 1.00 90.81 594 ILE A C 1
ATOM 4560 O O . ILE A 1 594 ? 14.673 0.024 -25.870 1.00 90.81 594 ILE A O 1
ATOM 4564 N N . ASP A 1 595 ? 13.638 -0.936 -24.120 1.00 89.38 595 ASP A N 1
ATOM 4565 C CA . ASP A 1 595 ? 14.031 -2.317 -24.386 1.00 89.38 595 ASP A CA 1
ATOM 4566 C C . ASP A 1 595 ? 12.848 -3.090 -24.985 1.00 89.38 595 ASP A C 1
ATOM 4568 O O . ASP A 1 595 ? 11.891 -3.454 -24.292 1.00 89.38 595 ASP A O 1
ATOM 4572 N N . VAL A 1 596 ? 12.907 -3.308 -26.299 1.00 90.31 596 VAL A N 1
ATOM 4573 C CA . VAL A 1 596 ? 11.941 -4.100 -27.074 1.00 90.31 596 VAL A CA 1
ATOM 4574 C C . VAL A 1 596 ? 12.683 -5.211 -27.815 1.00 90.31 596 VAL A C 1
ATOM 4576 O O . VAL A 1 596 ? 12.511 -5.419 -29.023 1.00 90.31 596 VAL A O 1
ATOM 4579 N N . LYS A 1 597 ? 13.578 -5.893 -27.091 1.00 76.62 597 LYS A N 1
ATOM 4580 C CA . LYS A 1 597 ? 14.423 -6.963 -27.620 1.00 76.62 597 LYS A CA 1
ATOM 4581 C C . LYS A 1 597 ? 13.589 -8.041 -28.320 1.00 76.62 597 LYS A C 1
ATOM 4583 O O . LYS A 1 597 ? 12.590 -8.513 -27.784 1.00 76.62 597 LYS A O 1
ATOM 4588 N N . ASP A 1 598 ? 14.001 -8.404 -29.536 1.00 75.25 598 ASP A N 1
ATOM 4589 C CA . ASP A 1 598 ? 13.322 -9.376 -30.412 1.00 75.25 598 ASP A CA 1
ATOM 4590 C C . ASP A 1 598 ? 11.888 -9.001 -30.835 1.00 75.25 598 ASP A C 1
ATOM 4592 O O . ASP A 1 598 ? 11.172 -9.805 -31.436 1.00 75.25 598 ASP A O 1
ATOM 4596 N N . GLY A 1 599 ? 11.486 -7.757 -30.574 1.00 81.12 599 GLY A N 1
ATOM 4597 C CA . GLY A 1 599 ? 10.189 -7.202 -30.920 1.00 81.12 599 GLY A CA 1
ATOM 4598 C C . GLY A 1 599 ? 10.254 -6.067 -31.938 1.00 81.12 599 GLY A C 1
ATOM 4599 O O . GLY A 1 599 ? 11.308 -5.737 -32.488 1.00 81.12 599 GLY A O 1
ATOM 4600 N N . ALA A 1 600 ? 9.090 -5.459 -32.165 1.00 85.38 600 ALA A N 1
ATOM 4601 C CA . ALA A 1 600 ? 8.917 -4.325 -33.063 1.00 85.38 600 ALA A CA 1
ATOM 4602 C C . ALA A 1 600 ? 8.319 -3.128 -32.322 1.00 85.38 600 ALA A C 1
ATOM 4604 O O . ALA A 1 600 ? 7.455 -3.274 -31.447 1.00 85.38 600 ALA A O 1
ATOM 4605 N N . ILE A 1 601 ? 8.760 -1.945 -32.729 1.00 93.00 601 ILE A N 1
ATOM 4606 C CA . ILE A 1 601 ? 8.222 -0.661 -32.302 1.00 93.00 601 ILE A CA 1
ATOM 4607 C C . ILE A 1 601 ? 7.408 -0.069 -33.452 1.00 93.00 601 ILE A C 1
ATOM 4609 O O . ILE A 1 601 ? 7.894 0.043 -34.579 1.00 93.00 601 ILE A O 1
ATOM 4613 N N . PHE A 1 602 ? 6.175 0.345 -33.168 1.00 94.69 602 PHE A N 1
ATOM 4614 C CA . PHE A 1 602 ? 5.285 0.975 -34.142 1.00 94.69 602 PHE A CA 1
ATOM 4615 C C . PHE A 1 602 ? 4.705 2.277 -33.586 1.00 94.69 602 PHE A C 1
ATOM 4617 O O . PHE A 1 602 ? 3.991 2.251 -32.589 1.00 94.69 602 PHE A O 1
ATOM 4624 N N . GLY A 1 603 ? 4.965 3.418 -34.219 1.00 93.94 603 GLY A N 1
ATOM 4625 C CA . GLY A 1 603 ? 4.408 4.696 -33.770 1.00 93.94 603 GLY A CA 1
ATOM 4626 C C . GLY A 1 603 ? 5.042 5.225 -32.484 1.00 93.94 603 GLY A C 1
ATOM 4627 O O . GLY A 1 603 ? 4.315 5.623 -31.580 1.00 93.94 603 GLY A O 1
ATOM 4628 N N . LEU A 1 604 ? 6.372 5.192 -32.363 1.00 95.50 604 LEU A N 1
ATOM 4629 C CA . LEU A 1 604 ? 7.084 5.816 -31.243 1.00 95.50 604 LEU A CA 1
ATOM 4630 C C . LEU A 1 604 ? 7.406 7.277 -31.563 1.00 95.50 604 LEU A C 1
ATOM 4632 O O . LEU A 1 604 ? 8.119 7.552 -32.525 1.00 95.50 604 LEU A O 1
ATOM 4636 N N . THR A 1 605 ? 6.974 8.196 -30.710 1.00 95.12 605 THR A N 1
ATOM 4637 C CA . THR A 1 605 ? 7.473 9.574 -30.677 1.00 95.12 605 THR A CA 1
ATOM 4638 C C . THR A 1 605 ? 8.487 9.693 -29.545 1.00 95.12 605 THR A C 1
ATOM 4640 O O . THR A 1 605 ? 8.131 9.539 -28.383 1.00 95.12 605 THR A O 1
ATOM 4643 N N . LEU A 1 606 ? 9.752 9.960 -29.862 1.00 91.94 606 LEU A N 1
ATOM 4644 C CA . LEU A 1 606 ? 10.825 10.164 -28.886 1.00 91.94 606 LEU A CA 1
ATOM 4645 C C . LEU A 1 606 ? 11.488 11.513 -29.172 1.00 91.94 606 LEU A C 1
ATOM 4647 O O . LEU A 1 606 ? 12.321 11.615 -30.080 1.00 91.94 606 LEU A O 1
ATOM 4651 N N . THR A 1 607 ? 11.088 12.559 -28.445 1.00 88.94 607 THR A N 1
ATOM 4652 C CA . THR A 1 607 ? 11.491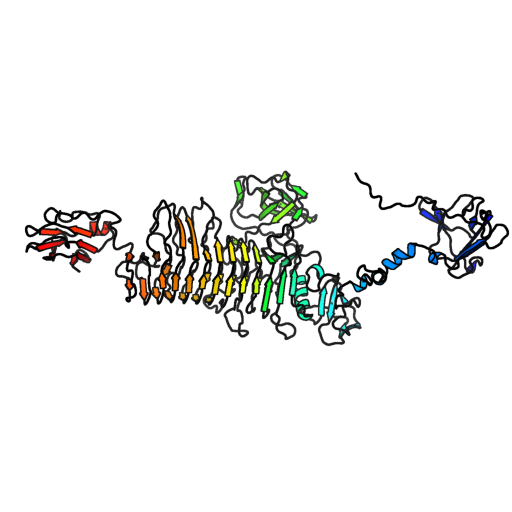 13.936 -28.769 1.00 88.94 607 THR A CA 1
ATOM 4653 C C . THR A 1 607 ? 11.834 14.813 -27.570 1.00 88.94 607 THR A C 1
ATOM 4655 O O . THR A 1 607 ? 11.193 14.749 -26.528 1.00 88.94 607 THR A O 1
ATOM 4658 N N . GLY A 1 608 ? 12.829 15.693 -27.713 1.00 87.12 608 GLY A N 1
ATOM 4659 C CA . GLY A 1 608 ? 13.133 16.704 -26.690 1.00 87.12 608 GLY A CA 1
ATOM 4660 C C . GLY A 1 608 ? 13.606 16.133 -25.349 1.00 87.12 608 GLY A C 1
ATOM 4661 O O . GLY A 1 608 ? 13.479 16.808 -24.332 1.00 87.12 608 GLY A O 1
ATOM 4662 N N . ASN A 1 609 ? 14.080 14.885 -25.315 1.00 87.88 609 ASN A N 1
ATOM 4663 C CA . ASN A 1 609 ? 14.534 14.242 -24.085 1.00 87.88 609 ASN A CA 1
ATOM 4664 C C . ASN A 1 609 ? 16.016 14.523 -23.835 1.00 87.88 609 ASN A C 1
ATOM 4666 O O . ASN A 1 609 ? 16.803 14.651 -24.771 1.00 87.88 609 ASN A O 1
ATOM 4670 N N . SER A 1 610 ? 16.419 14.558 -22.573 1.00 83.19 610 SER A N 1
ATOM 4671 C CA . SER A 1 610 ? 17.803 14.799 -22.181 1.00 83.19 610 SER A CA 1
ATOM 4672 C C . SER A 1 610 ? 18.377 13.587 -21.477 1.00 83.19 610 SER A C 1
ATOM 4674 O O . SER A 1 610 ? 17.775 13.086 -20.536 1.00 83.19 610 SER A O 1
ATOM 4676 N N . MET A 1 611 ? 19.557 13.139 -21.891 1.00 77.62 611 MET A N 1
ATOM 4677 C CA . MET A 1 611 ? 20.337 12.172 -21.127 1.00 77.62 611 MET A CA 1
ATOM 4678 C C . MET A 1 611 ? 21.466 12.906 -20.402 1.00 77.62 611 MET A C 1
ATOM 4680 O O . MET A 1 611 ? 22.204 13.676 -21.014 1.00 77.62 611 MET A O 1
ATOM 4684 N N . VAL A 1 612 ? 21.585 12.683 -19.099 1.00 73.12 612 VAL A N 1
ATOM 4685 C CA . VAL A 1 612 ? 22.670 13.171 -18.247 1.00 73.12 612 VAL A CA 1
ATOM 4686 C C . VAL A 1 612 ? 23.462 11.943 -17.828 1.00 73.12 612 VAL A C 1
ATOM 4688 O O . VAL A 1 612 ? 22.939 11.064 -17.149 1.00 73.12 612 VAL A O 1
ATOM 4691 N N . THR A 1 613 ? 24.700 11.833 -18.300 1.00 65.38 613 THR A N 1
ATOM 4692 C CA . THR A 1 613 ? 25.538 10.648 -18.086 1.00 65.38 613 THR A CA 1
ATOM 4693 C C . THR A 1 613 ? 26.863 11.045 -17.468 1.00 65.38 613 THR A C 1
ATOM 4695 O O . THR A 1 613 ? 27.531 11.946 -17.972 1.00 65.38 613 THR A O 1
ATOM 4698 N N . VAL A 1 614 ? 27.248 10.319 -16.424 1.00 58.59 614 VAL A N 1
ATOM 4699 C CA . VAL A 1 614 ? 28.633 10.195 -15.973 1.00 58.59 614 VAL A CA 1
ATOM 4700 C C . VAL A 1 614 ? 29.124 8.822 -16.449 1.00 58.59 614 VAL A C 1
ATOM 4702 O O . VAL A 1 614 ? 28.571 7.792 -16.054 1.00 58.59 614 VAL A O 1
ATOM 4705 N N . ASP A 1 615 ? 30.058 8.819 -17.403 1.00 56.50 615 ASP A N 1
ATOM 4706 C CA . ASP A 1 615 ? 30.759 7.626 -17.897 1.00 56.50 615 ASP A CA 1
ATOM 4707 C C . ASP A 1 615 ? 32.228 7.737 -17.496 1.00 56.50 615 ASP A C 1
ATOM 4709 O O . ASP A 1 615 ? 32.959 8.558 -18.053 1.00 56.50 615 ASP A O 1
ATOM 4713 N N . GLU A 1 616 ? 32.639 6.940 -16.517 1.00 57.56 616 GLU A N 1
ATOM 4714 C CA . GLU A 1 616 ? 34.007 6.962 -15.986 1.00 57.56 616 GLU A CA 1
ATOM 4715 C C . GLU A 1 616 ? 34.938 5.999 -16.748 1.00 57.56 616 GLU A C 1
ATOM 4717 O O . GLU A 1 616 ? 36.158 6.125 -16.663 1.00 57.56 616 GLU A O 1
ATOM 4722 N N . ASP A 1 617 ? 34.373 5.108 -17.576 1.00 55.53 617 ASP A N 1
ATOM 4723 C CA . ASP A 1 617 ? 35.083 4.057 -18.323 1.00 55.53 617 ASP A CA 1
ATOM 4724 C C . ASP A 1 617 ? 35.374 4.424 -19.792 1.00 55.53 617 ASP A C 1
ATOM 4726 O O . ASP A 1 617 ? 36.142 3.741 -20.478 1.00 55.53 617 ASP A O 1
ATOM 4730 N N . GLY A 1 618 ? 34.730 5.468 -20.327 1.00 51.28 618 GLY A N 1
ATOM 4731 C CA . GLY A 1 618 ? 34.881 5.902 -21.724 1.00 51.28 618 GLY A CA 1
ATOM 4732 C C . GLY A 1 618 ? 34.428 4.868 -22.771 1.00 51.28 618 GLY A C 1
ATOM 4733 O O . GLY A 1 618 ? 34.826 4.941 -23.938 1.00 51.28 618 GLY A O 1
ATOM 4734 N N . SER A 1 619 ? 33.617 3.878 -22.381 1.00 50.25 619 SER A N 1
ATOM 4735 C CA . SER A 1 619 ? 33.232 2.719 -23.202 1.00 50.25 619 SER A CA 1
ATOM 4736 C C . SER A 1 619 ? 32.077 3.035 -24.171 1.00 50.25 619 SER A C 1
ATOM 4738 O O . SER A 1 619 ? 31.006 2.430 -24.065 1.00 50.25 619 SER A O 1
ATOM 4740 N N . THR A 1 620 ? 32.279 3.929 -25.149 1.00 48.44 620 THR A N 1
ATOM 4741 C CA . THR A 1 620 ? 31.279 4.429 -26.142 1.00 48.44 620 THR A CA 1
ATOM 4742 C C . THR A 1 620 ? 30.493 3.361 -26.928 1.00 48.44 620 THR A C 1
ATOM 4744 O O . THR A 1 620 ? 29.455 3.662 -27.517 1.00 48.44 620 THR A O 1
ATOM 4747 N N . ASP A 1 621 ? 30.910 2.095 -26.882 1.00 47.12 621 ASP A N 1
ATOM 4748 C CA . ASP A 1 621 ? 30.314 0.986 -27.633 1.00 47.12 621 ASP A CA 1
ATOM 4749 C C . ASP A 1 621 ? 29.192 0.231 -26.875 1.00 47.12 621 ASP A C 1
ATOM 4751 O O . ASP A 1 621 ? 28.627 -0.720 -27.420 1.00 47.12 621 ASP A O 1
ATOM 4755 N N . ASN A 1 622 ? 28.820 0.619 -25.639 1.00 50.44 622 ASN A N 1
ATOM 4756 C CA . ASN A 1 622 ? 27.834 -0.097 -24.790 1.00 50.44 622 ASN A CA 1
ATOM 4757 C C . ASN A 1 622 ? 26.469 0.608 -24.567 1.00 50.44 622 ASN A C 1
ATOM 4759 O O . ASN A 1 622 ? 25.598 0.056 -23.894 1.00 50.44 622 ASN A O 1
ATOM 4763 N N . TYR A 1 623 ? 26.224 1.746 -25.228 1.00 56.66 623 TYR A N 1
ATOM 4764 C CA . TYR A 1 623 ? 25.039 2.605 -25.050 1.00 56.66 623 TYR A CA 1
ATOM 4765 C C . TYR A 1 623 ? 23.881 2.338 -26.026 1.00 56.66 623 TYR A C 1
ATOM 4767 O O . TYR A 1 623 ? 24.129 2.030 -27.194 1.00 56.66 623 TYR A O 1
ATOM 4775 N N . GLY A 1 624 ? 22.626 2.496 -25.576 1.00 64.81 624 GLY A N 1
ATOM 4776 C CA . GLY A 1 624 ? 21.409 2.446 -26.403 1.00 64.81 624 GLY A CA 1
ATOM 4777 C C . GLY A 1 624 ? 20.268 3.295 -25.822 1.00 64.81 624 GLY A C 1
ATOM 4778 O O . GLY A 1 624 ? 19.877 3.096 -24.680 1.00 64.81 624 GLY A O 1
ATOM 4779 N N . TRP A 1 625 ? 19.680 4.212 -26.586 1.00 78.75 625 TRP A N 1
ATOM 4780 C CA . TRP A 1 625 ? 18.355 4.765 -26.270 1.00 78.75 625 TRP A CA 1
ATOM 4781 C C . TRP A 1 625 ? 17.259 3.734 -26.534 1.00 78.75 625 TRP A C 1
ATOM 4783 O O . TRP A 1 625 ? 16.297 3.621 -25.776 1.00 78.75 625 TRP A O 1
ATOM 4793 N N . ILE A 1 626 ? 17.426 2.970 -27.612 1.00 84.44 626 ILE A N 1
ATOM 4794 C CA . ILE A 1 626 ? 16.448 2.001 -28.093 1.00 84.44 626 ILE A CA 1
ATOM 4795 C C . ILE A 1 626 ? 17.161 0.682 -28.383 1.00 84.44 626 ILE A C 1
ATOM 4797 O O . ILE A 1 626 ? 18.201 0.678 -29.038 1.00 84.44 626 ILE A O 1
ATOM 4801 N N . GLU A 1 627 ? 16.582 -0.430 -27.942 1.00 85.44 627 GLU A N 1
ATOM 4802 C CA . GLU A 1 627 ? 16.918 -1.779 -28.393 1.00 85.44 627 GLU A CA 1
ATOM 4803 C C . GLU A 1 627 ? 15.693 -2.395 -29.081 1.00 85.44 627 GLU A C 1
ATOM 4805 O O . GLU A 1 627 ? 14.661 -2.615 -28.448 1.00 85.44 627 GLU A O 1
ATOM 4810 N N . THR A 1 628 ? 15.774 -2.619 -30.394 1.00 85.06 628 THR A N 1
ATOM 4811 C CA . THR A 1 628 ? 14.707 -3.221 -31.206 1.00 85.06 628 THR A CA 1
ATOM 4812 C C . THR A 1 628 ? 15.259 -3.764 -32.524 1.00 85.06 628 THR A C 1
ATOM 4814 O O . THR A 1 628 ? 16.291 -3.304 -33.003 1.00 85.06 628 THR A O 1
ATOM 4817 N N . ASN A 1 62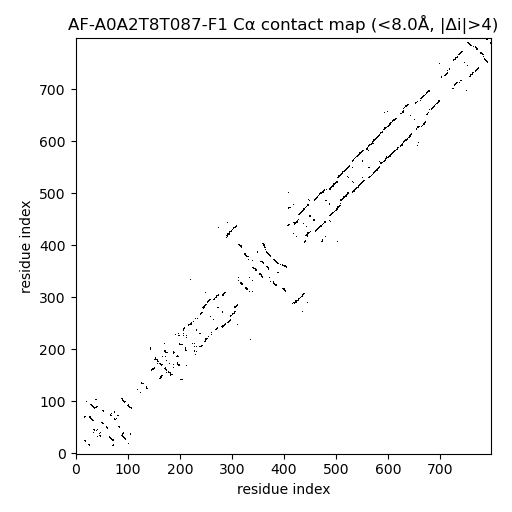9 ? 14.559 -4.713 -33.146 1.00 79.44 629 ASN A N 1
ATOM 4818 C CA . ASN A 1 629 ? 14.914 -5.201 -34.484 1.00 79.44 629 ASN A CA 1
ATOM 4819 C C . ASN A 1 629 ? 14.129 -4.478 -35.596 1.00 79.44 629 ASN A C 1
ATOM 4821 O O . ASN A 1 629 ? 14.489 -4.560 -36.772 1.00 79.44 629 ASN A O 1
ATOM 4825 N N . GLU A 1 630 ? 13.051 -3.771 -35.252 1.00 82.69 630 GLU A N 1
ATOM 4826 C CA . GLU A 1 630 ? 12.178 -3.127 -36.229 1.00 82.69 630 GLU A CA 1
ATOM 4827 C C . GLU A 1 630 ? 11.519 -1.870 -35.660 1.00 82.69 630 GLU A C 1
ATOM 4829 O O . GLU A 1 630 ? 10.921 -1.895 -34.584 1.00 82.69 630 GLU A O 1
ATOM 4834 N N . LEU A 1 631 ? 11.578 -0.778 -36.422 1.00 83.94 631 LEU A N 1
ATOM 4835 C CA . LEU A 1 631 ? 11.015 0.510 -36.045 1.00 83.94 631 LEU A CA 1
ATOM 4836 C C . LEU A 1 631 ? 10.191 1.096 -37.197 1.00 83.94 631 LEU A C 1
ATOM 4838 O O . LEU A 1 631 ? 10.704 1.407 -38.276 1.00 83.94 631 LEU A O 1
ATOM 4842 N N . LYS A 1 632 ? 8.893 1.274 -36.952 1.00 86.00 632 LYS A N 1
ATOM 4843 C CA . LYS A 1 632 ? 7.905 1.652 -37.966 1.00 86.00 632 LYS A CA 1
ATOM 4844 C C . LYS A 1 632 ? 7.128 2.904 -37.583 1.00 86.00 632 LYS A C 1
ATOM 4846 O O . LYS A 1 632 ? 6.676 2.998 -36.446 1.00 86.00 632 LYS A O 1
ATOM 4851 N N . SER A 1 633 ? 6.858 3.790 -38.543 1.00 87.69 633 SER A N 1
ATOM 4852 C CA . SER A 1 633 ? 5.962 4.951 -38.374 1.00 87.69 633 SER A CA 1
ATOM 4853 C C . SER A 1 633 ? 6.306 5.820 -37.158 1.00 87.69 633 SER A C 1
ATOM 4855 O O . SER A 1 633 ? 5.413 6.324 -36.486 1.00 87.69 633 SER A O 1
ATOM 4857 N N . SER A 1 634 ? 7.596 5.946 -36.842 1.00 88.12 634 SER A N 1
ATOM 4858 C CA . SER A 1 634 ? 8.089 6.593 -35.621 1.00 88.12 634 SER A CA 1
ATOM 4859 C C . SER A 1 634 ? 8.736 7.950 -35.914 1.00 88.12 634 SER A C 1
ATOM 4861 O O . SER A 1 634 ? 9.172 8.212 -37.033 1.00 88.12 634 SER A O 1
ATOM 4863 N N . VAL A 1 635 ? 8.823 8.812 -34.903 1.00 87.12 635 VAL A N 1
ATOM 4864 C CA . VAL A 1 635 ? 9.445 10.141 -34.972 1.00 87.12 635 VAL A CA 1
ATOM 4865 C C . VAL A 1 635 ? 10.461 10.268 -33.846 1.00 87.12 635 VAL A C 1
ATOM 4867 O O . VAL A 1 635 ? 10.101 10.276 -32.670 1.00 87.12 635 VAL A O 1
ATOM 4870 N N . ILE A 1 636 ? 11.737 10.393 -34.198 1.00 85.56 636 ILE A N 1
ATOM 4871 C CA . ILE A 1 636 ? 12.838 10.451 -33.234 1.00 85.56 636 ILE A CA 1
ATOM 4872 C C . ILE A 1 636 ? 13.685 11.688 -33.518 1.00 85.56 636 ILE A C 1
ATOM 4874 O O . ILE A 1 636 ? 14.340 11.768 -34.553 1.00 85.56 636 ILE A O 1
ATOM 4878 N N . SER A 1 637 ? 13.673 12.683 -32.626 1.00 80.62 637 SER A N 1
ATOM 4879 C CA . SER A 1 637 ? 14.329 13.971 -32.903 1.00 80.62 637 SER A CA 1
ATOM 4880 C C . SER A 1 637 ? 14.630 14.795 -31.653 1.00 80.62 637 SER A C 1
ATOM 4882 O O . SER A 1 637 ? 13.809 14.866 -30.747 1.00 80.62 637 SER A O 1
ATOM 4884 N N . GLY A 1 638 ? 15.756 15.513 -31.643 1.00 76.19 638 GLY A N 1
ATOM 4885 C CA . GLY A 1 638 ? 16.077 16.494 -30.600 1.00 76.19 638 GLY A CA 1
ATOM 4886 C C . GLY A 1 638 ? 16.257 15.893 -29.204 1.00 76.19 638 GLY A C 1
ATOM 4887 O O . GLY A 1 638 ? 15.895 16.538 -28.226 1.00 76.19 638 GLY A O 1
ATOM 4888 N N . ASN A 1 639 ? 16.755 14.659 -29.108 1.00 81.81 639 ASN A N 1
ATOM 4889 C CA . ASN A 1 639 ? 17.122 14.044 -27.834 1.00 81.81 639 ASN A CA 1
ATOM 4890 C C . ASN A 1 639 ? 18.627 14.207 -27.602 1.00 81.81 639 ASN A C 1
ATOM 4892 O O . ASN A 1 639 ? 19.412 13.757 -28.437 1.00 81.81 639 ASN A O 1
ATOM 4896 N N . SER A 1 640 ? 19.021 14.806 -26.477 1.00 76.38 640 SER A N 1
ATOM 4897 C CA . SER A 1 640 ? 20.430 14.999 -26.119 1.00 76.38 640 SER A CA 1
ATOM 4898 C C . SER A 1 640 ? 21.134 13.659 -25.920 1.00 76.38 640 SER A C 1
ATOM 4900 O O . SER A 1 640 ? 20.629 12.762 -25.246 1.00 76.38 640 SER A O 1
ATOM 4902 N N . THR A 1 641 ? 22.330 13.533 -26.477 1.00 65.62 641 THR A N 1
ATOM 4903 C CA . THR A 1 641 ? 23.105 12.290 -26.541 1.00 65.62 641 THR A CA 1
ATOM 4904 C C . THR A 1 641 ? 24.040 12.075 -25.342 1.00 65.62 641 THR A C 1
ATOM 4906 O O . THR A 1 641 ? 24.842 11.146 -25.351 1.00 65.62 641 THR A O 1
ATOM 4909 N N . GLY A 1 642 ? 23.871 12.847 -24.262 1.00 58.09 642 GLY A N 1
ATOM 4910 C CA . GLY A 1 642 ? 24.717 12.794 -23.067 1.00 58.09 642 GLY A CA 1
ATOM 4911 C C . GLY A 1 642 ? 25.955 13.681 -23.207 1.00 58.09 642 GLY A C 1
ATOM 4912 O O . GLY A 1 642 ? 26.784 13.473 -24.086 1.00 58.09 642 GLY A O 1
ATOM 4913 N N . THR A 1 643 ? 26.095 14.676 -22.328 1.00 49.16 643 THR A N 1
ATOM 4914 C CA . THR A 1 643 ? 27.256 15.581 -22.279 1.00 49.16 643 THR A CA 1
ATOM 4915 C C . THR A 1 643 ? 28.108 15.281 -21.045 1.00 49.16 643 THR A C 1
ATOM 4917 O O . THR A 1 643 ? 27.796 15.756 -19.955 1.00 49.16 643 THR A O 1
ATOM 4920 N N . GLY A 1 644 ? 29.184 14.510 -21.207 1.00 43.78 644 GLY A N 1
ATOM 4921 C CA . GLY A 1 644 ? 30.218 14.328 -20.183 1.00 43.78 644 GLY A CA 1
ATOM 4922 C C . GLY A 1 644 ? 31.407 15.249 -20.460 1.00 43.78 644 GLY A C 1
ATOM 4923 O O . GLY A 1 644 ? 32.197 14.988 -21.362 1.00 43.78 644 GLY A O 1
ATOM 4924 N N . GLY A 1 645 ? 31.537 16.340 -19.702 1.00 37.88 645 GLY A N 1
ATOM 4925 C CA . GLY A 1 645 ? 32.488 17.442 -19.923 1.00 37.88 645 GLY A CA 1
ATOM 4926 C C . GLY A 1 645 ? 33.983 17.150 -19.716 1.00 37.88 645 GLY A C 1
ATOM 4927 O O . GLY A 1 645 ? 34.739 18.088 -19.485 1.00 37.88 645 GLY A O 1
ATOM 4928 N N . SER A 1 646 ? 34.443 15.900 -19.786 1.00 39.59 646 SER A N 1
ATOM 4929 C CA . SER A 1 646 ? 35.884 15.565 -19.817 1.00 39.59 646 SER A CA 1
ATOM 4930 C C . SER A 1 646 ? 36.215 14.209 -20.454 1.00 39.59 646 SER A C 1
ATOM 4932 O O . SER A 1 646 ? 37.381 13.965 -20.744 1.00 39.59 646 SER A O 1
ATOM 4934 N N . PHE A 1 647 ? 35.229 13.357 -20.756 1.00 36.88 647 PHE A N 1
ATOM 4935 C CA . PHE A 1 647 ? 35.454 12.041 -21.357 1.00 36.88 647 PHE A CA 1
ATOM 4936 C C . PHE A 1 647 ? 34.284 11.677 -22.290 1.00 36.88 647 PHE A C 1
ATOM 4938 O O . PHE A 1 647 ? 33.201 11.335 -21.836 1.00 36.88 647 PHE A O 1
ATOM 4945 N N . GLY A 1 648 ? 34.503 11.823 -23.604 1.00 39.59 648 GLY A N 1
ATOM 4946 C CA . GLY A 1 648 ? 33.757 11.164 -24.691 1.00 39.59 648 GLY A CA 1
ATOM 4947 C C . GLY A 1 648 ? 32.223 11.120 -24.615 1.00 39.59 648 GLY A C 1
ATOM 4948 O O . GLY A 1 648 ? 31.655 10.039 -24.502 1.00 39.59 648 GLY A O 1
ATOM 4949 N N . GLY A 1 649 ? 31.533 12.254 -24.778 1.00 43.06 649 GLY A N 1
ATOM 4950 C CA . GLY A 1 649 ? 30.113 12.227 -25.161 1.00 43.06 649 GLY A CA 1
ATOM 4951 C C . GLY A 1 649 ? 29.929 11.664 -26.579 1.00 43.06 649 GLY A C 1
ATOM 4952 O O . GLY A 1 649 ? 30.763 11.904 -27.452 1.00 43.06 649 GLY A O 1
ATOM 4953 N N . SER A 1 650 ? 28.846 10.920 -26.825 1.00 52.91 650 SER A N 1
ATOM 4954 C CA . SER A 1 650 ? 28.442 10.542 -28.189 1.00 52.91 650 SER A CA 1
ATOM 4955 C C . SER A 1 650 ? 27.736 11.730 -28.839 1.00 52.91 650 SER A C 1
ATOM 4957 O O . SER A 1 650 ? 26.842 12.303 -28.229 1.00 52.91 650 SER A O 1
ATOM 4959 N N . GLU A 1 651 ? 28.063 12.088 -30.080 1.00 57.22 651 GLU A N 1
ATOM 4960 C CA . GLU A 1 651 ? 27.275 13.059 -30.867 1.00 57.22 651 GLU A CA 1
ATOM 4961 C C . GLU A 1 651 ? 25.987 12.432 -31.445 1.00 57.22 651 GLU A C 1
ATOM 4963 O O . GLU A 1 651 ? 25.130 13.126 -31.993 1.00 57.22 651 GLU A O 1
ATOM 4968 N N . HIS A 1 652 ? 25.831 11.110 -31.306 1.00 63.47 652 HIS A N 1
ATOM 4969 C CA . HIS A 1 652 ? 24.791 10.315 -31.957 1.00 63.47 652 HIS A CA 1
ATOM 4970 C C . HIS A 1 652 ? 23.845 9.658 -30.951 1.00 63.47 652 HIS A C 1
ATOM 4972 O O . HIS A 1 652 ? 24.257 9.196 -29.879 1.00 63.47 652 HIS A O 1
ATOM 4978 N N . LEU A 1 653 ? 22.571 9.551 -31.332 1.00 73.00 653 LEU A N 1
ATOM 4979 C CA . LEU A 1 653 ? 21.578 8.749 -30.624 1.00 73.00 653 LEU A CA 1
ATOM 4980 C C . LEU A 1 653 ? 21.874 7.263 -30.846 1.00 73.00 653 LEU A C 1
ATOM 4982 O O . LEU A 1 653 ? 21.939 6.807 -31.980 1.00 73.00 653 LEU A O 1
ATOM 4986 N N . SER A 1 654 ? 22.006 6.479 -29.784 1.00 73.56 654 SER A N 1
ATOM 4987 C CA . SER A 1 654 ? 22.328 5.057 -29.900 1.00 73.56 654 SER A CA 1
ATOM 4988 C C . SER A 1 654 ? 21.092 4.166 -30.096 1.00 73.56 654 SER A C 1
ATOM 4990 O O . SER A 1 654 ? 20.107 4.268 -29.363 1.00 73.56 654 SER A O 1
ATOM 4992 N N . LEU A 1 655 ? 21.152 3.247 -31.060 1.00 76.88 655 LEU A N 1
ATOM 4993 C CA . LEU A 1 655 ? 20.102 2.276 -31.370 1.00 76.88 655 LEU A CA 1
ATOM 4994 C C . LEU A 1 655 ? 20.700 0.880 -31.567 1.00 76.88 655 LEU A C 1
ATOM 4996 O O . LEU A 1 655 ? 21.560 0.664 -32.419 1.00 76.88 655 LEU A O 1
ATOM 5000 N N . ARG A 1 656 ? 20.213 -0.093 -30.800 1.00 76.19 656 ARG A N 1
ATOM 5001 C CA . ARG A 1 656 ? 20.698 -1.475 -30.800 1.00 76.19 656 ARG A CA 1
ATOM 5002 C C . ARG A 1 656 ? 19.692 -2.459 -31.367 1.00 76.19 656 ARG A C 1
ATOM 5004 O O . ARG A 1 656 ? 18.488 -2.275 -31.246 1.00 76.19 656 ARG A O 1
ATOM 5011 N N . THR A 1 657 ? 20.224 -3.546 -31.898 1.00 70.50 657 THR A N 1
ATOM 5012 C CA . THR A 1 657 ? 19.493 -4.740 -32.323 1.00 70.50 657 THR A CA 1
ATOM 5013 C C . THR A 1 657 ? 19.925 -5.936 -31.488 1.00 70.50 657 THR A C 1
ATOM 5015 O O . THR A 1 657 ? 21.080 -6.015 -31.057 1.00 70.50 657 THR A O 1
ATOM 5018 N N . ALA A 1 658 ? 19.007 -6.879 -31.270 1.00 66.94 658 ALA A N 1
ATOM 5019 C CA . ALA A 1 658 ? 19.272 -8.081 -30.478 1.00 66.94 658 ALA A CA 1
ATOM 5020 C C . ALA A 1 658 ? 20.307 -9.004 -31.150 1.00 66.94 658 ALA A C 1
ATOM 5022 O O . ALA A 1 658 ? 21.045 -9.726 -30.478 1.00 66.94 658 ALA A O 1
ATOM 5023 N N . THR A 1 659 ? 20.369 -8.959 -32.484 1.00 64.94 659 THR A N 1
ATOM 5024 C CA . THR A 1 659 ? 21.356 -9.654 -33.315 1.00 64.94 659 THR A CA 1
ATOM 5025 C C . THR A 1 659 ? 21.873 -8.697 -34.382 1.00 64.94 659 THR A C 1
ATOM 5027 O O . THR A 1 659 ? 21.102 -7.897 -34.899 1.00 64.94 659 THR A O 1
ATOM 5030 N N . ASN A 1 660 ? 23.140 -8.822 -34.782 1.00 61.66 660 ASN A N 1
ATOM 5031 C CA . ASN A 1 660 ? 23.760 -7.937 -35.782 1.00 61.66 660 ASN A CA 1
ATOM 5032 C C . ASN A 1 660 ? 23.183 -8.095 -37.213 1.00 61.66 660 ASN A C 1
ATOM 5034 O O . ASN A 1 660 ? 23.684 -7.477 -38.148 1.00 61.66 660 ASN A O 1
ATOM 5038 N N . ASN A 1 661 ? 22.150 -8.928 -37.392 1.00 55.00 661 ASN A N 1
ATOM 5039 C CA . ASN A 1 661 ? 21.769 -9.512 -38.676 1.00 55.00 661 ASN A CA 1
ATOM 5040 C C . ASN A 1 661 ? 20.646 -8.785 -39.425 1.00 55.00 661 ASN A C 1
ATOM 5042 O O . ASN A 1 661 ? 20.435 -9.134 -40.584 1.00 55.00 661 ASN A O 1
ATOM 5046 N N . ARG A 1 662 ? 19.877 -7.872 -38.801 1.00 60.31 662 ARG A N 1
ATOM 5047 C CA . ARG A 1 662 ? 18.867 -7.034 -39.490 1.00 60.31 662 ARG A CA 1
ATOM 5048 C C . ARG A 1 662 ? 18.280 -5.943 -38.591 1.00 60.31 662 ARG A C 1
ATOM 5050 O O . ARG A 1 662 ? 17.808 -6.250 -37.500 1.00 60.31 662 ARG A O 1
ATOM 5057 N N . LEU A 1 663 ? 18.201 -4.712 -39.102 1.00 66.44 663 LEU A N 1
ATOM 5058 C CA . LEU A 1 663 ? 17.406 -3.625 -38.522 1.00 66.44 663 LEU A CA 1
ATOM 5059 C C . LEU A 1 663 ? 16.511 -3.011 -39.602 1.00 66.44 663 LEU A C 1
ATOM 5061 O O . LEU A 1 663 ? 17.001 -2.603 -40.651 1.00 66.44 663 LEU A O 1
ATOM 5065 N N . ASN A 1 664 ? 15.203 -2.955 -39.356 1.00 71.69 664 ASN A N 1
ATOM 5066 C CA . ASN A 1 664 ? 14.229 -2.504 -40.352 1.00 71.69 664 ASN A CA 1
ATOM 5067 C C . ASN A 1 664 ? 13.606 -1.148 -39.987 1.00 71.69 664 ASN A C 1
ATOM 5069 O O . ASN A 1 664 ? 13.011 -1.025 -38.911 1.00 71.69 664 ASN A O 1
ATOM 5073 N N . PHE A 1 665 ? 13.694 -0.162 -40.886 1.00 75.00 665 PHE A N 1
ATOM 5074 C CA . PHE A 1 665 ? 13.098 1.163 -40.718 1.00 75.00 665 PHE A CA 1
ATOM 5075 C C . PHE A 1 665 ? 12.039 1.424 -41.789 1.00 75.00 665 PHE A C 1
ATOM 5077 O O . PHE A 1 665 ? 12.349 1.602 -42.963 1.00 75.00 665 PHE A O 1
ATOM 5084 N N . ILE A 1 666 ? 10.773 1.520 -41.383 1.00 72.19 666 ILE A N 1
ATOM 5085 C CA . ILE A 1 666 ? 9.668 1.761 -42.325 1.00 72.19 666 ILE A CA 1
ATOM 5086 C C . ILE A 1 666 ? 8.924 3.024 -41.919 1.00 72.19 666 ILE A C 1
ATOM 5088 O O . ILE A 1 666 ? 8.376 3.083 -40.819 1.00 72.19 666 ILE A O 1
ATOM 5092 N N . ASN A 1 667 ? 8.858 4.020 -42.806 1.00 74.62 667 ASN A N 1
ATOM 5093 C CA . ASN A 1 667 ? 8.143 5.279 -42.557 1.00 74.62 667 ASN A CA 1
ATOM 5094 C C . ASN A 1 667 ? 8.555 5.959 -41.229 1.00 74.62 667 ASN A C 1
ATOM 5096 O O . ASN A 1 667 ? 7.723 6.498 -40.506 1.00 74.62 667 ASN A O 1
ATOM 5100 N N . THR A 1 668 ? 9.832 5.871 -40.855 1.00 76.31 668 THR A N 1
ATOM 5101 C CA . THR A 1 668 ? 10.345 6.413 -39.591 1.00 76.31 668 THR A CA 1
ATOM 5102 C C . THR A 1 668 ? 11.212 7.634 -39.864 1.00 76.31 668 THR A C 1
ATOM 5104 O O . THR A 1 668 ? 12.144 7.558 -40.659 1.00 76.31 668 THR A O 1
ATOM 5107 N N . TYR A 1 669 ? 10.929 8.739 -39.175 1.00 77.06 669 TYR A N 1
ATOM 5108 C CA . TYR A 1 669 ? 11.691 9.980 -39.262 1.00 77.06 669 TYR A CA 1
ATOM 5109 C C . TYR A 1 669 ? 12.746 10.074 -38.156 1.00 77.06 669 TYR A C 1
ATOM 5111 O O . TYR A 1 669 ? 12.431 9.946 -36.969 1.00 77.06 669 TYR A O 1
ATOM 5119 N N . PHE A 1 670 ? 13.974 10.406 -38.554 1.00 77.25 670 PHE A N 1
ATOM 5120 C CA . PHE A 1 670 ? 15.069 10.762 -37.658 1.00 77.25 670 PHE A CA 1
ATOM 5121 C C . PHE A 1 670 ? 15.480 12.219 -37.888 1.00 77.25 670 PHE A C 1
ATOM 5123 O O . PHE A 1 670 ? 15.867 12.598 -38.990 1.00 77.25 670 PHE A O 1
ATOM 5130 N N . GLY A 1 671 ? 15.392 13.040 -36.842 1.00 71.19 671 GLY A N 1
ATOM 5131 C CA . GLY A 1 671 ? 15.782 14.454 -36.866 1.00 71.19 671 GLY A CA 1
ATOM 5132 C C . GLY A 1 671 ? 17.170 14.736 -36.287 1.00 71.19 671 GLY A C 1
ATOM 5133 O O . GLY A 1 671 ? 17.520 15.898 -36.105 1.00 71.19 671 GLY A O 1
ATOM 5134 N N . GLN A 1 672 ? 17.940 13.697 -35.958 1.00 72.62 672 GLN A N 1
ATOM 5135 C CA . GLN A 1 672 ? 19.306 13.787 -35.437 1.00 72.62 672 GLN A CA 1
ATOM 5136 C C . GLN A 1 672 ? 20.117 12.530 -35.802 1.00 72.62 672 GLN A C 1
ATOM 5138 O O . GLN A 1 672 ? 19.499 11.500 -36.083 1.00 72.62 672 GLN A O 1
ATOM 5143 N N . PRO A 1 673 ? 21.464 12.581 -35.788 1.00 70.56 673 PRO A N 1
ATOM 5144 C CA . PRO A 1 673 ? 22.316 11.435 -36.116 1.00 70.56 673 PRO A CA 1
ATOM 5145 C C . PRO A 1 673 ? 22.074 10.210 -35.222 1.00 70.56 673 PRO A C 1
ATOM 5147 O O . PRO A 1 673 ? 21.831 10.351 -34.018 1.00 70.56 673 PRO A O 1
ATOM 5150 N N . VAL A 1 674 ? 22.181 9.008 -35.799 1.00 73.69 674 VAL A N 1
ATOM 5151 C CA . VAL A 1 674 ? 21.949 7.728 -35.104 1.00 73.69 674 VAL A CA 1
ATOM 5152 C C . VAL A 1 674 ? 23.151 6.799 -35.261 1.00 73.69 674 VAL A C 1
ATOM 5154 O O . VAL A 1 674 ? 23.683 6.634 -36.354 1.00 73.69 674 VAL A O 1
ATOM 5157 N N . HIS A 1 675 ? 23.542 6.144 -34.173 1.00 72.12 675 HIS A N 1
ATOM 5158 C CA . HIS A 1 675 ? 24.599 5.140 -34.143 1.00 72.12 675 HIS A CA 1
ATOM 5159 C C . HIS A 1 675 ? 24.028 3.754 -33.831 1.00 72.12 675 HIS A C 1
ATOM 5161 O O . HIS A 1 675 ? 23.212 3.621 -32.916 1.00 72.12 675 HIS A O 1
ATOM 5167 N N . THR A 1 676 ? 24.446 2.713 -34.558 1.00 70.00 676 THR A N 1
ATOM 5168 C CA . THR A 1 676 ? 23.878 1.362 -34.412 1.00 70.00 676 THR A CA 1
ATOM 5169 C C . THR A 1 676 ? 24.888 0.219 -34.557 1.00 70.00 676 THR A C 1
ATOM 5171 O O . THR A 1 676 ? 25.913 0.348 -35.222 1.00 70.00 676 THR A O 1
ATOM 5174 N N . ASN A 1 677 ? 24.593 -0.920 -33.912 1.00 68.62 677 ASN A N 1
ATOM 5175 C CA . ASN A 1 677 ? 25.408 -2.143 -33.946 1.00 68.62 677 ASN A CA 1
ATOM 5176 C C . ASN A 1 677 ? 25.085 -3.091 -35.112 1.00 68.62 677 ASN A C 1
ATOM 5178 O O . ASN A 1 677 ? 25.782 -4.090 -35.275 1.00 68.62 677 ASN A O 1
ATOM 5182 N N . ALA A 1 678 ? 24.016 -2.839 -35.870 1.00 62.09 678 ALA A N 1
ATOM 5183 C CA . ALA A 1 678 ? 23.689 -3.667 -37.024 1.00 62.09 678 ALA A CA 1
ATOM 5184 C C . ALA A 1 678 ? 24.727 -3.480 -38.144 1.00 62.09 678 ALA A C 1
ATOM 5186 O O . ALA A 1 678 ? 25.284 -2.389 -38.328 1.00 62.09 678 ALA A O 1
ATOM 5187 N N . GLU A 1 679 ? 25.009 -4.566 -38.867 1.00 56.47 679 GLU A N 1
ATOM 5188 C CA . GLU A 1 679 ? 25.940 -4.548 -39.994 1.00 56.47 679 GLU A CA 1
ATOM 5189 C C . GLU A 1 679 ? 25.441 -3.608 -41.092 1.00 56.47 679 GLU A C 1
ATOM 5191 O O . GLU A 1 679 ? 24.239 -3.440 -41.327 1.00 56.47 679 GLU A O 1
ATOM 5196 N N . ALA A 1 680 ? 26.370 -2.964 -41.780 1.00 49.22 680 ALA A N 1
ATOM 5197 C CA . ALA A 1 680 ? 26.000 -2.044 -42.833 1.00 49.22 680 ALA A CA 1
ATOM 5198 C C . ALA A 1 680 ? 25.471 -2.738 -44.092 1.00 49.22 680 ALA A C 1
ATOM 5200 O O . ALA A 1 680 ? 25.838 -3.863 -44.426 1.00 49.22 680 ALA A O 1
ATOM 5201 N N . GLY A 1 681 ? 24.578 -2.043 -44.802 1.00 48.44 681 GLY A N 1
ATOM 5202 C CA . GLY A 1 681 ? 23.822 -2.618 -45.919 1.00 48.44 681 GLY A CA 1
ATOM 5203 C C . GLY A 1 681 ? 22.673 -3.535 -45.486 1.00 48.44 681 GLY A C 1
ATOM 5204 O O . GLY A 1 681 ? 21.958 -4.047 -46.341 1.00 48.44 681 GLY A O 1
ATOM 5205 N N . VAL A 1 682 ? 22.464 -3.712 -44.177 1.00 47.16 682 VAL A N 1
ATOM 5206 C CA . VAL A 1 682 ? 21.377 -4.521 -43.602 1.00 47.16 682 VAL A CA 1
ATOM 5207 C C . VAL A 1 682 ? 20.251 -3.649 -43.014 1.00 47.16 682 VAL A C 1
ATOM 5209 O O . VAL A 1 682 ? 19.363 -4.136 -42.309 1.00 47.16 682 VAL A O 1
ATOM 5212 N N . PHE A 1 683 ? 20.278 -2.352 -43.339 1.00 57.38 683 PHE A N 1
ATOM 5213 C CA . PHE A 1 683 ? 19.212 -1.392 -43.068 1.00 57.38 683 PHE A CA 1
ATOM 5214 C C . PHE A 1 683 ? 18.356 -1.223 -44.317 1.00 57.38 683 PHE A C 1
ATOM 5216 O O . PHE A 1 683 ? 18.851 -0.792 -45.357 1.00 57.38 683 PHE A O 1
ATOM 5223 N N . ASP A 1 684 ? 17.071 -1.533 -44.201 1.00 50.25 684 ASP A N 1
ATOM 5224 C CA . ASP A 1 684 ? 16.077 -1.132 -45.193 1.00 50.25 684 ASP A CA 1
ATOM 5225 C C . ASP A 1 684 ? 15.537 0.236 -44.759 1.00 50.25 684 ASP A C 1
ATOM 5227 O O . ASP A 1 684 ? 14.918 0.345 -43.699 1.00 50.25 684 ASP A O 1
ATOM 5231 N N . ILE A 1 685 ? 15.892 1.293 -45.498 1.00 54.06 685 ILE A N 1
ATOM 5232 C CA . ILE A 1 685 ? 15.463 2.673 -45.235 1.00 54.06 685 ILE A CA 1
ATOM 5233 C C . ILE A 1 685 ? 14.511 3.059 -46.361 1.00 54.06 685 ILE A C 1
ATOM 5235 O O . ILE A 1 685 ? 14.920 3.577 -47.406 1.00 54.06 685 ILE A O 1
ATOM 5239 N N . GLU A 1 686 ? 13.219 2.831 -46.151 1.00 44.97 686 GLU A N 1
ATOM 5240 C CA . GLU A 1 686 ? 12.194 3.364 -47.042 1.00 44.97 686 GLU A CA 1
ATOM 5241 C C . GLU A 1 686 ? 12.130 4.895 -46.839 1.00 44.97 686 GLU A C 1
ATOM 5243 O O . GLU A 1 686 ? 11.543 5.392 -45.880 1.00 44.97 686 GLU A O 1
ATOM 5248 N N . LYS A 1 687 ? 12.863 5.628 -47.695 1.00 48.75 687 LYS A N 1
ATOM 5249 C CA . LYS A 1 687 ? 13.012 7.099 -47.804 1.00 48.75 687 LYS A CA 1
ATOM 5250 C C . LYS A 1 687 ? 12.102 7.958 -46.899 1.00 48.75 687 LYS A C 1
ATOM 5252 O O . LYS A 1 687 ? 11.087 8.447 -47.384 1.00 48.75 687 LYS A O 1
ATOM 5257 N N . VAL A 1 688 ? 12.540 8.308 -45.681 1.00 42.66 688 VAL A N 1
ATOM 5258 C CA . VAL A 1 688 ? 12.141 9.570 -45.012 1.00 42.66 688 VAL A CA 1
ATOM 5259 C C . VAL A 1 688 ? 13.198 10.029 -43.983 1.00 42.66 688 VAL A C 1
ATOM 5261 O O . VAL A 1 688 ? 13.078 9.783 -42.790 1.00 42.66 688 VAL A O 1
ATOM 5264 N N . SER A 1 689 ? 14.250 10.731 -44.407 1.00 48.28 689 SER A N 1
ATOM 5265 C CA . SER A 1 689 ? 15.080 11.516 -43.477 1.00 48.28 689 SER A CA 1
ATOM 5266 C C . SER A 1 689 ? 15.776 12.669 -44.208 1.00 48.28 689 SER A C 1
ATOM 5268 O O . SER A 1 689 ? 16.381 12.485 -45.267 1.00 48.28 689 SER A O 1
ATOM 5270 N N . SER A 1 690 ? 15.650 13.881 -43.661 1.00 41.66 690 SER A N 1
ATOM 5271 C CA . SER A 1 690 ? 16.320 15.095 -44.148 1.00 41.66 690 SER A CA 1
ATOM 5272 C C . SER A 1 690 ? 17.661 15.367 -43.450 1.00 41.66 690 SER A C 1
ATOM 5274 O O . SER A 1 690 ? 18.339 16.321 -43.823 1.00 41.66 690 SER A O 1
ATOM 5276 N N . VAL A 1 691 ? 18.070 14.535 -42.479 1.00 40.75 691 VAL A N 1
ATOM 5277 C CA . VAL A 1 691 ? 19.398 14.570 -41.836 1.00 40.75 691 VAL A CA 1
ATOM 5278 C C . VAL A 1 691 ? 19.911 13.128 -41.716 1.00 40.75 691 VAL A C 1
ATOM 5280 O O . VAL A 1 691 ? 19.511 12.368 -40.839 1.00 40.75 691 VAL A O 1
ATOM 5283 N N . ASN A 1 692 ? 20.756 12.724 -42.666 1.00 45.19 692 ASN A N 1
ATOM 5284 C CA . ASN A 1 692 ? 21.112 11.328 -42.940 1.00 45.19 692 ASN A CA 1
ATOM 5285 C C . ASN A 1 692 ? 22.524 10.979 -42.451 1.00 45.19 692 ASN A C 1
ATOM 5287 O O . ASN A 1 692 ? 23.427 10.847 -43.274 1.00 45.19 692 ASN A O 1
ATOM 5291 N N . TYR A 1 693 ? 22.739 10.816 -41.146 1.00 53.09 693 TYR A N 1
ATOM 5292 C CA . TYR A 1 693 ? 23.994 10.224 -40.675 1.00 53.09 693 TYR A CA 1
ATOM 5293 C C . TYR A 1 693 ? 23.698 9.024 -39.775 1.00 53.09 693 TYR A C 1
ATOM 5295 O O . TYR A 1 693 ? 23.307 9.175 -38.616 1.00 53.09 693 TYR A O 1
ATOM 5303 N N . PHE A 1 694 ? 23.803 7.838 -40.379 1.00 57.12 694 PHE A N 1
ATOM 5304 C CA . PHE A 1 694 ? 23.769 6.552 -39.698 1.00 57.12 694 PHE A CA 1
ATOM 5305 C C . PHE A 1 694 ? 25.187 6.001 -39.667 1.00 57.12 694 PHE A C 1
ATOM 5307 O O . PHE A 1 694 ? 25.721 5.622 -40.709 1.00 57.12 694 PHE A O 1
ATOM 5314 N N . ASP A 1 695 ? 25.769 5.919 -38.478 1.00 52.16 695 ASP A N 1
ATOM 5315 C CA . ASP A 1 695 ? 27.049 5.249 -38.291 1.00 52.16 695 ASP A CA 1
ATOM 5316 C C . ASP A 1 695 ? 26.805 3.828 -37.810 1.00 52.16 695 ASP A C 1
ATOM 5318 O O . ASP A 1 695 ? 26.327 3.606 -36.694 1.00 52.16 695 ASP A O 1
ATOM 5322 N N . SER A 1 696 ? 27.157 2.851 -38.641 1.00 51.28 696 SER A N 1
ATOM 5323 C CA . SER A 1 696 ? 27.347 1.489 -38.151 1.00 51.28 696 SER A CA 1
ATOM 5324 C C . SER A 1 696 ? 28.727 1.383 -37.506 1.00 51.28 696 SER A C 1
ATOM 5326 O O . SER A 1 696 ? 29.723 1.833 -38.082 1.00 51.28 696 SER A O 1
ATOM 5328 N N . THR A 1 697 ? 28.818 0.703 -36.359 1.00 48.16 697 THR A N 1
ATOM 5329 C CA . THR A 1 697 ? 30.105 0.314 -35.743 1.00 48.16 697 THR A CA 1
ATOM 5330 C C . THR A 1 697 ? 31.018 -0.460 -36.703 1.00 48.16 697 THR A C 1
ATOM 5332 O O . THR A 1 697 ? 32.228 -0.537 -36.480 1.00 48.16 697 THR A O 1
ATOM 5335 N N . THR A 1 698 ? 30.455 -1.016 -37.781 1.00 43.03 698 THR A N 1
ATOM 5336 C CA . THR A 1 698 ? 31.144 -1.902 -38.723 1.00 43.03 698 THR A CA 1
ATOM 5337 C C . THR A 1 698 ? 31.651 -1.234 -40.001 1.00 43.03 698 THR A C 1
ATOM 5339 O O . THR A 1 698 ? 32.555 -1.799 -40.620 1.00 43.03 698 THR A O 1
ATOM 5342 N N . ASP A 1 699 ? 31.221 -0.011 -40.365 1.00 43.56 699 ASP A N 1
ATOM 5343 C CA . ASP A 1 699 ? 31.444 0.472 -41.747 1.00 43.56 699 ASP A CA 1
ATOM 5344 C C . ASP A 1 699 ? 32.437 1.614 -41.970 1.00 43.56 699 ASP A C 1
ATOM 5346 O O . ASP A 1 699 ? 33.225 1.521 -42.911 1.00 43.56 699 ASP A O 1
ATOM 5350 N N . TYR A 1 700 ? 32.573 2.590 -41.070 1.00 44.75 700 TYR A N 1
ATOM 5351 C CA . TYR A 1 700 ? 33.595 3.631 -41.250 1.00 44.75 700 TYR A CA 1
ATOM 5352 C C . TYR A 1 700 ? 34.226 4.046 -39.915 1.00 44.75 700 TYR A C 1
ATOM 5354 O O . TYR A 1 700 ? 33.588 4.653 -39.067 1.00 44.75 700 TYR A O 1
ATOM 5362 N N . ARG A 1 701 ? 35.504 3.707 -39.698 1.00 41.78 701 ARG A N 1
ATOM 5363 C CA . ARG A 1 701 ? 36.374 4.461 -38.778 1.00 41.78 701 ARG A CA 1
ATOM 5364 C C . ARG A 1 701 ? 37.588 4.906 -39.586 1.00 41.78 701 ARG A C 1
ATOM 5366 O O . ARG A 1 701 ? 38.482 4.100 -39.807 1.00 41.78 701 ARG A O 1
ATOM 5373 N N . ASP A 1 702 ? 37.647 6.181 -39.944 1.00 39.25 702 ASP A N 1
ATOM 5374 C CA . ASP A 1 702 ? 38.877 6.927 -39.683 1.00 39.25 702 ASP A CA 1
ATOM 5375 C C . ASP A 1 702 ? 38.498 7.959 -38.619 1.00 39.25 702 ASP A C 1
ATOM 5377 O O . ASP A 1 702 ? 37.965 9.028 -38.907 1.00 39.25 702 ASP A O 1
ATOM 5381 N N . ALA A 1 703 ? 38.608 7.558 -37.352 1.00 34.19 703 ALA A N 1
ATOM 5382 C CA . ALA A 1 703 ? 38.288 8.439 -36.242 1.00 34.19 703 ALA A CA 1
ATOM 5383 C C . ALA A 1 703 ? 39.327 9.571 -36.206 1.00 34.19 703 ALA A C 1
ATOM 5385 O O . ALA A 1 703 ? 40.468 9.366 -35.795 1.00 34.19 703 ALA A O 1
ATOM 5386 N N . GLY A 1 704 ? 38.934 10.763 -36.657 1.00 39.56 704 GLY A N 1
ATOM 5387 C CA . GLY A 1 704 ? 39.567 12.025 -36.267 1.00 39.56 704 GLY A CA 1
ATOM 5388 C C . GLY A 1 704 ? 41.013 12.274 -36.718 1.00 39.56 704 GLY A C 1
ATOM 5389 O O . GLY A 1 704 ? 41.664 13.143 -36.140 1.00 39.56 704 GLY A O 1
ATOM 5390 N N . LYS A 1 705 ? 41.543 11.585 -37.737 1.00 36.06 705 LYS A N 1
ATOM 5391 C CA . LYS A 1 705 ? 42.808 11.981 -38.388 1.00 36.06 705 LYS A CA 1
ATOM 5392 C C . LYS A 1 705 ? 42.520 12.736 -39.684 1.00 36.06 705 LYS A C 1
ATOM 5394 O O . LYS A 1 705 ? 41.746 12.272 -40.511 1.00 36.06 705 LYS A O 1
ATOM 5399 N N . ILE A 1 706 ? 43.163 13.894 -39.867 1.00 36.53 706 ILE A N 1
ATOM 5400 C CA . ILE A 1 706 ? 43.124 14.663 -41.121 1.00 36.53 706 ILE A CA 1
ATOM 5401 C C . ILE A 1 706 ? 43.466 13.717 -42.281 1.00 36.53 706 ILE A C 1
ATOM 5403 O O . ILE A 1 706 ? 44.521 13.079 -42.274 1.00 36.53 706 ILE A O 1
ATOM 5407 N N . LEU A 1 707 ? 42.567 13.634 -43.262 1.00 46.59 707 LEU A N 1
ATOM 5408 C CA . LEU A 1 707 ? 42.778 12.937 -44.526 1.00 46.59 707 LEU A CA 1
ATOM 5409 C C . LEU A 1 707 ? 43.887 13.664 -45.301 1.00 46.59 707 LEU A C 1
ATOM 5411 O O . LEU A 1 707 ? 43.647 14.674 -45.959 1.00 46.59 707 LEU A O 1
ATOM 5415 N N . ILE A 1 708 ? 45.127 13.193 -45.174 1.00 52.59 708 ILE A N 1
ATOM 5416 C CA . ILE A 1 708 ? 46.258 13.708 -45.952 1.00 52.59 708 ILE A CA 1
ATOM 5417 C C . ILE A 1 708 ? 46.240 12.996 -47.305 1.00 52.59 708 ILE A C 1
ATOM 5419 O O . ILE A 1 708 ? 46.374 11.775 -47.360 1.00 52.59 708 ILE A O 1
ATOM 5423 N N . PHE A 1 709 ? 46.076 13.753 -48.390 1.00 57.59 709 PHE A N 1
ATOM 5424 C CA . PHE A 1 709 ? 46.147 13.214 -49.747 1.00 57.59 709 PHE A CA 1
ATOM 5425 C C . PHE A 1 709 ? 47.557 12.686 -50.031 1.00 57.59 709 PHE A C 1
ATOM 5427 O O . PHE A 1 709 ? 48.531 13.442 -49.986 1.00 57.59 709 PHE A O 1
ATOM 5434 N N . GLY A 1 710 ? 47.667 11.398 -50.354 1.00 69.19 710 GLY A N 1
ATOM 5435 C CA . GLY A 1 710 ? 48.898 10.848 -50.914 1.00 69.19 710 GLY A CA 1
ATOM 5436 C C . GLY A 1 710 ? 49.090 11.333 -52.353 1.00 69.19 710 GLY A C 1
ATOM 5437 O O . GLY A 1 710 ? 48.128 11.396 -53.118 1.00 69.19 710 GLY A O 1
ATOM 5438 N N . ASP A 1 711 ? 50.321 11.655 -52.751 1.00 79.94 711 ASP A N 1
ATOM 5439 C CA . ASP A 1 711 ? 50.631 11.885 -54.167 1.00 79.94 711 ASP A CA 1
ATOM 5440 C C . ASP A 1 711 ? 50.425 10.578 -54.945 1.00 79.94 711 ASP A C 1
ATOM 5442 O O . ASP A 1 711 ? 51.096 9.571 -54.689 1.00 79.94 711 ASP A O 1
ATOM 5446 N N . VAL A 1 712 ? 49.495 10.603 -55.903 1.00 83.62 712 VAL A N 1
ATOM 5447 C CA . VAL A 1 712 ? 49.096 9.441 -56.708 1.00 83.62 712 VAL A CA 1
ATOM 5448 C C . VAL A 1 712 ? 50.278 8.775 -57.424 1.00 83.62 712 VAL A C 1
ATOM 5450 O O . VAL A 1 712 ? 50.283 7.556 -57.618 1.00 83.62 712 VAL A O 1
ATOM 5453 N N . ASN A 1 713 ? 51.319 9.535 -57.777 1.00 83.94 713 ASN A N 1
ATOM 5454 C CA . ASN A 1 713 ? 52.478 8.992 -58.484 1.00 83.94 713 ASN A CA 1
ATOM 5455 C C . ASN A 1 713 ? 53.448 8.274 -57.534 1.00 83.94 713 ASN A C 1
ATOM 5457 O O . ASN A 1 713 ? 54.016 7.241 -57.899 1.00 83.94 713 ASN A O 1
ATOM 5461 N N . ASN A 1 714 ? 53.586 8.767 -56.301 1.00 79.69 714 ASN A N 1
ATOM 5462 C CA . ASN A 1 714 ? 54.578 8.306 -55.324 1.00 79.69 714 ASN A CA 1
ATOM 5463 C C . ASN A 1 714 ? 54.026 7.320 -54.282 1.00 79.69 714 ASN A C 1
ATOM 5465 O O . ASN A 1 714 ? 54.788 6.765 -53.492 1.00 79.69 714 ASN A O 1
ATOM 5469 N N . ALA A 1 715 ? 52.719 7.058 -54.288 1.00 71.12 715 ALA A N 1
ATOM 5470 C CA . ALA A 1 715 ? 52.101 6.110 -53.371 1.00 71.12 715 ALA A CA 1
ATOM 5471 C C . ALA A 1 715 ? 52.572 4.658 -53.585 1.00 71.12 715 ALA A C 1
ATOM 5473 O O . ALA A 1 715 ? 52.719 4.193 -54.725 1.00 71.12 715 ALA A O 1
ATOM 5474 N N . ALA A 1 716 ? 52.765 3.947 -52.467 1.00 68.56 716 ALA A N 1
ATOM 5475 C CA . ALA A 1 716 ? 52.947 2.498 -52.430 1.00 68.56 716 ALA A CA 1
ATOM 5476 C C . ALA A 1 716 ? 51.667 1.765 -52.875 1.00 68.56 716 ALA A C 1
ATOM 5478 O O . ALA A 1 716 ? 50.601 2.370 -52.967 1.00 68.56 716 ALA A O 1
ATOM 5479 N N . VAL A 1 717 ? 51.784 0.454 -53.125 1.00 68.19 717 VAL A N 1
ATOM 5480 C CA . VAL A 1 717 ? 50.683 -0.415 -53.584 1.00 68.19 717 VAL A CA 1
ATOM 5481 C C . VAL A 1 717 ? 49.436 -0.236 -52.707 1.00 68.19 717 VAL A C 1
ATOM 5483 O O . VAL A 1 717 ? 48.383 0.062 -53.254 1.00 68.19 717 VAL A O 1
ATOM 5486 N N . TRP A 1 718 ? 49.593 -0.277 -51.378 1.00 75.75 718 TRP A N 1
ATOM 5487 C CA . TRP A 1 718 ? 48.623 0.213 -50.393 1.00 75.75 718 TRP A CA 1
ATOM 5488 C C . TRP A 1 718 ? 49.387 0.984 -49.299 1.00 75.75 718 TRP A C 1
ATOM 5490 O O . TRP A 1 718 ? 50.188 0.375 -48.587 1.00 75.75 718 TRP A O 1
ATOM 5500 N N . PRO A 1 719 ? 49.245 2.317 -49.196 1.00 66.62 719 PRO A N 1
ATOM 5501 C CA . PRO A 1 719 ? 50.159 3.130 -48.392 1.00 66.62 719 PRO A CA 1
ATOM 5502 C C . PRO A 1 719 ? 49.862 3.133 -46.884 1.00 66.62 719 PRO A C 1
ATOM 5504 O O . PRO A 1 719 ? 50.722 3.568 -46.121 1.00 66.62 719 PRO A O 1
ATOM 5507 N N . ASP A 1 720 ? 48.693 2.656 -46.437 1.00 69.50 720 ASP A N 1
ATOM 5508 C CA . ASP A 1 720 ? 48.322 2.652 -45.015 1.00 69.50 720 ASP A CA 1
ATOM 5509 C C . ASP A 1 720 ? 47.436 1.450 -44.633 1.00 69.50 720 ASP A C 1
ATOM 5511 O O . ASP A 1 720 ? 46.237 1.418 -44.907 1.00 69.50 720 ASP A O 1
ATOM 5515 N N . ASN A 1 721 ? 48.019 0.467 -43.940 1.00 71.62 721 ASN A N 1
ATOM 5516 C CA . ASN A 1 721 ? 47.315 -0.730 -43.457 1.00 71.62 721 ASN A CA 1
ATOM 5517 C C . ASN A 1 721 ? 46.380 -0.472 -42.261 1.00 71.62 721 ASN A C 1
ATOM 5519 O O . ASN A 1 721 ? 45.742 -1.408 -41.785 1.00 71.62 721 ASN A O 1
ATOM 5523 N N . SER A 1 722 ? 46.301 0.759 -41.751 1.00 62.72 722 SER A N 1
ATOM 5524 C CA . SER A 1 722 ? 45.413 1.122 -40.642 1.00 62.72 722 SER A CA 1
ATOM 5525 C C . SER A 1 722 ? 44.060 1.691 -41.085 1.00 62.72 722 SER A C 1
ATOM 5527 O O . SER A 1 722 ? 43.196 1.910 -40.236 1.00 62.72 722 SER A O 1
ATOM 5529 N N . ARG A 1 723 ? 43.846 1.912 -42.393 1.00 64.56 723 ARG A N 1
ATOM 5530 C CA . ARG A 1 723 ? 42.655 2.586 -42.944 1.00 64.56 723 ARG A CA 1
ATOM 5531 C C . ARG A 1 723 ? 41.991 1.777 -44.054 1.00 64.56 723 ARG A C 1
ATOM 5533 O O . ARG A 1 723 ? 42.653 1.030 -44.769 1.00 64.56 723 ARG A O 1
ATOM 5540 N N . ASN A 1 724 ? 40.684 1.974 -44.238 1.00 67.81 724 ASN A N 1
ATOM 5541 C CA . ASN A 1 724 ? 39.900 1.409 -45.346 1.00 67.81 724 ASN A CA 1
ATOM 5542 C C . ASN A 1 724 ? 39.401 2.463 -46.356 1.00 67.81 724 ASN A C 1
ATOM 5544 O O . ASN A 1 724 ? 38.717 2.110 -47.314 1.00 67.81 724 ASN A O 1
ATOM 5548 N N . ILE A 1 725 ? 39.764 3.736 -46.163 1.00 70.81 725 ILE A N 1
ATOM 5549 C CA . ILE A 1 725 ? 39.576 4.835 -47.117 1.00 70.81 725 ILE A CA 1
ATOM 5550 C C . ILE A 1 725 ? 40.946 5.460 -47.366 1.00 70.81 725 ILE A C 1
ATOM 5552 O O . ILE A 1 725 ? 41.632 5.818 -46.406 1.00 70.81 725 ILE A O 1
ATOM 5556 N N . ILE A 1 726 ? 41.345 5.608 -48.630 1.00 73.44 726 ILE A N 1
ATOM 5557 C CA . ILE A 1 726 ? 42.585 6.307 -48.984 1.00 73.44 726 ILE A CA 1
ATOM 5558 C C . ILE A 1 726 ? 42.310 7.371 -50.049 1.00 73.44 726 ILE A C 1
ATOM 5560 O O . ILE A 1 726 ? 41.898 7.022 -51.159 1.00 73.44 726 ILE A O 1
ATOM 5564 N N . PRO A 1 727 ? 42.565 8.653 -49.735 1.00 74.69 727 PRO A N 1
ATOM 5565 C CA . PRO A 1 727 ? 42.498 9.736 -50.697 1.00 74.69 727 PRO A CA 1
ATOM 5566 C C . PRO A 1 727 ? 43.846 9.975 -51.384 1.00 74.69 727 PRO A C 1
ATOM 5568 O O . PRO A 1 727 ? 44.901 10.051 -50.745 1.00 74.69 727 PRO A O 1
ATOM 5571 N N . PHE A 1 728 ? 43.801 10.152 -52.700 1.00 81.69 728 PHE A N 1
ATOM 5572 C CA . PHE A 1 728 ? 44.946 10.527 -53.524 1.00 81.69 728 PHE A CA 1
ATOM 5573 C C . PHE A 1 728 ? 44.708 11.873 -54.195 1.00 81.69 728 PHE A C 1
ATOM 5575 O O . PHE A 1 728 ? 43.576 12.217 -54.526 1.00 81.69 728 PHE A O 1
ATOM 5582 N N . GLY A 1 729 ? 45.788 12.615 -54.423 1.00 81.31 729 GLY A N 1
ATOM 5583 C CA . GLY A 1 729 ? 45.773 13.877 -55.157 1.00 81.31 729 GLY A CA 1
ATOM 5584 C C . GLY A 1 729 ? 46.967 14.006 -56.101 1.00 81.31 729 GLY A C 1
ATOM 5585 O O . GLY A 1 729 ? 47.860 13.156 -56.131 1.00 81.31 729 GLY A O 1
ATOM 5586 N N . GLY A 1 730 ? 46.983 15.089 -56.878 1.00 85.75 730 GLY A N 1
ATOM 5587 C CA . GLY A 1 730 ? 48.067 15.413 -57.811 1.00 85.75 730 GLY A CA 1
ATOM 5588 C C . GLY A 1 730 ? 47.727 15.144 -59.279 1.00 85.75 730 GLY A C 1
ATOM 5589 O O . GLY A 1 730 ? 46.607 14.776 -59.630 1.00 85.75 730 GLY A O 1
ATOM 5590 N N . VAL A 1 731 ? 48.705 15.381 -60.158 1.00 89.69 731 VAL A N 1
ATOM 5591 C CA . VAL A 1 731 ? 48.572 15.188 -61.610 1.00 89.69 731 VAL A CA 1
ATOM 5592 C C . VAL A 1 731 ? 49.246 13.880 -62.000 1.00 89.69 731 VAL A C 1
ATOM 5594 O O . VAL A 1 731 ? 50.443 13.710 -61.784 1.00 89.69 731 VAL A O 1
ATOM 5597 N N . LEU A 1 732 ? 48.485 12.958 -62.579 1.00 89.31 732 LEU A N 1
ATOM 5598 C CA . LEU A 1 732 ? 48.964 11.666 -63.046 1.00 89.31 732 LEU A CA 1
ATOM 5599 C C . LEU A 1 732 ? 49.852 11.862 -64.285 1.00 89.31 732 LEU A C 1
ATOM 5601 O O . LEU A 1 732 ? 49.394 12.355 -65.318 1.00 89.31 732 LEU A O 1
ATOM 5605 N N . THR A 1 733 ? 51.131 11.503 -64.177 1.00 86.00 733 THR A N 1
ATOM 5606 C CA . THR A 1 733 ? 52.140 11.731 -65.231 1.00 86.00 733 THR A CA 1
ATOM 5607 C C . THR A 1 733 ? 52.387 10.507 -66.121 1.00 86.00 733 THR A C 1
ATOM 5609 O O . THR A 1 733 ? 53.141 10.599 -67.087 1.00 86.00 733 THR A O 1
ATOM 5612 N N . GLY A 1 734 ? 51.735 9.376 -65.827 1.00 86.38 734 GLY A N 1
ATOM 5613 C CA . GLY A 1 734 ? 51.809 8.122 -66.579 1.00 86.38 734 GLY A CA 1
ATOM 5614 C C . GLY A 1 734 ? 50.826 7.070 -66.048 1.00 86.38 734 GLY A C 1
ATOM 5615 O O . GLY A 1 734 ? 50.082 7.324 -65.104 1.00 86.38 734 GLY A O 1
ATOM 5616 N N . GLY A 1 735 ? 50.807 5.871 -66.639 1.00 79.81 735 GLY A N 1
ATOM 5617 C CA . GLY A 1 735 ? 50.001 4.758 -66.117 1.00 79.81 735 GLY A CA 1
ATOM 5618 C C . GLY A 1 735 ? 50.481 4.312 -64.729 1.00 79.81 735 GLY A C 1
ATOM 5619 O O . GLY A 1 735 ? 51.677 4.101 -64.531 1.00 79.81 735 GLY A O 1
ATOM 5620 N N . LYS A 1 736 ? 49.558 4.154 -63.774 1.00 86.94 736 LYS A N 1
ATOM 5621 C CA . LYS A 1 736 ? 49.859 3.768 -62.382 1.00 86.94 736 LYS A CA 1
ATOM 5622 C C . LYS A 1 736 ? 49.064 2.531 -61.982 1.00 86.94 736 LYS A C 1
ATOM 5624 O O . LYS A 1 736 ? 47.944 2.325 -62.442 1.00 86.94 736 LYS A O 1
ATOM 5629 N N . THR A 1 737 ? 49.634 1.727 -61.094 1.00 88.00 737 THR A N 1
ATOM 5630 C CA . THR A 1 737 ? 48.944 0.607 -60.454 1.00 88.00 737 THR A CA 1
ATOM 5631 C C . THR A 1 737 ? 48.738 0.891 -58.970 1.00 88.00 737 THR A C 1
ATOM 5633 O O . THR A 1 737 ? 49.680 1.309 -58.294 1.00 88.00 737 THR A O 1
ATOM 5636 N N . LEU A 1 738 ? 47.536 0.638 -58.461 1.00 86.50 738 LEU A N 1
ATOM 5637 C CA . LEU A 1 738 ? 47.218 0.631 -57.030 1.00 86.50 738 LEU A CA 1
ATOM 5638 C C . LEU A 1 738 ? 46.820 -0.787 -56.632 1.00 86.50 738 LEU A C 1
ATOM 5640 O O . LEU A 1 738 ? 46.170 -1.470 -57.415 1.00 86.50 738 LEU A O 1
ATOM 5644 N N . GLY A 1 739 ? 47.196 -1.241 -55.443 1.00 85.06 739 GLY A N 1
ATOM 5645 C CA . GLY A 1 739 ? 46.736 -2.517 -54.904 1.00 85.06 739 GLY A CA 1
ATOM 5646 C C . GLY A 1 739 ? 45.804 -2.297 -53.726 1.00 85.06 739 GLY A C 1
ATOM 5647 O O . GLY A 1 739 ? 46.066 -1.473 -52.863 1.00 85.06 739 GLY A O 1
ATOM 5648 N N . LEU A 1 740 ? 44.708 -3.036 -53.686 1.00 86.62 740 LEU A N 1
ATOM 5649 C CA . LEU A 1 740 ? 43.816 -3.083 -52.536 1.00 86.62 740 LEU A CA 1
ATOM 5650 C C . LEU A 1 740 ? 44.503 -3.822 -51.372 1.00 86.62 740 LEU A C 1
ATOM 5652 O O . LEU A 1 740 ? 45.387 -4.653 -51.616 1.00 86.62 740 LEU A O 1
ATOM 5656 N N . PRO A 1 741 ? 44.122 -3.544 -50.112 1.00 83.81 741 PRO A N 1
ATOM 5657 C CA . PRO A 1 741 ? 44.696 -4.214 -48.952 1.00 83.81 741 PRO A CA 1
ATOM 5658 C C . PRO A 1 741 ? 44.499 -5.733 -49.040 1.00 83.81 741 PRO A C 1
ATOM 5660 O O . PRO A 1 741 ? 43.551 -6.230 -49.655 1.00 83.81 741 PRO A O 1
ATOM 5663 N N . THR A 1 742 ? 45.400 -6.494 -48.421 1.00 83.88 742 THR A N 1
ATOM 5664 C CA . THR A 1 742 ? 45.275 -7.956 -48.391 1.00 83.88 742 THR A CA 1
ATOM 5665 C C . THR A 1 742 ? 44.058 -8.377 -47.569 1.00 83.88 742 THR A C 1
ATOM 5667 O O . THR A 1 742 ? 43.574 -7.638 -46.705 1.00 83.88 742 THR A O 1
ATOM 5670 N N . GLN A 1 743 ? 43.577 -9.599 -47.808 1.00 77.19 743 GLN A N 1
ATOM 5671 C CA . GLN A 1 743 ? 42.506 -10.191 -47.005 1.00 77.19 743 GLN A CA 1
ATOM 5672 C C . GLN A 1 743 ? 42.856 -10.211 -45.509 1.00 77.19 743 GLN A C 1
ATOM 5674 O O . GLN A 1 743 ? 41.985 -9.974 -44.677 1.00 77.19 743 GLN A O 1
ATOM 5679 N N . GLU A 1 744 ? 44.118 -10.467 -45.166 1.00 80.06 744 GLU A N 1
ATOM 5680 C CA . GLU A 1 744 ? 44.596 -10.465 -43.782 1.00 80.06 744 GLU A CA 1
ATOM 5681 C C . GLU A 1 744 ? 44.502 -9.067 -43.151 1.00 80.06 744 GLU A C 1
ATOM 5683 O O . GLU A 1 744 ? 43.977 -8.923 -42.047 1.00 80.06 744 GLU A O 1
ATOM 5688 N N . THR A 1 745 ? 44.903 -8.021 -43.881 1.00 77.19 745 THR A N 1
ATOM 5689 C CA . THR A 1 745 ? 44.771 -6.628 -43.431 1.00 77.19 745 THR A CA 1
ATOM 5690 C C . THR A 1 745 ? 43.304 -6.238 -43.234 1.00 77.19 745 THR A C 1
ATOM 5692 O O . THR A 1 745 ? 42.957 -5.663 -42.204 1.00 77.19 745 THR A O 1
ATOM 5695 N N . LEU A 1 746 ? 42.408 -6.588 -44.164 1.00 73.81 746 LEU A N 1
ATOM 5696 C CA . LEU A 1 746 ? 40.975 -6.313 -43.998 1.00 73.81 746 LEU A CA 1
ATOM 5697 C C . LEU A 1 746 ? 40.342 -7.096 -42.842 1.00 73.81 746 LEU A C 1
ATOM 5699 O O . LEU A 1 746 ? 39.503 -6.545 -42.124 1.00 73.81 746 LEU A O 1
ATOM 5703 N N . ALA A 1 747 ? 40.768 -8.342 -42.623 1.00 69.75 747 ALA A N 1
ATOM 5704 C CA . ALA A 1 747 ? 40.326 -9.148 -41.490 1.00 69.75 747 ALA A CA 1
ATOM 5705 C C . ALA A 1 747 ? 40.757 -8.526 -40.150 1.00 69.75 747 ALA A C 1
ATOM 5707 O O . ALA A 1 747 ? 39.938 -8.437 -39.234 1.00 69.75 747 ALA A O 1
ATOM 5708 N N . LEU A 1 748 ? 41.996 -8.025 -40.053 1.00 69.31 748 LEU A N 1
ATOM 5709 C CA . LEU A 1 748 ? 42.493 -7.293 -38.879 1.00 69.31 748 LEU A CA 1
ATOM 5710 C C . LEU A 1 748 ? 41.708 -5.998 -38.630 1.00 69.31 748 LEU A C 1
ATOM 5712 O O . LEU A 1 748 ? 41.394 -5.677 -37.484 1.00 69.31 748 LEU A O 1
ATOM 5716 N N . LEU A 1 749 ? 41.335 -5.285 -39.695 1.00 60.28 749 LEU A N 1
ATOM 5717 C CA . LEU A 1 749 ? 40.519 -4.069 -39.616 1.00 60.28 749 LEU A CA 1
ATOM 5718 C C . LEU A 1 749 ? 39.021 -4.345 -39.392 1.00 60.28 749 LEU A C 1
ATOM 5720 O O . LEU A 1 749 ? 38.261 -3.399 -39.168 1.00 60.28 749 LEU A O 1
ATOM 5724 N N . LYS A 1 750 ? 38.592 -5.615 -39.445 1.00 58.16 750 LYS A N 1
ATOM 5725 C CA . LYS A 1 750 ? 37.185 -6.053 -39.422 1.00 58.16 750 LYS A CA 1
ATOM 5726 C C . LYS A 1 750 ? 36.325 -5.349 -40.481 1.00 58.16 750 LYS A C 1
ATOM 5728 O O . LYS A 1 750 ? 35.197 -4.950 -40.203 1.00 58.16 750 LYS A O 1
ATOM 5733 N N . ARG A 1 751 ? 36.857 -5.180 -41.695 1.00 65.56 751 ARG A N 1
ATOM 5734 C CA . ARG A 1 751 ? 36.178 -4.518 -42.827 1.00 65.56 751 ARG A CA 1
ATOM 5735 C C . ARG A 1 751 ? 36.039 -5.467 -44.012 1.00 65.56 751 ARG A C 1
ATOM 5737 O O . ARG A 1 751 ? 36.798 -6.420 -44.145 1.00 65.56 751 ARG A O 1
ATOM 5744 N N . ARG A 1 752 ? 35.088 -5.179 -44.904 1.00 68.56 752 ARG A N 1
ATOM 5745 C CA . ARG A 1 752 ? 34.924 -5.886 -46.194 1.00 68.56 752 ARG A CA 1
ATOM 5746 C C . ARG A 1 752 ? 34.919 -4.943 -47.397 1.00 68.56 752 ARG A C 1
ATOM 5748 O O . ARG A 1 752 ? 34.886 -5.407 -48.530 1.00 68.56 752 ARG A O 1
ATOM 5755 N N . LYS A 1 753 ? 34.948 -3.631 -47.151 1.00 73.31 753 LYS A N 1
ATOM 5756 C CA . LYS A 1 753 ? 34.870 -2.574 -48.159 1.00 73.31 753 LYS A CA 1
ATOM 5757 C C . LYS A 1 753 ? 36.078 -1.660 -48.079 1.00 73.31 753 LYS A C 1
ATOM 5759 O O . LYS A 1 753 ? 36.546 -1.338 -46.984 1.00 73.31 753 LYS A O 1
ATOM 5764 N N . VAL A 1 754 ? 36.533 -1.231 -49.247 1.00 80.94 754 VAL A N 1
ATOM 5765 C CA . VAL A 1 754 ? 37.661 -0.325 -49.432 1.00 80.94 754 VAL A CA 1
ATOM 5766 C C . VAL A 1 754 ? 37.235 0.817 -50.342 1.00 80.94 754 VAL A C 1
ATOM 5768 O O . VAL A 1 754 ? 36.695 0.578 -51.421 1.00 80.94 754 VAL A O 1
ATOM 5771 N N . LEU A 1 755 ? 37.500 2.052 -49.924 1.00 82.19 755 LEU A N 1
ATOM 5772 C CA . LEU A 1 755 ? 37.274 3.249 -50.728 1.00 82.19 755 LEU A CA 1
ATOM 5773 C C . LEU A 1 755 ? 38.607 3.816 -51.205 1.00 82.19 755 LEU A C 1
ATOM 5775 O O . LEU A 1 755 ? 39.503 4.114 -50.412 1.00 82.19 755 LEU A O 1
ATOM 5779 N N . VAL A 1 756 ? 38.712 3.993 -52.515 1.00 85.50 756 VAL A N 1
ATOM 5780 C CA . VAL A 1 756 ? 39.812 4.706 -53.158 1.00 85.50 756 VAL A CA 1
ATOM 5781 C C . VAL A 1 756 ? 39.252 6.030 -53.657 1.00 85.50 756 VAL A C 1
ATOM 5783 O O . VAL A 1 756 ? 38.484 6.065 -54.621 1.00 85.50 756 VAL A O 1
ATOM 5786 N N . ASP A 1 757 ? 39.613 7.119 -52.987 1.00 82.38 757 ASP A N 1
ATOM 5787 C CA . ASP A 1 757 ? 39.188 8.458 -53.375 1.00 82.38 757 ASP A CA 1
ATOM 5788 C C . ASP A 1 757 ? 40.222 9.074 -54.327 1.00 82.38 757 ASP A C 1
ATOM 5790 O O . ASP A 1 757 ? 41.343 9.409 -53.947 1.00 82.38 757 ASP A O 1
ATOM 5794 N N . LEU A 1 758 ? 39.830 9.186 -55.595 1.00 87.19 758 LEU A N 1
ATOM 5795 C CA . LEU A 1 758 ? 40.604 9.787 -56.681 1.00 87.19 758 LEU A CA 1
ATOM 5796 C C . LEU A 1 758 ? 39.951 11.090 -57.159 1.00 87.19 758 LEU A C 1
ATOM 5798 O O . LEU A 1 758 ? 40.233 11.553 -58.265 1.00 87.19 758 LEU A O 1
ATOM 5802 N N . SER A 1 759 ? 39.035 11.667 -56.377 1.00 83.44 759 SER A N 1
ATOM 5803 C CA . SER A 1 759 ? 38.253 12.851 -56.756 1.00 83.44 759 SER A CA 1
ATOM 5804 C C . SER A 1 759 ? 39.117 14.077 -57.059 1.00 83.44 759 SER A C 1
ATOM 5806 O O . SER A 1 759 ? 38.745 14.885 -57.909 1.00 83.44 759 SER A O 1
ATOM 5808 N N . THR A 1 760 ? 40.287 14.196 -56.425 1.00 81.06 760 THR A N 1
ATOM 5809 C CA . THR A 1 760 ? 41.223 15.320 -56.610 1.00 81.06 760 THR A CA 1
ATOM 5810 C C . THR A 1 760 ? 42.406 14.987 -57.528 1.00 81.06 760 THR A C 1
ATOM 5812 O O . THR A 1 760 ? 43.276 15.833 -57.754 1.00 81.06 760 THR A O 1
ATOM 5815 N N . VAL A 1 761 ? 42.441 13.776 -58.099 1.00 86.69 761 VAL A N 1
ATOM 5816 C CA . VAL A 1 761 ? 43.474 13.358 -59.054 1.00 86.69 761 VAL A CA 1
ATOM 5817 C C . VAL A 1 761 ? 43.150 13.895 -60.444 1.00 86.69 761 VAL A C 1
ATOM 5819 O O . VAL A 1 761 ? 42.085 13.630 -61.000 1.00 86.69 761 VAL A O 1
ATOM 5822 N N . ASN A 1 762 ? 44.104 14.584 -61.065 1.00 89.56 762 ASN A N 1
ATOM 5823 C CA . ASN A 1 762 ? 44.031 14.918 -62.484 1.00 89.56 762 ASN A CA 1
ATOM 5824 C C . ASN A 1 762 ? 44.664 13.793 -63.313 1.00 89.56 762 ASN A C 1
ATOM 5826 O O . ASN A 1 762 ? 45.877 13.609 -63.283 1.00 89.56 762 ASN A O 1
ATOM 5830 N N . PHE A 1 763 ? 43.854 13.059 -64.075 1.00 92.38 763 PHE A N 1
ATOM 5831 C CA . PHE A 1 763 ? 44.299 11.879 -64.823 1.00 92.38 763 PHE A CA 1
ATOM 5832 C C . PHE A 1 763 ? 45.154 12.200 -66.059 1.00 92.38 763 PHE A C 1
ATOM 5834 O O . PHE A 1 763 ? 45.871 11.321 -66.529 1.00 92.38 763 PHE A O 1
ATOM 5841 N N . SER A 1 764 ? 45.099 13.423 -66.605 1.00 89.62 764 SER A N 1
ATOM 5842 C CA . SER A 1 764 ? 45.881 13.849 -67.787 1.00 89.62 764 SER A CA 1
ATOM 5843 C C . SER A 1 764 ? 45.892 12.844 -68.957 1.00 89.62 764 SER A C 1
ATOM 5845 O O . SER A 1 764 ? 46.919 12.650 -69.602 1.00 89.62 764 SER A O 1
ATOM 5847 N N . GLY A 1 765 ? 44.764 12.174 -69.223 1.00 86.88 765 GLY A N 1
ATOM 5848 C CA . GLY A 1 765 ? 44.636 11.173 -70.295 1.00 86.88 765 GLY A CA 1
ATOM 5849 C C . GLY A 1 765 ? 45.191 9.776 -69.975 1.00 86.88 765 GLY A C 1
ATOM 5850 O O . GLY A 1 765 ? 45.144 8.900 -70.835 1.00 86.88 765 GLY A O 1
ATOM 5851 N N . HIS A 1 766 ? 45.683 9.546 -68.757 1.00 92.06 766 HIS A N 1
ATOM 5852 C CA . HIS A 1 766 ? 46.161 8.249 -68.276 1.00 92.06 766 HIS A CA 1
ATOM 5853 C C . HIS A 1 766 ? 45.092 7.514 -67.452 1.00 92.06 766 HIS A C 1
ATOM 5855 O O . HIS A 1 766 ? 44.034 8.055 -67.134 1.00 92.06 766 HIS A O 1
ATOM 5861 N N . SER A 1 767 ? 45.376 6.261 -67.090 1.00 91.88 767 SER A N 1
ATOM 5862 C CA . SER A 1 767 ? 44.511 5.427 -66.252 1.00 91.88 767 SER A CA 1
ATOM 5863 C C . SER A 1 767 ? 45.273 4.804 -65.087 1.00 91.88 767 SER A C 1
ATOM 5865 O O . SER A 1 767 ? 46.471 4.530 -65.186 1.00 91.88 767 SER A O 1
ATOM 5867 N N . ILE A 1 768 ? 44.546 4.506 -64.017 1.00 91.50 768 ILE A N 1
ATOM 5868 C CA . ILE A 1 768 ? 45.023 3.769 -62.854 1.00 91.50 768 ILE A CA 1
ATOM 5869 C C . ILE A 1 768 ? 44.434 2.362 -62.896 1.00 91.50 768 ILE A C 1
ATOM 5871 O O . ILE A 1 768 ? 43.217 2.189 -62.940 1.00 91.50 768 ILE A O 1
ATOM 5875 N N . GLN A 1 769 ? 45.293 1.352 -62.879 1.00 92.06 769 GLN A N 1
ATOM 5876 C CA . GLN A 1 769 ? 44.886 -0.042 -62.755 1.00 92.06 769 GLN A CA 1
ATOM 5877 C C . GLN A 1 769 ? 44.874 -0.442 -61.279 1.00 92.06 769 GLN A C 1
ATOM 5879 O O . GLN A 1 769 ? 45.885 -0.331 -60.591 1.00 92.06 769 GLN A O 1
ATOM 5884 N N . VAL A 1 770 ? 43.732 -0.900 -60.784 1.00 90.62 770 VAL A N 1
ATOM 5885 C CA . VAL A 1 770 ? 43.553 -1.344 -59.402 1.00 90.62 770 VAL A CA 1
ATOM 5886 C C . VAL A 1 770 ? 43.638 -2.861 -59.361 1.00 90.62 770 VAL A C 1
ATOM 5888 O O . VAL A 1 770 ? 42.889 -3.538 -60.064 1.00 90.62 770 VAL A O 1
ATOM 5891 N N . TYR A 1 771 ? 44.538 -3.385 -58.542 1.00 88.00 771 TYR A N 1
ATOM 5892 C CA . TYR A 1 771 ? 44.816 -4.804 -58.372 1.00 88.00 771 TYR A CA 1
ATOM 5893 C C . TYR A 1 771 ? 44.409 -5.283 -56.979 1.00 88.00 771 TYR A C 1
ATOM 5895 O O . TYR A 1 771 ? 44.377 -4.520 -56.019 1.00 88.00 771 TYR A O 1
ATOM 5903 N N . SER A 1 772 ? 44.149 -6.575 -56.858 1.00 85.50 772 SER A N 1
ATOM 5904 C CA . SER A 1 772 ? 44.181 -7.305 -55.597 1.00 85.50 772 SER A CA 1
ATOM 5905 C C . SER A 1 772 ? 45.245 -8.380 -55.744 1.00 85.50 772 SER A C 1
ATOM 5907 O O . SER A 1 772 ? 45.138 -9.242 -56.617 1.00 85.50 772 SER A O 1
ATOM 5909 N N . GLU A 1 773 ? 46.313 -8.270 -54.954 1.00 80.25 773 GLU A N 1
ATOM 5910 C CA . GLU A 1 773 ? 47.533 -9.063 -55.132 1.00 80.25 773 GLU A CA 1
ATOM 5911 C C . GLU A 1 773 ? 48.051 -8.992 -56.583 1.00 80.25 773 GLU A C 1
ATOM 5913 O O . GLU A 1 773 ? 48.550 -7.952 -57.008 1.00 80.25 773 GLU A O 1
ATOM 5918 N N . SER A 1 774 ? 47.914 -10.072 -57.357 1.00 82.38 774 SER A N 1
ATOM 5919 C CA . SER A 1 774 ? 48.335 -10.163 -58.763 1.00 82.38 774 SER A CA 1
ATOM 5920 C C . SER A 1 774 ? 47.187 -10.034 -59.774 1.00 82.38 774 SER A C 1
ATOM 5922 O O . SER A 1 774 ? 47.432 -10.002 -60.980 1.00 82.38 774 SER A O 1
ATOM 5924 N N . SER A 1 775 ? 45.936 -9.939 -59.314 1.00 85.38 775 SER A N 1
ATOM 5925 C CA . SER A 1 775 ? 44.746 -9.912 -60.173 1.00 85.38 775 SER A CA 1
ATOM 5926 C C . SER A 1 775 ? 44.248 -8.489 -60.407 1.00 85.38 775 SER A C 1
ATOM 5928 O O . SER A 1 775 ? 44.022 -7.745 -59.455 1.00 85.38 775 SER A O 1
ATOM 5930 N N . LEU A 1 776 ? 44.046 -8.108 -61.672 1.00 91.38 776 LEU A N 1
ATOM 5931 C CA . LEU A 1 776 ? 43.455 -6.817 -62.031 1.00 91.38 776 LEU A CA 1
ATOM 5932 C C . LEU A 1 776 ? 41.967 -6.801 -61.651 1.00 91.38 776 LEU A C 1
ATOM 5934 O O . LEU A 1 776 ? 41.194 -7.621 -62.139 1.00 91.38 776 LEU A O 1
ATOM 5938 N N . VAL A 1 777 ? 41.570 -5.844 -60.815 1.00 90.50 777 VAL A N 1
ATOM 5939 C CA . VAL A 1 777 ? 40.193 -5.659 -60.331 1.00 90.50 777 VAL A CA 1
ATOM 5940 C C . VAL A 1 777 ? 39.454 -4.617 -61.168 1.00 90.50 777 VAL A C 1
ATOM 5942 O O . VAL A 1 777 ? 38.301 -4.821 -61.538 1.00 90.50 777 VAL A O 1
ATOM 5945 N N . ALA A 1 778 ? 40.100 -3.490 -61.485 1.00 92.88 778 ALA A N 1
ATOM 5946 C CA . ALA A 1 778 ? 39.493 -2.431 -62.292 1.00 92.88 778 ALA A CA 1
ATOM 5947 C C . ALA A 1 778 ? 40.531 -1.554 -62.999 1.00 92.88 778 ALA A C 1
ATOM 5949 O O . ALA A 1 778 ? 41.658 -1.417 -62.541 1.00 92.88 778 ALA A O 1
ATOM 5950 N N . THR A 1 779 ? 40.125 -0.888 -64.082 1.00 94.19 779 THR A N 1
ATOM 5951 C CA . THR A 1 779 ? 40.866 0.243 -64.664 1.00 94.19 779 THR A CA 1
ATOM 5952 C C . THR A 1 779 ? 40.035 1.511 -64.501 1.00 94.19 779 THR A C 1
ATOM 5954 O O . THR A 1 779 ? 38.851 1.530 -64.836 1.00 94.19 779 THR A O 1
ATOM 5957 N N . ILE A 1 780 ? 40.637 2.557 -63.947 1.00 93.25 780 ILE A N 1
ATOM 5958 C CA . ILE A 1 780 ? 40.001 3.838 -63.646 1.00 93.25 780 ILE A CA 1
ATOM 5959 C C . ILE A 1 780 ? 40.655 4.920 -64.497 1.00 93.25 780 ILE A C 1
ATOM 5961 O O . ILE A 1 780 ? 41.872 5.064 -64.477 1.00 93.25 780 ILE A O 1
ATOM 5965 N N . SER A 1 781 ? 39.860 5.702 -65.218 1.00 92.12 781 SER A N 1
ATOM 5966 C CA . SER A 1 781 ? 40.349 6.757 -66.119 1.00 92.12 781 SER A CA 1
ATOM 5967 C C . SER A 1 781 ? 39.702 8.121 -65.865 1.00 92.12 781 SER A C 1
ATOM 5969 O O . SER A 1 781 ? 39.781 9.007 -66.712 1.00 92.12 781 SER A O 1
ATOM 5971 N N . SER A 1 782 ? 39.025 8.291 -64.729 1.00 91.12 782 SER A N 1
ATOM 5972 C CA . SER A 1 782 ? 38.327 9.527 -64.374 1.00 91.12 782 SER A CA 1
ATOM 5973 C C . SER A 1 782 ? 38.400 9.814 -62.872 1.00 91.12 782 SER A C 1
ATOM 5975 O O . SER A 1 782 ? 38.466 8.869 -62.079 1.00 91.12 782 SER A O 1
ATOM 5977 N N . PRO A 1 783 ? 38.338 11.090 -62.456 1.00 90.06 783 PRO A N 1
ATOM 5978 C CA . PRO A 1 783 ? 38.193 11.452 -61.049 1.00 90.06 783 PRO A CA 1
ATOM 5979 C C . PRO A 1 783 ? 36.906 10.882 -60.453 1.00 90.06 783 PRO A C 1
ATOM 5981 O O . PRO A 1 783 ? 35.886 10.788 -61.137 1.00 90.06 783 PRO A O 1
ATOM 5984 N N . GLY A 1 784 ? 36.955 10.497 -59.182 1.00 84.62 784 GLY A N 1
ATOM 5985 C CA . GLY A 1 784 ? 35.802 9.975 -58.457 1.00 84.62 784 GLY A CA 1
ATOM 5986 C C . GLY A 1 784 ? 36.199 9.173 -57.226 1.00 84.62 784 GLY A C 1
ATOM 5987 O O . GLY A 1 784 ? 37.372 8.856 -57.029 1.00 84.62 784 GLY A O 1
ATOM 5988 N N . VAL A 1 785 ? 35.203 8.838 -56.413 1.00 83.50 785 VAL A N 1
ATOM 5989 C CA . VAL A 1 785 ? 35.354 7.894 -55.306 1.00 83.50 785 VAL A CA 1
ATOM 5990 C C . VAL A 1 785 ? 34.942 6.521 -55.810 1.00 83.50 785 VAL A C 1
ATOM 5992 O O . VAL A 1 785 ? 33.854 6.363 -56.362 1.00 83.50 785 VAL A O 1
ATOM 5995 N N . TYR A 1 786 ? 35.823 5.542 -55.648 1.00 86.19 786 TYR A N 1
ATOM 5996 C CA . TYR A 1 786 ? 35.608 4.188 -56.136 1.00 86.19 786 TYR A CA 1
ATOM 5997 C C . TYR A 1 786 ? 35.564 3.213 -54.972 1.00 86.19 786 TYR A C 1
ATOM 5999 O O . TYR A 1 786 ? 36.487 3.159 -54.158 1.00 86.19 786 TYR A O 1
ATOM 6007 N N . GLU A 1 787 ? 34.483 2.445 -54.912 1.00 86.62 787 GLU A N 1
ATOM 6008 C CA . GLU A 1 787 ? 34.244 1.466 -53.863 1.00 86.62 787 GLU A CA 1
ATOM 6009 C C . GLU A 1 787 ? 34.586 0.062 -54.365 1.00 86.62 787 GLU A C 1
ATOM 6011 O O . GLU A 1 787 ? 34.247 -0.333 -55.484 1.00 86.62 787 GLU A O 1
ATOM 6016 N N . PHE A 1 788 ? 35.277 -0.693 -53.520 1.00 85.81 788 PHE A N 1
ATOM 6017 C CA . PHE A 1 788 ? 35.662 -2.068 -53.780 1.00 85.81 788 PHE A CA 1
ATOM 6018 C C . PHE A 1 788 ? 35.184 -2.952 -52.636 1.00 85.81 788 PHE A C 1
ATOM 6020 O O . PHE A 1 788 ? 35.525 -2.720 -51.474 1.00 85.81 788 PHE A O 1
ATOM 6027 N N . LEU A 1 789 ? 34.411 -3.982 -52.969 1.00 81.88 789 LEU A N 1
ATOM 6028 C CA . LEU A 1 789 ? 33.892 -4.960 -52.020 1.00 81.88 789 LEU A CA 1
ATOM 6029 C C . LEU A 1 789 ? 34.691 -6.257 -52.126 1.00 81.88 789 LEU A C 1
ATOM 6031 O O . LEU A 1 789 ? 34.835 -6.823 -53.212 1.00 81.88 789 LEU A O 1
ATOM 6035 N N . GLN A 1 790 ? 35.177 -6.754 -50.993 1.00 80.38 790 GLN A N 1
ATOM 6036 C CA . GLN A 1 790 ? 35.808 -8.062 -50.910 1.00 80.38 790 GLN A CA 1
ATOM 6037 C C . GLN A 1 790 ? 34.742 -9.167 -50.911 1.00 80.38 790 GLN A C 1
ATOM 6039 O O . GLN A 1 790 ? 33.911 -9.262 -50.003 1.00 80.38 790 GLN A O 1
ATOM 6044 N N . VAL A 1 791 ? 34.807 -10.052 -51.906 1.00 75.38 791 VAL A N 1
ATOM 6045 C CA . VAL A 1 791 ? 33.951 -11.234 -52.053 1.00 75.38 791 VAL A CA 1
ATOM 6046 C C . VAL A 1 791 ? 34.848 -12.472 -52.119 1.00 75.38 791 VAL A C 1
ATOM 6048 O O . VAL A 1 791 ? 35.537 -12.720 -53.110 1.00 75.38 791 VAL A O 1
ATOM 6051 N N . GLY A 1 792 ? 34.874 -13.245 -51.029 1.00 76.88 792 GLY A N 1
ATOM 6052 C CA . GLY A 1 792 ? 35.804 -14.367 -50.874 1.00 76.88 792 GLY A CA 1
ATOM 6053 C C . GLY A 1 792 ? 37.266 -13.899 -50.857 1.00 76.88 792 GLY A C 1
ATOM 6054 O O . GLY A 1 792 ? 37.623 -13.019 -50.076 1.00 76.88 792 GLY A O 1
ATOM 6055 N N . ALA A 1 793 ? 38.094 -14.483 -51.727 1.00 74.44 793 ALA A N 1
ATOM 6056 C CA . ALA A 1 793 ? 39.505 -14.117 -51.911 1.00 74.44 793 ALA A CA 1
ATOM 6057 C C . ALA A 1 793 ? 39.725 -13.027 -52.983 1.00 74.44 793 ALA A C 1
ATOM 6059 O O . ALA A 1 793 ? 40.860 -12.717 -53.327 1.00 74.44 793 ALA A O 1
ATOM 6060 N N . THR A 1 794 ? 38.652 -12.467 -53.549 1.00 78.75 794 THR A N 1
ATOM 6061 C CA . THR A 1 794 ? 38.716 -11.504 -54.661 1.00 78.75 794 THR A CA 1
ATOM 6062 C C . THR A 1 794 ? 37.999 -10.204 -54.323 1.00 78.75 794 THR A C 1
ATOM 6064 O O . THR A 1 794 ? 37.187 -10.158 -53.399 1.00 78.75 794 THR A O 1
ATOM 6067 N N . TYR A 1 795 ? 38.266 -9.151 -55.092 1.00 86.12 795 TYR A N 1
ATOM 6068 C CA . TYR A 1 795 ? 37.527 -7.894 -55.015 1.00 86.12 795 TYR A CA 1
ATOM 6069 C C . TYR A 1 795 ? 36.668 -7.686 -56.253 1.00 86.12 795 TYR A C 1
ATOM 6071 O O . TYR A 1 795 ? 37.062 -8.049 -57.361 1.00 86.12 795 TYR A O 1
ATOM 6079 N N . ILE A 1 796 ? 35.532 -7.025 -56.056 1.00 84.06 796 ILE A N 1
ATOM 6080 C CA . ILE A 1 796 ? 34.732 -6.441 -57.130 1.00 84.06 796 ILE A CA 1
ATOM 6081 C C . ILE A 1 796 ? 34.672 -4.928 -56.943 1.00 84.06 796 ILE A C 1
ATOM 6083 O O . ILE A 1 796 ? 34.591 -4.440 -55.815 1.00 84.06 796 ILE A O 1
ATOM 6087 N N . LYS A 1 797 ? 34.726 -4.185 -58.048 1.00 86.44 797 LYS A N 1
ATOM 6088 C CA . LYS A 1 797 ? 34.402 -2.757 -58.059 1.00 86.44 797 LYS A CA 1
ATOM 6089 C C . LYS A 1 797 ? 32.879 -2.612 -58.063 1.00 86.44 797 LYS A C 1
ATOM 6091 O O . LYS A 1 797 ? 32.234 -3.264 -58.886 1.00 86.44 797 LYS A O 1
ATOM 6096 N N . LEU A 1 798 ? 32.345 -1.803 -57.152 1.00 73.00 798 LEU A N 1
ATOM 6097 C CA . LEU A 1 798 ? 30.915 -1.496 -57.071 1.00 73.00 798 LEU A CA 1
ATOM 6098 C C . LEU A 1 798 ? 30.508 -0.366 -58.023 1.00 73.00 798 LEU A C 1
ATOM 6100 O O . LEU A 1 798 ? 31.362 0.505 -58.329 1.00 73.00 798 LEU A O 1
#

Solvent-accessible surface area (backbone atoms only — not comparable to full-atom values): 41116 Å² total; per-residue (Å²): 134,87,82,87,89,86,78,86,77,76,92,68,80,89,75,74,71,44,56,38,73,89,47,104,42,49,23,35,61,7,37,37,27,46,8,40,58,74,41,66,23,86,42,74,90,35,41,55,82,37,24,36,50,46,98,88,71,50,76,43,81,50,76,82,60,41,38,20,37,79,83,8,35,48,36,56,98,85,40,82,52,50,74,48,62,97,62,72,29,6,38,36,34,26,32,64,85,70,50,76,50,48,76,36,47,49,51,62,83,73,47,84,71,58,56,63,59,49,52,72,36,96,65,19,48,62,74,37,74,32,97,89,77,52,25,49,57,71,72,54,86,73,69,85,57,41,86,72,47,70,65,50,56,74,46,68,40,80,47,70,34,41,21,25,37,42,98,88,67,36,25,32,23,52,68,58,78,76,70,40,64,40,48,85,84,66,68,81,41,46,88,86,45,51,26,22,49,54,23,57,73,77,81,56,54,76,42,31,47,75,16,68,47,91,64,65,42,68,50,78,34,24,67,60,50,39,43,43,52,53,12,24,46,72,74,71,43,40,41,43,34,34,44,62,55,38,34,42,23,27,70,50,73,28,68,42,54,38,59,55,97,92,35,80,27,54,41,33,44,36,27,73,19,32,93,87,55,96,80,39,45,6,34,44,30,17,42,80,75,37,37,15,44,29,35,29,16,48,34,38,34,41,36,25,29,30,35,33,44,50,47,49,46,57,66,38,42,50,73,49,70,61,91,36,32,42,29,25,64,49,57,46,44,50,94,83,45,78,76,66,62,44,82,52,74,47,65,30,52,85,66,55,75,35,64,37,33,34,44,36,31,39,82,34,31,40,32,36,23,60,45,77,45,80,45,98,85,49,31,26,35,36,30,62,33,44,34,49,45,89,81,40,43,72,91,75,39,51,32,36,50,41,46,59,53,63,43,35,73,54,64,91,76,80,48,61,53,50,34,11,43,32,20,42,36,35,28,38,53,28,40,40,32,41,33,38,39,38,23,16,46,26,46,30,17,35,35,54,4,28,83,79,43,97,85,36,41,45,12,37,51,20,42,36,33,48,31,43,34,45,28,15,34,22,47,31,26,38,37,47,68,52,90,82,44,61,34,25,43,27,55,28,40,38,34,48,32,39,33,33,38,30,37,20,43,31,41,32,31,23,42,31,43,31,38,39,33,46,32,35,40,27,39,49,72,89,52,102,60,58,29,28,45,33,35,22,52,32,37,31,45,34,39,37,35,54,24,37,37,23,46,47,83,66,101,79,43,81,60,37,61,49,44,18,53,36,39,30,45,33,42,31,50,28,35,42,34,50,27,39,36,39,40,58,39,68,35,86,56,74,49,24,34,35,30,23,58,85,18,45,39,36,30,41,37,42,31,52,26,38,37,47,42,48,59,75,66,63,65,80,89,54,66,24,54,33,25,33,33,29,41,28,55,22,42,39,31,63,51,51,46,24,74,32,98,86,45,77,50,47,91,34,41,30,39,31,43,79,51,56,79,45,40,42,38,40,64,34,38,37,66,49,42,34,31,30,64,33,43,70,91,41,61,50,73,55,87,47,62,95,49,86,49,76,47,31,83,55,70,75,70,79,83,88,64,83,87,70,62,39,48,64,84,78,53,54,51,63,79,56,86,88,53,50,65,50,48,29,23,51,72,42,89,55,77,44,71,38,30,54,76,51,71,67,49,30,57,74,69,60,45,55,58,37,39,45,32,30,61,62,31,41,39,82,92,31,43,39,38,32,22,47,86,91,44,83,53,48,78,44,65,70,59,37,77,44,44,33,41,58,56,88,99,43,63,44,70,110

InterPro domains:
  IPR009093 Bacteriophage P22 tailspike, N-terminal [PF09008] (4-114)
  IPR036730 Phage P22 tailspike-like, N-terminal domain superfamily [G3DSA:2.170.14.10] (3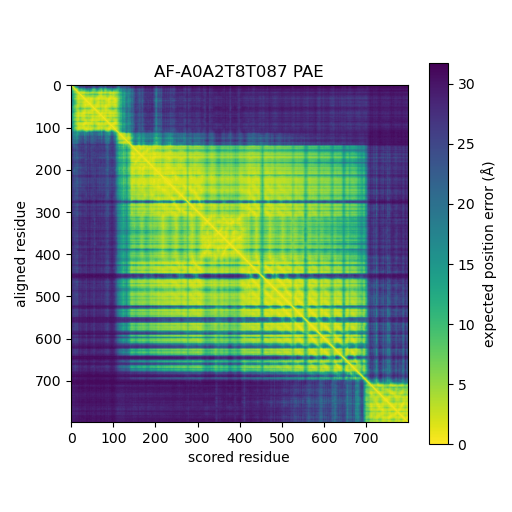-112)
  IPR036730 Phage P22 tailspike-like, N-terminal domain superfamily [SSF51327] (8-110)

Mean predicted aligned error: 16.91 Å

Foldseek 3Di:
DDDDDDDPPDPDDPFDFDAFQPDGAALAQKWKFKFAAQDDRVPVVRGDWKWWQDPVRDTDTDDDGFTAHRRRAGDDPPDRTDIDDPDWIWMWMAHNVRHTRDTGNTPVVVDPPVLVVCCPDVCVQQVDDDPVGHGNVVPAPADLADDDEAQAFFDWDADQRDWHAYPVQWIKGALDDPTDTRHHPDDQDLQPHRIATQANSPRDDSQEPVRHDDCALPAACQVSVLRSQSRCQSVVNQEHEQEWQGEHEHEAEREDACDDPNDGHEHEYEYPADPDPPPTAREYEYEFQYLAYEYNGQEYEYYHYEYEYDQFGFWWFWPDADPFKTKTPAGRQPPPDDGDWAQPWDAAQVGDIARIWWWFAFPFAIWTFNDKDQDPVRMIMGGRIGGRHPRGDVVPTTTTGDTAAQLLQDDDPPHQLSTENYEHEQYAQYHYENYEYHATQEHYEYAQHCPPPPPNREREAHEYEHYEYAGYQEPYEYNDQDQPRSYYYENYEYEHYEAHLYQEDYHTQEYEQYEAYQYEHANEDLHPHAREDYEYQEYENYEAELYEYAHYPDPDHAEGHQHADYAYQEAYQYEHAQYEYEEEDPDDDADANHHNAPHEYENYEAAHYEYAYDDPPLCVPRYANEEEQEYELYEHAHYHQHDDPPHDGDQAHEYEYNDLQAHEYYNYEYHGHYEYQHDPPRYDDPDDYPDDHYHHPQEDDPPPDPQDADAQVPADLDNDLQHQEHHHADEAPEEEEHEHDFPVSCVVNNHFKHKYAQQHYHQVQYWYFYHHPPHTADIGRDGDIWMWGHDPRDIHTD

Nearest PDB structures (foldseek):
  1lkt-assembly2_D  TM=9.822E-01  e=1.846E-12  Lederbergvirus P22
  2vnl-assembly1_A  TM=9.457E-01  e=7.865E-13  Lederbergvirus P22
  2vky-assembly1_B  TM=8.849E-01  e=3.063E-13  Lederbergvirus P22
  8u11-assembly1_16  TM=8.986E-01  e=4.741E-12  Salmonella phage P22
  2xc1-assembly1_A  TM=2.240E-01  e=6.598E-17  Lederbergvirus P22